Protein 6RMM (pdb70)

CATH classification: 3.40.50.10190 (+1 more: 3.40.50.10190)

Secondary structure (DSSP, 8-state):
--TT--TTTT-EEEE-S--HHHHHHHHHHHHHTT-EE--TT-SS-EEEEEE-TT-----S-EEEEEEHHHHHHHHHHTS---TTSSTTSS-----TT--TTTT-EEEESS--HHHHHHHHHHHHHTT-EE-SS--SS-BTTTTB---SEEEESSS-SHHHHHHHHTT--EEEHHHHHHHHHHSS---GGGGBTT--/--TT--TTTT-EEEE-S--HHHHHHHHHHHHHTT-EE--TT-SS-EEEEEE-TT-----S-EEEEEEHHHHHHHHHHTS---TTSSTTSSPPP--TT--TTTT-EEEESS--HHHHHHHHHHHHHTT-EE-SS--SS-BTTTTB---SEEEESSS-SHHHHHHHHTT--EEEHHHHHHHHHHSS---GGGGBTT--/--TT-EEEE-SS-HHHHHHHHHHHHHTT-EEPPSS-SS--SEEEE-TT-----S--S-EEEHHHHHHHHHTTS---GGGSGGGSPPP--TT--TTTT-EEEE-S--HHHHHHHHHHHHHTT-EE-SSEESS-BTTTTBPPP-EEEESSS-SHHHHHHHHHT--EEEHHHHHHHHHHSS---GGGGBGGG-/--TT-EEEE-SS-HHHHHHHHHHHHHTT-EEPPSS-SS--SEEEE-TT-----S--S-EEEHHHHHHHHHTTS---GGGSGGGSPPP--TT--TTTT-EEEE-S--HHHHHHHHHHHHHTT-EE-SSEESS-BTTTTBPPP-EEEESSS-SHHHHHHHHHT--EEEHHHHHHHHHHSS---GGGGBGGG-/--EE----/--EE----

Foldseek 3Di:
DAVPHQLQAPFEEEEDDDDPVVVVVLVVLCVVRHYHYADPPDDDAGQEYEADQQGDDDPDHHNYYFYVLQVVVCSVVVHNDDQVPDVSGHHAAFDPPFQQCQPFEEEEDPDDPSRVVVLCVLNVRSRYHYDPDADQPADVVVRDDHGQEYEYDAQDDDVNVVCVVSVHAYFYSVQSSVCRNVSHRDDSVVGGNVPD/DAVPHQLQAPFEEEEDDDDPVVVVVLVVLCVVRHYHYADPPDDDAGQEYEADQQGDDDPDHHNYYFYVLQVVVCSVVVHNDDQVPDVSGHHAAFDPPFQQCQPFEEEEDPDDPSRVVVLCVLNVRSRYHYDPDADQPADVVVRDDHGQEYEYDAQDDDNNVVCVVSVHAYFYSVQSSVCRNVSHRDDSVVGGNVPD/DCAPFEEEEDDDDPVVSVVLQVLCVVVPYHYWDDVTDDAGLEYEYDQQGDDDPDDHNAYFYVLQVVVCVVVVHNDDCVPDSSGHHAAADPPFQAQQPFEEEEPPDDDSRVVVLCVLNVRSRYHYDPDAAQPADVVVHDDHGQEYEYDACDDDVNVVCVVNVHAYFYSVQSSVCRNPSHRDDSVVTGNVVD/DCAPFEEEEDDDDPVVSVVLQVLCVVVPYHYWDDVTDDAGLEYEYDQQGDDDPDDHNAYFYVLQVVVCVVVVHNDDCVPDSSGHHAAADPPFQAQQPFEEEEPPDDDSRVVVLCVLNVRSRYHYDPDAAQPADVVVHDDHGQEYEYDACDDDVNVVCVVNVHAYFYSVQSSVCRNPSHRDDSVVTGNVVD/DPDDDDDD/DPDDDDDD

GO terms:
  GO:0090734 site of DNA damage (C, IDA)
  GO:1990166 protein localization to site of double-strand break (P, IDA)
  GO:0140463 chromatin-protein adaptor activity (F, IDA)
  GO:0000077 DNA damage checkpoint signaling (P, IDA)
  GO:0035861 site of double-strand break (C, IDA)
  GO:0005694 chromosome (C, IDA)
  GO:0043539 protein serine/threonine kinase activator activity (F, IDA)
  GO:0141112 broken chromosome clustering (P, IDA)
  GO:0051276 chromosome organization (P, IDA)
  GO:0097680 double-strand break repair via classical nonhomologous end joining (P, IDA)
  GO:0097681 double-strand break repair via alternative nonhomologous end joining (P, IDA)
  GO:0006974 DNA damage response (P, IDA)
  GO:0140031 phosphorylation-dependent protein binding (F, IDA)
  GO:0000076 DNA replication checkpoint signaling (P, IDA)
  GO:0000724 double-strand break repair via homologous recombination (P, IDA)
  GO:0005634 nucleus (C, EXP)
  GO:0005694 chromosome (C, EXP)
  GO:0005515 protein binding (F, IPI)
  GO:0005515 protein binding (F, TAS)
  GO:0005634 nucleus (C, TAS)

Nearest PDB structures (foldseek):
  6rmm-assembly1_A  TM=9.917E-01  e=2.623E-38  Homo sapiens
  3ueo-assembly2_B  TM=9.967E-01  e=1.762E-36  Homo sapiens
  8ok2-assembly1_E  TM=9.906E-01  e=5.248E-37  Homo sapiens
  3ueo-assembly2_D  TM=9.962E-01  e=5.209E-36  Homo sapiens
  5u6k-assembly3_C  TM=9.899E-01  e=4.206E-33  Mus musculus

Structure (mmCIF, N/CA/C/O backbone):
data_6RMM
#
_entry.id   6RMM
#
_cell.length_a   134.810
_cell.length_b   134.810
_cell.length_c   303.020
_cell.angle_alpha   90.00
_cell.angle_beta   90.00
_cell.angle_gamma   120.00
#
_symmetry.space_group_name_H-M   'P 65 2 2'
#
loop_
_entity.id
_entity.type
_entity.pdbx_description
1 polymer 'DNA topoisomerase 2-binding protein 1'
2 polymer 53BP1
#
loop_
_atom_site.group_PDB
_atom_site.id
_atom_site.type_symbol
_atom_site.label_atom_id
_atom_site.label_alt_id
_atom_site.label_comp_id
_atom_site.label_asym_id
_atom_site.label_entity_id
_atom_site.label_seq_id
_atom_site.pdbx_PDB_ins_code
_atom_site.Cartn_x
_atom_site.Cartn_y
_atom_site.Cartn_z
_atom_site.occupancy
_atom_site.B_iso_or_equiv
_atom_site.auth_seq_id
_atom_site.auth_comp_id
_atom_site.auth_asym_id
_atom_site.auth_atom_id
_atom_site.pdbx_PDB_model_num
ATOM 1 N N . HIS A 1 1 ? 68.945 -60.844 -5.460 1.00 134.74 546 HIS A N 1
ATOM 2 C CA . HIS A 1 1 ? 70.114 -61.128 -6.307 1.00 130.69 546 HIS A CA 1
ATOM 3 C C . HIS A 1 1 ? 71.307 -60.322 -5.794 1.00 121.02 546 HIS A C 1
ATOM 4 O O . HIS A 1 1 ? 71.568 -59.182 -6.259 1.00 117.38 546 HIS A O 1
ATOM 11 N N . SER A 1 2 ? 72.018 -60.892 -4.823 1.00 113.71 547 SER A N 1
ATOM 12 C CA . SER A 1 2 ? 73.105 -60.165 -4.179 1.00 116.97 547 SER A CA 1
ATOM 13 C C . SER A 1 2 ? 73.570 -60.986 -2.952 1.00 124.11 547 SER A C 1
ATOM 14 O O . SER A 1 2 ? 74.270 -60.443 -2.088 1.00 128.30 547 SER A O 1
ATOM 17 N N . THR A 1 3 ? 73.221 -62.273 -2.802 1.00 127.79 548 THR A N 1
ATOM 18 C CA . THR A 1 3 ? 73.712 -63.131 -1.649 1.00 131.94 548 THR A CA 1
ATOM 19 C C . THR A 1 3 ? 74.006 -62.726 -0.152 1.00 125.70 548 THR A C 1
ATOM 20 O O . THR A 1 3 ? 73.522 -63.357 0.827 1.00 103.73 548 THR A O 1
ATOM 24 N N . GLU A 1 4 ? 74.914 -61.734 -0.036 1.00 128.35 549 GLU A N 1
ATOM 25 C CA . GLU A 1 4 ? 76.073 -61.614 0.854 1.00 121.35 549 GLU A CA 1
ATOM 26 C C . GLU A 1 4 ? 77.001 -60.575 0.213 1.00 120.41 549 GLU A C 1
ATOM 27 O O . GLU A 1 4 ? 78.193 -60.491 0.542 1.00 120.87 549 GLU A O 1
ATOM 33 N N . GLU A 1 5 ? 76.474 -59.827 -0.763 1.00 118.80 550 GLU A N 1
ATOM 34 C CA . GLU A 1 5 ? 77.041 -58.556 -1.215 1.00 111.74 550 GLU A CA 1
ATOM 35 C C . GLU A 1 5 ? 76.367 -57.415 -0.486 1.00 108.12 550 GLU A C 1
ATOM 36 O O . GLU A 1 5 ? 75.157 -57.423 -0.257 1.00 116.63 550 GLU A O 1
ATOM 42 N N . GLY A 1 6 ? 77.124 -56.399 -0.139 1.00 108.76 551 GLY A N 1
ATOM 43 C CA . GLY A 1 6 ? 76.492 -55.275 0.540 1.00 116.68 551 GLY A CA 1
ATOM 44 C C . GLY A 1 6 ? 75.831 -54.331 -0.444 1.00 114.02 551 GLY A C 1
ATOM 45 O O . GLY A 1 6 ? 76.387 -54.023 -1.502 1.00 115.83 551 GLY A O 1
ATOM 46 N N . LEU A 1 7 ? 74.624 -53.860 -0.096 1.00 116.13 552 LEU A N 1
ATOM 47 C CA . LEU A 1 7 ? 73.853 -53.221 -1.164 1.00 116.15 552 LEU A CA 1
ATOM 48 C C . LEU A 1 7 ? 74.413 -51.850 -1.502 1.00 111.23 552 LEU A C 1
ATOM 49 O O . LEU A 1 7 ? 74.523 -51.458 -2.668 1.00 115.76 552 LEU A O 1
ATOM 54 N N . PHE A 1 8 ? 74.724 -51.099 -0.474 1.00 109.16 553 PHE A N 1
ATOM 55 C CA . PHE A 1 8 ? 75.211 -49.749 -0.598 1.00 107.91 553 PHE A CA 1
ATOM 56 C C . PHE A 1 8 ? 76.707 -49.667 -0.288 1.00 117.00 553 PHE A C 1
ATOM 57 O O . PHE A 1 8 ? 77.177 -48.584 0.125 1.00 113.97 553 PHE A O 1
ATOM 65 N N . SER A 1 9 ? 77.462 -50.791 -0.398 1.00 119.46 554 SER A N 1
ATOM 66 C CA . SER A 1 9 ? 78.897 -50.726 -0.107 1.00 114.14 554 SER A CA 1
ATOM 67 C C . SER A 1 9 ? 79.518 -49.621 -0.934 1.00 111.82 554 SER A C 1
ATOM 68 O O . SER A 1 9 ? 79.237 -49.499 -2.128 1.00 120.48 554 SER A O 1
ATOM 71 N N . GLN A 1 10 ? 80.363 -48.818 -0.268 1.00 110.42 555 GLN A N 1
ATOM 72 C CA . GLN A 1 10 ? 81.058 -47.654 -0.833 1.00 112.44 555 GLN A CA 1
ATOM 73 C C . GLN A 1 10 ? 80.175 -46.529 -1.284 1.00 111.97 555 GLN A C 1
ATOM 74 O O . GLN A 1 10 ? 80.636 -45.710 -2.067 1.00 120.20 555 GLN A O 1
ATOM 80 N N . LYS A 1 11 ? 78.957 -46.401 -0.782 1.00 107.31 556 LYS A N 1
ATOM 81 C CA . LYS A 1 11 ? 78.169 -45.224 -1.102 1.00 111.24 556 LYS A CA 1
ATOM 82 C C . LYS A 1 11 ? 77.923 -44.369 0.147 1.00 108.09 556 LYS A C 1
ATOM 83 O O . LYS A 1 11 ? 77.897 -44.885 1.250 1.00 113.20 556 LYS A O 1
ATOM 89 N N . SER A 1 12 ? 77.783 -43.054 0.013 1.00 106.82 557 SER A N 1
ATOM 90 C CA . SER A 1 12 ? 77.579 -42.204 1.193 1.00 110.22 557 SER A CA 1
ATOM 91 C C . SER A 1 12 ? 76.295 -41.384 1.084 1.00 122.73 557 SER A C 1
ATOM 92 O O . SER A 1 12 ? 75.953 -40.895 -0.012 1.00 125.35 557 SER A O 1
ATOM 95 N N . PHE A 1 13 ? 75.681 -41.049 2.240 1.00 119.78 558 PHE A N 1
ATOM 96 C CA . PHE A 1 13 ? 74.343 -40.461 2.184 1.00 118.03 558 PHE A CA 1
ATOM 97 C C . PHE A 1 13 ? 74.252 -39.306 3.172 1.00 115.26 558 PHE A C 1
ATOM 98 O O . PHE A 1 13 ? 74.791 -39.390 4.278 1.00 125.72 558 PHE A O 1
ATOM 106 N N . LEU A 1 14 ? 73.615 -38.209 2.758 1.00 112.31 559 LEU A N 1
ATOM 107 C CA . LEU A 1 14 ? 73.020 -37.281 3.710 1.00 119.19 559 LEU A CA 1
ATOM 108 C C . LEU A 1 14 ? 71.545 -37.621 3.894 1.00 127.33 559 LEU A C 1
ATOM 109 O O . LEU A 1 14 ? 70.840 -37.909 2.918 1.00 131.88 559 LEU A O 1
ATOM 114 N N . VAL A 1 15 ? 71.030 -37.405 5.108 1.00 124.77 560 VAL A N 1
ATOM 115 C CA . VAL A 1 15 ? 69.611 -37.586 5.381 1.00 114.23 560 VAL A CA 1
ATOM 116 C C . VAL A 1 15 ? 69.047 -36.301 5.927 1.00 115.36 560 VAL A C 1
ATOM 117 O O . VAL A 1 15 ? 69.446 -35.878 7.010 1.00 123.77 560 VAL A O 1
ATOM 121 N N . LEU A 1 16 ? 68.110 -35.692 5.194 1.00 120.63 561 LEU A N 1
ATOM 122 C CA . LEU A 1 16 ? 67.655 -34.323 5.447 1.00 126.34 561 LEU A CA 1
ATOM 123 C C . LEU A 1 16 ? 66.138 -34.285 5.425 1.00 130.76 561 LEU A C 1
ATOM 124 O O . LEU A 1 16 ? 65.504 -34.839 4.508 1.00 133.00 561 LEU A O 1
ATOM 129 N N . GLY A 1 17 ? 65.590 -33.437 6.311 1.00 126.08 562 GLY A N 1
ATOM 130 C CA . GLY A 1 17 ? 64.177 -33.126 6.333 1.00 127.68 562 GLY A CA 1
ATOM 131 C C . GLY A 1 17 ? 63.308 -34.045 7.184 1.00 126.39 562 GLY A C 1
ATOM 132 O O . GLY A 1 17 ? 62.075 -33.940 7.113 1.00 127.66 562 GLY A O 1
ATOM 133 N N . PHE A 1 18 ? 63.885 -35.016 7.886 1.00 124.20 563 PHE A N 1
ATOM 134 C CA . PHE A 1 18 ? 63.082 -35.947 8.659 1.00 132.52 563 PHE A CA 1
ATOM 135 C C . PHE A 1 18 ? 63.108 -35.585 10.146 1.00 143.71 563 PHE A C 1
ATOM 136 O O . PHE A 1 18 ? 64.002 -34.886 10.631 1.00 145.33 563 PHE A O 1
ATOM 144 N N . SER A 1 19 ? 62.104 -36.082 10.865 1.00 146.72 564 SER A N 1
ATOM 145 C CA . SER A 1 19 ? 62.076 -36.079 12.319 1.00 141.95 564 SER A CA 1
ATOM 146 C C . SER A 1 19 ? 63.242 -36.864 12.912 1.00 139.62 564 SER A C 1
ATOM 147 O O . SER A 1 19 ? 63.843 -37.704 12.255 1.00 135.20 564 SER A O 1
ATOM 150 N N . ASN A 1 20 ? 63.521 -36.629 14.195 1.00 141.74 565 ASN A N 1
ATOM 151 C CA . ASN A 1 20 ? 64.579 -37.384 14.875 1.00 140.43 565 ASN A CA 1
ATOM 152 C C . ASN A 1 20 ? 64.356 -38.896 14.785 1.00 138.52 565 ASN A C 1
ATOM 153 O O . ASN A 1 20 ? 65.297 -39.669 14.561 1.00 136.14 565 ASN A O 1
ATOM 158 N N . GLU A 1 21 ? 63.118 -39.334 15.024 1.00 137.61 566 GLU A N 1
ATOM 159 C CA . GLU A 1 21 ? 62.796 -40.748 14.914 1.00 138.31 566 GLU A CA 1
ATOM 160 C C . GLU A 1 21 ? 63.099 -41.301 13.527 1.00 141.16 566 GLU A C 1
ATOM 161 O O . GLU A 1 21 ? 63.871 -42.269 13.402 1.00 136.65 566 GLU A O 1
ATOM 167 N N . ASN A 1 22 ? 62.544 -40.674 12.463 1.00 145.79 567 ASN A N 1
ATOM 168 C CA . ASN A 1 22 ? 62.784 -41.196 11.107 1.00 143.81 567 ASN A CA 1
ATOM 169 C C . ASN A 1 22 ? 64.245 -41.012 10.715 1.00 140.31 567 ASN A C 1
ATOM 170 O O . ASN A 1 22 ? 64.778 -41.788 9.908 1.00 143.63 567 ASN A O 1
ATOM 175 N N . GLU A 1 23 ? 64.878 -39.929 11.161 1.00 137.36 568 GLU A N 1
ATOM 176 C CA . GLU A 1 23 ? 66.295 -39.791 10.866 1.00 130.49 568 GLU A CA 1
ATOM 177 C C . GLU A 1 23 ? 67.085 -41.004 11.375 1.00 134.16 568 GLU A C 1
ATOM 178 O O . GLU A 1 23 ? 67.707 -41.706 10.572 1.00 134.70 568 GLU A O 1
ATOM 184 N N . SER A 1 24 ? 66.943 -41.366 12.660 1.00 137.85 569 SER A N 1
ATOM 185 C CA . SER A 1 24 ? 67.690 -42.520 13.172 1.00 134.57 569 SER A CA 1
ATOM 186 C C . SER A 1 24 ? 67.259 -43.812 12.473 1.00 130.54 569 SER A C 1
ATOM 187 O O . SER A 1 24 ? 68.094 -44.691 12.210 1.00 128.07 569 SER A O 1
ATOM 190 N N . ASN A 1 25 ? 65.961 -43.966 12.197 1.00 134.07 570 ASN A N 1
ATOM 191 C CA . ASN A 1 25 ? 65.501 -45.160 11.485 1.00 134.94 570 ASN A CA 1
ATOM 192 C C . ASN A 1 25 ? 66.156 -45.271 10.096 1.00 131.88 570 ASN A C 1
ATOM 193 O O . ASN A 1 25 ? 66.618 -46.356 9.714 1.00 130.52 570 ASN A O 1
ATOM 198 N N . ILE A 1 26 ? 66.269 -44.153 9.347 1.00 136.25 571 ILE A N 1
ATOM 199 C CA . ILE A 1 26 ? 66.852 -44.190 7.992 1.00 134.33 571 ILE A CA 1
ATOM 200 C C . ILE A 1 26 ? 68.363 -44.401 8.037 1.00 135.78 571 ILE A C 1
ATOM 201 O O . ILE A 1 26 ? 68.930 -45.200 7.264 1.00 130.61 571 ILE A O 1
ATOM 206 N N . ALA A 1 27 ? 69.042 -43.690 8.936 1.00 131.81 572 ALA A N 1
ATOM 207 C CA . ALA A 1 27 ? 70.466 -43.923 9.080 1.00 125.72 572 ALA A CA 1
ATOM 208 C C . ALA A 1 27 ? 70.737 -45.373 9.434 1.00 125.85 572 ALA A C 1
ATOM 209 O O . ALA A 1 27 ? 71.612 -46.006 8.834 1.00 128.17 572 ALA A O 1
ATOM 211 N N . ASN A 1 28 ? 69.933 -45.940 10.325 1.00 127.34 573 ASN A N 1
ATOM 212 C CA . ASN A 1 28 ? 70.130 -47.307 10.750 1.00 130.33 573 ASN A CA 1
ATOM 213 C C . ASN A 1 28 ? 69.909 -48.303 9.596 1.00 127.46 573 ASN A C 1
ATOM 214 O O . ASN A 1 28 ? 70.607 -49.327 9.506 1.00 124.04 573 ASN A O 1
ATOM 219 N N . ILE A 1 29 ? 68.867 -48.102 8.802 1.00 121.34 574 ILE A N 1
ATOM 220 C CA . ILE A 1 29 ? 68.646 -48.936 7.628 1.00 123.61 574 ILE A CA 1
ATOM 221 C C . ILE A 1 29 ? 69.788 -48.825 6.593 1.00 125.35 574 ILE A C 1
ATOM 222 O O . ILE A 1 29 ? 70.276 -49.848 6.019 1.00 121.11 574 ILE A O 1
ATOM 227 N N . ILE A 1 30 ? 70.275 -47.597 6.366 1.00 117.05 575 ILE A N 1
ATOM 228 C CA . ILE A 1 30 ? 71.373 -47.407 5.417 1.00 108.19 575 ILE A CA 1
ATOM 229 C C . ILE A 1 30 ? 72.613 -48.179 5.868 1.00 111.83 575 ILE A C 1
ATOM 230 O O . ILE A 1 30 ? 73.126 -49.042 5.134 1.00 103.56 575 ILE A O 1
ATOM 235 N N . LYS A 1 31 ? 72.948 -48.056 7.165 1.00 120.48 576 LYS A N 1
ATOM 236 C CA . LYS A 1 31 ? 74.120 -48.700 7.744 1.00 114.27 576 LYS A CA 1
ATOM 237 C C . LYS A 1 31 ? 73.976 -50.220 7.723 1.00 114.14 576 LYS A C 1
ATOM 238 O O . LYS A 1 31 ? 74.938 -50.938 7.483 1.00 114.01 576 LYS A O 1
ATOM 244 N N . GLU A 1 32 ? 72.783 -50.749 7.913 1.00 119.49 577 GLU A N 1
ATOM 245 C CA . GLU A 1 32 ? 72.662 -52.197 7.826 1.00 124.45 577 GLU A CA 1
ATOM 246 C C . GLU A 1 32 ? 73.011 -52.694 6.432 1.00 118.06 577 GLU A C 1
ATOM 247 O O . GLU A 1 32 ? 73.355 -53.870 6.261 1.00 110.13 577 GLU A O 1
ATOM 253 N N . ASN A 1 33 ? 72.856 -51.830 5.421 1.00 117.42 578 ASN A N 1
ATOM 254 C CA . ASN A 1 33 ? 73.185 -52.222 4.059 1.00 116.39 578 ASN A CA 1
ATOM 255 C C . ASN A 1 33 ? 74.531 -51.687 3.563 1.00 117.00 578 ASN A C 1
ATOM 256 O O . ASN A 1 33 ? 74.777 -51.695 2.353 1.00 117.62 578 ASN A O 1
ATOM 261 N N . ALA A 1 34 ? 75.450 -51.357 4.471 1.00 118.93 579 ALA A N 1
ATOM 262 C CA . ALA A 1 34 ? 76.829 -50.937 4.209 1.00 104.87 579 ALA A CA 1
ATOM 263 C C . ALA A 1 34 ? 76.987 -49.509 3.689 1.00 89.27 579 ALA A C 1
ATOM 264 O O . ALA A 1 34 ? 78.019 -49.159 3.185 1.00 92.96 579 ALA A O 1
ATOM 266 N N . GLY A 1 35 ? 76.020 -48.698 3.784 1.00 94.90 580 GLY A N 1
ATOM 267 C CA . GLY A 1 35 ? 76.200 -47.322 3.389 1.00 104.47 580 GLY A CA 1
ATOM 268 C C . GLY A 1 35 ? 76.865 -46.454 4.490 1.00 107.76 580 GLY A C 1
ATOM 269 O O . GLY A 1 35 ? 77.059 -46.844 5.626 1.00 109.54 580 GLY A O 1
ATOM 270 N N . LYS A 1 36 ? 77.410 -45.314 4.108 1.00 107.58 581 LYS A N 1
ATOM 271 C CA . LYS A 1 36 ? 78.033 -44.369 5.021 1.00 109.86 581 LYS A CA 1
ATOM 272 C C . LYS A 1 36 ? 77.201 -43.109 5.200 1.00 120.42 581 LYS A C 1
ATOM 273 O O . LYS A 1 36 ? 76.647 -42.566 4.225 1.00 119.69 581 LYS A O 1
ATOM 279 N N . ILE A 1 37 ? 77.195 -42.612 6.435 1.00 122.23 582 ILE A N 1
ATOM 280 C CA . ILE A 1 37 ? 76.438 -41.435 6.844 1.00 129.10 582 ILE A CA 1
ATOM 281 C C . ILE A 1 37 ? 77.378 -40.253 6.997 1.00 131.99 582 ILE A C 1
ATOM 282 O O . ILE A 1 37 ? 78.346 -40.343 7.745 1.00 143.41 582 ILE A O 1
ATOM 287 N N . MET A 1 38 ? 77.109 -39.147 6.329 1.00 130.92 583 MET A N 1
ATOM 288 C CA . MET A 1 38 ? 78.065 -38.050 6.379 1.00 144.52 583 MET A CA 1
ATOM 289 C C . MET A 1 38 ? 77.564 -36.954 7.310 1.00 150.68 583 MET A C 1
ATOM 290 O O . MET A 1 38 ? 76.365 -36.800 7.512 1.00 149.70 583 MET A O 1
ATOM 295 N N . SER A 1 39 ? 78.476 -36.068 7.709 1.00 160.61 584 SER A N 1
ATOM 296 C CA . SER A 1 39 ? 78.167 -34.977 8.634 1.00 173.36 584 SER A CA 1
ATOM 297 C C . SER A 1 39 ? 77.743 -33.690 7.884 1.00 181.68 584 SER A C 1
ATOM 298 O O . SER A 1 39 ? 77.939 -33.583 6.662 1.00 179.44 584 SER A O 1
ATOM 301 N N . LEU A 1 40 ? 76.968 -32.800 8.592 1.00 184.79 585 LEU A N 1
ATOM 302 C CA . LEU A 1 40 ? 76.621 -31.472 8.033 1.00 181.90 585 LEU A CA 1
ATOM 303 C C . LEU A 1 40 ? 77.857 -30.624 7.735 1.00 185.59 585 LEU A C 1
ATOM 304 O O . LEU A 1 40 ? 77.849 -29.781 6.818 1.00 183.14 585 LEU A O 1
ATOM 309 N N . LEU A 1 41 ? 78.937 -30.877 8.470 1.00 189.92 586 LEU A N 1
ATOM 310 C CA . LEU A 1 41 ? 80.191 -30.151 8.373 1.00 193.96 586 LEU A CA 1
ATOM 311 C C . LEU A 1 41 ? 81.210 -30.978 7.566 1.00 194.13 586 LEU A C 1
ATOM 312 O O . LEU A 1 41 ? 82.414 -30.688 7.637 1.00 199.05 586 LEU A O 1
ATOM 317 N N . SER A 1 42 ? 80.771 -32.089 6.929 1.00 187.19 587 SER A N 1
ATOM 318 C CA . SER A 1 42 ? 81.739 -32.960 6.272 1.00 182.15 587 SER A CA 1
ATOM 319 C C . SER A 1 42 ? 82.469 -32.239 5.143 1.00 177.83 587 SER A C 1
ATOM 320 O O . SER A 1 42 ? 81.947 -31.335 4.450 1.00 168.12 587 SER A O 1
ATOM 323 N N . ARG A 1 43 ? 83.641 -32.802 4.872 1.00 181.16 588 ARG A N 1
ATOM 324 C CA . ARG A 1 43 ? 84.500 -32.300 3.821 1.00 182.94 588 ARG A CA 1
ATOM 325 C C . ARG A 1 43 ? 83.885 -32.435 2.438 1.00 178.82 588 ARG A C 1
ATOM 326 O O . ARG A 1 43 ? 83.682 -31.423 1.747 1.00 175.91 588 ARG A O 1
ATOM 334 N N . THR A 1 44 ? 83.323 -33.610 2.146 1.00 178.22 589 THR A N 1
ATOM 335 C CA . THR A 1 44 ? 83.003 -33.946 0.765 1.00 175.47 589 THR A CA 1
ATOM 336 C C . THR A 1 44 ? 81.513 -34.061 0.459 1.00 174.42 589 THR A C 1
ATOM 337 O O . THR A 1 44 ? 80.633 -33.865 1.314 1.00 175.69 589 THR A O 1
ATOM 341 N N . VAL A 1 45 ? 81.272 -34.241 -0.843 1.00 170.95 590 VAL A N 1
ATOM 342 C CA . VAL A 1 45 ? 79.938 -34.350 -1.419 1.00 164.47 590 VAL A CA 1
ATOM 343 C C . VAL A 1 45 ? 79.473 -35.788 -1.259 1.00 162.42 590 VAL A C 1
ATOM 344 O O . VAL A 1 45 ? 80.143 -36.710 -1.741 1.00 160.01 590 VAL A O 1
ATOM 348 N N . ALA A 1 46 ? 78.333 -35.977 -0.584 1.00 153.61 591 ALA A N 1
ATOM 349 C CA . ALA A 1 46 ? 77.694 -37.282 -0.463 1.00 141.49 591 ALA A CA 1
ATOM 350 C C . ALA A 1 46 ? 77.151 -37.796 -1.809 1.00 136.43 591 ALA A C 1
ATOM 351 O O . ALA A 1 46 ? 76.629 -37.018 -2.622 1.00 133.26 591 ALA A O 1
ATOM 353 N N . ASP A 1 47 ? 77.217 -39.132 -2.015 1.00 122.58 592 ASP A N 1
ATOM 354 C CA . ASP A 1 47 ? 76.593 -39.738 -3.204 1.00 120.27 592 ASP A CA 1
ATOM 355 C C . ASP A 1 47 ? 75.106 -39.420 -3.299 1.00 127.65 592 ASP A C 1
ATOM 356 O O . ASP A 1 47 ? 74.576 -39.218 -4.417 1.00 128.94 592 ASP A O 1
ATOM 361 N N . TYR A 1 48 ? 74.389 -39.458 -2.147 1.00 124.75 593 TYR A N 1
ATOM 362 C CA . TYR A 1 48 ? 72.946 -39.266 -2.155 1.00 118.17 593 TYR A CA 1
ATOM 363 C C . TYR A 1 48 ? 72.503 -38.370 -1.002 1.00 118.75 593 TYR A C 1
ATOM 364 O O . TYR A 1 48 ? 72.995 -38.471 0.128 1.00 125.05 593 TYR A O 1
ATOM 373 N N . ALA A 1 49 ? 71.500 -37.558 -1.285 1.00 112.45 594 ALA A N 1
ATOM 374 C CA . ALA A 1 49 ? 70.689 -36.963 -0.243 1.00 118.70 594 ALA A CA 1
ATOM 375 C C . ALA A 1 49 ? 69.324 -37.679 -0.235 1.00 121.70 594 ALA A C 1
ATOM 376 O O . ALA A 1 49 ? 68.680 -37.817 -1.289 1.00 126.96 594 ALA A O 1
ATOM 378 N N . VAL A 1 50 ? 68.984 -38.290 0.916 1.00 114.09 595 VAL A N 1
ATOM 379 C CA . VAL A 1 50 ? 67.704 -38.945 1.161 1.00 107.32 595 VAL A CA 1
ATOM 380 C C . VAL A 1 50 ? 66.746 -37.916 1.788 1.00 115.42 595 VAL A C 1
ATOM 381 O O . VAL A 1 50 ? 67.081 -37.271 2.790 1.00 118.73 595 VAL A O 1
ATOM 385 N N . VAL A 1 51 ? 65.610 -37.660 1.133 1.00 115.65 596 VAL A N 1
ATOM 386 C CA . VAL A 1 51 ? 64.653 -36.623 1.547 1.00 114.12 596 VAL A CA 1
ATOM 387 C C . VAL A 1 51 ? 63.205 -37.161 1.612 1.00 123.23 596 VAL A C 1
ATOM 388 O O . VAL A 1 51 ? 62.930 -38.250 1.036 1.00 119.04 596 VAL A O 1
ATOM 392 N N . PRO A 1 52 ? 62.218 -36.397 2.159 1.00 126.15 597 PRO A N 1
ATOM 393 C CA . PRO A 1 52 ? 60.812 -36.870 2.185 1.00 127.21 597 PRO A CA 1
ATOM 394 C C . PRO A 1 52 ? 60.153 -36.961 0.828 1.00 120.83 597 PRO A C 1
ATOM 395 O O . PRO A 1 52 ? 60.651 -36.457 -0.158 1.00 118.07 597 PRO A O 1
ATOM 399 N N . LEU A 1 53 ? 58.973 -37.573 0.795 1.00 116.99 598 LEU A N 1
ATOM 400 C CA . LEU A 1 53 ? 58.403 -37.855 -0.519 1.00 115.31 598 LEU A CA 1
ATOM 401 C C . LEU A 1 53 ? 58.174 -36.550 -1.261 1.00 109.63 598 LEU A C 1
ATOM 402 O O . LEU A 1 53 ? 58.273 -36.488 -2.499 1.00 113.00 598 LEU A O 1
ATOM 407 N N . LEU A 1 54 ? 57.796 -35.510 -0.533 1.00 104.67 599 LEU A N 1
ATOM 408 C CA . LEU A 1 54 ? 57.495 -34.264 -1.210 1.00 113.03 599 LEU A CA 1
ATOM 409 C C . LEU A 1 54 ? 58.740 -33.385 -1.301 1.00 124.41 599 LEU A C 1
ATOM 410 O O . LEU A 1 54 ? 58.660 -32.270 -1.822 1.00 126.87 599 LEU A O 1
ATOM 415 N N . GLY A 1 55 ? 59.895 -33.884 -0.847 1.00 125.73 600 GLY A N 1
ATOM 416 C CA . GLY A 1 55 ? 61.123 -33.116 -0.869 1.00 133.48 600 GLY A CA 1
ATOM 417 C C . GLY A 1 55 ? 61.203 -32.190 0.326 1.00 146.77 600 GLY A C 1
ATOM 418 O O . GLY A 1 55 ? 60.343 -32.205 1.222 1.00 147.80 600 GLY A O 1
ATOM 419 N N . CYS A 1 56 ? 62.337 -31.456 0.379 1.00 161.25 601 CYS A N 1
ATOM 420 C CA . CYS A 1 56 ? 62.764 -30.456 1.382 1.00 160.58 601 CYS A CA 1
ATOM 421 C C . CYS A 1 56 ? 63.979 -29.734 0.794 1.00 169.46 601 CYS A C 1
ATOM 422 O O . CYS A 1 56 ? 64.404 -30.033 -0.333 1.00 176.43 601 CYS A O 1
ATOM 425 N N . GLU A 1 57 ? 64.567 -28.807 1.578 1.00 172.55 602 GLU A N 1
ATOM 426 C CA . GLU A 1 57 ? 65.771 -28.090 1.122 1.00 179.70 602 GLU A CA 1
ATOM 427 C C . GLU A 1 57 ? 67.065 -28.913 1.052 1.00 180.24 602 GLU A C 1
ATOM 428 O O . GLU A 1 57 ? 67.567 -29.371 2.092 1.00 171.37 602 GLU A O 1
ATOM 434 N N . VAL A 1 58 ? 67.737 -28.901 -0.119 1.00 186.28 603 VAL A N 1
ATOM 435 C CA . VAL A 1 58 ? 69.043 -29.550 -0.208 1.00 184.94 603 VAL A CA 1
ATOM 436 C C . VAL A 1 58 ? 70.049 -28.478 -0.660 1.00 187.28 603 VAL A C 1
ATOM 437 O O . VAL A 1 58 ? 70.132 -28.112 -1.854 1.00 189.14 603 VAL A O 1
ATOM 441 N N . GLU A 1 59 ? 70.749 -27.890 0.360 1.00 185.00 604 GLU A N 1
ATOM 442 C CA . GLU A 1 59 ? 71.664 -26.751 0.190 1.00 188.01 604 GLU A CA 1
ATOM 443 C C . GLU A 1 59 ? 73.091 -27.162 -0.120 1.00 184.83 604 GLU A C 1
ATOM 444 O O . GLU A 1 59 ? 73.844 -26.341 -0.672 1.00 186.37 604 GLU A O 1
ATOM 450 N N . ALA A 1 60 ? 73.462 -28.422 0.123 1.00 174.59 605 ALA A N 1
ATOM 451 C CA . ALA A 1 60 ? 74.855 -28.747 -0.021 1.00 164.58 605 ALA A CA 1
ATOM 452 C C . ALA A 1 60 ? 74.749 -29.538 -1.284 1.00 166.01 605 ALA A C 1
ATOM 453 O O . ALA A 1 60 ? 73.744 -30.185 -1.577 1.00 168.22 605 ALA A O 1
ATOM 455 N N . THR A 1 61 ? 75.787 -29.443 -2.032 1.00 167.92 606 THR A N 1
ATOM 456 C CA . THR A 1 61 ? 75.921 -30.272 -3.181 1.00 166.43 606 THR A CA 1
ATOM 457 C C . THR A 1 61 ? 75.925 -31.741 -2.809 1.00 162.89 606 THR A C 1
ATOM 458 O O . THR A 1 61 ? 76.450 -32.127 -1.745 1.00 158.86 606 THR A O 1
ATOM 462 N N . VAL A 1 62 ? 75.108 -32.493 -3.563 1.00 156.98 607 VAL A N 1
ATOM 463 C CA . VAL A 1 62 ? 75.055 -33.945 -3.473 1.00 152.37 607 VAL A CA 1
ATOM 464 C C . VAL A 1 62 ? 74.923 -34.488 -4.889 1.00 147.62 607 VAL A C 1
ATOM 465 O O . VAL A 1 62 ? 74.395 -33.824 -5.794 1.00 138.71 607 VAL A O 1
ATOM 469 N N . GLY A 1 63 ? 75.261 -35.785 -5.006 1.00 143.02 608 GLY A N 1
ATOM 470 C CA . GLY A 1 63 ? 75.198 -36.576 -6.229 1.00 142.55 608 GLY A CA 1
ATOM 471 C C . GLY A 1 63 ? 73.836 -36.678 -6.857 1.00 138.88 608 GLY A C 1
ATOM 472 O O . GLY A 1 63 ? 73.681 -36.250 -8.005 1.00 143.63 608 GLY A O 1
ATOM 473 N N . GLU A 1 64 ? 72.842 -37.155 -6.095 1.00 135.52 609 GLU A N 1
ATOM 474 C CA . GLU A 1 64 ? 71.454 -37.322 -6.528 1.00 133.16 609 GLU A CA 1
ATOM 475 C C . GLU A 1 64 ? 70.573 -37.090 -5.310 1.00 128.54 609 GLU A C 1
ATOM 476 O O . GLU A 1 64 ? 70.909 -37.537 -4.199 1.00 129.60 609 GLU A O 1
ATOM 482 N N . VAL A 1 65 ? 69.491 -36.332 -5.490 1.00 116.85 610 VAL A N 1
ATOM 483 C CA . VAL A 1 65 ? 68.515 -36.223 -4.429 1.00 112.01 610 VAL A CA 1
ATOM 484 C C . VAL A 1 65 ? 67.493 -37.350 -4.635 1.00 111.26 610 VAL A C 1
ATOM 485 O O . VAL A 1 65 ? 67.011 -37.523 -5.769 1.00 117.16 610 VAL A O 1
ATOM 489 N N . VAL A 1 66 ? 67.284 -38.214 -3.594 1.00 106.98 611 VAL A N 1
ATOM 490 C CA . VAL A 1 66 ? 66.397 -39.389 -3.625 1.00 105.46 611 VAL A CA 1
ATOM 491 C C . VAL A 1 66 ? 65.524 -39.352 -2.349 1.00 112.05 611 VAL A C 1
ATOM 492 O O . VAL A 1 66 ? 65.935 -38.833 -1.299 1.00 112.57 611 VAL A O 1
ATOM 496 N N . THR A 1 67 ? 64.373 -40.070 -2.403 1.00 112.72 612 THR A N 1
ATOM 497 C CA . THR A 1 67 ? 63.377 -40.093 -1.337 1.00 107.63 612 THR A CA 1
ATOM 498 C C . THR A 1 67 ? 63.539 -41.386 -0.577 1.00 107.28 612 THR A C 1
ATOM 499 O O . THR A 1 67 ? 63.824 -42.426 -1.198 1.00 100.81 612 THR A O 1
ATOM 503 N N . ASN A 1 68 ? 63.007 -41.406 0.654 1.00 111.92 613 ASN A N 1
ATOM 504 C CA . ASN A 1 68 ? 63.110 -42.663 1.419 1.00 108.23 613 ASN A CA 1
ATOM 505 C C . ASN A 1 68 ? 62.343 -43.777 0.788 1.00 98.33 613 ASN A C 1
ATOM 506 O O . ASN A 1 68 ? 62.672 -44.942 1.031 1.00 90.76 613 ASN A O 1
ATOM 511 N N . THR A 1 69 ? 61.381 -43.416 -0.054 1.00 101.14 614 THR A N 1
ATOM 512 C CA . THR A 1 69 ? 60.637 -44.394 -0.814 1.00 99.75 614 THR A CA 1
ATOM 513 C C . THR A 1 69 ? 61.573 -45.163 -1.736 1.00 98.40 614 THR A C 1
ATOM 514 O O . THR A 1 69 ? 61.503 -46.398 -1.856 1.00 91.67 614 THR A O 1
ATOM 518 N N . TRP A 1 70 ? 62.455 -44.424 -2.414 1.00 98.44 615 TRP A N 1
ATOM 519 C CA . TRP A 1 70 ? 63.528 -45.048 -3.182 1.00 100.40 615 TRP A CA 1
ATOM 520 C C . TRP A 1 70 ? 64.436 -45.898 -2.270 1.00 99.39 615 TRP A C 1
ATOM 521 O O . TRP A 1 70 ? 64.753 -47.079 -2.571 1.00 90.81 615 TRP A O 1
ATOM 532 N N . LEU A 1 71 ? 64.889 -45.301 -1.157 1.00 97.31 616 LEU A N 1
ATOM 533 C CA . LEU A 1 71 ? 65.799 -46.035 -0.283 1.00 96.32 616 LEU A CA 1
ATOM 534 C C . LEU A 1 71 ? 65.275 -47.386 0.121 1.00 98.94 616 LEU A C 1
ATOM 535 O O . LEU A 1 71 ? 65.860 -48.442 -0.232 1.00 93.08 616 LEU A O 1
ATOM 540 N N . VAL A 1 72 ? 64.065 -47.351 0.700 1.00 98.79 617 VAL A N 1
ATOM 541 C CA . VAL A 1 72 ? 63.427 -48.525 1.259 1.00 92.71 617 VAL A CA 1
ATOM 542 C C . VAL A 1 72 ? 63.107 -49.518 0.175 1.00 96.18 617 VAL A C 1
ATOM 543 O O . VAL A 1 72 ? 63.214 -50.723 0.399 1.00 93.62 617 VAL A O 1
ATOM 547 N N . THR A 1 73 ? 62.701 -49.044 -1.017 1.00 94.85 618 THR A N 1
ATOM 548 C CA . THR A 1 73 ? 62.390 -49.985 -2.087 1.00 95.42 618 THR A CA 1
ATOM 549 C C . THR A 1 73 ? 63.624 -50.774 -2.533 1.00 96.22 618 THR A C 1
ATOM 550 O O . THR A 1 73 ? 63.535 -51.993 -2.854 1.00 96.23 618 THR A O 1
ATOM 554 N N . CYS A 1 74 ? 64.771 -50.056 -2.636 1.00 89.91 619 CYS A N 1
ATOM 555 C CA . CYS A 1 74 ? 66.034 -50.697 -2.972 1.00 87.58 619 CYS A CA 1
ATOM 556 C C . CYS A 1 74 ? 66.429 -51.710 -1.955 1.00 93.27 619 CYS A C 1
ATOM 557 O O . CYS A 1 74 ? 66.733 -52.864 -2.312 1.00 93.90 619 CYS A O 1
ATOM 560 N N . ILE A 1 75 ? 66.289 -51.340 -0.674 1.00 93.42 620 ILE A N 1
ATOM 561 C CA . ILE A 1 75 ? 66.744 -52.264 0.347 1.00 98.66 620 ILE A CA 1
ATOM 562 C C . ILE A 1 75 ? 65.884 -53.506 0.391 1.00 103.15 620 ILE A C 1
ATOM 563 O O . ILE A 1 75 ? 66.417 -54.626 0.420 1.00 98.66 620 ILE A O 1
ATOM 568 N N . ASP A 1 76 ? 64.554 -53.333 0.257 1.00 110.70 621 ASP A N 1
ATOM 569 C CA . ASP A 1 76 ? 63.599 -54.448 0.249 1.00 106.85 621 ASP A CA 1
ATOM 570 C C . ASP A 1 76 ? 63.822 -55.392 -0.910 1.00 105.42 621 ASP A C 1
ATOM 571 O O . ASP A 1 76 ? 63.716 -56.610 -0.726 1.00 108.81 621 ASP A O 1
ATOM 576 N N . TYR A 1 77 ? 64.213 -54.894 -2.090 1.00 103.60 622 TYR A N 1
ATOM 577 C CA . TYR A 1 77 ? 64.346 -55.899 -3.151 1.00 110.04 622 TYR A CA 1
ATOM 578 C C . TYR A 1 77 ? 65.811 -56.269 -3.424 1.00 114.66 622 TYR A C 1
ATOM 579 O O . TYR A 1 77 ? 66.050 -57.244 -4.184 1.00 119.83 622 TYR A O 1
ATOM 588 N N . GLN A 1 78 ? 66.767 -55.715 -2.617 1.00 107.16 623 GLN A N 1
ATOM 589 C CA . GLN A 1 78 ? 68.195 -56.011 -2.797 1.00 106.14 623 GLN A CA 1
ATOM 590 C C . GLN A 1 78 ? 68.566 -55.876 -4.263 1.00 108.64 623 GLN A C 1
ATOM 591 O O . GLN A 1 78 ? 68.871 -56.887 -4.951 1.00 109.20 623 GLN A O 1
ATOM 597 N N . THR A 1 79 ? 68.069 -54.765 -4.796 1.00 108.64 624 THR A N 1
ATOM 598 C CA . THR A 1 79 ? 68.237 -54.383 -6.178 1.00 111.98 624 THR A CA 1
ATOM 599 C C . THR A 1 79 ? 68.426 -52.866 -6.115 1.00 108.70 624 THR A C 1
ATOM 600 O O . THR A 1 79 ? 67.802 -52.182 -5.279 1.00 98.32 624 THR A O 1
ATOM 604 N N . LEU A 1 80 ? 69.387 -52.365 -6.929 1.00 112.83 625 LEU A N 1
ATOM 605 C CA . LEU A 1 80 ? 69.692 -50.926 -7.05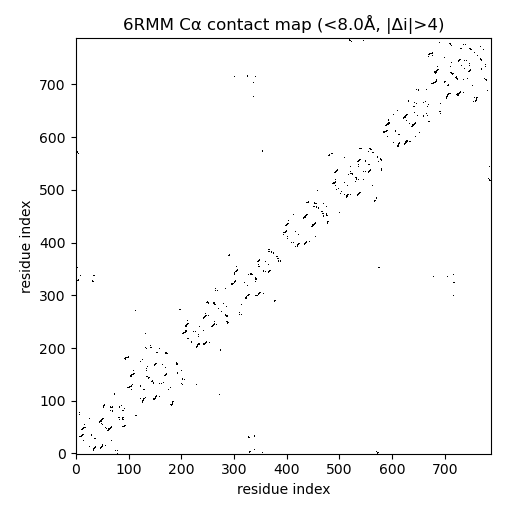2 1.00 107.41 625 LEU A CA 1
ATOM 606 C C . LEU A 1 80 ? 68.870 -50.322 -8.157 1.00 107.39 625 LEU A C 1
ATOM 607 O O . LEU A 1 80 ? 69.337 -50.212 -9.293 1.00 110.47 625 LEU A O 1
ATOM 612 N N . PHE A 1 81 ? 67.654 -49.882 -7.804 1.00 106.40 626 PHE A N 1
ATOM 613 C CA . PHE A 1 81 ? 66.774 -49.303 -8.806 1.00 106.35 626 PHE A CA 1
ATOM 614 C C . PHE A 1 81 ? 67.300 -47.947 -9.220 1.00 100.62 626 PHE A C 1
ATOM 615 O O . PHE A 1 81 ? 67.722 -47.145 -8.377 1.00 94.22 626 PHE A O 1
ATOM 623 N N . ASP A 1 82 ? 67.210 -47.680 -10.527 1.00 103.04 627 ASP A N 1
ATOM 624 C CA . ASP A 1 82 ? 67.448 -46.329 -11.014 1.00 107.69 627 ASP A CA 1
ATOM 625 C C . ASP A 1 82 ? 66.429 -45.325 -10.470 1.00 107.25 627 ASP A C 1
ATOM 626 O O . ASP A 1 82 ? 65.263 -45.383 -10.891 1.00 112.33 627 ASP A O 1
ATOM 631 N N . PRO A 1 83 ? 66.868 -44.234 -9.817 1.00 97.91 628 PRO A N 1
ATOM 632 C CA . PRO A 1 83 ? 65.893 -43.248 -9.285 1.00 104.15 628 PRO A CA 1
ATOM 633 C C . PRO A 1 83 ? 64.937 -42.616 -10.298 1.00 110.11 628 PRO A C 1
ATOM 634 O O . PRO A 1 83 ? 63.930 -41.994 -9.893 1.00 111.50 628 PRO A O 1
ATOM 638 N N . LYS A 1 84 ? 65.353 -42.505 -11.540 1.00 117.08 629 LYS A N 1
ATOM 639 C CA . LYS A 1 84 ? 64.448 -42.009 -12.554 1.00 116.58 629 LYS A CA 1
ATOM 640 C C . LYS A 1 84 ? 63.423 -43.057 -13.039 1.00 114.87 629 LYS A C 1
ATOM 641 O O . LYS A 1 84 ? 62.426 -42.662 -13.642 1.00 122.45 629 LYS A O 1
ATOM 647 N N . SER A 1 85 ? 63.523 -44.348 -12.679 1.00 106.29 630 SER A N 1
ATOM 648 C CA . SER A 1 85 ? 62.607 -45.330 -13.262 1.00 105.57 630 SER A CA 1
ATOM 649 C C . SER A 1 85 ? 61.190 -45.294 -12.677 1.00 113.01 630 SER A C 1
ATOM 650 O O . SER A 1 85 ? 60.302 -45.982 -13.213 1.00 127.30 630 SER A O 1
ATOM 653 N N . ASN A 1 86 ? 60.937 -44.516 -11.613 1.00 106.47 631 ASN A N 1
ATOM 654 C CA . ASN A 1 86 ? 59.626 -44.480 -10.976 1.00 99.99 631 ASN A CA 1
ATOM 655 C C . ASN A 1 86 ? 59.589 -43.108 -10.349 1.00 95.14 631 ASN A C 1
ATOM 656 O O . ASN A 1 86 ? 60.269 -42.881 -9.338 1.00 98.92 631 ASN A O 1
ATOM 661 N N . PRO A 1 87 ? 58.549 -42.364 -10.669 1.00 94.74 632 PRO A N 1
ATOM 662 C CA . PRO A 1 87 ? 58.486 -40.954 -10.258 1.00 96.68 632 PRO A CA 1
ATOM 663 C C . PRO A 1 87 ? 58.414 -40.710 -8.785 1.00 95.95 632 PRO A C 1
ATOM 664 O O . PRO A 1 87 ? 58.674 -39.570 -8.357 1.00 92.73 632 PRO A O 1
ATOM 668 N N . LEU A 1 88 ? 58.061 -41.717 -8.011 1.00 98.17 633 LEU A N 1
ATOM 669 C CA . LEU A 1 88 ? 58.049 -41.592 -6.558 1.00 95.53 633 LEU A CA 1
ATOM 670 C C . LEU A 1 88 ? 59.405 -41.752 -5.913 1.00 98.06 633 LEU A C 1
ATOM 671 O O . LEU A 1 88 ? 59.461 -41.550 -4.694 1.00 101.49 633 LEU A O 1
ATOM 676 N N . PHE A 1 89 ? 60.487 -42.034 -6.684 1.00 100.97 634 PHE A N 1
ATOM 677 C CA . PHE A 1 89 ? 61.834 -42.204 -6.113 1.00 101.40 634 PHE A CA 1
ATOM 678 C C . PHE A 1 89 ? 62.600 -40.903 -5.879 1.00 106.96 634 PHE A C 1
ATOM 679 O O . PHE A 1 89 ? 63.386 -40.862 -4.928 1.00 108.51 634 PHE A O 1
ATOM 687 N N . THR A 1 90 ? 62.147 -39.794 -6.445 1.00 108.33 635 THR A N 1
ATOM 688 C CA . THR A 1 90 ? 62.690 -38.451 -6.340 1.00 105.42 635 THR A CA 1
ATOM 689 C C . THR A 1 90 ? 61.529 -37.583 -5.931 1.00 106.35 635 THR A C 1
ATOM 690 O O . THR A 1 90 ? 60.391 -37.907 -6.286 1.00 113.56 635 THR A O 1
ATOM 694 N N . PRO A 1 91 ? 61.773 -36.401 -5.368 1.00 103.38 636 PRO A N 1
ATOM 695 C CA . PRO A 1 91 ? 60.650 -35.586 -4.868 1.00 112.12 636 PRO A CA 1
ATOM 696 C C . PRO A 1 91 ? 59.530 -35.447 -5.890 1.00 111.11 636 PRO A C 1
ATOM 697 O O . PRO A 1 91 ? 59.736 -35.551 -7.122 1.00 112.31 636 PRO A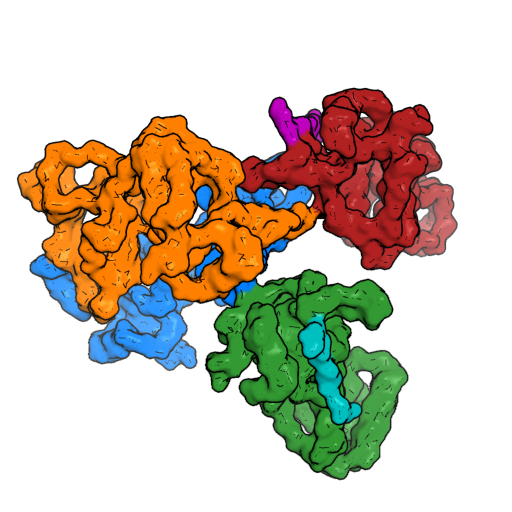 O 1
ATOM 701 N N . VAL A 1 92 ? 58.325 -35.486 -5.332 1.00 104.86 637 VAL A N 1
ATOM 702 C CA . VAL A 1 92 ? 57.087 -35.490 -6.096 1.00 101.64 637 VAL A CA 1
ATOM 703 C C . VAL A 1 92 ? 56.469 -34.104 -6.011 1.00 102.43 637 VAL A C 1
ATOM 704 O O . VAL A 1 92 ? 56.284 -33.582 -4.887 1.00 98.16 637 VAL A O 1
ATOM 708 N N . PRO A 1 93 ? 56.203 -33.466 -7.165 1.00 106.78 638 PRO A N 1
ATOM 709 C CA . PRO A 1 93 ? 55.631 -32.115 -7.204 1.00 103.16 638 PRO A CA 1
ATOM 710 C C . PRO A 1 93 ? 54.195 -32.112 -6.756 1.00 105.09 638 PRO A C 1
ATOM 711 O O . PRO A 1 93 ? 53.338 -32.701 -7.414 1.00 111.82 638 PRO A O 1
ATOM 715 N N . VAL A 1 94 ? 53.893 -31.275 -5.781 1.00 105.73 639 VAL A N 1
ATOM 716 C CA . VAL A 1 94 ? 52.539 -31.246 -5.250 1.00 104.91 639 VAL A CA 1
ATOM 717 C C . VAL A 1 94 ? 52.065 -29.820 -5.131 1.00 118.60 639 VAL A C 1
ATOM 718 O O . VAL A 1 94 ? 52.666 -29.020 -4.384 1.00 124.25 639 VAL A O 1
ATOM 722 N N . MET A 1 95 ? 50.900 -29.548 -5.719 1.00 119.88 640 MET A N 1
ATOM 723 C CA . MET A 1 95 ? 50.348 -28.239 -5.498 1.00 114.64 640 MET A CA 1
ATOM 724 C C . MET A 1 95 ? 49.803 -28.225 -4.089 1.00 117.74 640 MET A C 1
ATOM 725 O O . MET A 1 95 ? 48.792 -28.859 -3.790 1.00 122.15 640 MET A O 1
ATOM 730 N N . THR A 1 96 ? 50.502 -27.520 -3.231 1.00 117.70 641 THR A N 1
ATOM 731 C CA . THR A 1 96 ? 50.177 -27.467 -1.820 1.00 122.70 641 THR A CA 1
ATOM 732 C C . THR A 1 96 ? 48.786 -26.841 -1.621 1.00 124.87 641 THR A C 1
ATOM 733 O O . THR A 1 96 ? 48.429 -25.867 -2.299 1.00 120.55 641 THR A O 1
ATOM 737 N N . GLY A 1 97 ? 47.995 -27.405 -0.695 1.00 122.61 642 GLY A N 1
ATOM 738 C CA . GLY A 1 97 ? 46.687 -26.871 -0.310 1.00 121.14 642 GLY A CA 1
ATOM 739 C C . GLY A 1 97 ? 45.454 -27.269 -1.133 1.00 123.75 642 GLY A C 1
ATOM 740 O O . GLY A 1 97 ? 44.357 -26.787 -0.811 1.00 124.15 642 GLY A O 1
ATOM 741 N N . MET A 1 98 ? 45.602 -28.032 -2.236 1.00 124.77 643 MET A N 1
ATOM 742 C CA . MET A 1 98 ? 44.494 -28.478 -3.106 1.00 120.42 643 MET A CA 1
ATOM 743 C C . MET A 1 98 ? 43.984 -29.867 -2.694 1.00 122.34 643 MET A C 1
ATOM 744 O O . MET A 1 98 ? 44.775 -30.781 -2.439 1.00 119.81 643 MET A O 1
ATOM 749 N N . THR A 1 99 ? 42.660 -30.046 -2.652 1.00 123.99 644 THR A N 1
ATOM 750 C CA . THR A 1 99 ? 42.080 -31.346 -2.309 1.00 123.97 644 THR A CA 1
ATOM 751 C C . THR A 1 99 ? 41.117 -31.773 -3.425 1.00 120.98 644 THR A C 1
ATOM 752 O O . THR A 1 99 ? 39.945 -32.060 -3.180 1.00 124.90 644 THR A O 1
ATOM 756 N N . PRO A 1 100 ? 41.644 -31.997 -4.635 1.00 116.40 645 PRO A N 1
ATOM 757 C CA . PRO A 1 100 ? 40.778 -32.331 -5.784 1.00 114.73 645 PRO A CA 1
ATOM 758 C C . PRO A 1 100 ? 40.128 -33.708 -5.763 1.00 114.91 645 PRO A C 1
ATOM 759 O O . PRO A 1 100 ? 39.249 -33.950 -6.607 1.00 122.17 645 PRO A O 1
ATOM 763 N N . LEU A 1 101 ? 40.610 -34.644 -4.938 1.00 113.02 646 LEU A N 1
ATOM 764 C CA . LEU A 1 101 ? 40.086 -36.007 -4.808 1.00 115.67 646 LEU A CA 1
ATOM 765 C C . LEU A 1 101 ? 39.200 -36.167 -3.574 1.00 116.79 646 LEU A C 1
ATOM 766 O O . LEU A 1 101 ? 39.114 -37.270 -3.032 1.00 114.99 646 LEU A O 1
ATOM 771 N N . GLU A 1 102 ? 38.644 -35.061 -3.059 1.00 123.07 647 GLU A N 1
ATOM 772 C CA . GLU A 1 102 ? 37.897 -35.087 -1.800 1.00 134.11 647 GLU A CA 1
ATOM 773 C C . GLU A 1 102 ? 36.685 -36.043 -1.700 1.00 138.53 647 GLU A C 1
ATOM 774 O O . GLU A 1 102 ? 36.408 -36.553 -0.599 1.00 143.31 647 GLU A O 1
ATOM 780 N N . ASP A 1 103 ? 35.992 -36.370 -2.788 1.00 127.24 648 ASP A N 1
ATOM 781 C CA . ASP A 1 103 ? 34.876 -37.338 -2.741 1.00 123.64 648 ASP A CA 1
ATOM 782 C C . ASP A 1 103 ? 35.208 -38.730 -3.272 1.00 117.19 648 ASP A C 1
ATOM 783 O O . ASP A 1 103 ? 34.298 -39.505 -3.566 1.00 117.29 648 ASP A O 1
ATOM 788 N N . CYS A 1 104 ? 36.468 -39.026 -3.493 1.00 111.58 649 CYS A N 1
ATOM 789 C CA . CYS A 1 104 ? 36.898 -40.277 -4.089 1.00 102.09 649 CYS A CA 1
ATOM 790 C C . CYS A 1 104 ? 37.363 -41.320 -3.084 1.00 99.14 649 CYS A C 1
ATOM 791 O O . CYS A 1 104 ? 37.664 -41.021 -1.929 1.00 105.65 649 CYS A O 1
ATOM 794 N N . VAL A 1 105 ? 37.269 -42.573 -3.490 1.00 97.97 650 VAL A N 1
ATOM 795 C CA . VAL A 1 105 ? 37.688 -43.692 -2.659 1.00 99.04 650 VAL A CA 1
ATOM 796 C C . VAL A 1 105 ? 38.538 -44.606 -3.531 1.00 100.72 650 VAL A C 1
ATOM 797 O O . VAL A 1 105 ? 38.008 -45.224 -4.467 1.00 99.41 650 VAL A O 1
ATOM 801 N N . ILE A 1 106 ? 39.823 -44.796 -3.160 1.00 100.85 651 ILE A N 1
ATOM 802 C CA . ILE A 1 106 ? 40.763 -45.431 -4.075 1.00 90.66 651 ILE A CA 1
ATOM 803 C C . ILE A 1 106 ? 41.216 -46.763 -3.493 1.00 87.00 651 ILE A C 1
ATOM 804 O O . ILE A 1 106 ? 41.542 -46.860 -2.303 1.00 92.90 651 ILE A O 1
ATOM 809 N N . SER A 1 107 ? 41.311 -47.762 -4.342 1.00 80.94 652 SER A N 1
ATOM 810 C CA . SER A 1 107 ? 42.030 -48.968 -3.988 1.00 88.23 652 SER A CA 1
ATOM 811 C C . SER A 1 107 ? 43.161 -49.150 -4.992 1.00 88.47 652 SER A C 1
ATOM 812 O O . SER A 1 107 ? 43.020 -48.760 -6.162 1.00 88.34 652 SER A O 1
ATOM 815 N N . PHE A 1 108 ? 44.297 -49.702 -4.531 1.00 82.81 653 PHE A N 1
ATOM 816 C CA . PHE A 1 108 ? 45.404 -49.937 -5.431 1.00 82.69 653 PHE A CA 1
ATOM 817 C C . PHE A 1 108 ? 45.531 -51.411 -5.737 1.00 89.65 653 PHE A C 1
ATOM 818 O O . PHE A 1 108 ? 45.414 -52.250 -4.832 1.00 89.60 653 PHE A O 1
ATOM 826 N N . SER A 1 109 ? 46.042 -51.693 -6.927 1.00 90.94 654 SER A N 1
ATOM 827 C CA . SER A 1 109 ? 46.386 -53.064 -7.288 1.00 96.03 654 SER A CA 1
ATOM 828 C C . SER A 1 109 ? 47.816 -53.044 -7.807 1.00 100.03 654 SER A C 1
ATOM 829 O O . SER A 1 109 ? 48.244 -52.097 -8.466 1.00 96.29 654 SER A O 1
ATOM 832 N N . GLN A 1 110 ? 48.543 -54.121 -7.523 1.00 103.27 655 GLN A N 1
ATOM 833 C CA . GLN A 1 110 ? 49.902 -54.367 -7.997 1.00 103.02 655 GLN A CA 1
ATOM 834 C C . GLN A 1 110 ? 50.945 -53.436 -7.347 1.00 97.53 655 GLN A C 1
ATOM 835 O O . GLN A 1 110 ? 52.097 -53.385 -7.763 1.00 99.96 655 GLN A O 1
ATOM 841 N N . CYS A 1 111 ? 50.586 -52.776 -6.261 1.00 101.26 656 CYS A N 1
ATOM 842 C CA . CYS A 1 111 ? 51.481 -51.901 -5.519 1.00 104.28 656 CYS A CA 1
ATOM 843 C C . CYS A 1 111 ? 51.654 -52.549 -4.175 1.00 105.13 656 CYS A C 1
ATOM 844 O O . CYS A 1 111 ? 50.668 -52.947 -3.555 1.00 106.35 656 CYS A O 1
ATOM 847 N N . ALA A 1 112 ? 52.878 -52.597 -3.685 1.00 103.38 657 ALA A N 1
ATOM 848 C CA . ALA A 1 112 ? 53.066 -53.262 -2.416 1.00 100.41 657 ALA A CA 1
ATOM 849 C C . ALA A 1 112 ? 54.023 -52.404 -1.669 1.00 95.55 657 ALA A C 1
ATOM 850 O O . ALA A 1 112 ? 54.579 -51.465 -2.242 1.00 99.24 657 ALA A O 1
ATOM 852 N N . GLY A 1 113 ? 54.133 -52.688 -0.379 1.00 89.54 658 GLY A N 1
ATOM 853 C CA . GLY A 1 113 ? 55.168 -52.085 0.412 1.00 95.66 658 GLY A CA 1
ATOM 854 C C . GLY A 1 113 ? 55.317 -50.573 0.396 1.00 99.49 658 GLY A C 1
ATOM 855 O O . GLY A 1 113 ? 54.352 -49.799 0.560 1.00 92.86 658 GLY A O 1
ATOM 856 N N . ALA A 1 114 ? 56.593 -50.162 0.302 1.00 95.51 659 ALA A N 1
ATOM 857 C CA . ALA A 1 114 ? 56.961 -48.761 0.366 1.00 98.32 659 ALA A CA 1
ATOM 858 C C . ALA A 1 114 ? 56.298 -47.887 -0.685 1.00 98.67 659 ALA A C 1
ATOM 859 O O . ALA A 1 114 ? 55.896 -46.742 -0.387 1.00 85.36 659 ALA A O 1
ATOM 861 N N . GLU A 1 115 ? 56.199 -48.414 -1.926 1.00 103.32 660 GLU A N 1
ATOM 862 C CA . GLU A 1 115 ? 55.538 -47.714 -3.035 1.00 96.43 660 GLU A CA 1
ATOM 863 C C . GLU A 1 115 ? 54.089 -47.426 -2.710 1.00 97.30 660 GLU A C 1
ATOM 864 O O . GLU A 1 115 ? 53.607 -46.280 -2.832 1.00 93.13 660 GLU A O 1
ATOM 870 N N . LYS A 1 116 ? 53.375 -48.496 -2.321 1.00 99.96 661 LYS A N 1
ATOM 871 C CA . LYS A 1 116 ? 51.993 -48.402 -1.890 1.00 99.90 661 LYS A CA 1
ATOM 872 C C . LYS A 1 116 ? 51.844 -47.447 -0.721 1.00 94.08 661 LYS A C 1
ATOM 873 O O . LYS A 1 116 ? 50.979 -46.576 -0.745 1.00 85.26 661 LYS A O 1
ATOM 879 N N . GLU A 1 117 ? 52.762 -47.476 0.228 1.00 95.81 662 GLU A N 1
ATOM 880 C CA . GLU A 1 117 ? 52.599 -46.583 1.371 1.00 105.79 662 GLU A CA 1
ATOM 881 C C . GLU A 1 117 ? 52.652 -45.129 0.941 1.00 99.41 662 GLU A C 1
ATOM 882 O O . GLU A 1 117 ? 51.902 -44.281 1.461 1.00 92.93 662 GLU A O 1
ATOM 888 N N . SER A 1 118 ? 53.594 -44.813 0.040 1.00 100.68 663 SER A N 1
ATOM 889 C CA . SER A 1 118 ? 53.754 -43.437 -0.447 1.00 98.99 663 SER A CA 1
ATOM 890 C C . SER A 1 118 ? 52.591 -42.994 -1.340 1.00 95.26 663 SER A C 1
ATOM 891 O O . SER A 1 118 ? 52.092 -41.869 -1.178 1.00 90.61 663 SER A O 1
ATOM 894 N N . LEU A 1 119 ? 52.072 -43.900 -2.197 1.00 95.74 664 LEU A N 1
ATOM 895 C CA . LEU A 1 119 ? 50.917 -43.564 -3.033 1.00 93.13 664 LEU A CA 1
ATOM 896 C C . LEU A 1 119 ? 49.675 -43.270 -2.154 1.00 97.73 664 LEU A C 1
ATOM 897 O O . LEU A 1 119 ? 48.878 -42.350 -2.434 1.00 94.16 664 LEU A O 1
ATOM 902 N N . THR A 1 120 ? 49.498 -44.065 -1.087 1.00 94.04 665 THR A N 1
ATOM 903 C CA . THR A 1 120 ? 48.421 -43.858 -0.130 1.00 90.26 665 THR A CA 1
ATOM 904 C C . THR A 1 120 ? 48.589 -42.546 0.576 1.00 94.82 665 THR A C 1
ATOM 905 O O . THR A 1 120 ? 47.625 -41.800 0.728 1.00 96.40 665 THR A O 1
ATOM 909 N N . PHE A 1 121 ? 49.811 -42.214 0.969 1.00 99.48 666 PHE A N 1
ATOM 910 C CA . PHE A 1 121 ? 50.038 -40.906 1.580 1.00 102.70 666 PHE A CA 1
ATOM 911 C C . PHE A 1 121 ? 49.532 -39.803 0.645 1.00 102.33 666 PHE A C 1
ATOM 912 O O . PHE A 1 121 ? 48.940 -38.810 1.100 1.00 102.04 666 PHE A O 1
ATOM 920 N N . LEU A 1 122 ? 49.869 -39.915 -0.660 1.00 101.33 667 LEU A N 1
ATOM 921 C CA . LEU A 1 122 ? 49.527 -38.861 -1.618 1.00 98.72 667 LEU A CA 1
ATOM 922 C C . LEU A 1 122 ? 48.019 -38.757 -1.808 1.00 100.21 667 LEU A C 1
ATOM 923 O O . LEU A 1 122 ? 47.434 -37.662 -1.674 1.00 95.99 667 LEU A O 1
ATOM 928 N N . ALA A 1 123 ? 47.358 -39.903 -1.985 1.00 98.20 668 ALA A N 1
ATOM 929 C CA . ALA A 1 123 ? 45.910 -39.866 -2.117 1.00 98.81 668 ALA A CA 1
ATOM 930 C C . ALA A 1 123 ? 45.283 -39.194 -0.875 1.00 104.60 668 ALA A C 1
ATOM 931 O O . ALA A 1 123 ? 44.488 -38.265 -1.017 1.00 103.70 668 ALA A O 1
ATOM 933 N N . ASN A 1 124 ? 45.715 -39.554 0.350 1.00 104.41 669 ASN A N 1
ATOM 934 C CA . ASN A 1 124 ? 45.148 -38.870 1.524 1.00 106.22 669 ASN A CA 1
ATOM 935 C C . ASN A 1 124 ? 45.470 -37.404 1.527 1.00 108.06 669 ASN A C 1
ATOM 936 O O . ASN A 1 124 ? 44.774 -36.646 2.209 1.00 114.64 669 ASN A O 1
ATOM 941 N N . LEU A 1 125 ? 46.671 -37.034 1.112 1.00 106.00 670 LEU A N 1
ATOM 942 C CA . LEU A 1 125 ? 46.961 -35.605 1.062 1.00 105.35 670 LEU A CA 1
ATOM 943 C C . LEU A 1 125 ? 46.026 -34.854 0.101 1.00 108.12 670 LEU A C 1
ATOM 944 O O . LEU A 1 125 ? 45.487 -33.787 0.454 1.00 109.15 670 LEU A O 1
ATOM 949 N N . LEU A 1 126 ? 45.658 -35.486 -1.025 1.00 105.33 671 LEU A N 1
ATOM 950 C CA . LEU A 1 126 ? 44.764 -34.809 -1.951 1.00 106.48 671 LEU A CA 1
ATOM 951 C C . LEU A 1 126 ? 43.302 -34.887 -1.529 1.00 114.77 671 LEU A C 1
ATOM 952 O O . LEU A 1 126 ? 42.431 -34.431 -2.282 1.00 118.14 671 LEU A O 1
ATOM 957 N N . GLY A 1 127 ? 43.007 -35.534 -0.397 1.00 113.62 672 GLY A N 1
ATOM 958 C CA . GLY A 1 127 ? 41.710 -35.534 0.258 1.00 113.85 672 GLY A CA 1
ATOM 959 C C . GLY A 1 127 ? 40.915 -36.822 0.139 1.00 113.23 672 GLY A C 1
ATOM 960 O O . GLY A 1 127 ? 39.846 -36.902 0.746 1.00 120.02 672 GLY A O 1
ATOM 961 N N . ALA A 1 128 ? 41.380 -37.816 -0.630 1.00 109.93 673 ALA A N 1
ATOM 962 C CA . ALA A 1 128 ? 40.703 -39.090 -0.874 1.00 109.83 673 ALA A CA 1
ATOM 963 C C . ALA A 1 128 ? 40.873 -40.039 0.334 1.00 113.09 673 ALA A C 1
ATOM 964 O O . ALA A 1 128 ? 41.622 -39.762 1.283 1.00 117.94 673 ALA A O 1
ATOM 966 N N . SER A 1 129 ? 39.963 -40.993 0.435 1.00 105.27 674 SER A N 1
ATOM 967 C CA . SER A 1 129 ? 40.090 -42.151 1.319 1.00 108.62 674 SER A CA 1
ATOM 968 C C . SER A 1 129 ? 40.674 -43.343 0.547 1.00 108.58 674 SER A C 1
ATOM 969 O O . SER A 1 129 ? 40.445 -43.472 -0.684 1.00 103.95 674 SER A O 1
ATOM 972 N N . VAL A 1 130 ? 41.625 -44.045 1.169 1.00 103.88 675 VAL A N 1
ATOM 973 C CA . VAL A 1 130 ? 42.158 -45.265 0.559 1.00 98.91 675 VAL A CA 1
ATOM 974 C C . VAL A 1 130 ? 41.687 -46.517 1.297 1.00 98.00 675 VAL A C 1
ATOM 975 O O . VAL A 1 130 ? 41.651 -46.544 2.537 1.00 103.72 675 VAL A O 1
ATOM 979 N N . GLN A 1 131 ? 41.124 -47.442 0.533 1.00 90.57 676 GLN A N 1
ATOM 980 C CA . GLN A 1 131 ? 40.584 -48.684 1.037 1.00 93.02 676 GLN A CA 1
ATOM 981 C C . GLN A 1 131 ? 41.436 -49.823 0.480 1.00 90.34 676 GLN A C 1
ATOM 982 O O . GLN A 1 131 ? 41.698 -49.868 -0.725 1.00 89.07 676 GLN A O 1
ATOM 988 N N . GLU A 1 132 ? 41.839 -50.738 1.345 1.00 90.97 677 GLU A N 1
ATOM 989 C CA . GLU A 1 132 ? 42.599 -51.936 0.969 1.00 90.62 677 GLU A CA 1
ATOM 990 C C . GLU A 1 132 ? 41.880 -52.868 -0.035 1.00 91.25 677 GLU A C 1
ATOM 991 O O . GLU A 1 132 ? 42.534 -53.480 -0.900 1.00 96.01 677 GLU A O 1
ATOM 997 N N . TYR A 1 133 ? 40.553 -53.059 0.113 1.00 93.86 678 TYR A N 1
ATOM 998 C CA . TYR A 1 133 ? 39.720 -54.000 -0.663 1.00 93.86 678 TYR A CA 1
ATOM 999 C C . TYR A 1 133 ? 38.900 -53.331 -1.747 1.00 96.41 678 TYR A C 1
ATOM 1000 O O . TYR A 1 133 ? 38.514 -52.147 -1.682 1.00 96.26 678 TYR A O 1
ATOM 1009 N N . PHE A 1 134 ? 38.755 -54.042 -2.817 1.00 92.18 679 PHE A N 1
ATOM 1010 C CA . PHE A 1 134 ? 38.033 -53.440 -3.902 1.00 89.92 679 PHE A CA 1
ATOM 1011 C C . PHE A 1 134 ? 36.643 -54.003 -3.957 1.00 98.05 679 PHE A C 1
ATOM 1012 O O . PHE A 1 134 ? 36.490 -55.174 -4.333 1.00 106.18 679 PHE A O 1
ATOM 1020 N N . VAL A 1 135 ? 35.630 -53.172 -3.585 1.00 95.75 680 VAL A N 1
ATOM 1021 C CA . VAL A 1 135 ? 34.214 -53.566 -3.545 1.00 92.87 680 VAL A CA 1
ATOM 1022 C C . VAL A 1 135 ? 33.357 -52.508 -4.244 1.00 101.89 680 VAL A C 1
ATOM 1023 O O . VAL A 1 135 ? 33.567 -51.302 -4.050 1.00 103.42 680 VAL A O 1
ATOM 1027 N N . ARG A 1 136 ? 32.212 -52.967 -4.806 1.00 103.78 681 ARG A N 1
ATOM 1028 C CA . ARG A 1 136 ? 31.272 -52.122 -5.552 1.00 103.30 681 ARG A CA 1
ATOM 1029 C C . ARG A 1 136 ? 30.091 -51.609 -4.759 1.00 108.92 681 ARG A C 1
ATOM 1030 O O . ARG A 1 136 ? 29.514 -50.615 -5.172 1.00 109.12 681 ARG A O 1
ATOM 1038 N N . LYS A 1 137 ? 29.868 -52.072 -3.545 1.00 109.90 682 LYS A N 1
ATOM 1039 C CA . LYS A 1 137 ? 28.705 -51.628 -2.804 1.00 112.99 682 LYS A CA 1
ATOM 1040 C C . LYS A 1 137 ? 29.068 -51.326 -1.384 1.00 110.17 682 LYS A C 1
ATOM 1041 O O . LYS A 1 137 ? 29.667 -52.189 -0.751 1.00 113.78 682 LYS A O 1
ATOM 1047 N N . SER A 1 138 ? 28.681 -50.180 -0.841 1.00 104.31 683 SER A N 1
ATOM 1048 C CA . SER A 1 138 ? 29.034 -50.010 0.565 1.00 97.91 683 SER A CA 1
ATOM 1049 C C . SER A 1 138 ? 28.230 -51.026 1.356 1.00 101.61 683 SER A C 1
ATOM 1050 O O . SER A 1 138 ? 27.208 -51.528 0.890 1.00 108.33 683 SER A O 1
ATOM 1053 N N . ASN A 1 139 ? 28.751 -51.464 2.477 1.00 103.25 684 ASN A N 1
ATOM 1054 C CA . ASN A 1 139 ? 27.997 -52.372 3.351 1.00 108.96 684 ASN A CA 1
ATOM 1055 C C . ASN A 1 139 ? 28.166 -51.883 4.790 1.00 106.39 684 ASN A C 1
ATOM 1056 O O . ASN A 1 139 ? 29.007 -52.411 5.505 1.00 109.70 684 ASN A O 1
ATOM 1061 N N . ALA A 1 140 ? 27.217 -51.187 5.345 1.00 105.73 685 ALA A N 1
ATOM 1062 C CA . ALA A 1 140 ? 27.401 -50.647 6.690 1.00 108.22 685 ALA A CA 1
ATOM 1063 C C . ALA A 1 140 ? 27.727 -51.689 7.757 1.00 115.32 685 ALA A C 1
ATOM 1064 O O . ALA A 1 140 ? 28.329 -51.344 8.787 1.00 111.18 685 ALA A O 1
ATOM 1066 N N . LYS A 1 141 ? 27.085 -52.860 7.692 1.00 117.94 686 LYS A N 1
ATOM 1067 C CA . LYS A 1 141 ? 27.250 -53.848 8.763 1.00 113.44 686 LYS A CA 1
ATOM 1068 C C . LYS A 1 141 ? 28.701 -54.331 8.821 1.00 117.48 686 LYS A C 1
ATOM 1069 O O . LYS A 1 141 ? 29.328 -54.297 9.899 1.00 123.93 686 LYS A O 1
ATOM 1075 N N . LYS A 1 142 ? 29.318 -54.543 7.637 1.00 113.71 687 LYS A N 1
ATOM 1076 C CA . LYS A 1 142 ? 30.688 -55.050 7.524 1.00 115.43 687 LYS A CA 1
ATOM 1077 C C . LYS A 1 142 ? 31.766 -53.950 7.543 1.00 110.96 687 LYS A C 1
ATOM 1078 O O . LYS A 1 142 ? 32.949 -54.265 7.387 1.00 113.68 687 LYS A O 1
ATOM 1084 N N . GLY A 1 143 ? 31.376 -52.681 7.618 1.00 108.30 688 GLY A N 1
ATOM 1085 C CA . GLY A 1 143 ? 32.256 -51.518 7.668 1.00 106.79 688 GLY A CA 1
ATOM 1086 C C . GLY A 1 143 ? 33.074 -51.252 6.429 1.00 108.02 688 GLY A C 1
ATOM 1087 O O . GLY A 1 143 ? 34.071 -50.539 6.512 1.00 115.06 688 GLY A O 1
ATOM 1088 N N . MET A 1 144 ? 32.621 -51.687 5.265 1.00 105.85 689 MET A N 1
ATOM 1089 C CA . MET A 1 144 ? 33.367 -51.502 4.028 1.00 106.65 689 MET A CA 1
ATOM 1090 C C . MET A 1 144 ? 32.775 -50.395 3.138 1.00 105.96 689 MET A C 1
ATOM 1091 O O . MET A 1 144 ? 31.553 -50.256 3.084 1.00 109.99 689 MET A O 1
ATOM 1096 N N . PHE A 1 145 ? 33.610 -49.518 2.542 1.00 101.98 690 PHE A N 1
ATOM 1097 C CA . PHE A 1 145 ? 33.096 -48.535 1.573 1.00 97.35 690 PHE A CA 1
ATOM 1098 C C . PHE A 1 145 ? 33.433 -48.899 0.119 1.00 97.79 690 PHE A C 1
ATOM 1099 O O . PHE A 1 145 ? 34.462 -49.520 -0.181 1.00 101.54 690 PHE A O 1
ATOM 1107 N N . ALA A 1 146 ? 32.497 -48.639 -0.771 1.00 102.34 691 ALA A N 1
ATOM 1108 C CA . ALA A 1 146 ? 32.743 -48.901 -2.184 1.00 105.19 691 ALA A CA 1
ATOM 1109 C C . ALA A 1 146 ? 33.859 -48.002 -2.649 1.00 96.81 691 ALA A C 1
ATOM 1110 O O . ALA A 1 146 ? 33.930 -46.832 -2.266 1.00 91.15 691 ALA A O 1
ATOM 1112 N N . SER A 1 147 ? 34.692 -48.535 -3.507 1.00 95.17 692 SER A N 1
ATOM 1113 C CA . SER A 1 147 ? 35.810 -47.778 -4.030 1.00 97.89 692 SER A CA 1
ATOM 1114 C C . SER A 1 147 ? 35.291 -47.024 -5.263 1.00 96.25 692 SER A C 1
ATOM 1115 O O . SER A 1 147 ? 34.543 -47.593 -6.069 1.00 94.76 692 SER A O 1
ATOM 1118 N N . THR A 1 148 ? 35.797 -45.788 -5.502 1.00 98.13 693 THR A N 1
ATOM 1119 C CA . THR A 1 148 ? 35.406 -45.096 -6.747 1.00 93.38 693 THR A CA 1
ATOM 1120 C C . THR A 1 148 ? 36.377 -45.284 -7.910 1.00 96.35 693 THR A C 1
ATOM 1121 O O . THR A 1 148 ? 35.951 -45.181 -9.077 1.00 95.54 693 THR A O 1
ATOM 1125 N N . HIS A 1 149 ? 37.667 -45.588 -7.607 1.00 99.68 694 HIS A N 1
ATOM 1126 C CA . HIS A 1 149 ? 38.739 -45.655 -8.595 1.00 91.55 694 HIS A CA 1
ATOM 1127 C C . HIS A 1 149 ? 39.717 -46.793 -8.208 1.00 96.14 694 HIS A C 1
ATOM 1128 O O . HIS A 1 149 ? 40.156 -46.875 -7.038 1.00 97.25 694 HIS A O 1
ATOM 1135 N N . LEU A 1 150 ? 40.216 -47.534 -9.204 1.00 85.64 695 LEU A N 1
ATOM 1136 C CA . LEU A 1 150 ? 41.310 -48.478 -9.024 1.00 79.35 695 LEU A CA 1
ATOM 1137 C C . LEU A 1 150 ? 42.520 -47.856 -9.680 1.00 90.29 695 LEU A C 1
ATOM 1138 O O . LEU A 1 150 ? 42.411 -47.429 -10.820 1.00 99.01 695 LEU A O 1
ATOM 1143 N N . ILE A 1 151 ? 43.667 -47.827 -8.998 1.00 89.21 696 ILE A N 1
ATOM 1144 C CA . ILE A 1 151 ? 44.933 -47.368 -9.566 1.00 86.79 696 ILE A CA 1
ATOM 1145 C C . ILE A 1 151 ? 45.875 -48.556 -9.638 1.00 89.70 696 ILE A C 1
ATOM 1146 O O . ILE A 1 151 ? 46.137 -49.206 -8.612 1.00 92.61 696 ILE A O 1
ATOM 1151 N N . LEU A 1 152 ? 46.442 -48.801 -10.813 1.00 82.11 697 LEU A N 1
ATOM 1152 C CA . LEU A 1 152 ? 47.257 -49.994 -10.939 1.00 89.44 697 LEU A CA 1
ATOM 1153 C C . LEU A 1 152 ? 48.351 -49.809 -11.997 1.00 95.39 697 LEU A C 1
ATOM 1154 O O . LEU A 1 152 ? 48.599 -48.709 -12.510 1.00 97.52 697 LEU A O 1
ATOM 1159 N N . LYS A 1 153 ? 49.082 -50.887 -12.268 1.00 92.71 698 LYS A N 1
ATOM 1160 C CA . LYS A 1 153 ? 50.235 -50.666 -13.093 1.00 93.95 698 LYS A CA 1
ATOM 1161 C C . LYS A 1 153 ? 50.111 -51.326 -14.420 1.00 91.01 698 LYS A C 1
ATOM 1162 O O . LYS A 1 153 ? 50.577 -50.763 -15.396 1.00 104.23 698 LYS A O 1
ATOM 1168 N N . GLU A 1 154 ? 49.474 -52.471 -14.483 1.00 89.75 699 GLU A N 1
ATOM 1169 C CA . GLU A 1 154 ? 49.389 -53.275 -15.694 1.00 98.21 699 GLU A CA 1
ATOM 1170 C C . GLU A 1 154 ? 47.994 -53.868 -15.743 1.00 102.09 699 GLU A C 1
ATOM 1171 O O . GLU A 1 154 ? 47.291 -53.859 -14.733 1.00 106.78 699 GLU A O 1
ATOM 1177 N N . ARG A 1 155 ? 47.545 -54.272 -16.934 1.00 98.14 700 ARG A N 1
ATOM 1178 C CA . ARG A 1 155 ? 46.315 -55.074 -17.048 1.00 106.41 700 ARG A CA 1
ATOM 1179 C C . ARG A 1 155 ? 46.480 -56.456 -16.404 1.00 105.75 700 ARG A C 1
ATOM 1180 O O . ARG A 1 155 ? 47.449 -57.153 -16.690 1.00 116.68 700 ARG A O 1
ATOM 1188 N N . GLY A 1 156 ? 45.503 -56.901 -15.602 1.00 102.10 701 GLY A N 1
ATOM 1189 C CA . GLY A 1 156 ? 45.548 -58.249 -15.045 1.00 110.36 701 GLY A CA 1
ATOM 1190 C C . GLY A 1 156 ? 45.338 -58.323 -13.538 1.00 112.07 701 GLY A C 1
ATOM 1191 O O . GLY A 1 156 ? 45.483 -57.339 -12.807 1.00 109.24 701 GLY A O 1
ATOM 1192 N N . GLY A 1 157 ? 44.876 -59.467 -13.078 1.00 114.08 702 GLY A N 1
ATOM 1193 C CA . GLY A 1 157 ? 44.744 -59.656 -11.645 1.00 113.34 702 GLY A CA 1
ATOM 1194 C C . GLY A 1 157 ? 43.314 -59.528 -11.177 1.00 103.37 702 GLY A C 1
ATOM 1195 O O . GLY A 1 157 ? 42.410 -59.185 -11.935 1.00 106.53 702 GLY A O 1
ATOM 1196 N N . SER A 1 158 ? 43.097 -59.844 -9.898 1.00 96.56 703 SER A N 1
ATOM 1197 C CA . SER A 1 158 ? 41.715 -59.902 -9.451 1.00 93.03 703 SER A CA 1
ATOM 1198 C C . SER A 1 158 ? 41.098 -58.503 -9.495 1.00 94.08 703 SER A C 1
ATOM 1199 O O . SER A 1 158 ? 40.038 -58.331 -10.083 1.00 92.48 703 SER A O 1
ATOM 1202 N N . LYS A 1 159 ? 41.764 -57.475 -8.950 1.00 96.49 704 LYS A N 1
ATOM 1203 C CA . LYS A 1 159 ? 41.110 -56.165 -8.918 1.00 91.84 704 LYS A CA 1
ATOM 1204 C C . LYS A 1 159 ? 40.938 -55.574 -10.302 1.00 93.12 704 LYS A C 1
ATOM 1205 O O . LYS A 1 159 ? 40.063 -54.737 -10.488 1.00 89.48 704 LYS A O 1
ATOM 1211 N N . TYR A 1 160 ? 41.883 -55.796 -11.218 1.00 100.21 705 TYR A N 1
ATOM 1212 C CA . TYR A 1 160 ? 41.669 -55.359 -12.610 1.00 99.25 705 TYR A CA 1
ATOM 1213 C C . TYR A 1 160 ? 40.413 -55.933 -13.220 1.00 98.65 705 TYR A C 1
ATOM 1214 O O . TYR A 1 160 ? 39.625 -55.190 -13.817 1.00 104.52 705 TYR A O 1
ATOM 1223 N N . GLU A 1 161 ? 40.266 -57.273 -13.182 1.00 101.76 706 GLU A N 1
ATOM 1224 C CA . GLU A 1 161 ? 39.068 -57.920 -13.744 1.00 101.88 706 GLU A CA 1
ATOM 1225 C C . GLU A 1 161 ? 37.820 -57.418 -13.044 1.00 97.93 706 GLU A C 1
ATOM 1226 O O . GLU A 1 161 ? 36.795 -57.205 -13.698 1.00 98.62 706 GLU A O 1
ATOM 1232 N N . ALA A 1 162 ? 37.882 -57.243 -11.717 1.00 101.21 707 ALA A N 1
ATOM 1233 C CA . ALA A 1 162 ? 36.724 -56.705 -11.006 1.00 99.00 707 ALA A CA 1
ATOM 1234 C C . ALA A 1 162 ? 36.386 -55.302 -11.504 1.00 92.29 707 ALA A C 1
ATOM 1235 O O . ALA A 1 162 ? 35.224 -54.949 -11.545 1.00 98.79 707 ALA A O 1
ATOM 1237 N N . ALA A 1 163 ? 37.363 -54.437 -11.775 1.00 96.67 708 ALA A N 1
ATOM 1238 C CA . ALA A 1 163 ? 37.015 -53.086 -12.246 1.00 94.06 708 ALA A CA 1
ATOM 1239 C C . ALA A 1 163 ? 36.367 -53.119 -13.637 1.00 99.93 708 ALA A C 1
ATOM 1240 O O . ALA A 1 163 ? 35.635 -52.191 -13.972 1.00 102.99 708 ALA A O 1
ATOM 1242 N N . LYS A 1 164 ? 36.818 -54.027 -14.551 1.00 104.84 709 LYS A N 1
ATOM 1243 C CA . LYS A 1 164 ? 36.131 -54.159 -15.854 1.00 101.11 709 LYS A CA 1
ATOM 1244 C C . LYS A 1 164 ? 34.728 -54.685 -15.662 1.00 100.43 709 LYS A C 1
ATOM 1245 O O . LYS A 1 164 ? 33.764 -54.156 -16.217 1.00 103.93 709 LYS A O 1
ATOM 1251 N N . LYS A 1 165 ? 34.600 -55.741 -14.862 1.00 107.80 710 LYS A N 1
ATOM 1252 C CA . LYS A 1 165 ? 33.298 -56.380 -14.647 1.00 109.03 710 LYS A CA 1
ATOM 1253 C C . LYS A 1 165 ? 32.317 -55.382 -14.026 1.00 98.39 710 LYS A C 1
ATOM 1254 O O . LYS A 1 165 ? 31.178 -55.324 -14.443 1.00 105.55 710 LYS A O 1
ATOM 1260 N N . TRP A 1 166 ? 32.743 -54.537 -13.086 1.00 99.22 711 TRP A N 1
ATOM 1261 C CA . TRP A 1 166 ? 31.781 -53.648 -12.424 1.00 99.10 711 TRP A CA 1
ATOM 1262 C C . TRP A 1 166 ? 31.714 -52.298 -13.123 1.00 102.45 711 TRP A C 1
ATOM 1263 O O . TRP A 1 166 ? 31.163 -51.333 -12.546 1.00 99.82 711 TRP A O 1
ATOM 1274 N N . ASN A 1 167 ? 32.498 -52.144 -14.186 1.00 103.10 712 ASN A N 1
ATOM 1275 C CA . ASN A 1 167 ? 32.570 -50.898 -14.943 1.00 105.61 712 ASN A CA 1
ATOM 1276 C C . ASN A 1 167 ? 32.940 -49.623 -14.132 1.00 103.47 712 ASN A C 1
ATOM 1277 O O . ASN A 1 167 ? 32.246 -48.604 -14.186 1.00 101.44 712 ASN A O 1
ATOM 1282 N N . LEU A 1 168 ? 34.020 -49.713 -13.288 1.00 104.75 713 LEU A N 1
ATOM 1283 C CA . LEU A 1 168 ? 34.680 -48.643 -12.510 1.00 96.85 713 LEU A CA 1
ATOM 1284 C C . LEU A 1 168 ? 36.020 -48.279 -13.164 1.00 99.35 713 LEU A C 1
ATOM 1285 O O . LEU A 1 168 ? 36.680 -49.133 -13.788 1.00 99.36 713 LEU A O 1
ATOM 1290 N N . PRO A 1 169 ? 36.445 -47.012 -13.044 1.00 97.14 714 PRO A N 1
ATOM 1291 C CA . PRO A 1 169 ? 37.678 -46.578 -13.731 1.00 99.24 714 PRO A CA 1
ATOM 1292 C C . PRO A 1 169 ? 38.979 -47.224 -13.223 1.00 102.50 714 PRO A C 1
ATOM 1293 O O . PRO A 1 169 ? 39.312 -47.131 -12.025 1.00 103.72 714 PRO A O 1
ATOM 1297 N N . ALA A 1 170 ? 39.800 -47.739 -14.167 1.00 94.33 715 ALA A N 1
ATOM 1298 C CA . ALA A 1 170 ? 41.099 -48.299 -13.802 1.00 88.68 715 ALA A CA 1
ATOM 1299 C C . ALA A 1 170 ? 42.172 -47.480 -14.517 1.00 97.35 715 ALA A C 1
ATOM 1300 O O . ALA A 1 170 ? 42.388 -47.655 -15.723 1.00 100.33 715 ALA A O 1
ATOM 1302 N N . VAL A 1 171 ? 42.990 -46.762 -13.724 1.00 100.80 716 VAL A N 1
ATOM 1303 C CA . VAL A 1 171 ? 43.923 -45.748 -14.216 1.00 100.10 716 VAL A CA 1
ATOM 1304 C C . VAL A 1 171 ? 45.361 -46.030 -13.739 1.00 96.80 716 VAL A C 1
ATOM 1305 O O . VAL A 1 171 ? 45.586 -46.718 -12.733 1.00 100.68 716 VAL A O 1
ATOM 1309 N N . THR A 1 172 ? 46.344 -45.412 -14.429 1.00 85.42 717 THR A N 1
ATOM 1310 C CA . THR A 1 172 ? 47.746 -45.572 -14.096 1.00 86.29 717 THR A CA 1
ATOM 1311 C C . THR A 1 172 ? 48.127 -44.672 -12.942 1.00 88.36 717 THR A C 1
ATOM 1312 O O . THR A 1 172 ? 47.452 -43.684 -12.674 1.00 84.95 717 THR A O 1
ATOM 1316 N N . ILE A 1 173 ? 49.318 -44.925 -12.369 1.00 92.65 718 ILE A N 1
ATOM 1317 C CA . ILE A 1 173 ? 49.751 -44.145 -11.203 1.00 87.39 718 ILE A CA 1
ATOM 1318 C C . ILE A 1 173 ? 49.893 -42.674 -11.591 1.00 86.16 718 ILE A C 1
ATOM 1319 O O . ILE A 1 173 ? 49.555 -41.747 -10.820 1.00 81.67 718 ILE A O 1
ATOM 1324 N N . ALA A 1 174 ? 50.209 -42.458 -12.869 1.00 93.47 719 ALA A N 1
ATOM 1325 C CA . ALA A 1 174 ? 50.359 -41.121 -13.427 1.00 92.42 719 ALA A CA 1
ATOM 1326 C C . ALA A 1 174 ? 49.150 -40.255 -13.210 1.00 89.51 719 ALA A C 1
ATOM 1327 O O . ALA A 1 174 ? 49.289 -39.064 -12.956 1.00 97.20 719 ALA A O 1
ATOM 1329 N N . TRP A 1 175 ? 47.977 -40.854 -13.206 1.00 89.09 720 TRP A N 1
ATOM 1330 C CA . TRP A 1 175 ? 46.763 -40.094 -12.969 1.00 90.51 720 TRP A CA 1
ATOM 1331 C C . TRP A 1 175 ? 46.810 -39.397 -11.639 1.00 91.52 720 TRP A C 1
ATOM 1332 O O . TRP A 1 175 ? 46.567 -38.179 -11.548 1.00 89.78 720 TRP A O 1
ATOM 1343 N N . LEU A 1 176 ? 47.217 -40.154 -10.609 1.00 90.65 721 LEU A N 1
ATOM 1344 C CA . LEU A 1 176 ? 47.258 -39.624 -9.251 1.00 89.83 721 LEU A CA 1
ATOM 1345 C C . LEU A 1 176 ? 48.328 -38.567 -9.130 1.00 100.26 721 LEU A C 1
ATOM 1346 O O . LEU A 1 176 ? 48.075 -37.473 -8.570 1.00 103.23 721 LEU A O 1
ATOM 1351 N N . LEU A 1 177 ? 49.492 -38.831 -9.761 1.00 100.57 722 LEU A N 1
ATOM 1352 C CA . LEU A 1 177 ? 50.622 -37.896 -9.678 1.00 100.06 722 LEU A CA 1
ATOM 1353 C C . LEU A 1 177 ? 50.367 -36.586 -10.407 1.00 104.57 722 LEU A C 1
ATOM 1354 O O . LEU A 1 177 ? 50.695 -35.496 -9.885 1.00 106.21 722 LEU A O 1
ATOM 1359 N N . GLU A 1 178 ? 49.579 -36.689 -11.471 1.00 100.78 723 GLU A N 1
ATOM 1360 C CA . GLU A 1 178 ? 49.296 -35.581 -12.336 1.00 105.88 723 GLU A CA 1
ATOM 1361 C C . GLU A 1 178 ? 48.304 -34.659 -11.676 1.00 106.31 723 GLU A C 1
ATOM 1362 O O . GLU A 1 178 ? 48.429 -33.425 -11.718 1.00 114.17 723 GLU A O 1
ATOM 1368 N N . THR A 1 179 ? 47.375 -35.275 -10.983 1.00 102.11 724 THR A N 1
ATOM 1369 C CA . THR A 1 179 ? 46.441 -34.529 -10.166 1.00 109.96 724 THR A CA 1
ATOM 1370 C C . THR A 1 179 ? 47.147 -33.780 -9.024 1.00 112.67 724 THR A C 1
ATOM 1371 O O . THR A 1 179 ? 46.822 -32.624 -8.704 1.00 108.28 724 THR A O 1
ATOM 1375 N N . ALA A 1 180 ? 48.093 -34.443 -8.373 1.00 107.22 725 ALA A N 1
ATOM 1376 C CA . ALA A 1 180 ? 48.797 -33.771 -7.299 1.00 105.07 725 ALA A CA 1
ATOM 1377 C C . ALA A 1 180 ? 49.616 -32.607 -7.803 1.00 108.25 725 ALA A C 1
ATOM 1378 O O . ALA A 1 180 ? 49.572 -31.501 -7.231 1.00 113.68 725 ALA A O 1
ATOM 1380 N N . ARG A 1 181 ? 50.273 -32.831 -8.945 1.00 110.82 726 ARG A N 1
ATOM 1381 C CA . ARG A 1 181 ? 51.170 -31.853 -9.555 1.00 115.73 726 ARG A CA 1
ATOM 1382 C C . ARG A 1 181 ? 50.441 -30.588 -9.942 1.00 116.79 726 ARG A C 1
ATOM 1383 O O . ARG A 1 181 ? 50.918 -29.486 -9.632 1.00 121.41 726 ARG A O 1
ATOM 1391 N N . THR A 1 182 ? 49.200 -30.736 -10.450 1.00 115.54 727 THR A N 1
ATOM 1392 C CA . THR A 1 182 ? 48.444 -29.601 -10.982 1.00 118.44 727 THR A CA 1
ATOM 1393 C C . THR A 1 182 ? 47.449 -29.030 -9.973 1.00 120.65 727 THR A C 1
ATOM 1394 O O . THR A 1 182 ? 47.072 -27.870 -10.120 1.00 119.81 727 THR A O 1
ATOM 1398 N N . GLY A 1 183 ? 47.073 -29.780 -8.925 1.00 121.01 728 GLY A N 1
ATOM 1399 C CA . GLY A 1 183 ? 46.020 -29.398 -7.994 1.00 120.00 728 GLY A CA 1
ATOM 1400 C C . GLY A 1 183 ? 44.593 -29.502 -8.498 1.00 117.50 728 GLY A C 1
ATOM 1401 O O . GLY A 1 183 ? 43.686 -29.087 -7.779 1.00 121.05 728 GLY A O 1
ATOM 1402 N N . LYS A 1 184 ? 44.366 -30.073 -9.697 1.00 116.88 729 LYS A N 1
ATOM 1403 C CA . LYS A 1 184 ? 43.039 -30.268 -10.287 1.00 115.89 729 LYS A CA 1
ATOM 1404 C C . LYS A 1 184 ? 42.842 -31.753 -10.548 1.00 122.74 729 LYS A C 1
ATOM 1405 O O . LYS A 1 184 ? 43.715 -32.394 -11.149 1.00 121.82 729 LYS A O 1
ATOM 1411 N N . ARG A 1 185 ? 41.641 -32.268 -10.259 1.00 120.31 730 ARG A N 1
ATOM 1412 C CA . ARG A 1 185 ? 41.381 -33.678 -10.510 1.00 113.85 730 ARG A CA 1
ATOM 1413 C C . ARG A 1 185 ? 41.536 -33.977 -12.031 1.00 108.45 730 ARG A C 1
ATOM 1414 O O . ARG A 1 185 ? 40.747 -33.530 -12.852 1.00 108.70 730 ARG A O 1
ATOM 1422 N N . ALA A 1 186 ? 42.512 -34.778 -12.410 1.00 102.75 731 ALA A N 1
ATOM 1423 C CA . ALA A 1 186 ? 42.763 -35.090 -13.806 1.00 98.70 731 ALA A CA 1
ATOM 1424 C C . ALA A 1 186 ? 41.683 -35.959 -14.408 1.00 106.61 731 ALA A C 1
ATOM 1425 O O . ALA A 1 186 ? 40.765 -36.399 -13.722 1.00 113.48 731 ALA A O 1
ATOM 1427 N N . ASP A 1 187 ? 41.656 -35.933 -15.737 1.00 110.19 732 ASP A N 1
ATOM 1428 C CA . ASP A 1 187 ? 40.748 -36.697 -16.609 1.00 114.31 732 ASP A CA 1
ATOM 1429 C C . ASP A 1 187 ? 41.117 -38.176 -16.697 1.00 110.50 732 ASP A C 1
ATOM 1430 O O . ASP A 1 187 ? 42.023 -38.551 -17.446 1.00 111.15 732 ASP A O 1
ATOM 1435 N N . GLU A 1 188 ? 40.295 -39.016 -16.073 1.00 108.57 733 GLU A N 1
ATOM 1436 C CA . GLU A 1 188 ? 40.501 -40.463 -16.061 1.00 104.92 733 GLU A CA 1
ATOM 1437 C C . GLU A 1 188 ? 40.690 -41.087 -17.446 1.00 108.39 733 GLU A C 1
ATOM 1438 O O . GLU A 1 188 ? 41.454 -42.047 -17.599 1.00 110.00 733 GLU A O 1
ATOM 1444 N N . SER A 1 189 ? 39.995 -40.582 -18.460 1.00 109.73 734 SER A N 1
ATOM 1445 C CA . SER A 1 189 ? 40.053 -41.187 -19.793 1.00 110.81 734 SER A CA 1
ATOM 1446 C C . SER A 1 189 ? 41.417 -41.177 -20.493 1.00 109.53 734 SER A C 1
ATOM 1447 O O . SER A 1 189 ? 41.646 -42.004 -21.393 1.00 111.35 734 SER A O 1
ATOM 1450 N N . HIS A 1 190 ? 42.360 -40.380 -20.034 1.00 109.38 735 HIS A N 1
ATOM 1451 C CA . HIS A 1 190 ? 43.712 -40.386 -20.583 1.00 112.55 735 HIS A CA 1
ATOM 1452 C C . HIS A 1 190 ? 44.619 -41.450 -19.975 1.00 113.63 735 HIS A C 1
ATOM 1453 O O . HIS A 1 190 ? 45.697 -41.719 -20.521 1.00 119.53 735 HIS A O 1
ATOM 1460 N N . PHE A 1 191 ? 44.145 -42.154 -18.953 1.00 109.46 736 PHE A N 1
ATOM 1461 C CA . PHE A 1 191 ? 44.969 -42.994 -18.108 1.00 105.88 736 PHE A CA 1
ATOM 1462 C C . PHE A 1 191 ? 44.374 -44.387 -17.943 1.00 104.23 736 PHE A C 1
ATOM 1463 O O . PHE A 1 191 ? 44.710 -45.100 -17.009 1.00 107.09 736 PHE A O 1
ATOM 1471 N N . LEU A 1 192 ? 43.490 -44.787 -18.830 1.00 109.06 737 LEU A N 1
ATOM 1472 C CA . LEU A 1 192 ? 42.857 -46.075 -18.670 1.00 104.83 737 LEU A CA 1
ATOM 1473 C C . LEU A 1 192 ? 43.925 -47.128 -18.766 1.00 104.51 737 LEU A C 1
ATOM 1474 O O . LEU A 1 192 ? 44.848 -47.031 -19.579 1.00 108.59 737 LEU A O 1
ATOM 1479 N N . ILE A 1 193 ? 43.818 -48.107 -17.897 1.00 98.61 738 ILE A N 1
ATOM 1480 C CA . ILE A 1 193 ? 44.838 -49.120 -17.877 1.00 100.98 738 ILE A CA 1
ATOM 1481 C C . ILE A 1 193 ? 44.811 -49.835 -19.246 1.00 111.35 738 ILE A C 1
ATOM 1482 O O . ILE A 1 193 ? 45.843 -50.333 -19.732 1.00 115.57 738 ILE A O 1
ATOM 1487 N N . GLU A 1 194 ? 43.619 -49.930 -19.875 1.00 109.89 739 GLU A N 1
ATOM 1488 C CA . GLU A 1 194 ? 43.452 -50.648 -21.149 1.00 114.86 739 GLU A CA 1
ATOM 1489 C C . GLU A 1 194 ? 44.251 -50.043 -22.333 1.00 119.79 739 GLU A C 1
ATOM 1490 O O . GLU A 1 194 ? 44.475 -50.722 -23.371 1.00 122.70 739 GLU A O 1
ATOM 1496 N N . ASN A 1 195 ? 44.671 -48.780 -22.205 1.00 116.95 740 ASN A N 1
ATOM 1497 C CA . ASN A 1 195 ? 45.358 -48.018 -23.251 1.00 115.62 740 ASN A CA 1
ATOM 1498 C C . ASN A 1 195 ? 46.797 -47.940 -22.742 1.00 115.63 740 ASN A C 1
ATOM 1499 O O . ASN A 1 195 ? 47.127 -47.056 -21.944 1.00 114.84 740 ASN A O 1
ATOM 1504 N N . SER A 1 196 ? 47.621 -48.911 -23.176 1.00 124.60 741 SER A N 1
ATOM 1505 C CA . SER A 1 196 ? 48.992 -49.232 -22.672 1.00 124.95 741 SER A CA 1
ATOM 1506 C C . SER A 1 196 ? 49.219 -50.753 -22.630 1.00 129.44 741 SER A C 1
ATOM 1507 O O . SER A 1 196 ? 49.552 -51.379 -23.652 1.00 130.36 741 SER A O 1
ATOM 1510 N N . HIS B 1 1 ? 44.882 -63.997 -0.128 1.00 120.06 546 HIS B N 1
ATOM 1511 C CA . HIS B 1 1 ? 43.674 -64.836 -0.168 1.00 119.48 546 HIS B CA 1
ATOM 1512 C C . HIS B 1 1 ? 42.538 -64.107 0.548 1.00 113.15 546 HIS B C 1
ATOM 1513 O O . HIS B 1 1 ? 42.317 -64.293 1.772 1.00 107.42 546 HIS B O 1
ATOM 1520 N N . SER B 1 2 ? 41.832 -63.259 -0.199 1.00 99.62 547 SER B N 1
ATOM 1521 C CA . SER B 1 2 ? 40.802 -62.424 0.407 1.00 106.76 547 SER B CA 1
ATOM 1522 C C . SER B 1 2 ? 40.339 -61.393 -0.651 1.00 108.56 547 SER B C 1
ATOM 1523 O O . SER B 1 2 ? 39.693 -60.401 -0.290 1.00 112.48 547 SER B O 1
ATOM 1526 N N . THR B 1 3 ? 40.630 -61.550 -1.952 1.00 109.42 548 THR B N 1
ATOM 1527 C CA . THR B 1 3 ? 40.136 -60.599 -3.028 1.00 114.05 548 THR B CA 1
ATOM 1528 C C . THR B 1 3 ? 39.910 -59.038 -2.959 1.00 104.71 548 THR B C 1
ATOM 1529 O O . THR B 1 3 ? 40.394 -58.246 -3.813 1.00 88.09 548 THR B O 1
ATOM 1533 N N . GLU B 1 4 ? 39.054 -58.664 -1.984 1.00 103.56 549 GLU B N 1
ATOM 1534 C CA . GLU B 1 4 ? 37.931 -57.723 -2.023 1.00 105.30 549 GLU B CA 1
ATOM 1535 C C . GLU B 1 4 ? 37.033 -58.076 -0.830 1.00 105.89 549 GLU B C 1
ATOM 1536 O O . GLU B 1 4 ? 35.857 -57.687 -0.777 1.00 101.70 549 GLU B O 1
ATOM 1542 N N . GLU B 1 5 ? 37.563 -58.881 0.097 1.00 103.88 550 GLU B N 1
ATOM 1543 C CA . GLU B 1 5 ? 37.044 -59.013 1.458 1.00 99.33 550 GLU B CA 1
ATOM 1544 C C . GLU B 1 5 ? 37.794 -58.075 2.379 1.00 102.86 550 GLU B C 1
ATOM 1545 O O . GLU B 1 5 ? 39.009 -57.905 2.271 1.00 109.11 550 GLU B O 1
ATOM 1551 N N . GLY B 1 6 ? 37.098 -57.478 3.319 1.00 101.64 551 GLY B N 1
ATOM 1552 C CA . GLY B 1 6 ? 37.804 -56.592 4.235 1.00 107.09 551 GLY B CA 1
ATOM 1553 C C . GLY B 1 6 ? 38.477 -57.366 5.350 1.00 111.60 551 GLY B C 1
ATOM 1554 O O . GLY B 1 6 ? 37.903 -58.304 5.911 1.00 112.63 551 GLY B O 1
ATOM 1555 N N . LEU B 1 7 ? 39.715 -56.973 5.683 1.00 108.00 552 LEU B N 1
ATOM 1556 C CA . LEU B 1 7 ? 40.482 -57.902 6.515 1.00 113.89 552 LEU B CA 1
ATOM 1557 C C . LEU B 1 7 ? 39.977 -57.900 7.949 1.00 108.28 552 LEU B C 1
ATOM 1558 O O . LEU B 1 7 ? 39.848 -58.943 8.597 1.00 103.12 552 LEU B O 1
ATOM 1563 N N . PHE B 1 8 ? 39.735 -56.719 8.460 1.00 109.61 553 PHE B N 1
ATOM 1564 C CA . PHE B 1 8 ? 39.309 -56.517 9.821 1.00 112.04 553 PHE B CA 1
ATOM 1565 C C . PHE B 1 8 ? 37.830 -56.134 9.889 1.00 116.54 553 PHE B C 1
ATOM 1566 O O . PHE B 1 8 ? 37.425 -55.470 10.869 1.00 120.42 553 PHE B O 1
ATOM 1574 N N . SER B 1 9 ? 37.019 -56.461 8.850 1.00 114.86 554 SER B N 1
ATOM 1575 C CA . SER B 1 9 ? 35.598 -56.103 8.904 1.00 109.54 554 SER B CA 1
ATOM 1576 C C . SER B 1 9 ? 35.005 -56.635 10.190 1.00 116.08 554 SER B C 1
ATOM 1577 O O . SER B 1 9 ? 35.253 -57.782 10.567 1.00 116.58 554 SER B O 1
ATOM 1580 N N . GLN B 1 10 ? 34.220 -55.771 10.855 1.00 115.97 555 GLN B N 1
ATOM 1581 C CA . GLN B 1 10 ? 33.564 -56.032 12.142 1.00 115.43 555 GLN B CA 1
ATOM 1582 C C . GLN B 1 10 ? 34.484 -56.256 13.304 1.00 109.05 555 GLN B C 1
ATOM 1583 O O . GLN B 1 10 ? 34.038 -56.816 14.296 1.00 110.34 555 GLN B O 1
ATOM 1589 N N . LYS B 1 11 ? 35.722 -55.789 13.268 1.00 105.34 556 LYS B N 1
ATOM 1590 C CA . LYS B 1 11 ? 36.554 -55.870 14.456 1.00 101.76 556 LYS B CA 1
ATOM 1591 C C . LYS B 1 11 ? 36.881 -54.474 14.996 1.00 108.06 556 LYS B C 1
ATOM 1592 O O . LYS B 1 11 ? 36.918 -53.516 14.244 1.00 112.04 556 LYS B O 1
ATOM 1598 N N . SER B 1 12 ? 37.079 -54.315 16.302 1.00 110.44 557 SER B N 1
ATOM 1599 C CA . SER B 1 12 ? 37.361 -52.984 16.854 1.00 120.05 557 SER B CA 1
ATOM 1600 C C . SER B 1 12 ? 38.678 -52.961 17.627 1.00 127.02 557 SER B C 1
ATOM 1601 O O . SER B 1 12 ? 39.007 -53.932 18.337 1.00 125.43 557 SER B O 1
ATOM 1604 N N . PHE B 1 13 ? 39.344 -51.786 17.668 1.00 126.18 558 PHE B N 1
ATOM 1605 C CA . PHE B 1 13 ? 40.706 -51.765 18.202 1.00 121.41 558 PHE B CA 1
ATOM 1606 C C . PHE B 1 13 ? 40.883 -50.548 19.099 1.00 126.60 558 PHE B C 1
ATOM 1607 O O . PHE B 1 13 ? 40.376 -49.467 18.789 1.00 123.53 558 PHE B O 1
ATOM 1615 N N . LEU B 1 14 ? 41.558 -50.732 20.236 1.00 127.34 559 LEU B N 1
ATOM 1616 C CA . LEU B 1 14 ? 42.227 -49.622 20.901 1.00 134.89 559 LEU B CA 1
ATOM 1617 C C . LEU B 1 14 ? 43.689 -49.581 20.471 1.00 136.77 559 LEU B C 1
ATOM 1618 O O . LEU B 1 14 ? 44.348 -50.625 20.382 1.00 131.90 559 LEU B O 1
ATOM 1623 N N . VAL B 1 15 ? 44.252 -48.372 20.387 1.00 134.70 560 VAL B N 1
ATOM 1624 C CA . VAL B 1 15 ? 45.669 -48.205 20.094 1.00 135.63 560 VAL B CA 1
ATOM 1625 C C . VAL B 1 15 ? 46.310 -47.410 21.199 1.00 141.73 560 VAL B C 1
ATOM 1626 O O . VAL B 1 15 ? 45.967 -46.244 21.382 1.00 141.15 560 VAL B O 1
ATOM 1630 N N . LEU B 1 16 ? 47.251 -48.026 21.921 1.00 144.74 561 LEU B N 1
ATOM 1631 C CA . LEU B 1 16 ? 47.779 -47.493 23.178 1.00 148.42 561 LEU B CA 1
ATOM 1632 C C . LEU B 1 16 ? 49.294 -47.569 23.162 1.00 144.83 561 LEU B C 1
ATOM 1633 O O . LEU B 1 16 ? 49.872 -48.612 22.803 1.00 142.12 561 LEU B O 1
ATOM 1638 N N . GLY B 1 17 ? 49.911 -46.540 23.765 1.00 141.66 562 GLY B N 1
ATOM 1639 C CA . GLY B 1 17 ? 51.337 -46.508 24.008 1.00 142.87 562 GLY B CA 1
ATOM 1640 C C . GLY B 1 17 ? 52.187 -45.921 22.888 1.00 146.08 562 GLY B C 1
ATOM 1641 O O . GLY B 1 17 ? 53.421 -46.019 22.958 1.00 151.96 562 GLY B O 1
ATOM 1642 N N . PHE B 1 18 ? 51.587 -45.431 21.806 1.00 145.41 563 PHE B N 1
ATOM 1643 C CA . PHE B 1 18 ? 52.370 -44.920 20.695 1.00 139.86 563 PHE B CA 1
ATOM 1644 C C . PHE B 1 18 ? 52.408 -43.390 20.713 1.00 139.16 563 PHE B C 1
ATOM 1645 O O . PHE B 1 18 ? 51.565 -42.724 21.319 1.00 135.09 563 PHE B O 1
ATOM 1653 N N . SER B 1 19 ? 53.410 -42.843 20.028 1.00 137.68 564 SER B N 1
ATOM 1654 C CA . SER B 1 19 ? 53.485 -41.428 19.702 1.00 136.82 564 SER B CA 1
ATOM 1655 C C . SER B 1 19 ? 52.303 -40.978 18.849 1.00 140.76 564 SER B C 1
ATOM 1656 O O . SER B 1 19 ? 51.641 -41.780 18.203 1.00 147.58 564 SER B O 1
ATOM 1659 N N . ASN B 1 20 ? 52.077 -39.664 18.799 1.00 140.79 565 ASN B N 1
ATOM 1660 C CA . ASN B 1 20 ? 51.005 -39.126 17.953 1.00 147.84 565 ASN B CA 1
ATOM 1661 C C . ASN B 1 20 ? 51.153 -39.562 16.492 1.00 148.90 565 ASN B C 1
ATOM 1662 O O . ASN B 1 20 ? 50.170 -39.914 15.827 1.00 146.36 565 ASN B O 1
ATOM 1667 N N . GLU B 1 21 ? 52.376 -39.479 15.963 1.00 146.93 566 GLU B N 1
ATOM 1668 C CA . GLU B 1 21 ? 52.627 -39.916 14.599 1.00 147.67 566 GLU B CA 1
ATOM 1669 C C . GLU B 1 21 ? 52.254 -41.378 14.386 1.00 146.05 566 GLU B C 1
ATOM 1670 O O . GLU B 1 21 ? 51.434 -41.685 13.502 1.00 150.45 566 GLU B O 1
ATOM 1676 N N . ASN B 1 22 ? 52.804 -42.297 15.214 1.00 138.69 567 ASN B N 1
ATOM 1677 C CA . ASN B 1 22 ? 52.496 -43.724 15.021 1.00 145.67 567 ASN B CA 1
ATOM 1678 C C . ASN B 1 22 ? 51.033 -44.004 15.346 1.00 146.44 567 ASN B C 1
ATOM 1679 O O . ASN B 1 22 ? 50.439 -44.941 14.793 1.00 141.19 567 ASN B O 1
ATOM 1684 N N . GLU B 1 23 ? 50.468 -43.301 16.325 1.00 147.93 568 GLU B N 1
ATOM 1685 C CA . GLU B 1 23 ? 49.050 -43.497 16.581 1.00 149.19 568 GLU B CA 1
ATOM 1686 C C . GLU B 1 23 ? 48.220 -43.240 15.316 1.00 143.38 568 GLU B C 1
ATOM 1687 O O . GLU B 1 23 ? 47.540 -44.153 14.838 1.00 143.39 568 GLU B O 1
ATOM 1693 N N . SER B 1 24 ? 48.385 -42.076 14.669 1.00 135.76 569 SER B N 1
ATOM 1694 C CA . SER B 1 24 ? 47.601 -41.805 13.458 1.00 134.71 569 SER B CA 1
ATOM 1695 C C . SER B 1 24 ? 47.948 -42.792 12.342 1.00 137.37 569 SER B C 1
ATOM 1696 O O . SER B 1 24 ? 47.064 -43.211 11.578 1.00 136.05 569 SER B O 1
ATOM 1699 N N . ASN B 1 25 ? 49.228 -43.150 12.203 1.00 141.69 570 ASN B N 1
ATOM 1700 C CA . ASN B 1 25 ? 49.607 -44.130 11.183 1.00 142.26 570 ASN B CA 1
ATOM 1701 C C . ASN B 1 25 ? 48.904 -45.480 11.415 1.00 135.04 570 ASN B C 1
ATOM 1702 O O . ASN B 1 25 ? 48.378 -46.075 10.462 1.00 136.49 570 ASN B O 1
ATOM 1707 N N . ILE B 1 26 ? 48.820 -45.954 12.676 1.00 131.78 571 ILE B N 1
ATOM 1708 C CA . ILE B 1 26 ? 48.193 -47.258 12.968 1.00 129.11 571 ILE B CA 1
ATOM 1709 C C . ILE B 1 26 ? 46.676 -47.197 12.811 1.00 125.14 571 ILE B C 1
ATOM 1710 O O . ILE B 1 26 ? 46.048 -48.105 12.230 1.00 121.16 571 ILE B O 1
ATOM 1715 N N . ALA B 1 27 ? 46.061 -46.134 13.328 1.00 125.39 572 ALA B N 1
ATOM 1716 C CA . ALA B 1 27 ? 44.632 -45.987 13.124 1.00 128.89 572 ALA B CA 1
ATOM 1717 C C . ALA B 1 27 ? 44.304 -45.956 11.643 1.00 126.67 572 ALA B C 1
ATOM 1718 O O . ALA B 1 27 ? 43.382 -46.645 11.197 1.00 130.93 572 ALA B O 1
ATOM 1720 N N . ASN B 1 28 ? 45.109 -45.248 10.860 1.00 122.28 573 ASN B N 1
ATOM 1721 C CA . ASN B 1 28 ? 44.860 -45.133 9.440 1.00 117.59 573 ASN B CA 1
ATOM 1722 C C . ASN B 1 28 ? 44.996 -46.488 8.723 1.00 114.22 573 ASN B C 1
ATOM 1723 O O . ASN B 1 28 ? 44.248 -46.776 7.773 1.00 116.27 573 ASN B O 1
ATOM 1728 N N . ILE B 1 29 ? 46.022 -47.261 9.056 1.00 111.37 574 ILE B N 1
ATOM 1729 C CA . ILE B 1 29 ? 46.165 -48.600 8.500 1.00 110.68 574 ILE B CA 1
ATOM 1730 C C . ILE B 1 29 ? 44.996 -49.535 8.887 1.00 113.54 574 ILE B C 1
ATOM 1731 O O . ILE B 1 29 ? 44.443 -50.302 8.039 1.00 115.63 574 ILE B O 1
ATOM 1736 N N . ILE B 1 30 ? 44.561 -49.460 10.152 1.00 112.24 575 ILE B N 1
ATOM 1737 C CA . ILE B 1 30 ? 43.444 -50.296 10.594 1.00 117.50 575 ILE B CA 1
ATOM 1738 C C . ILE B 1 30 ? 42.184 -49.978 9.789 1.00 118.35 575 ILE B C 1
ATOM 1739 O O . ILE B 1 30 ? 41.608 -50.864 9.135 1.00 117.43 575 ILE B O 1
ATOM 1744 N N . LYS B 1 31 ? 41.897 -48.673 9.630 1.00 114.11 576 LYS B N 1
ATOM 1745 C CA . LYS B 1 31 ? 40.715 -48.205 8.919 1.00 108.17 576 LYS B CA 1
ATOM 1746 C C . LYS B 1 31 ? 40.786 -48.571 7.437 1.00 106.49 576 LYS B C 1
ATOM 1747 O O . LYS B 1 31 ? 39.783 -48.925 6.831 1.00 105.66 576 LYS B O 1
ATOM 1753 N N . GLU B 1 32 ? 41.958 -48.554 6.834 1.00 110.67 577 GLU B N 1
ATOM 1754 C CA . GLU B 1 32 ? 42.007 -48.968 5.438 1.00 106.24 577 GLU B CA 1
ATOM 1755 C C . GLU B 1 32 ? 41.590 -50.423 5.283 1.00 99.67 577 GLU B C 1
ATOM 1756 O O . GLU B 1 32 ? 41.185 -50.838 4.190 1.00 93.81 577 GLU B O 1
ATOM 1762 N N . ASN B 1 33 ? 41.753 -51.220 6.346 1.00 96.23 578 ASN B N 1
ATOM 1763 C CA . ASN B 1 33 ? 41.363 -52.621 6.284 1.00 96.61 578 ASN B CA 1
ATOM 1764 C C . ASN B 1 33 ? 40.029 -52.927 6.970 1.00 103.72 578 ASN B C 1
ATOM 1765 O O . ASN B 1 33 ? 39.744 -54.097 7.244 1.00 106.65 578 ASN B O 1
ATOM 1770 N N . ALA B 1 34 ? 39.156 -51.931 7.122 1.00 104.93 579 ALA B N 1
ATOM 1771 C CA . ALA B 1 34 ? 37.791 -52.034 7.644 1.00 104.18 579 ALA B CA 1
ATOM 1772 C C . ALA B 1 34 ? 37.685 -52.214 9.158 1.00 108.73 579 ALA B C 1
ATOM 1773 O O . ALA B 1 34 ? 36.655 -52.583 9.652 1.00 109.47 579 ALA B O 1
ATOM 1775 N N . GLY B 1 35 ? 38.691 -51.980 9.888 1.00 106.38 580 GLY B N 1
ATOM 1776 C CA . GLY B 1 35 ? 38.565 -52.050 11.323 1.00 104.73 580 GLY B CA 1
ATOM 1777 C C . GLY B 1 35 ? 37.977 -50.755 11.946 1.00 108.77 580 GLY B C 1
ATOM 1778 O O . GLY B 1 35 ? 37.801 -49.728 11.318 1.00 109.07 580 GLY B O 1
ATOM 1779 N N . LYS B 1 36 ? 37.475 -50.849 13.163 1.00 109.50 581 LYS B N 1
ATOM 1780 C CA . LYS B 1 36 ? 36.927 -49.723 13.902 1.00 116.38 581 LYS B CA 1
ATOM 1781 C C . LYS B 1 36 ? 37.823 -49.301 15.055 1.00 117.39 581 LYS B C 1
ATOM 1782 O O . LYS B 1 36 ? 38.371 -50.152 15.782 1.00 112.80 581 LYS B O 1
ATOM 1788 N N . ILE B 1 37 ? 37.893 -47.987 15.260 1.00 114.82 582 ILE B N 1
ATOM 1789 C CA . ILE B 1 37 ? 38.717 -47.357 16.284 1.00 123.81 582 ILE B CA 1
ATOM 1790 C C . ILE B 1 37 ? 37.839 -46.904 17.437 1.00 131.19 582 ILE B C 1
ATOM 1791 O O . ILE B 1 37 ? 36.893 -46.156 17.218 1.00 129.75 582 ILE B O 1
ATOM 1796 N N . MET B 1 38 ? 38.140 -47.319 18.653 1.00 138.69 583 MET B N 1
ATOM 1797 C CA . MET B 1 38 ? 37.239 -46.985 19.747 1.00 149.51 583 MET B CA 1
ATOM 1798 C C . MET B 1 38 ? 37.820 -45.853 20.586 1.00 159.59 583 MET B C 1
ATOM 1799 O O . MET B 1 38 ? 39.032 -45.673 20.643 1.00 153.12 583 MET B O 1
ATOM 1804 N N . SER B 1 39 ? 36.965 -45.229 21.393 1.00 172.66 584 SER B N 1
ATOM 1805 C CA . SER B 1 39 ? 37.355 -44.096 22.234 1.00 183.86 584 SER B CA 1
ATOM 1806 C C . SER B 1 39 ? 37.815 -44.556 23.640 1.00 191.39 584 SER B C 1
ATOM 1807 O O . SER B 1 39 ? 37.586 -45.714 24.028 1.00 187.81 584 SER B O 1
ATOM 1810 N N . LEU B 1 40 ? 38.654 -43.700 24.316 1.00 198.27 585 LEU B N 1
ATOM 1811 C CA . LEU B 1 40 ? 39.046 -43.962 25.721 1.00 201.48 585 LEU B CA 1
ATOM 1812 C C . LEU B 1 40 ? 37.843 -44.010 26.663 1.00 202.42 585 LEU B C 1
ATOM 1813 O O . LEU B 1 40 ? 37.861 -44.715 27.689 1.00 201.60 585 LEU B O 1
ATOM 1818 N N . LEU B 1 41 ? 36.776 -43.306 26.293 1.00 201.60 586 LEU B N 1
ATOM 1819 C CA . LEU B 1 41 ? 35.555 -43.185 27.071 1.00 202.06 586 LEU B CA 1
ATOM 1820 C C . LEU B 1 41 ? 34.473 -44.114 26.488 1.00 198.91 586 LEU B C 1
ATOM 1821 O O . LEU B 1 41 ? 33.287 -43.929 26.801 1.00 199.94 586 LEU B O 1
ATOM 1826 N N . SER B 1 42 ? 34.838 -45.001 25.532 1.00 198.09 587 SER B N 1
ATOM 1827 C CA . SER B 1 42 ? 33.809 -45.796 24.870 1.00 199.43 587 SER B CA 1
ATOM 1828 C C . SER B 1 42 ? 33.079 -46.703 25.855 1.00 198.70 587 SER B C 1
ATOM 1829 O O . SER B 1 42 ? 33.621 -47.197 26.872 1.00 191.61 587 SER B O 1
ATOM 1832 N N . ARG B 1 43 ? 31.873 -47.044 25.415 1.00 197.06 588 ARG B N 1
ATOM 1833 C CA . ARG B 1 43 ? 31.006 -47.919 26.174 1.00 195.69 588 ARG B CA 1
ATOM 1834 C C . ARG B 1 43 ? 31.569 -49.321 26.330 1.00 194.02 588 ARG B C 1
ATOM 1835 O O . ARG B 1 43 ? 31.798 -49.776 27.464 1.00 193.75 588 ARG B O 1
ATOM 1843 N N . THR B 1 44 ? 32.065 -49.892 25.230 1.00 187.69 589 THR B N 1
ATOM 1844 C CA . THR B 1 44 ? 32.324 -51.326 25.202 1.00 175.47 589 THR B CA 1
ATOM 1845 C C . THR B 1 44 ? 33.797 -51.711 25.101 1.00 169.52 589 THR B C 1
ATOM 1846 O O . THR B 1 44 ? 34.712 -50.872 25.064 1.00 168.56 589 THR B O 1
ATOM 1850 N N . VAL B 1 45 ? 33.987 -53.029 25.210 1.00 163.93 590 VAL B N 1
ATOM 1851 C CA . VAL B 1 45 ? 35.295 -53.671 25.181 1.00 158.15 590 VAL B CA 1
ATOM 1852 C C . VAL B 1 45 ? 35.696 -53.856 23.727 1.00 156.85 590 VAL B C 1
ATOM 1853 O O . VAL B 1 45 ? 34.969 -54.504 22.965 1.00 158.50 590 VAL B O 1
ATOM 1857 N N . ALA B 1 46 ? 36.847 -53.290 23.346 1.00 147.72 591 ALA B N 1
ATOM 1858 C CA . ALA B 1 46 ? 37.427 -53.490 22.024 1.00 131.49 591 ALA B CA 1
ATOM 1859 C C . ALA B 1 46 ? 37.901 -54.938 21.805 1.00 127.60 591 ALA B C 1
ATOM 1860 O O . ALA B 1 46 ? 38.434 -55.578 22.726 1.00 130.56 591 ALA B O 1
ATOM 1862 N N . ASP B 1 47 ? 37.765 -55.436 20.554 1.00 122.76 592 ASP B N 1
ATOM 1863 C CA . ASP B 1 47 ? 38.322 -56.755 20.208 1.00 121.41 592 ASP B CA 1
ATOM 1864 C C . ASP B 1 47 ? 39.819 -56.838 20.481 1.00 125.62 592 ASP B C 1
ATOM 1865 O O . ASP B 1 47 ? 40.322 -57.904 20.909 1.00 120.61 592 ASP B O 1
ATOM 1870 N N . TYR B 1 48 ? 40.569 -55.755 20.156 1.00 129.74 593 TYR B N 1
ATOM 1871 C CA . TYR B 1 48 ? 42.019 -55.780 20.288 1.00 121.88 593 TYR B CA 1
ATOM 1872 C C . TYR B 1 48 ? 42.541 -54.476 20.883 1.00 127.36 593 TYR B C 1
ATOM 1873 O O . TYR B 1 48 ? 42.080 -53.378 20.549 1.00 120.68 593 TYR B O 1
ATOM 1882 N N . ALA B 1 49 ? 43.572 -54.611 21.698 1.00 127.56 594 ALA B N 1
ATOM 1883 C CA . ALA B 1 49 ? 44.443 -53.497 22.011 1.00 134.52 594 ALA B CA 1
ATOM 1884 C C . ALA B 1 49 ? 45.772 -53.707 21.258 1.00 136.57 594 ALA B C 1
ATOM 1885 O O . ALA B 1 49 ? 46.375 -54.792 21.337 1.00 131.01 594 ALA B O 1
ATOM 1887 N N . VAL B 1 50 ? 46.119 -52.737 20.391 1.00 133.14 595 VAL B N 1
ATOM 1888 C CA . VAL B 1 50 ? 47.373 -52.699 19.648 1.00 125.33 595 VAL B CA 1
ATOM 1889 C C . VAL B 1 50 ? 48.399 -51.898 20.470 1.00 132.67 595 VAL B C 1
ATOM 1890 O O . VAL B 1 50 ? 48.127 -50.764 20.885 1.00 129.05 595 VAL B O 1
ATOM 1894 N N . VAL B 1 51 ? 49.524 -52.526 20.823 1.00 132.96 596 VAL B N 1
ATOM 1895 C CA . VAL B 1 51 ? 50.542 -51.931 21.702 1.00 133.60 596 VAL B CA 1
ATOM 1896 C C . VAL B 1 51 ? 51.964 -52.049 21.107 1.00 140.49 596 VAL B C 1
ATOM 1897 O O . VAL B 1 51 ? 52.169 -52.864 20.166 1.00 136.14 596 VAL B O 1
ATOM 1901 N N . PRO B 1 52 ? 53.004 -51.386 21.689 1.00 138.84 597 PRO B N 1
ATOM 1902 C CA . PRO B 1 52 ? 54.385 -51.526 21.168 1.00 134.28 597 PRO B CA 1
ATOM 1903 C C . PRO B 1 52 ? 54.995 -52.894 21.358 1.00 128.50 597 PRO B C 1
ATOM 1904 O O . PRO B 1 52 ? 54.491 -53.721 22.091 1.00 134.13 597 PRO B O 1
ATOM 1908 N N . LEU B 1 53 ? 56.144 -53.113 20.724 1.00 133.04 598 LEU B N 1
ATOM 1909 C CA . LEU B 1 53 ? 56.657 -54.480 20.724 1.00 141.17 598 LEU B CA 1
ATOM 1910 C C . LEU B 1 53 ? 56.924 -54.920 22.152 1.00 151.07 598 LEU B C 1
ATOM 1911 O O . LEU B 1 53 ? 56.788 -56.107 22.496 1.00 140.87 598 LEU B O 1
ATOM 1916 N N . LEU B 1 54 ? 57.374 -53.994 22.986 1.00 159.16 599 LEU B N 1
ATOM 1917 C CA . LEU B 1 54 ? 57.712 -54.386 24.340 1.00 157.34 599 LEU B CA 1
ATOM 1918 C C . LEU B 1 54 ? 56.509 -54.226 25.265 1.00 157.45 599 LEU B C 1
ATOM 1919 O O . LEU B 1 54 ? 56.624 -54.488 26.465 1.00 156.46 599 LEU B O 1
ATOM 1924 N N . GLY B 1 55 ? 55.346 -53.848 24.722 1.00 157.48 600 GLY B N 1
ATOM 1925 C CA . GLY B 1 55 ? 54.156 -53.645 25.522 1.00 150.97 600 GLY B CA 1
ATOM 1926 C C . GLY B 1 55 ? 54.158 -52.272 26.158 1.00 155.35 600 GLY B C 1
ATOM 1927 O O . GLY B 1 55 ? 55.045 -51.439 25.907 1.00 146.60 600 GLY B O 1
ATOM 1928 N N . CYS B 1 56 ? 53.062 -52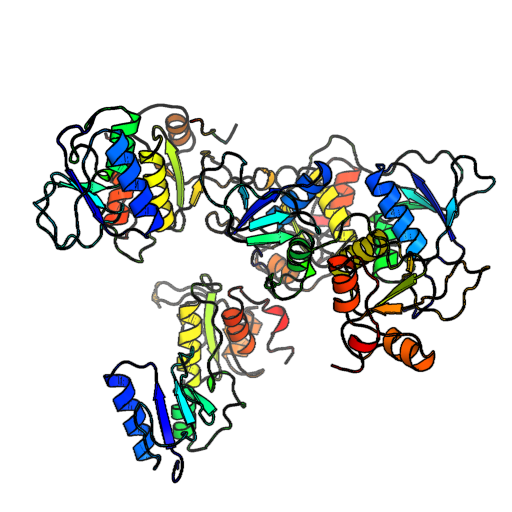.008 26.905 1.00 161.93 601 CYS B N 1
ATOM 1929 C CA . CYS B 1 56 ? 52.716 -50.790 27.669 1.00 167.32 601 CYS B CA 1
ATOM 1930 C C . CYS B 1 56 ? 51.518 -51.150 28.551 1.00 170.85 601 CYS B C 1
ATOM 1931 O O . CYS B 1 56 ? 51.044 -52.296 28.531 1.00 164.84 601 CYS B O 1
ATOM 1934 N N . GLU B 1 57 ? 51.000 -50.155 29.300 1.00 173.12 602 GLU B N 1
ATOM 1935 C CA . GLU B 1 57 ? 49.817 -50.388 30.148 1.00 180.81 602 GLU B CA 1
ATOM 1936 C C . GLU B 1 57 ? 48.485 -50.586 29.413 1.00 184.00 602 GLU B C 1
ATOM 1937 O O . GLU B 1 57 ? 47.995 -49.655 28.752 1.00 180.25 602 GLU B O 1
ATOM 1943 N N . VAL B 1 58 ? 47.777 -51.695 29.715 1.00 181.69 603 VAL B N 1
ATOM 1944 C CA . VAL B 1 58 ? 46.440 -51.873 29.154 1.00 179.09 603 VAL B CA 1
ATOM 1945 C C . VAL B 1 58 ? 45.472 -52.030 30.339 1.00 181.15 603 VAL B C 1
ATOM 1946 O O . VAL B 1 58 ? 45.368 -53.108 30.968 1.00 178.52 603 VAL B O 1
ATOM 1950 N N . GLU B 1 59 ? 44.833 -50.876 30.709 1.00 181.78 604 GLU B N 1
ATOM 1951 C CA . GLU B 1 59 ? 43.969 -50.749 31.892 1.00 183.16 604 GLU B CA 1
ATOM 1952 C C . GLU B 1 59 ? 42.515 -51.083 31.618 1.00 179.03 604 GLU B C 1
ATOM 1953 O O . GLU B 1 59 ? 41.784 -51.405 32.571 1.00 179.15 604 GLU B O 1
ATOM 1959 N N . ALA B 1 60 ? 42.092 -51.113 30.351 1.00 175.52 605 ALA B N 1
ATOM 1960 C CA . ALA B 1 60 ? 40.681 -51.268 30.122 1.00 170.02 605 ALA B CA 1
ATOM 1961 C C . ALA B 1 60 ? 40.709 -52.679 29.632 1.00 166.01 605 ALA B C 1
ATOM 1962 O O . ALA B 1 60 ? 41.673 -53.151 29.029 1.00 160.93 605 ALA B O 1
ATOM 1964 N N . THR B 1 61 ? 39.653 -53.343 29.934 1.00 164.68 606 THR B N 1
ATOM 1965 C CA . THR B 1 61 ? 39.443 -54.641 29.391 1.00 160.28 606 THR B CA 1
ATOM 1966 C C . THR B 1 61 ? 39.381 -54.608 27.877 1.00 156.82 606 THR B C 1
ATOM 1967 O O . THR B 1 61 ? 38.873 -53.637 27.282 1.00 159.18 606 THR B O 1
ATOM 1971 N N . VAL B 1 62 ? 40.137 -55.544 27.283 1.00 146.31 607 VAL B N 1
ATOM 1972 C CA . VAL B 1 62 ? 40.124 -55.784 25.848 1.00 142.07 607 VAL B CA 1
ATOM 1973 C C . VAL B 1 62 ? 40.185 -57.290 25.633 1.00 138.20 607 VAL B C 1
ATOM 1974 O O . VAL B 1 62 ? 40.715 -58.045 26.463 1.00 138.31 607 VAL B O 1
ATOM 1978 N N . GLY B 1 63 ? 39.782 -57.681 24.410 1.00 135.91 608 GLY B N 1
ATOM 1979 C CA . GLY B 1 63 ? 39.768 -59.051 23.914 1.00 130.08 608 GLY B CA 1
ATOM 1980 C C . GLY B 1 63 ? 41.103 -59.742 23.903 1.00 136.55 608 GLY B C 1
ATOM 1981 O O . GLY B 1 63 ? 41.241 -60.771 24.572 1.00 135.63 608 GLY B O 1
ATOM 1982 N N . GLU B 1 64 ? 42.097 -59.148 23.227 1.00 138.50 609 GLU B N 1
ATOM 1983 C CA . GLU B 1 64 ? 43.461 -59.665 23.109 1.00 134.05 609 GLU B CA 1
ATOM 1984 C C . GLU B 1 64 ? 44.390 -58.465 23.026 1.00 138.90 609 GLU B C 1
ATOM 1985 O O . GLU B 1 64 ? 44.070 -57.469 22.353 1.00 133.50 609 GLU B O 1
ATOM 1991 N N . VAL B 1 65 ? 45.501 -58.515 23.761 1.00 139.23 610 VAL B N 1
ATOM 1992 C CA . VAL B 1 65 ? 46.515 -57.498 23.590 1.00 134.19 610 VAL B CA 1
ATOM 1993 C C . VAL B 1 65 ? 47.474 -57.995 22.499 1.00 135.98 610 VAL B C 1
ATOM 1994 O O . VAL B 1 65 ? 47.911 -59.157 22.568 1.00 128.65 610 VAL B O 1
ATOM 1998 N N . VAL B 1 66 ? 47.676 -57.183 21.415 1.00 132.94 611 VAL B N 1
ATOM 1999 C CA . VAL B 1 66 ? 48.505 -57.513 20.244 1.00 124.91 611 VAL B CA 1
ATOM 2000 C C . VAL B 1 66 ? 49.418 -56.299 19.958 1.00 131.09 611 VAL B C 1
ATOM 2001 O O . VAL B 1 66 ? 49.066 -55.143 20.242 1.00 123.40 611 VAL B O 1
ATOM 2005 N N . THR B 1 67 ? 50.532 -56.561 19.226 1.00 129.23 612 THR B N 1
ATOM 2006 C CA . THR B 1 67 ? 51.559 -55.570 18.924 1.00 122.30 612 THR B CA 1
ATOM 2007 C C . THR B 1 67 ? 51.360 -55.112 17.501 1.00 121.17 612 THR B C 1
ATOM 2008 O O . THR B 1 67 ? 51.006 -55.937 16.639 1.00 117.43 612 THR B O 1
ATOM 2012 N N . ASN B 1 68 ? 51.930 -53.940 17.183 1.00 122.07 613 ASN B N 1
ATOM 2013 C CA . ASN B 1 68 ? 51.791 -53.472 15.790 1.00 126.05 613 ASN B CA 1
ATOM 2014 C C . ASN B 1 68 ? 52.484 -54.368 14.818 1.00 117.40 613 ASN B C 1
ATOM 2015 O O . ASN B 1 68 ? 52.108 -54.379 13.642 1.00 115.13 613 ASN B O 1
ATOM 2020 N N . THR B 1 69 ? 53.435 -55.148 15.322 1.00 109.81 614 THR B N 1
ATOM 2021 C CA . THR B 1 69 ? 54.107 -56.138 14.512 1.00 111.67 614 THR B CA 1
ATOM 2022 C C . THR B 1 69 ? 53.106 -57.169 14.008 1.00 109.96 614 THR B C 1
ATOM 2023 O O . THR B 1 69 ? 53.114 -57.565 12.830 1.00 108.93 614 THR B O 1
ATOM 2027 N N . TRP B 1 70 ? 52.239 -57.626 14.915 1.00 117.56 615 TRP B N 1
ATOM 2028 C CA . TRP B 1 70 ? 51.114 -58.469 14.522 1.00 120.74 615 TRP B CA 1
ATOM 2029 C C . TRP B 1 70 ? 50.196 -57.734 13.525 1.00 114.24 615 TRP B C 1
ATOM 2030 O O . TRP B 1 70 ? 49.814 -58.277 12.456 1.00 107.72 615 TRP B O 1
ATOM 2041 N N . LEU B 1 71 ? 49.807 -56.497 13.873 1.00 110.43 616 LEU B N 1
ATOM 2042 C CA . LEU B 1 71 ? 48.893 -55.772 12.997 1.00 107.91 616 LEU B CA 1
ATOM 2043 C C . LEU B 1 71 ? 49.364 -55.702 11.570 1.00 108.75 616 LEU B C 1
ATOM 2044 O O . LEU B 1 71 ? 48.718 -56.259 10.645 1.00 105.79 616 LEU B O 1
ATOM 2049 N N . VAL B 1 72 ? 50.592 -55.181 11.426 1.00 109.25 617 VAL B N 1
ATOM 2050 C CA . VAL B 1 72 ? 51.191 -54.927 10.133 1.00 100.73 617 VAL B CA 1
ATOM 2051 C C . VAL B 1 72 ? 51.429 -56.219 9.398 1.00 101.03 617 VAL B C 1
ATOM 2052 O O . VAL B 1 72 ? 51.272 -56.266 8.179 1.00 106.87 617 VAL B O 1
ATOM 2056 N N . THR B 1 73 ? 51.818 -57.290 10.112 1.00 99.85 618 THR B N 1
ATOM 2057 C CA . THR B 1 73 ? 52.051 -58.555 9.426 1.00 100.32 618 THR B CA 1
ATOM 2058 C C . THR B 1 73 ? 50.767 -59.114 8.806 1.00 111.90 618 THR B C 1
ATOM 2059 O O . THR B 1 73 ? 50.787 -59.703 7.689 1.00 109.35 618 THR B O 1
ATOM 2063 N N . CYS B 1 74 ? 49.653 -59.006 9.573 1.00 114.61 619 CYS B N 1
ATOM 2064 C CA . CYS B 1 74 ? 48.350 -59.424 9.074 1.00 106.28 619 CYS B CA 1
ATOM 2065 C C . CYS B 1 74 ? 47.940 -58.644 7.874 1.00 103.30 619 CYS B C 1
ATOM 2066 O O . CYS B 1 74 ? 47.571 -59.237 6.843 1.00 106.40 619 CYS B O 1
ATOM 2069 N N . ILE B 1 75 ? 48.138 -57.320 7.940 1.00 91.45 620 ILE B N 1
ATOM 2070 C CA . ILE B 1 75 ? 47.672 -56.513 6.828 1.00 94.17 620 ILE B CA 1
ATOM 2071 C C . ILE B 1 75 ? 48.474 -56.785 5.576 1.00 101.80 620 ILE B C 1
ATOM 2072 O O . ILE B 1 75 ? 47.889 -56.985 4.500 1.00 106.01 620 ILE B O 1
ATOM 2077 N N . ASP B 1 76 ? 49.805 -56.932 5.723 1.00 105.87 621 ASP B N 1
ATOM 2078 C CA . ASP B 1 76 ? 50.706 -57.229 4.601 1.00 103.59 621 ASP B CA 1
ATOM 2079 C C . ASP B 1 76 ? 50.401 -58.560 3.953 1.00 103.88 621 ASP B C 1
ATOM 2080 O O . ASP B 1 76 ? 50.455 -58.658 2.721 1.00 107.89 621 ASP B O 1
ATOM 2085 N N . TYR B 1 77 ? 49.997 -59.581 4.718 1.00 106.79 622 TYR B N 1
ATOM 2086 C CA . TYR B 1 77 ? 49.783 -60.833 3.985 1.00 112.80 622 TYR B CA 1
ATOM 2087 C C . TYR B 1 77 ? 48.293 -61.121 3.743 1.00 114.97 622 TYR B C 1
ATOM 2088 O O . TYR B 1 77 ? 47.984 -62.070 2.975 1.00 112.87 622 TYR B O 1
ATOM 2097 N N . GLN B 1 78 ? 47.392 -60.171 4.138 1.00 117.86 623 GLN B N 1
ATOM 2098 C CA . GLN B 1 78 ? 45.946 -60.353 3.946 1.00 115.06 623 GLN B CA 1
ATOM 2099 C C . GLN B 1 78 ? 45.535 -61.735 4.423 1.00 115.71 623 GLN B C 1
ATOM 2100 O O . GLN B 1 78 ? 45.160 -62.618 3.606 1.00 119.64 623 GLN B O 1
ATOM 2106 N N . THR B 1 79 ? 46.066 -62.026 5.605 1.00 109.29 624 THR B N 1
ATOM 2107 C CA . THR B 1 79 ? 45.874 -63.279 6.295 1.00 108.05 624 THR B CA 1
ATOM 2108 C C . THR B 1 79 ? 45.758 -62.870 7.766 1.00 113.17 624 THR B C 1
ATOM 2109 O O . THR B 1 79 ? 46.441 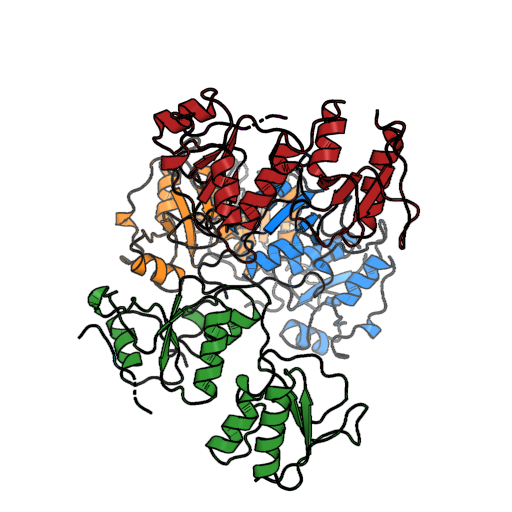-61.929 8.219 1.00 113.38 624 THR B O 1
ATOM 2113 N N . LEU B 1 80 ? 44.797 -63.510 8.474 1.00 113.39 625 LEU B N 1
ATOM 2114 C CA . LEU B 1 80 ? 44.557 -63.295 9.915 1.00 118.48 625 LEU B CA 1
ATOM 2115 C C . LEU B 1 80 ? 45.370 -64.271 10.719 1.00 124.99 625 LEU B C 1
ATOM 2116 O O . LEU B 1 80 ? 44.874 -65.332 11.101 1.00 130.71 625 LEU B O 1
ATOM 2121 N N . PHE B 1 81 ? 46.617 -63.878 11.020 1.00 121.73 626 PHE B N 1
ATOM 2122 C CA . PHE B 1 81 ? 47.491 -64.762 11.776 1.00 121.12 626 PHE B CA 1
ATOM 2123 C C . PHE B 1 81 ? 47.017 -64.840 13.210 1.00 119.35 626 PHE B C 1
ATOM 2124 O O . PHE B 1 81 ? 46.661 -63.822 13.817 1.00 106.56 626 PHE B O 1
ATOM 2132 N N . ASP B 1 82 ? 47.078 -66.056 13.761 1.00 123.17 627 ASP B N 1
ATOM 2133 C CA . ASP B 1 82 ? 46.889 -66.218 15.195 1.00 127.57 627 ASP B CA 1
ATOM 2134 C C . ASP B 1 82 ? 47.972 -65.506 16.010 1.00 121.85 627 ASP B C 1
ATOM 2135 O O . ASP B 1 82 ? 49.120 -65.978 16.003 1.00 128.00 627 ASP B O 1
ATOM 2140 N N . PRO B 1 83 ? 47.606 -64.608 16.942 1.00 112.21 628 PRO B N 1
ATOM 2141 C CA . PRO B 1 83 ? 48.643 -63.910 17.744 1.00 125.23 628 PRO B CA 1
ATOM 2142 C C . PRO B 1 83 ? 49.595 -64.794 18.550 1.00 130.72 628 PRO B C 1
ATOM 2143 O O . PRO B 1 83 ? 50.643 -64.303 19.025 1.00 128.61 628 PRO B O 1
ATOM 2147 N N . LYS B 1 84 ? 49.145 -65.961 18.955 1.00 129.54 629 LYS B N 1
ATOM 2148 C CA . LYS B 1 84 ? 50.040 -66.875 19.631 1.00 135.06 629 LYS B CA 1
ATOM 2149 C C . LYS B 1 84 ? 50.998 -67.626 18.679 1.00 138.48 629 LYS B C 1
ATOM 2150 O O . LYS B 1 84 ? 51.993 -68.166 19.161 1.00 148.49 629 LYS B O 1
ATOM 2156 N N . SER B 1 85 ? 50.849 -67.560 17.345 1.00 135.43 630 SER B N 1
ATOM 2157 C CA . SER B 1 85 ? 51.698 -68.386 16.485 1.00 133.25 630 SER B CA 1
ATOM 2158 C C . SER B 1 85 ? 53.133 -67.867 16.332 1.00 134.94 630 SER B C 1
ATOM 2159 O O . SER B 1 85 ? 53.970 -68.580 15.749 1.00 131.35 630 SER B O 1
ATOM 2162 N N . ASN B 1 86 ? 53.457 -66.668 16.841 1.00 132.74 631 ASN B N 1
ATOM 2163 C CA . ASN B 1 86 ? 54.788 -66.094 16.680 1.00 135.13 631 ASN B CA 1
ATOM 2164 C C . ASN B 1 86 ? 54.909 -65.178 17.874 1.00 132.16 631 ASN B C 1
ATOM 2165 O O . ASN B 1 86 ? 54.273 -64.114 17.893 1.00 127.51 631 ASN B O 1
ATOM 2170 N N . PRO B 1 87 ? 55.973 -65.366 18.628 1.00 127.36 632 PRO B N 1
ATOM 2171 C CA . PRO B 1 87 ? 56.116 -64.653 19.906 1.00 123.23 632 PRO B CA 1
ATOM 2172 C C . PRO B 1 87 ? 56.247 -63.167 19.809 1.00 126.72 632 PRO B C 1
ATOM 2173 O O . PRO B 1 87 ? 56.055 -62.484 20.832 1.00 126.87 632 PRO B O 1
ATOM 2177 N N . LEU B 1 88 ? 56.576 -62.654 18.640 1.00 133.16 633 LEU B N 1
ATOM 2178 C CA . LEU B 1 88 ? 56.640 -61.211 18.434 1.00 141.54 633 LEU B CA 1
ATOM 2179 C C . LEU B 1 88 ? 55.299 -60.562 18.185 1.00 135.16 633 LEU B C 1
ATOM 2180 O O . LEU B 1 88 ? 55.292 -59.327 18.110 1.00 128.79 633 LEU B O 1
ATOM 2185 N N . PHE B 1 89 ? 54.181 -61.331 18.128 1.00 132.56 634 PHE B N 1
ATOM 2186 C CA . PHE B 1 89 ? 52.847 -60.757 17.886 1.00 128.45 634 PHE B CA 1
ATOM 2187 C C . PHE B 1 89 ? 52.151 -60.206 19.130 1.00 129.58 634 PHE B C 1
ATOM 2188 O O . PHE B 1 89 ? 51.398 -59.238 18.986 1.00 122.30 634 PHE B O 1
ATOM 2196 N N . THR B 1 90 ? 52.637 -60.528 20.319 1.00 133.52 635 THR B N 1
ATOM 2197 C CA . THR B 1 90 ? 52.163 -60.102 21.624 1.00 128.30 635 THR B CA 1
ATOM 2198 C C . THR B 1 90 ? 53.377 -59.558 22.331 1.00 134.13 635 THR B C 1
ATOM 2199 O O . THR B 1 90 ? 54.486 -60.024 22.051 1.00 139.24 635 THR B O 1
ATOM 2203 N N . PRO B 1 91 ? 53.207 -58.735 23.365 1.00 136.67 636 PRO B N 1
ATOM 2204 C CA . PRO B 1 91 ? 54.383 -58.112 24.001 1.00 141.70 636 PRO B CA 1
ATOM 2205 C C . PRO B 1 91 ? 55.475 -59.123 24.324 1.00 148.06 636 PRO B C 1
ATOM 2206 O O . PRO B 1 91 ? 55.225 -60.338 24.508 1.00 136.02 636 PRO B O 1
ATOM 2210 N N . VAL B 1 92 ? 56.694 -58.640 24.112 1.00 154.13 637 VAL B N 1
ATOM 2211 C CA . VAL B 1 92 ? 57.905 -59.436 24.233 1.00 155.97 637 VAL B CA 1
ATOM 2212 C C . VAL B 1 92 ? 58.591 -59.069 25.538 1.00 157.12 637 VAL B C 1
ATOM 2213 O O . VAL B 1 92 ? 58.837 -57.865 25.785 1.00 147.57 637 VAL B O 1
ATOM 2217 N N . PRO B 1 93 ? 58.850 -60.061 26.409 1.00 154.96 638 PRO B N 1
ATOM 2218 C CA . PRO B 1 93 ? 59.484 -59.820 27.711 1.00 157.67 638 PRO B CA 1
ATOM 2219 C C . PRO B 1 93 ? 60.932 -59.443 27.556 1.00 161.93 638 PRO B C 1
ATOM 2220 O O . PRO B 1 93 ? 61.739 -60.251 27.097 1.00 157.31 638 PRO B O 1
ATOM 2224 N N . VAL B 1 94 ? 61.305 -58.318 28.140 1.00 165.28 639 VAL B N 1
ATOM 2225 C CA . VAL B 1 94 ? 62.675 -57.852 27.994 1.00 164.45 639 VAL B CA 1
ATOM 2226 C C . VAL B 1 94 ? 63.219 -57.436 29.338 1.00 167.98 639 VAL B C 1
ATOM 2227 O O . VAL B 1 94 ? 62.682 -56.505 29.971 1.00 166.17 639 VAL B O 1
ATOM 2231 N N . MET B 1 95 ? 64.376 -57.997 29.689 1.00 159.13 640 MET B N 1
ATOM 2232 C CA . MET B 1 95 ? 64.997 -57.512 30.892 1.00 164.77 640 MET B CA 1
ATOM 2233 C C . MET B 1 95 ? 65.587 -56.159 30.567 1.00 161.97 640 MET B C 1
ATOM 2234 O O . MET B 1 95 ? 66.576 -56.053 29.842 1.00 160.08 640 MET B O 1
ATOM 2239 N N . THR B 1 96 ? 64.950 -55.137 31.086 1.00 160.13 641 THR B N 1
ATOM 2240 C CA . THR B 1 96 ? 65.322 -53.765 30.808 1.00 164.78 641 THR B CA 1
ATOM 2241 C C . THR B 1 96 ? 66.747 -53.490 31.317 1.00 164.88 641 THR B C 1
ATOM 2242 O O . THR B 1 96 ? 67.128 -53.946 32.405 1.00 171.64 641 THR B O 1
ATOM 2246 N N . GLY B 1 97 ? 67.539 -52.746 30.529 1.00 161.57 642 GLY B N 1
ATOM 2247 C CA . GLY B 1 97 ? 68.883 -52.308 30.911 1.00 161.79 642 GLY B CA 1
ATOM 2248 C C . GLY B 1 97 ? 70.069 -53.249 30.661 1.00 157.16 642 GLY B C 1
ATOM 2249 O O . GLY B 1 97 ? 71.197 -52.874 31.014 1.00 144.32 642 GLY B O 1
ATOM 2250 N N . MET B 1 98 ? 69.849 -54.487 30.172 1.00 160.55 643 MET B N 1
ATOM 2251 C CA . MET B 1 98 ? 70.907 -55.481 29.891 1.00 159.98 643 MET B CA 1
ATOM 2252 C C . MET B 1 98 ? 71.362 -55.412 28.427 1.00 158.05 643 MET B C 1
ATOM 2253 O O . MET B 1 98 ? 70.538 -55.336 27.510 1.00 158.96 643 MET B O 1
ATOM 2258 N N . THR B 1 99 ? 72.677 -55.467 28.190 1.00 154.01 644 THR B N 1
ATOM 2259 C CA . THR B 1 99 ? 73.205 -55.448 26.824 1.00 142.36 644 THR B CA 1
ATOM 2260 C C . THR B 1 99 ? 74.111 -56.670 26.624 1.00 132.12 644 THR B C 1
ATOM 2261 O O . THR B 1 99 ? 75.275 -56.545 26.243 1.00 129.48 644 THR B O 1
ATOM 2265 N N . PRO B 1 100 ? 73.536 -57.877 26.699 1.00 134.35 645 PRO B N 1
ATOM 2266 C CA . PRO B 1 100 ? 74.348 -59.106 26.599 1.00 144.68 645 PRO B CA 1
ATOM 2267 C C . PRO B 1 100 ? 74.931 -59.422 25.228 1.00 151.08 645 PRO B C 1
ATOM 2268 O O . PRO B 1 100 ? 75.771 -60.334 25.149 1.00 144.31 645 PRO B O 1
ATOM 2272 N N . LEU B 1 101 ? 74.433 -58.808 24.150 1.00 156.32 646 LEU B N 1
ATOM 2273 C CA . LEU B 1 101 ? 74.895 -59.008 22.773 1.00 153.58 646 LEU B CA 1
ATOM 2274 C C . LEU B 1 101 ? 75.811 -57.880 22.304 1.00 156.05 646 LEU B C 1
ATOM 2275 O O . LEU B 1 101 ? 75.862 -57.602 21.105 1.00 156.45 646 LEU B O 1
ATOM 2280 N N . GLU B 1 102 ? 76.435 -57.153 23.243 1.00 156.39 647 GLU B N 1
ATOM 2281 C CA . GLU B 1 102 ? 77.220 -55.964 22.905 1.00 151.96 647 GLU B CA 1
ATOM 2282 C C . GLU B 1 102 ? 78.388 -56.133 21.904 1.00 159.28 647 GLU B C 1
ATOM 2283 O O . GLU B 1 102 ? 78.675 -55.186 21.149 1.00 154.02 647 GLU B O 1
ATOM 2289 N N . ASP B 1 103 ? 79.030 -57.293 21.804 1.00 168.30 648 ASP B N 1
ATOM 2290 C CA . ASP B 1 103 ? 80.100 -57.511 20.808 1.00 170.26 648 ASP B CA 1
ATOM 2291 C C . ASP B 1 103 ? 79.685 -58.326 19.585 1.00 164.34 648 ASP B C 1
ATOM 2292 O O . ASP B 1 103 ? 80.547 -58.824 18.861 1.00 160.71 648 ASP B O 1
ATOM 2297 N N . CYS B 1 104 ? 78.406 -58.555 19.396 1.00 162.98 649 CYS B N 1
ATOM 2298 C CA . CYS B 1 104 ? 77.898 -59.398 18.329 1.00 158.21 649 CYS B CA 1
ATOM 2299 C C . CYS B 1 104 ? 77.416 -58.632 17.106 1.00 154.38 649 CYS B C 1
ATOM 2300 O O . CYS B 1 104 ? 77.167 -57.428 17.149 1.00 154.01 649 CYS B O 1
ATOM 2303 N N . VAL B 1 105 ? 77.438 -59.313 15.974 1.00 149.08 650 VAL B N 1
ATOM 2304 C CA . VAL B 1 105 ? 76.993 -58.737 14.714 1.00 143.97 650 VAL B CA 1
ATOM 2305 C C . VAL B 1 105 ? 76.073 -59.755 14.054 1.00 145.54 650 VAL B C 1
ATOM 2306 O O . VAL B 1 105 ? 76.542 -60.826 13.643 1.00 138.75 650 VAL B O 1
ATOM 2310 N N . ILE B 1 106 ? 74.793 -59.382 13.835 1.00 143.12 651 ILE B N 1
ATOM 2311 C CA . ILE B 1 106 ? 73.794 -60.376 13.461 1.00 138.58 651 ILE B CA 1
ATOM 2312 C C . ILE B 1 106 ? 73.298 -60.089 12.050 1.00 132.45 651 ILE B C 1
ATOM 2313 O O . ILE B 1 106 ? 73.005 -58.938 11.701 1.00 119.60 651 ILE B O 1
ATOM 2318 N N . SER B 1 107 ? 73.128 -61.135 11.274 1.00 132.61 652 SER B N 1
ATOM 2319 C CA . SER B 1 107 ? 72.364 -61.030 10.048 1.00 129.33 652 SER B CA 1
ATOM 2320 C C . SER B 1 107 ? 71.194 -62.001 10.140 1.00 135.36 652 SER B C 1
ATOM 2321 O O . SER B 1 107 ? 71.316 -63.059 10.779 1.00 137.96 652 SER B O 1
ATOM 2324 N N . PHE B 1 108 ? 70.049 -61.629 9.544 1.00 130.03 653 PHE B N 1
ATOM 2325 C CA . PHE B 1 108 ? 68.904 -62.511 9.561 1.00 122.97 653 PHE B CA 1
ATOM 2326 C C . PHE B 1 108 ? 68.697 -63.134 8.201 1.00 119.75 653 PHE B C 1
ATOM 2327 O O . PHE B 1 108 ? 68.803 -62.446 7.175 1.00 127.95 653 PHE B O 1
ATOM 2335 N N . SER B 1 109 ? 68.136 -64.334 8.215 1.00 112.27 654 SER B N 1
ATOM 2336 C CA . SER B 1 109 ? 67.715 -64.978 6.974 1.00 124.22 654 SER B CA 1
ATOM 2337 C C . SER B 1 109 ? 66.272 -65.419 7.167 1.00 131.75 654 SER B C 1
ATOM 2338 O O . SER B 1 109 ? 65.869 -65.831 8.254 1.00 137.65 654 SER B O 1
ATOM 2341 N N . GLN B 1 110 ? 65.504 -65.353 6.083 1.00 132.11 655 GLN B N 1
ATOM 2342 C CA . GLN B 1 110 ? 64.121 -65.813 6.004 1.00 126.59 655 GLN B CA 1
ATOM 2343 C C . GLN B 1 110 ? 63.144 -64.928 6.805 1.00 120.98 655 GLN B C 1
ATOM 2344 O O . GLN B 1 110 ? 61.983 -65.274 6.993 1.00 126.74 655 GLN B O 1
ATOM 2350 N N . CYS B 1 111 ? 63.569 -63.738 7.188 1.00 117.08 656 CYS B N 1
ATOM 2351 C CA . CYS B 1 111 ? 62.741 -62.782 7.907 1.00 125.29 656 CYS B CA 1
ATOM 2352 C C . CYS B 1 111 ? 62.580 -61.612 6.980 1.00 126.19 656 CYS B C 1
ATOM 2353 O O . CYS B 1 111 ? 63.565 -61.138 6.414 1.00 131.58 656 CYS B O 1
ATOM 2356 N N . ALA B 1 112 ? 61.371 -61.094 6.871 1.00 118.59 657 ALA B N 1
ATOM 2357 C CA . ALA B 1 112 ? 61.192 -59.999 5.945 1.00 114.76 657 ALA B CA 1
ATOM 2358 C C . ALA B 1 112 ? 60.302 -59.040 6.649 1.00 112.17 657 ALA B C 1
ATOM 2359 O O . ALA B 1 112 ? 59.773 -59.365 7.714 1.00 120.39 657 ALA B O 1
ATOM 2361 N N . GLY B 1 113 ? 60.220 -57.843 6.085 1.00 107.38 658 GLY B N 1
ATOM 2362 C CA . GLY B 1 113 ? 59.241 -56.894 6.535 1.00 114.85 658 GLY B CA 1
ATOM 2363 C C . GLY B 1 113 ? 59.163 -56.565 8.016 1.00 112.95 658 GLY B C 1
ATOM 2364 O O . GLY B 1 113 ? 60.168 -56.272 8.694 1.00 114.81 658 GLY B O 1
ATOM 2365 N N . ALA B 1 114 ? 57.906 -56.511 8.487 1.00 109.65 659 ALA B N 1
ATOM 2366 C CA . ALA B 1 114 ? 57.607 -56.120 9.852 1.00 109.61 659 ALA B CA 1
ATOM 2367 C C . ALA B 1 114 ? 58.276 -56.975 10.913 1.00 114.05 659 ALA B C 1
ATOM 2368 O O . ALA B 1 114 ? 58.742 -56.446 11.945 1.00 117.43 659 ALA B O 1
ATOM 2370 N N . GLU B 1 115 ? 58.311 -58.306 10.676 1.00 109.84 660 GLU B N 1
ATOM 2371 C CA . GLU B 1 115 ? 58.969 -59.257 11.582 1.00 112.12 660 GLU B CA 1
ATOM 2372 C C . GLU B 1 115 ? 60.440 -58.936 11.732 1.00 123.60 660 GLU B C 1
ATOM 2373 O O . GLU B 1 115 ? 60.971 -58.819 12.856 1.00 125.97 660 GLU B O 1
ATOM 2379 N N . LYS B 1 116 ? 61.114 -58.827 10.574 1.00 121.80 661 LYS B N 1
ATOM 2380 C CA . LYS B 1 116 ? 62.512 -58.444 10.515 1.00 116.11 661 LYS B CA 1
ATOM 2381 C C . LYS B 1 116 ? 62.743 -57.098 11.176 1.00 110.79 661 LYS B C 1
ATOM 2382 O O . LYS B 1 116 ? 63.647 -56.963 11.994 1.00 123.33 661 LYS B O 1
ATOM 2388 N N . GLU B 1 117 ? 61.855 -56.142 10.969 1.00 105.17 662 GLU B N 1
ATOM 2389 C CA . GLU B 1 117 ? 62.098 -54.836 11.574 1.00 111.93 662 GLU B CA 1
ATOM 2390 C C . GLU B 1 117 ? 62.100 -54.927 13.088 1.00 122.35 662 GLU B C 1
ATOM 2391 O O . GLU B 1 117 ? 62.906 -54.262 13.768 1.00 124.22 662 GLU B O 1
ATOM 2397 N N . SER B 1 118 ? 61.145 -55.694 13.636 1.00 131.04 663 SER B N 1
ATOM 2398 C CA . SER B 1 118 ? 61.036 -55.853 15.092 1.00 130.60 663 SER B CA 1
ATOM 2399 C C . SER B 1 118 ? 62.189 -56.673 15.679 1.00 124.12 663 SER B C 1
ATOM 2400 O O . SER B 1 118 ? 62.747 -56.284 16.718 1.00 126.54 663 SER B O 1
ATOM 2403 N N . LEU B 1 119 ? 62.637 -57.732 14.970 1.00 112.49 664 LEU B N 1
ATOM 2404 C CA . LEU B 1 119 ? 63.779 -58.518 15.440 1.00 116.13 664 LEU B CA 1
ATOM 2405 C C . LEU B 1 119 ? 65.062 -57.649 15.480 1.00 124.57 664 LEU B C 1
ATOM 2406 O O . LEU B 1 119 ? 65.892 -57.749 16.407 1.00 122.88 664 LEU B O 1
ATOM 2411 N N . THR B 1 120 ? 65.234 -56.796 14.458 1.00 126.88 665 THR B N 1
ATOM 2412 C CA . THR B 1 120 ? 66.350 -55.862 14.402 1.00 121.11 665 THR B CA 1
ATOM 2413 C C . THR B 1 120 ? 66.267 -54.875 15.526 1.00 126.10 665 THR B C 1
ATOM 2414 O O . THR B 1 120 ? 67.270 -54.600 16.180 1.00 139.86 665 THR B O 1
ATOM 2418 N N . PHE B 1 121 ? 65.075 -54.366 15.809 1.00 129.44 666 PHE B N 1
ATOM 2419 C CA . PHE B 1 121 ? 64.931 -53.469 16.953 1.00 135.56 666 PHE B CA 1
ATOM 2420 C C . PHE B 1 121 ? 65.458 -54.153 18.218 1.00 137.44 666 PHE B C 1
ATOM 2421 O O . PHE B 1 121 ? 66.111 -53.513 19.059 1.00 132.99 666 PHE B O 1
ATOM 2429 N N . LEU B 1 122 ? 65.075 -55.435 18.416 1.00 135.76 667 LEU B N 1
ATOM 2430 C CA . LEU B 1 122 ? 65.436 -56.146 19.646 1.00 139.27 667 LEU B CA 1
ATOM 2431 C C . LEU B 1 122 ? 66.940 -56.371 19.730 1.00 140.62 667 LEU B C 1
ATOM 2432 O O . LEU B 1 122 ? 67.580 -56.020 20.743 1.00 140.18 667 LEU B O 1
ATOM 2437 N N . ALA B 1 123 ? 67.540 -56.828 18.628 1.00 140.49 668 ALA B N 1
ATOM 2438 C CA . ALA B 1 123 ? 68.983 -57.008 18.638 1.00 139.99 668 ALA B CA 1
ATOM 2439 C C . ALA B 1 123 ? 69.681 -55.674 18.987 1.00 136.32 668 ALA B C 1
ATOM 2440 O O . ALA B 1 123 ? 70.514 -55.639 19.892 1.00 141.21 668 ALA B O 1
ATOM 2442 N N . ASN B 1 124 ? 69.272 -54.545 18.378 1.00 131.02 669 ASN B N 1
ATOM 2443 C CA . ASN B 1 124 ? 69.908 -53.272 18.757 1.00 137.15 669 ASN B CA 1
ATOM 2444 C C . ASN B 1 124 ? 69.656 -52.927 20.196 1.00 145.45 669 ASN B C 1
ATOM 2445 O O . ASN B 1 124 ? 70.409 -52.123 20.752 1.00 147.03 669 ASN B O 1
ATOM 2450 N N . LEU B 1 125 ? 68.461 -53.199 20.696 1.00 147.26 670 LEU B N 1
ATOM 2451 C CA . LEU B 1 125 ? 68.238 -52.915 22.110 1.00 151.43 670 LEU B CA 1
ATOM 2452 C C . LEU B 1 125 ? 69.176 -53.722 23.021 1.00 150.44 670 LEU B C 1
ATOM 2453 O O . LEU B 1 125 ? 69.777 -53.161 23.959 1.00 149.54 670 LEU B O 1
ATOM 2458 N N . LEU B 1 126 ? 69.478 -54.975 22.646 1.00 140.51 671 LEU B N 1
ATOM 2459 C CA . LEU B 1 126 ? 70.373 -55.763 23.479 1.00 138.18 671 LEU B CA 1
ATOM 2460 C C . LEU B 1 126 ? 71.843 -55.430 23.250 1.00 149.94 671 LEU B C 1
ATOM 2461 O O . LEU B 1 126 ? 72.709 -56.098 23.830 1.00 153.26 671 LEU B O 1
ATOM 2466 N N . GLY B 1 127 ? 72.142 -54.485 22.353 1.00 153.12 672 GLY B N 1
ATOM 2467 C CA . GLY B 1 127 ? 73.458 -53.901 22.154 1.00 147.69 672 GLY B CA 1
ATOM 2468 C C . GLY B 1 127 ? 74.186 -54.339 20.896 1.00 152.45 672 GLY B C 1
ATOM 2469 O O . GLY B 1 127 ? 75.269 -53.811 20.640 1.00 151.55 672 GLY B O 1
ATOM 2470 N N . ALA B 1 128 ? 73.651 -55.291 20.121 1.00 151.96 673 ALA B N 1
ATOM 2471 C CA . ALA B 1 128 ? 74.258 -55.842 18.909 1.00 145.60 673 ALA B CA 1
ATOM 2472 C C . ALA B 1 128 ? 74.082 -54.871 17.719 1.00 147.95 673 ALA B C 1
ATOM 2473 O O . ALA B 1 128 ? 73.378 -53.854 17.805 1.00 148.78 673 ALA B O 1
ATOM 2475 N N . SER B 1 129 ? 74.948 -55.024 16.732 1.00 152.01 674 SER B N 1
ATOM 2476 C CA . SER B 1 129 ? 74.795 -54.418 15.410 1.00 142.41 674 SER B CA 1
ATOM 2477 C C . SER B 1 129 ? 74.130 -55.412 14.447 1.00 134.98 674 SER B C 1
ATOM 2478 O O . SER B 1 129 ? 74.314 -56.648 14.591 1.00 118.54 674 SER B O 1
ATOM 2481 N N . VAL B 1 130 ? 73.167 -54.924 13.661 1.00 134.44 675 VAL B N 1
ATOM 2482 C CA . VAL B 1 130 ? 72.557 -55.769 12.631 1.00 135.52 675 VAL B CA 1
ATOM 2483 C C . VAL B 1 130 ? 72.992 -55.349 11.228 1.00 124.91 675 VAL B C 1
ATOM 2484 O O . VAL B 1 130 ? 73.067 -54.150 10.921 1.00 121.26 675 VAL B O 1
ATOM 2488 N N . GLN B 1 131 ? 73.486 -56.325 10.478 1.00 119.36 676 GLN B N 1
ATOM 2489 C CA . GLN B 1 131 ? 73.982 -56.134 9.134 1.00 118.95 676 GLN B CA 1
ATOM 2490 C C . GLN B 1 131 ? 73.060 -56.896 8.185 1.00 115.74 676 GLN B C 1
ATOM 2491 O O . GLN B 1 131 ? 72.757 -58.068 8.423 1.00 114.06 676 GLN B O 1
ATOM 2497 N N . GLU B 1 132 ? 72.641 -56.241 7.115 1.00 111.52 677 GLU B N 1
ATOM 2498 C CA . GLU B 1 132 ? 71.813 -56.844 6.063 1.00 122.05 677 GLU B CA 1
ATOM 2499 C C . GLU B 1 132 ? 72.455 -58.061 5.354 1.00 116.64 677 GLU B C 1
ATOM 2500 O O . GLU B 1 132 ? 71.745 -59.013 4.979 1.00 108.89 677 GLU B O 1
ATOM 2506 N N . TYR B 1 133 ? 73.775 -58.014 5.083 1.00 118.14 678 TYR B N 1
ATOM 2507 C CA . TYR B 1 133 ? 74.538 -59.016 4.309 1.00 123.61 678 TYR B CA 1
ATOM 2508 C C . TYR B 1 133 ? 75.354 -59.955 5.172 1.00 127.41 678 TYR B C 1
ATOM 2509 O O . TYR B 1 133 ? 75.797 -59.644 6.296 1.00 131.40 678 TYR B O 1
ATOM 2518 N N . PHE B 1 134 ? 75.431 -61.163 4.716 1.00 124.20 679 PHE B N 1
ATOM 2519 C CA . PHE B 1 134 ? 76.145 -62.115 5.518 1.00 128.97 679 PHE B CA 1
ATOM 2520 C C . PHE B 1 134 ? 77.505 -62.352 4.928 1.00 138.95 679 PHE B C 1
ATOM 2521 O O . PHE B 1 134 ? 77.590 -62.987 3.867 1.00 137.82 679 PHE B O 1
ATOM 2529 N N . VAL B 1 135 ? 78.567 -61.847 5.613 1.00 145.90 680 VAL B N 1
ATOM 2530 C CA . VAL B 1 135 ? 79.963 -61.955 5.166 1.00 143.13 680 VAL B CA 1
ATOM 2531 C C . VAL B 1 135 ? 80.847 -62.434 6.319 1.00 141.31 680 VAL B C 1
ATOM 2532 O O . VAL B 1 135 ? 80.701 -61.967 7.459 1.00 136.28 680 VAL B O 1
ATOM 2536 N N . ARG B 1 136 ? 81.950 -63.133 5.955 1.00 144.67 681 ARG B N 1
ATOM 2537 C CA . ARG B 1 136 ? 82.905 -63.709 6.909 1.00 141.87 681 ARG B CA 1
ATOM 2538 C C . ARG B 1 136 ? 84.133 -62.871 7.183 1.00 133.69 681 ARG B C 1
ATOM 2539 O O . ARG B 1 136 ? 84.744 -63.075 8.221 1.00 134.29 681 ARG B O 1
ATOM 2547 N N . LYS B 1 137 ? 84.374 -61.802 6.450 1.00 127.07 682 LYS B N 1
ATOM 2548 C CA . LYS B 1 137 ? 85.579 -61.030 6.670 1.00 123.75 682 LYS B CA 1
ATOM 2549 C C . LYS B 1 137 ? 85.276 -59.565 6.658 1.00 119.87 682 LYS B C 1
ATOM 2550 O O . LYS B 1 137 ? 84.658 -59.116 5.698 1.00 135.66 682 LYS B O 1
ATOM 2556 N N . SER B 1 138 ? 85.734 -58.796 7.636 1.00 112.62 683 SER B N 1
ATOM 2557 C CA . SER B 1 138 ? 85.435 -57.374 7.498 1.00 121.57 683 SER B CA 1
ATOM 2558 C C . SER B 1 138 ? 86.215 -56.864 6.299 1.00 127.71 683 SER B C 1
ATOM 2559 O O . SER B 1 138 ? 87.196 -57.474 5.876 1.00 142.71 683 SER B O 1
ATOM 2562 N N . ASN B 1 139 ? 85.709 -55.849 5.640 1.00 125.22 684 ASN B N 1
ATOM 2563 C CA . ASN B 1 139 ? 86.447 -55.233 4.529 1.00 128.91 684 ASN B CA 1
ATOM 2564 C C . ASN B 1 139 ? 86.347 -53.715 4.688 1.00 125.41 684 ASN B C 1
ATOM 2565 O O . ASN B 1 139 ? 85.506 -53.103 4.046 1.00 129.87 684 ASN B O 1
ATOM 2570 N N . ALA B 1 140 ? 87.346 -53.059 5.203 1.00 117.39 685 ALA B N 1
ATOM 2571 C CA . ALA B 1 140 ? 87.231 -51.621 5.433 1.00 115.89 685 ALA B CA 1
ATOM 2572 C C . ALA B 1 140 ? 86.890 -50.801 4.190 1.00 118.32 685 ALA B C 1
ATOM 2573 O O . ALA B 1 140 ? 86.338 -49.696 4.318 1.00 115.68 685 ALA B O 1
ATOM 2575 N N . LYS B 1 141 ? 87.473 -51.154 3.041 1.00 126.86 686 LYS B N 1
ATOM 2576 C CA . LYS B 1 141 ? 87.296 -50.325 1.843 1.00 130.31 686 LYS B CA 1
ATOM 2577 C C . LYS B 1 141 ? 85.826 -50.315 1.417 1.00 127.21 686 LYS B C 1
ATOM 2578 O O . LYS B 1 141 ? 85.236 -49.232 1.232 1.00 116.57 686 LYS B O 1
ATOM 2584 N N . LYS B 1 142 ? 85.162 -51.491 1.501 1.00 129.17 687 LYS B N 1
ATOM 2585 C CA . LYS B 1 142 ? 83.767 -51.657 1.087 1.00 130.35 687 LYS B CA 1
ATOM 2586 C C . LYS B 1 142 ? 82.743 -51.347 2.196 1.00 127.37 687 LYS B C 1
ATOM 2587 O O . LYS B 1 142 ? 81.542 -51.520 1.971 1.00 127.97 687 LYS B O 1
ATOM 2593 N N . GLY B 1 143 ? 83.195 -51.006 3.399 1.00 128.74 688 GLY B N 1
ATOM 2594 C CA . GLY B 1 143 ? 82.374 -50.661 4.555 1.00 120.52 688 GLY B CA 1
ATOM 2595 C C . GLY B 1 143 ? 81.530 -51.773 5.125 1.00 117.78 688 GLY B C 1
ATOM 2596 O O . GLY B 1 143 ? 80.571 -51.491 5.839 1.00 119.47 688 GLY B O 1
ATOM 2597 N N . MET B 1 144 ? 81.925 -53.023 4.946 1.00 112.45 689 MET B N 1
ATOM 2598 C CA . MET B 1 144 ? 81.149 -54.154 5.434 1.00 117.76 689 MET B CA 1
ATOM 2599 C C . MET B 1 144 ? 81.764 -54.798 6.689 1.00 123.23 689 MET B C 1
ATOM 2600 O O . MET B 1 144 ? 82.989 -54.870 6.789 1.00 134.87 689 MET B O 1
ATOM 2605 N N . PHE B 1 145 ? 80.953 -55.147 7.710 1.00 118.32 690 PHE B N 1
ATOM 2606 C CA . PHE B 1 145 ? 81.482 -55.892 8.865 1.00 118.79 690 PHE B CA 1
ATOM 2607 C C . PHE B 1 145 ? 81.082 -57.376 8.852 1.00 117.83 690 PHE B C 1
ATOM 2608 O O . PHE B 1 145 ? 80.015 -57.763 8.355 1.00 124.91 690 PHE B O 1
ATOM 2616 N N . ALA B 1 146 ? 82.000 -58.223 9.270 1.00 119.24 691 ALA B N 1
ATOM 2617 C CA . ALA B 1 146 ? 81.697 -59.647 9.342 1.00 125.38 691 ALA B CA 1
ATOM 2618 C C . ALA B 1 146 ? 80.611 -59.852 10.366 1.00 125.61 691 ALA B C 1
ATOM 2619 O O . ALA B 1 146 ? 80.608 -59.214 11.422 1.00 123.59 691 ALA B O 1
ATOM 2621 N N . SER B 1 147 ? 79.726 -60.772 10.073 1.00 134.86 692 SER B N 1
ATOM 2622 C CA . SER B 1 147 ? 78.630 -61.065 10.972 1.00 138.42 692 SER B CA 1
ATOM 2623 C C . SER B 1 147 ? 79.144 -62.118 11.964 1.00 140.21 692 SER B C 1
ATOM 2624 O O . SER B 1 147 ? 79.838 -63.062 11.562 1.00 136.37 692 SER B O 1
ATOM 2627 N N . THR B 1 148 ? 78.690 -62.053 13.241 1.00 139.27 693 THR B N 1
ATOM 2628 C CA . THR B 1 148 ? 79.074 -63.127 14.180 1.00 140.59 693 THR B CA 1
ATOM 2629 C C . THR B 1 148 ? 78.058 -64.261 14.297 1.00 143.83 693 THR B C 1
ATOM 2630 O O . THR B 1 148 ? 78.451 -65.392 14.644 1.00 134.27 693 THR B O 1
ATOM 2634 N N . HIS B 1 149 ? 76.765 -63.980 13.983 1.00 152.42 694 HIS B N 1
ATOM 2635 C CA . HIS B 1 149 ? 75.660 -64.912 14.182 1.00 147.85 694 HIS B CA 1
ATOM 2636 C C . HIS B 1 149 ? 74.642 -64.749 13.025 1.00 139.13 694 HIS B C 1
ATOM 2637 O O . HIS B 1 149 ? 74.237 -63.610 12.699 1.00 129.91 694 HIS B O 1
ATOM 2644 N N . LEU B 1 150 ? 74.077 -65.864 12.548 1.00 139.68 695 LEU B N 1
ATOM 2645 C CA . LEU B 1 150 ? 72.946 -65.854 11.632 1.00 139.05 695 LEU B CA 1
ATOM 2646 C C . LEU B 1 150 ? 71.747 -66.303 12.432 1.00 144.93 695 LEU B C 1
ATOM 2647 O O . LEU B 1 150 ? 71.838 -67.322 13.101 1.00 151.59 695 LEU B O 1
ATOM 2652 N N . ILE B 1 151 ? 70.624 -65.585 12.352 1.00 142.00 696 ILE B N 1
ATOM 2653 C CA . ILE B 1 151 ? 69.364 -65.982 12.976 1.00 133.66 696 ILE B CA 1
ATOM 2654 C C . ILE B 1 151 ? 68.365 -66.278 11.873 1.00 134.89 696 ILE B C 1
ATOM 2655 O O . ILE B 1 151 ? 68.105 -65.415 11.019 1.00 135.87 696 ILE B O 1
ATOM 2660 N N . LEU B 1 152 ? 67.750 -67.454 11.922 1.00 131.14 697 LEU B N 1
ATOM 2661 C CA . LEU B 1 152 ? 66.875 -67.809 10.821 1.00 136.27 697 LEU B CA 1
ATOM 2662 C C . LEU B 1 152 ? 65.758 -68.752 11.282 1.00 143.58 697 LEU B C 1
ATOM 2663 O O . LEU B 1 152 ? 65.546 -68.996 12.478 1.00 147.72 697 LEU B O 1
ATOM 2668 N N . LYS B 1 153 ? 64.968 -69.227 10.323 1.00 141.73 698 LYS B N 1
ATOM 2669 C CA . LYS B 1 153 ? 63.801 -69.932 10.769 1.00 135.78 698 LYS B CA 1
ATOM 2670 C C . LYS B 1 153 ? 63.851 -71.378 10.420 1.00 140.30 698 LYS B C 1
ATOM 2671 O O . LYS B 1 153 ? 63.382 -72.183 11.207 1.00 146.48 698 LYS B O 1
ATOM 2677 N N . GLU B 1 154 ? 64.431 -71.723 9.296 1.00 141.92 699 GLU B N 1
ATOM 2678 C CA . GLU B 1 154 ? 64.439 -73.085 8.783 1.00 150.44 699 GLU B CA 1
ATOM 2679 C C . GLU B 1 154 ? 65.801 -73.324 8.162 1.00 158.03 699 GLU B C 1
ATOM 2680 O O . GLU B 1 154 ? 66.536 -72.368 7.915 1.00 154.64 699 GLU B O 1
ATOM 2686 N N . ARG B 1 155 ? 66.193 -74.593 8.019 1.00 163.11 700 ARG B N 1
ATOM 2687 C CA . ARG B 1 155 ? 67.379 -74.934 7.216 1.00 162.06 700 ARG B CA 1
ATOM 2688 C C . ARG B 1 155 ? 67.169 -74.610 5.732 1.00 162.48 700 ARG B C 1
ATOM 2689 O O . ARG B 1 155 ? 66.160 -75.004 5.156 1.00 168.25 700 ARG B O 1
ATOM 2697 N N . GLY B 1 156 ? 68.149 -73.969 5.080 1.00 161.63 701 GLY B N 1
ATOM 2698 C CA . GLY B 1 156 ? 68.058 -73.728 3.644 1.00 151.69 701 GLY B CA 1
ATOM 2699 C C . GLY B 1 156 ? 68.312 -72.286 3.224 1.00 146.06 701 GLY B C 1
ATOM 2700 O O . GLY B 1 156 ? 68.238 -71.347 4.022 1.00 137.63 701 GLY B O 1
ATOM 2701 N N . GLY B 1 157 ? 68.734 -72.113 1.988 1.00 148.49 702 GLY B N 1
ATOM 2702 C CA . GLY B 1 157 ? 68.902 -70.765 1.476 1.00 149.74 702 GLY B CA 1
ATOM 2703 C C . GLY B 1 157 ? 70.351 -70.340 1.439 1.00 146.95 702 GLY B C 1
ATOM 2704 O O . GLY B 1 157 ? 71.245 -71.039 1.909 1.00 144.34 702 GLY B O 1
ATOM 2705 N N . SER B 1 158 ? 70.593 -69.175 0.834 1.00 146.55 703 SER B N 1
ATOM 2706 C CA . SER B 1 158 ? 71.985 -68.811 0.623 1.00 139.94 703 SER B CA 1
ATOM 2707 C C . SER B 1 158 ? 72.666 -68.566 1.971 1.00 134.25 703 SER B C 1
ATOM 2708 O O . SER B 1 158 ? 73.714 -69.144 2.229 1.00 134.73 703 SER B O 1
ATOM 2711 N N . LYS B 1 159 ? 72.067 -67.777 2.875 1.00 133.55 704 LYS B N 1
ATOM 2712 C CA . LYS B 1 159 ? 72.783 -67.480 4.118 1.00 134.45 704 LYS B CA 1
ATOM 2713 C C . LYS B 1 159 ? 72.938 -68.703 4.998 1.00 140.53 704 LYS B C 1
ATOM 2714 O O . LYS B 1 159 ? 73.847 -68.733 5.820 1.00 145.36 704 LYS B O 1
ATOM 2720 N N . TYR B 1 160 ? 71.956 -69.605 5.025 1.00 145.51 705 TYR B N 1
ATOM 2721 C CA . TYR B 1 160 ? 72.146 -70.872 5.756 1.00 149.35 705 TYR B CA 1
ATOM 2722 C C . TYR B 1 160 ? 73.352 -71.646 5.285 1.00 150.50 705 TYR B C 1
ATOM 2723 O O . TYR B 1 160 ? 74.155 -72.095 6.113 1.00 156.72 705 TYR B O 1
ATOM 2732 N N . GLU B 1 161 ? 73.437 -71.916 3.967 1.00 150.12 706 GLU B N 1
ATOM 2733 C CA . GLU B 1 161 ? 74.584 -72.658 3.417 1.00 152.70 706 GLU B CA 1
ATOM 2734 C C . GLU B 1 161 ? 75.876 -71.916 3.700 1.00 148.12 706 GLU B C 1
ATOM 2735 O O . GLU B 1 161 ? 76.890 -72.547 4.014 1.00 138.43 706 GLU B O 1
ATOM 2741 N N . ALA B 1 162 ? 75.865 -70.582 3.572 1.00 148.90 707 ALA B N 1
ATOM 2742 C CA . ALA B 1 162 ? 77.070 -69.818 3.891 1.00 146.13 707 ALA B CA 1
ATOM 2743 C C . ALA B 1 162 ? 77.458 -70.003 5.356 1.00 151.77 707 ALA B C 1
ATOM 2744 O O . ALA B 1 162 ? 78.633 -70.012 5.663 1.00 161.10 707 ALA B O 1
ATOM 2746 N N . ALA B 1 163 ? 76.515 -70.033 6.297 1.00 152.67 708 ALA B N 1
ATOM 2747 C CA . ALA B 1 163 ? 76.912 -70.203 7.705 1.00 147.04 708 ALA B CA 1
ATOM 2748 C C . ALA B 1 163 ? 77.512 -71.592 7.961 1.00 147.84 708 ALA B C 1
ATOM 2749 O O . ALA B 1 163 ? 78.277 -71.741 8.911 1.00 142.97 708 ALA B O 1
ATOM 2751 N N . LYS B 1 164 ? 76.989 -72.666 7.300 1.00 147.87 709 LYS B N 1
ATOM 2752 C CA . LYS B 1 164 ? 77.628 -73.993 7.439 1.00 143.82 709 LYS B CA 1
ATOM 2753 C C . LYS B 1 164 ? 79.010 -73.983 6.829 1.00 152.00 709 LYS B C 1
ATOM 2754 O O . LYS B 1 164 ? 79.979 -74.445 7.431 1.00 152.95 709 LYS B O 1
ATOM 2760 N N . LYS B 1 165 ? 79.113 -73.445 5.616 1.00 155.22 710 LYS B N 1
ATOM 2761 C CA . LYS B 1 165 ? 80.389 -73.434 4.895 1.00 155.20 710 LYS B CA 1
ATOM 2762 C C . LYS B 1 165 ? 81.436 -72.646 5.687 1.00 147.25 710 LYS B C 1
ATOM 2763 O O . LYS B 1 165 ? 82.562 -73.087 5.793 1.00 149.69 710 LYS B O 1
ATOM 2769 N N . TRP B 1 166 ? 81.081 -71.524 6.314 1.00 146.18 711 TRP B N 1
ATOM 2770 C CA . TRP B 1 166 ? 82.105 -70.721 6.993 1.00 146.23 711 TRP B CA 1
ATOM 2771 C C . TRP B 1 166 ? 82.213 -71.102 8.462 1.00 147.29 711 TRP B C 1
ATOM 2772 O O . TRP B 1 166 ? 82.828 -70.347 9.249 1.00 145.87 711 TRP B O 1
ATOM 2783 N N . ASN B 1 167 ? 81.404 -72.070 8.882 1.00 145.19 712 ASN B N 1
ATOM 2784 C CA . ASN B 1 167 ? 81.367 -72.525 10.269 1.00 146.18 712 ASN B CA 1
ATOM 2785 C C . ASN B 1 167 ? 81.084 -71.434 11.342 1.00 146.82 712 ASN B C 1
ATOM 2786 O O . ASN B 1 167 ? 81.824 -71.287 12.318 1.00 140.35 712 ASN B O 1
ATOM 2791 N N . LEU B 1 168 ? 80.029 -70.588 11.106 1.00 149.79 713 LEU B N 1
ATOM 2792 C CA . LEU B 1 168 ? 79.446 -69.563 11.998 1.00 146.18 713 LEU B CA 1
ATOM 2793 C C . LEU B 1 168 ? 78.104 -70.062 12.552 1.00 146.25 713 LEU B C 1
ATOM 2794 O O . LEU B 1 168 ? 77.385 -70.834 11.887 1.00 146.48 713 LEU B O 1
ATOM 2799 N N . PRO B 1 169 ? 77.744 -69.644 13.775 1.00 144.49 714 PRO B N 1
ATOM 2800 C CA . PRO B 1 169 ? 76.511 -70.165 14.400 1.00 147.39 714 PRO B CA 1
ATOM 2801 C C . PRO B 1 169 ? 75.199 -69.760 13.709 1.00 152.77 714 PRO B C 1
ATOM 2802 O O . PRO B 1 169 ? 74.909 -68.559 13.541 1.00 146.30 714 PRO B O 1
ATOM 2806 N N . ALA B 1 170 ? 74.324 -70.760 13.452 1.00 152.65 715 ALA B N 1
ATOM 2807 C CA . ALA B 1 170 ? 73.012 -70.476 12.875 1.00 156.07 715 ALA B CA 1
ATOM 2808 C C . ALA B 1 170 ? 71.957 -70.944 13.875 1.00 156.00 715 ALA B C 1
ATOM 2809 O O . ALA B 1 170 ? 71.695 -72.148 13.986 1.00 153.87 715 ALA B O 1
ATOM 2811 N N . VAL B 1 171 ? 71.200 -69.976 14.428 1.00 156.87 716 VAL B N 1
ATOM 2812 C CA . VAL B 1 171 ? 70.301 -70.189 15.562 1.00 161.08 716 VAL B CA 1
ATOM 2813 C C . VAL B 1 171 ? 68.867 -69.728 15.236 1.00 165.05 716 VAL B C 1
ATOM 2814 O O . VAL B 1 171 ? 68.642 -68.893 14.349 1.00 162.23 716 VAL B O 1
ATOM 2818 N N . THR B 1 172 ? 67.893 -70.220 16.032 1.00 165.11 717 THR B N 1
ATOM 2819 C CA . THR B 1 172 ? 66.497 -69.873 15.856 1.00 156.36 717 THR B CA 1
ATOM 2820 C C . THR B 1 172 ? 66.195 -68.532 16.487 1.00 153.47 717 THR B C 1
ATOM 2821 O O . THR B 1 172 ? 66.925 -68.078 17.362 1.00 153.62 717 THR B O 1
ATOM 2825 N N . ILE B 1 173 ? 65.013 -67.981 16.158 1.00 152.40 718 ILE B N 1
ATOM 2826 C CA . ILE B 1 173 ? 64.655 -66.653 16.672 1.00 159.55 718 ILE B CA 1
ATOM 2827 C C . ILE B 1 173 ? 64.571 -66.695 18.197 1.00 161.30 718 ILE B C 1
ATOM 2828 O O . ILE B 1 173 ? 64.977 -65.751 18.911 1.00 151.64 718 ILE B O 1
ATOM 2833 N N . ALA B 1 174 ? 64.225 -67.878 18.707 1.00 164.72 719 ALA B N 1
ATOM 2834 C CA . ALA B 1 174 ? 64.120 -68.116 20.140 1.00 163.93 719 ALA B CA 1
ATOM 2835 C C . ALA B 1 174 ? 65.376 -67.762 20.887 1.00 157.55 719 ALA B C 1
ATOM 2836 O O . ALA B 1 174 ? 65.302 -67.241 21.995 1.00 146.69 719 ALA B O 1
ATOM 2838 N N . TRP B 1 175 ? 66.519 -67.940 20.258 1.00 158.22 720 TRP B N 1
ATOM 2839 C CA . TRP B 1 175 ? 67.774 -67.590 20.896 1.00 160.30 720 TRP B CA 1
ATOM 2840 C C . TRP B 1 175 ? 67.802 -66.138 21.277 1.00 155.42 720 TRP B C 1
ATOM 2841 O O . TRP B 1 175 ? 68.106 -65.786 22.432 1.00 153.63 720 TRP B O 1
ATOM 2852 N N . LEU B 1 176 ? 67.393 -65.287 20.324 1.00 151.57 721 LEU B N 1
ATOM 2853 C CA . LEU B 1 176 ? 67.421 -63.844 20.535 1.00 151.59 721 LEU B CA 1
ATOM 2854 C C . LEU B 1 176 ? 66.407 -63.445 21.579 1.00 156.76 721 LEU B C 1
ATOM 2855 O O . LEU B 1 176 ? 66.730 -62.666 22.507 1.00 153.10 721 LEU B O 1
ATOM 2860 N N . LEU B 1 177 ? 65.212 -64.070 21.509 1.00 164.98 722 LEU B N 1
ATOM 2861 C CA . LEU B 1 177 ? 64.131 -63.732 22.445 1.00 164.95 722 LEU B CA 1
ATOM 2862 C C . LEU B 1 177 ? 64.425 -64.160 23.874 1.00 161.74 722 LEU B C 1
ATOM 2863 O O . LEU B 1 177 ? 64.165 -63.394 24.831 1.00 152.76 722 LEU B O 1
ATOM 2868 N N . GLU B 1 178 ? 65.172 -65.252 23.983 1.00 164.73 723 GLU B N 1
ATOM 2869 C CA . GLU B 1 178 ? 65.480 -65.858 25.246 1.00 165.21 723 GLU B CA 1
ATOM 2870 C C . GLU B 1 178 ? 66.535 -65.050 25.956 1.00 153.87 723 GLU B C 1
ATOM 2871 O O . GLU B 1 178 ? 66.468 -64.810 27.172 1.00 150.96 723 GLU B O 1
ATOM 2877 N N . THR B 1 179 ? 67.455 -64.552 25.164 1.00 152.83 724 THR B N 1
ATOM 2878 C CA . THR B 1 179 ? 68.450 -63.629 25.669 1.00 155.07 724 THR B CA 1
ATOM 2879 C C . THR B 1 179 ? 67.817 -62.320 26.168 1.00 155.71 724 THR B C 1
ATOM 2880 O O . THR B 1 179 ? 68.206 -61.762 27.209 1.00 160.22 724 THR B O 1
ATOM 2884 N N . ALA B 1 180 ? 66.861 -61.795 25.413 1.00 157.87 725 ALA B N 1
ATOM 2885 C CA . ALA B 1 180 ? 66.225 -60.569 25.852 1.00 160.61 725 ALA B CA 1
ATOM 2886 C C . ALA B 1 180 ? 65.447 -60.765 27.131 1.00 166.63 725 ALA B C 1
ATOM 2887 O O . ALA B 1 180 ? 65.561 -59.962 28.077 1.00 159.67 725 ALA B O 1
ATOM 2889 N N . ARG B 1 181 ? 64.744 -61.900 27.196 1.00 169.41 726 ARG B N 1
ATOM 2890 C CA . ARG B 1 181 ? 63.875 -62.237 28.321 1.00 168.13 726 ARG B CA 1
ATOM 2891 C C . ARG B 1 181 ? 64.650 -62.362 29.611 1.00 168.83 726 ARG B C 1
ATOM 2892 O O . ARG B 1 181 ? 64.236 -61.793 30.633 1.00 162.00 726 ARG B O 1
ATOM 2900 N N . THR B 1 182 ? 65.866 -62.941 29.534 1.00 175.10 727 THR B N 1
ATOM 2901 C CA . THR B 1 182 ? 66.658 -63.236 30.729 1.00 167.80 727 THR B CA 1
ATOM 2902 C C . THR B 1 182 ? 67.710 -62.168 31.018 1.00 157.28 727 THR B C 1
ATOM 2903 O O . THR B 1 182 ? 68.137 -62.067 32.165 1.00 153.45 727 THR B O 1
ATOM 2907 N N . GLY B 1 183 ? 68.084 -61.331 30.037 1.00 158.36 728 GLY B N 1
ATOM 2908 C CA . GLY B 1 183 ? 69.184 -60.382 30.158 1.00 155.17 728 GLY B CA 1
ATOM 2909 C C . GLY B 1 183 ? 70.587 -60.957 30.114 1.00 153.11 728 GLY B C 1
ATOM 2910 O O . GLY B 1 183 ? 71.535 -60.202 30.320 1.00 143.80 728 GLY B O 1
ATOM 2911 N N . LYS B 1 184 ? 70.748 -62.261 29.820 1.00 154.49 729 LYS B N 1
ATOM 2912 C CA . LYS B 1 184 ? 72.045 -62.935 29.711 1.00 152.98 729 LYS B CA 1
ATOM 2913 C C . LYS B 1 184 ? 72.162 -63.530 28.316 1.00 144.79 729 LYS B C 1
ATOM 2914 O O . LYS B 1 184 ? 71.241 -64.222 27.862 1.00 146.25 729 LYS B O 1
ATOM 2920 N N . ARG B 1 185 ? 73.346 -63.414 27.703 1.00 140.37 730 ARG B N 1
ATOM 2921 C CA . ARG B 1 185 ? 73.530 -63.985 26.377 1.00 137.23 730 ARG B CA 1
ATOM 2922 C C . ARG B 1 185 ? 73.313 -65.526 26.435 1.00 137.95 730 ARG B C 1
ATOM 2923 O O . ARG B 1 185 ? 74.096 -66.258 27.025 1.00 142.54 730 ARG B O 1
ATOM 2931 N N . ALA B 1 186 ? 72.289 -66.034 25.779 1.00 135.86 731 ALA B N 1
ATOM 2932 C CA . ALA B 1 186 ? 71.979 -67.453 25.800 1.00 136.25 731 ALA B CA 1
ATOM 2933 C C . ALA B 1 186 ? 72.996 -68.279 25.048 1.00 136.76 731 ALA B C 1
ATOM 2934 O O . ALA B 1 186 ? 73.914 -67.748 24.428 1.00 134.79 731 ALA B O 1
ATOM 2936 N N . ASP B 1 187 ? 72.982 -69.568 25.371 1.00 144.61 732 ASP B N 1
ATOM 2937 C CA . ASP B 1 187 ? 73.824 -70.626 24.788 1.00 157.78 732 ASP B CA 1
ATOM 2938 C C . ASP B 1 187 ? 73.383 -71.027 23.383 1.00 160.40 732 ASP B C 1
ATOM 2939 O O . ASP B 1 187 ? 72.436 -71.802 23.222 1.00 165.75 732 ASP B O 1
ATOM 2944 N N . GLU B 1 188 ? 74.183 -70.643 22.392 1.00 156.76 733 GLU B N 1
ATOM 2945 C CA . GLU B 1 188 ? 73.909 -70.946 20.989 1.00 166.28 733 GLU B CA 1
ATOM 2946 C C . GLU B 1 188 ? 73.647 -72.426 20.702 1.00 175.08 733 GLU B C 1
ATOM 2947 O O . GLU B 1 188 ? 72.833 -72.758 19.831 1.00 181.50 733 GLU B O 1
ATOM 2953 N N . SER B 1 189 ? 74.333 -73.330 21.395 1.00 170.13 734 SER B N 1
ATOM 2954 C CA . SER B 1 189 ? 74.203 -74.760 21.109 1.00 175.82 734 SER B CA 1
ATOM 2955 C C . SER B 1 189 ? 72.820 -75.383 21.330 1.00 183.22 734 SER B C 1
ATOM 2956 O O . SER B 1 189 ? 72.523 -76.434 20.736 1.00 184.70 734 SER B O 1
ATOM 2959 N N . HIS B 1 190 ? 71.931 -74.718 22.039 1.00 181.26 735 HIS B N 1
ATOM 2960 C CA . HIS B 1 190 ? 70.563 -75.198 22.209 1.00 182.90 735 HIS B CA 1
ATOM 2961 C C . HIS B 1 190 ? 69.626 -74.806 21.072 1.00 178.53 735 HIS B C 1
ATOM 2962 O O . HIS B 1 190 ? 68.520 -75.353 20.976 1.00 177.31 735 HIS B O 1
ATOM 2969 N N . PHE B 1 191 ? 70.099 -73.988 20.138 1.00 179.87 736 PHE B N 1
ATOM 2970 C CA . PHE B 1 191 ? 69.263 -73.318 19.162 1.00 173.90 736 PHE B CA 1
ATOM 2971 C C . PHE B 1 191 ? 69.796 -73.495 17.746 1.00 168.77 736 PHE B C 1
ATOM 2972 O O . PHE B 1 191 ? 69.456 -72.731 16.853 1.00 166.25 736 PHE B O 1
ATOM 2980 N N . LEU B 1 192 ? 70.632 -74.485 17.521 1.00 172.95 737 LEU B N 1
ATOM 2981 C CA . LEU B 1 192 ? 71.207 -74.644 16.206 1.00 178.87 737 LEU B CA 1
ATOM 2982 C C . LEU B 1 192 ? 70.088 -74.929 15.245 1.00 176.54 737 LEU B C 1
ATOM 2983 O O . LEU B 1 192 ? 69.145 -75.660 15.559 1.00 172.81 737 LEU B O 1
ATOM 2988 N N . ILE B 1 193 ? 70.176 -74.306 14.092 1.00 175.97 738 ILE B N 1
ATOM 2989 C CA . ILE B 1 193 ? 69.110 -74.471 13.141 1.00 182.55 738 ILE B CA 1
ATOM 2990 C C . ILE B 1 193 ? 69.060 -75.965 12.752 1.00 189.69 738 ILE B C 1
ATOM 2991 O O . ILE B 1 193 ? 67.990 -76.506 12.418 1.00 193.14 738 ILE B O 1
ATOM 2996 N N . GLU B 1 194 ? 70.225 -76.649 12.755 1.00 188.36 739 GLU B N 1
ATOM 2997 C CA . GLU B 1 194 ? 70.317 -78.057 12.337 1.00 190.31 739 GLU B CA 1
ATOM 2998 C C . GLU B 1 194 ? 69.509 -79.041 13.224 1.00 194.07 739 GLU B C 1
ATOM 2999 O O . GLU B 1 194 ? 69.220 -80.195 12.807 1.00 188.32 739 GLU B O 1
ATOM 3005 N N . ASN B 1 195 ? 69.155 -78.616 14.441 1.00 197.33 740 ASN B N 1
ATOM 3006 C CA . ASN B 1 195 ? 68.472 -79.435 15.446 1.00 198.33 740 ASN B CA 1
ATOM 3007 C C . ASN B 1 195 ? 67.055 -78.861 15.464 1.00 203.41 740 ASN B C 1
ATOM 3008 O O . ASN B 1 195 ? 66.793 -77.873 16.157 1.00 198.84 740 ASN B O 1
ATOM 3013 N N . SER B 1 196 ? 66.172 -79.467 14.648 1.00 206.40 741 SER B N 1
ATOM 3014 C CA . SER B 1 196 ? 64.804 -78.991 14.276 1.00 204.36 741 SER B CA 1
ATOM 3015 C C . SER B 1 196 ? 64.507 -79.281 12.795 1.00 199.79 741 SER B C 1
ATOM 3016 O O . SER B 1 196 ? 64.112 -80.402 12.429 1.00 203.86 741 SER B O 1
ATOM 3019 N N . LEU C 1 7 ? 79.673 -69.390 -47.485 1.00 142.19 552 LEU C N 1
ATOM 3020 C CA . LEU C 1 7 ? 78.724 -69.445 -46.342 1.00 149.46 552 LEU C CA 1
ATOM 3021 C C . LEU C 1 7 ? 77.883 -68.225 -46.067 1.00 150.94 552 LEU C C 1
ATOM 3022 O O . LEU C 1 7 ? 76.733 -68.315 -45.615 1.00 150.20 552 LEU C O 1
ATOM 3027 N N . PHE C 1 8 ? 78.549 -67.083 -46.179 1.00 152.00 553 PHE C N 1
ATOM 3028 C CA . PHE C 1 8 ? 77.946 -65.791 -45.906 1.00 149.60 553 PHE C CA 1
ATOM 3029 C C . PHE C 1 8 ? 77.638 -65.093 -47.211 1.00 151.63 553 PHE C C 1
ATOM 3030 O O . PHE C 1 8 ? 77.492 -63.864 -47.243 1.00 150.64 553 PHE C O 1
ATOM 3038 N N . SER C 1 9 ? 77.532 -65.875 -48.284 1.00 154.56 554 SER C N 1
ATOM 3039 C CA . SER C 1 9 ? 77.196 -65.375 -49.607 1.00 157.25 554 SER C CA 1
ATOM 3040 C C . SER C 1 9 ? 75.905 -64.550 -49.473 1.00 163.19 554 SER C C 1
ATOM 3041 O O . SER C 1 9 ? 75.090 -64.833 -48.587 1.00 168.84 554 SER C O 1
ATOM 3044 N N . GLN C 1 10 ? 75.859 -63.378 -50.159 1.00 163.28 555 GLN C N 1
ATOM 3045 C CA . GLN C 1 10 ? 74.780 -62.336 -50.186 1.00 163.18 555 GLN C CA 1
ATOM 3046 C C . GLN C 1 10 ? 74.506 -61.649 -48.820 1.00 160.36 555 GLN C C 1
ATOM 3047 O O . GLN C 1 10 ? 73.435 -61.019 -48.630 1.00 153.10 555 GLN C O 1
ATOM 3053 N N . LYS C 1 11 ? 75.444 -61.650 -47.874 1.00 155.81 556 LYS C N 1
ATOM 3054 C CA . LYS C 1 11 ? 75.257 -60.890 -46.653 1.00 146.77 556 LYS C CA 1
ATOM 3055 C C . LYS C 1 11 ? 76.317 -59.790 -46.673 1.00 137.23 556 LYS C C 1
ATOM 3056 O O . LYS C 1 11 ? 77.412 -60.001 -47.194 1.00 138.82 556 LYS C O 1
ATOM 3062 N N . SER C 1 12 ? 76.017 -58.629 -46.094 1.00 129.00 557 SER C N 1
ATOM 3063 C CA . SER C 1 12 ? 76.942 -57.491 -46.061 1.00 129.84 557 SER C CA 1
ATOM 3064 C C . SER C 1 12 ? 77.152 -57.061 -44.614 1.00 133.21 557 SER C C 1
ATOM 3065 O O . SER C 1 12 ? 76.218 -57.174 -43.817 1.00 138.63 557 SER C O 1
ATOM 3068 N N . PHE C 1 13 ? 78.331 -56.467 -44.283 1.00 129.28 558 PHE C N 1
ATOM 3069 C CA . PHE C 1 13 ? 78.742 -56.203 -42.891 1.00 125.68 558 PHE C CA 1
ATOM 3070 C C . PHE C 1 13 ? 79.394 -54.806 -42.733 1.00 128.30 558 PHE C C 1
ATOM 3071 O O . PHE C 1 13 ? 80.150 -54.380 -43.605 1.00 134.88 558 PHE C O 1
ATOM 3079 N N . LEU C 1 14 ? 79.086 -54.061 -41.652 1.00 125.81 559 LEU C N 1
ATOM 3080 C CA . LEU C 1 14 ? 79.945 -53.002 -41.103 1.00 121.45 559 LEU C CA 1
ATOM 3081 C C . LEU C 1 14 ? 80.797 -53.611 -39.994 1.00 135.41 559 LEU C C 1
ATOM 3082 O O . LEU C 1 14 ? 80.401 -54.609 -39.401 1.00 139.45 559 LEU C O 1
ATOM 3087 N N . VAL C 1 15 ? 82.013 -53.098 -39.785 1.00 137.10 560 VAL C N 1
ATOM 3088 C CA . VAL C 1 15 ? 82.900 -53.508 -38.681 1.00 127.79 560 VAL C CA 1
ATOM 3089 C C . VAL C 1 15 ? 83.263 -52.286 -37.865 1.00 131.99 560 VAL C C 1
ATOM 3090 O O . VAL C 1 15 ? 83.859 -51.358 -38.412 1.00 142.49 560 VAL C O 1
ATOM 3094 N N . LEU C 1 16 ? 82.885 -52.247 -36.572 1.00 133.71 561 LEU C N 1
ATOM 3095 C CA . LEU C 1 16 ? 82.948 -51.001 -35.794 1.00 135.98 561 LEU C CA 1
ATOM 3096 C C . LEU C 1 16 ? 83.592 -51.152 -34.421 1.00 138.35 561 LEU C C 1
ATOM 3097 O O . LEU C 1 16 ? 83.424 -52.178 -33.757 1.00 143.57 561 LEU C O 1
ATOM 3102 N N . GLY C 1 17 ? 84.314 -50.111 -33.992 1.00 133.39 562 GLY C N 1
ATOM 3103 C CA . GLY C 1 17 ? 84.792 -50.040 -32.620 1.00 139.66 562 GLY C CA 1
ATOM 3104 C C . GLY C 1 17 ? 86.131 -50.673 -32.332 1.00 142.66 562 GLY C C 1
ATOM 3105 O O . GLY C 1 17 ? 86.547 -50.686 -31.167 1.00 142.66 562 GLY C O 1
ATOM 3106 N N . PHE C 1 18 ? 86.809 -51.202 -33.337 1.00 139.65 563 PHE C N 1
ATOM 3107 C CA . PHE C 1 18 ? 88.074 -51.902 -33.178 1.00 145.40 563 PHE C CA 1
ATOM 3108 C C . PHE C 1 18 ? 89.290 -51.037 -33.555 1.00 157.55 563 PHE C C 1
ATOM 3109 O O . PHE C 1 18 ? 89.148 -49.979 -34.184 1.00 154.11 563 PHE C O 1
ATOM 3117 N N . SER C 1 19 ? 90.490 -51.451 -33.086 1.00 164.10 564 SER C N 1
ATOM 3118 C CA . SER C 1 19 ? 91.733 -50.877 -33.623 1.00 169.00 564 SER C CA 1
ATOM 3119 C C . SER C 1 19 ? 91.798 -51.162 -35.121 1.00 166.09 564 SER C C 1
ATOM 3120 O O . SER C 1 19 ? 91.192 -52.118 -35.622 1.00 161.98 564 SER C O 1
ATOM 3123 N N . ASN C 1 20 ? 92.657 -50.411 -35.810 1.00 166.50 565 ASN C N 1
ATOM 3124 C CA . ASN C 1 20 ? 92.831 -50.567 -37.257 1.00 168.94 565 ASN C CA 1
ATOM 3125 C C . ASN C 1 20 ? 93.169 -51.998 -37.696 1.00 167.08 565 ASN C C 1
ATOM 3126 O O . ASN C 1 20 ? 92.554 -52.570 -38.621 1.00 167.69 565 ASN C O 1
ATOM 3131 N N . GLU C 1 21 ? 94.117 -52.602 -36.990 1.00 168.97 566 GLU C N 1
ATOM 3132 C CA . GLU C 1 21 ? 94.539 -53.972 -37.252 1.00 175.30 566 GLU C CA 1
ATOM 3133 C C . GLU C 1 21 ? 93.388 -55.002 -37.126 1.00 176.77 566 GLU C C 1
ATOM 3134 O O . GLU C 1 21 ? 93.122 -55.777 -38.071 1.00 175.15 566 GLU C O 1
ATOM 3140 N N . ASN C 1 22 ? 92.647 -54.974 -35.988 1.00 175.65 567 ASN C N 1
ATOM 3141 C CA . ASN C 1 22 ? 91.586 -55.960 -35.719 1.00 170.24 567 ASN C CA 1
ATOM 3142 C C . ASN C 1 22 ? 90.430 -55.809 -36.720 1.00 170.54 567 ASN C C 1
ATOM 3143 O O . ASN C 1 22 ? 89.841 -56.811 -37.162 1.00 165.57 567 ASN C O 1
ATOM 3148 N N . GLU C 1 23 ? 90.121 -54.561 -37.105 1.00 171.83 568 GLU C N 1
ATOM 3149 C CA . GLU C 1 23 ? 89.122 -54.268 -38.134 1.00 163.52 568 GLU C CA 1
ATOM 3150 C C . GLU C 1 23 ? 89.472 -54.979 -39.438 1.00 165.66 568 GLU C C 1
ATOM 3151 O O . GLU C 1 23 ? 88.625 -55.664 -40.041 1.00 161.36 568 GLU C O 1
ATOM 3157 N N . SER C 1 24 ? 90.733 -54.806 -39.897 1.00 171.02 569 SER C N 1
ATOM 3158 C CA . SER C 1 24 ? 91.159 -55.440 -41.151 1.00 168.33 569 SER C CA 1
ATOM 3159 C C . SER C 1 24 ? 91.104 -56.958 -41.031 1.00 166.28 569 SER C C 1
ATOM 3160 O O . SER C 1 24 ? 90.675 -57.648 -41.970 1.00 167.85 569 SER C O 1
ATOM 3163 N N . ASN C 1 25 ? 91.498 -57.490 -39.873 1.00 163.41 570 ASN C N 1
ATOM 3164 C CA . ASN C 1 25 ? 91.447 -58.934 -39.653 1.00 163.94 570 ASN C CA 1
ATOM 3165 C C . ASN C 1 25 ? 90.014 -59.519 -39.756 1.00 168.17 570 ASN C C 1
ATOM 3166 O O . ASN C 1 25 ? 89.783 -60.554 -40.437 1.00 166.87 570 ASN C O 1
ATOM 3171 N N . ILE C 1 26 ? 89.024 -58.824 -39.164 1.00 168.97 571 ILE C N 1
ATOM 3172 C CA . ILE C 1 26 ? 87.630 -59.311 -39.164 1.00 166.56 571 ILE C CA 1
ATOM 3173 C C . ILE C 1 26 ? 87.020 -59.198 -40.575 1.00 164.05 571 ILE C C 1
ATOM 3174 O O . ILE C 1 26 ? 86.335 -60.130 -41.052 1.00 162.01 571 ILE C O 1
ATOM 3179 N N . ALA C 1 27 ? 87.285 -58.071 -41.270 1.00 161.41 572 ALA C N 1
ATOM 3180 C CA . ALA C 1 27 ? 86.821 -57.920 -42.647 1.00 159.34 572 ALA C CA 1
ATOM 3181 C C . ALA C 1 27 ? 87.335 -59.075 -43.522 1.00 161.99 572 ALA C C 1
ATOM 3182 O O . ALA C 1 27 ? 86.613 -59.575 -44.406 1.00 161.48 572 ALA C O 1
ATOM 3184 N N . ASN C 1 28 ? 88.591 -59.498 -43.315 1.00 164.66 573 ASN C N 1
ATOM 3185 C CA . ASN C 1 28 ? 89.153 -60.589 -44.126 1.00 167.08 573 ASN C CA 1
ATOM 3186 C C . ASN C 1 28 ? 88.433 -61.932 -43.892 1.00 166.65 573 ASN C C 1
ATOM 3187 O O . ASN C 1 28 ? 88.126 -62.655 -44.863 1.00 169.25 573 ASN C O 1
ATOM 3192 N N . ILE C 1 29 ? 88.145 -62.270 -42.612 1.00 159.72 574 ILE C N 1
ATOM 3193 C CA . ILE C 1 29 ? 87.402 -63.506 -42.267 1.00 160.00 574 ILE C CA 1
ATOM 3194 C C . ILE C 1 29 ? 86.004 -63.537 -42.923 1.00 166.81 574 ILE C C 1
ATOM 3195 O O . ILE C 1 29 ? 85.515 -64.581 -43.455 1.00 161.80 574 ILE C O 1
ATOM 3200 N N . ILE C 1 30 ? 85.351 -62.367 -42.903 1.00 168.58 575 ILE C N 1
ATOM 3201 C CA . ILE C 1 30 ? 84.034 -62.179 -43.509 1.00 162.39 575 ILE C CA 1
ATOM 3202 C C . ILE C 1 30 ? 84.100 -62.455 -45.018 1.00 164.06 575 ILE C C 1
ATOM 3203 O O . ILE C 1 30 ? 83.275 -63.221 -45.563 1.00 164.38 575 ILE C O 1
ATOM 3208 N N . LYS C 1 31 ? 85.142 -61.904 -45.703 1.00 163.34 576 LYS C N 1
ATOM 3209 C CA . LYS C 1 31 ? 85.258 -62.082 -47.153 1.00 159.85 576 LYS C CA 1
ATOM 3210 C C . LYS C 1 31 ? 85.514 -63.532 -47.511 1.00 162.18 576 LYS C C 1
ATOM 3211 O O . LYS C 1 31 ? 84.976 -64.011 -48.517 1.00 163.20 576 LYS C O 1
ATOM 3217 N N . GLU C 1 32 ? 86.274 -64.260 -46.686 1.00 159.55 577 GLU C N 1
ATOM 3218 C CA . GLU C 1 32 ? 86.471 -65.685 -46.969 1.00 159.03 577 GLU C CA 1
ATOM 3219 C C . GLU C 1 32 ? 85.179 -66.494 -46.907 1.00 163.42 577 GLU C C 1
ATOM 3220 O O . GLU C 1 32 ? 85.131 -67.590 -47.487 1.00 168.48 577 GLU C O 1
ATOM 3226 N N . ASN C 1 33 ? 84.154 -66.040 -46.171 1.00 162.25 578 ASN C N 1
ATOM 3227 C CA . ASN C 1 33 ? 82.931 -66.852 -46.181 1.00 160.99 578 ASN C CA 1
ATOM 3228 C C . ASN C 1 33 ? 81.843 -66.270 -47.112 1.00 158.60 578 ASN C C 1
ATOM 3229 O O . ASN C 1 33 ? 80.673 -66.668 -47.032 1.00 159.82 578 ASN C O 1
ATOM 3234 N N . ALA C 1 34 ? 82.277 -65.480 -48.102 1.00 158.06 579 ALA C N 1
ATOM 3235 C CA . ALA C 1 34 ? 81.593 -64.819 -49.232 1.00 157.67 579 ALA C CA 1
ATOM 3236 C C . ALA C 1 34 ? 80.782 -63.576 -48.862 1.00 151.84 579 ALA C C 1
ATOM 3237 O O . ALA C 1 34 ? 80.003 -63.098 -49.699 1.00 151.89 579 ALA C O 1
ATOM 3239 N N . GLY C 1 35 ? 80.970 -63.000 -47.660 1.00 147.59 580 GLY C N 1
ATOM 3240 C CA . GLY C 1 35 ? 80.287 -61.765 -47.316 1.00 143.65 580 GLY C CA 1
ATOM 3241 C C . GLY C 1 35 ? 81.015 -60.540 -47.864 1.00 133.75 580 GLY C C 1
ATOM 3242 O O . GLY C 1 35 ? 82.201 -60.606 -48.169 1.00 135.50 580 GLY C O 1
ATOM 3243 N N . LYS C 1 36 ? 80.284 -59.423 -47.986 1.00 129.45 581 LYS C N 1
ATOM 3244 C CA . LYS C 1 36 ? 80.769 -58.120 -48.476 1.00 129.79 581 LYS C CA 1
ATOM 3245 C C . LYS C 1 36 ? 80.886 -57.060 -47.374 1.00 130.18 581 LYS C C 1
ATOM 3246 O O . LYS C 1 36 ? 79.949 -56.907 -46.596 1.00 137.97 581 LYS C O 1
ATOM 3252 N N . ILE C 1 37 ? 81.956 -56.232 -47.410 1.00 125.08 582 ILE C N 1
ATOM 3253 C CA . ILE C 1 37 ? 82.314 -55.170 -46.421 1.00 127.83 582 ILE C CA 1
ATOM 3254 C C . ILE C 1 37 ? 82.047 -53.753 -46.931 1.00 121.77 582 ILE C C 1
ATOM 3255 O O . ILE C 1 37 ? 82.423 -53.417 -48.044 1.00 123.71 582 ILE C O 1
ATOM 3260 N N . MET C 1 38 ? 81.349 -52.950 -46.145 1.00 123.58 583 MET C N 1
ATOM 3261 C CA . MET C 1 38 ? 80.856 -51.622 -46.507 1.00 139.74 583 MET C CA 1
ATOM 3262 C C . MET C 1 38 ? 81.663 -50.432 -45.928 1.00 145.77 583 MET C C 1
ATOM 3263 O O . MET C 1 38 ? 82.451 -50.570 -44.991 1.00 143.62 583 MET C O 1
ATOM 3268 N N . SER C 1 39 ? 81.405 -49.235 -46.492 1.00 153.35 584 SER C N 1
ATOM 3269 C CA . SER C 1 39 ? 82.039 -47.940 -46.216 1.00 162.67 584 SER C CA 1
ATOM 3270 C C . SER C 1 39 ? 81.410 -47.037 -45.151 1.00 168.13 584 SER C C 1
ATOM 3271 O O . SER C 1 39 ? 80.362 -47.355 -44.593 1.00 166.75 584 SER C O 1
ATOM 3274 N N . LEU C 1 40 ? 82.272 -46.145 -44.618 1.00 176.00 585 LEU C N 1
ATOM 3275 C CA . LEU C 1 40 ? 81.895 -45.018 -43.746 1.00 183.14 585 LEU C CA 1
ATOM 3276 C C . LEU C 1 40 ? 80.957 -44.072 -44.523 1.00 188.94 585 LEU C C 1
ATOM 3277 O O . LEU C 1 40 ? 81.004 -44.007 -45.768 1.00 183.69 585 LEU C O 1
ATOM 3282 N N . LEU C 1 41 ? 80.131 -43.285 -43.772 1.00 196.83 586 LEU C N 1
ATOM 3283 C CA . LEU C 1 41 ? 79.033 -42.405 -44.275 1.00 201.17 586 LEU C CA 1
ATOM 3284 C C . LEU C 1 41 ? 78.106 -43.239 -45.157 1.00 200.63 586 LEU C C 1
ATOM 3285 O O . LEU C 1 41 ? 77.125 -42.756 -45.754 1.00 190.86 586 LEU C O 1
ATOM 3290 N N . SER C 1 42 ? 78.434 -44.533 -45.083 1.00 205.01 587 SER C N 1
ATOM 3291 C CA . SER C 1 42 ? 78.065 -45.790 -45.720 1.00 197.44 587 SER C CA 1
ATOM 3292 C C . SER C 1 42 ? 77.188 -45.758 -46.951 1.00 191.52 587 SER C C 1
ATOM 3293 O O . SER C 1 42 ? 76.444 -44.811 -47.256 1.00 189.23 587 SER C O 1
ATOM 3296 N N . ARG C 1 43 ? 77.324 -46.878 -47.635 1.00 186.34 588 ARG C N 1
ATOM 3297 C CA . ARG C 1 43 ? 76.575 -47.266 -48.796 1.00 187.18 588 ARG C CA 1
ATOM 3298 C C . ARG C 1 43 ? 75.108 -47.376 -48.297 1.00 180.70 588 ARG C C 1
ATOM 3299 O O . ARG C 1 43 ? 74.470 -46.371 -47.919 1.00 170.37 588 ARG C O 1
ATOM 3307 N N . THR C 1 44 ? 74.650 -48.609 -48.101 1.00 179.56 589 THR C N 1
ATOM 3308 C CA . THR C 1 44 ? 73.282 -49.052 -47.854 1.00 169.38 589 THR C CA 1
ATOM 3309 C C . THR C 1 44 ? 73.307 -49.569 -46.421 1.00 159.92 589 THR C C 1
ATOM 3310 O O . THR C 1 44 ? 74.321 -49.479 -45.717 1.00 161.05 589 THR C O 1
ATOM 3314 N N . VAL C 1 45 ? 72.166 -49.948 -45.890 1.00 151.54 590 VAL C N 1
ATOM 3315 C CA . VAL C 1 45 ? 72.227 -50.405 -44.523 1.00 139.05 590 VAL C CA 1
ATOM 3316 C C . VAL C 1 45 ? 72.673 -51.859 -44.626 1.00 138.68 590 VAL C C 1
ATOM 3317 O O . VAL C 1 45 ? 72.050 -52.677 -45.323 1.00 143.22 590 VAL C O 1
ATOM 3321 N N . ALA C 1 46 ? 73.770 -52.170 -43.948 1.00 136.61 591 ALA C N 1
ATOM 3322 C CA . ALA C 1 46 ? 74.278 -53.533 -43.873 1.00 136.59 591 ALA C CA 1
ATOM 3323 C C . ALA C 1 46 ? 73.357 -54.491 -43.137 1.00 132.80 591 ALA C C 1
ATOM 3324 O O . ALA C 1 46 ? 72.803 -54.166 -42.075 1.00 128.98 591 ALA C O 1
ATOM 3326 N N . ASP C 1 47 ? 73.353 -55.735 -43.649 1.00 133.84 592 ASP C N 1
ATOM 3327 C CA . ASP C 1 47 ? 72.634 -56.858 -43.043 1.00 135.47 592 ASP C CA 1
ATOM 3328 C C . ASP C 1 47 ? 73.089 -57.079 -41.582 1.00 133.99 592 ASP C C 1
ATOM 3329 O O . ASP C 1 47 ? 72.256 -57.386 -40.710 1.00 135.51 592 ASP C O 1
ATOM 3334 N N . TYR C 1 48 ? 74.403 -56.958 -41.293 1.00 128.13 593 TYR C N 1
ATOM 3335 C CA . TYR C 1 48 ? 74.945 -57.208 -39.956 1.00 127.88 593 TYR C CA 1
ATOM 3336 C C . TYR C 1 48 ? 75.967 -56.102 -39.688 1.00 127.55 593 TYR C C 1
ATOM 3337 O O . TYR C 1 48 ? 76.688 -55.711 -40.595 1.00 131.64 593 TYR C O 1
ATOM 3346 N N . ALA C 1 49 ? 76.034 -55.592 -38.448 1.00 130.95 594 ALA C N 1
ATOM 3347 C CA . ALA C 1 49 ? 77.178 -54.846 -37.885 1.00 133.84 594 ALA C CA 1
ATOM 3348 C C . ALA C 1 49 ? 77.928 -55.694 -36.821 1.00 135.29 594 ALA C C 1
ATOM 3349 O O . ALA C 1 49 ? 77.331 -56.133 -35.832 1.00 135.28 594 ALA C O 1
ATOM 3351 N N . VAL C 1 50 ? 79.222 -55.960 -37.027 1.00 129.32 595 VAL C N 1
ATOM 3352 C CA . VAL C 1 50 ? 80.053 -56.684 -36.060 1.00 125.74 595 VAL C CA 1
ATOM 3353 C C . VAL C 1 50 ? 80.734 -55.705 -35.098 1.00 133.91 595 VAL C C 1
ATOM 3354 O O . VAL C 1 50 ? 81.395 -54.751 -35.531 1.00 131.67 595 VAL C O 1
ATOM 3358 N N . VAL C 1 51 ? 80.511 -55.884 -33.793 1.00 136.06 596 VAL C N 1
ATOM 3359 C CA . VAL C 1 51 ? 81.008 -54.920 -32.801 1.00 138.38 596 VAL C CA 1
ATOM 3360 C C . VAL C 1 51 ? 81.784 -55.703 -31.738 1.00 140.73 596 VAL C C 1
ATOM 3361 O O . VAL C 1 51 ? 81.710 -56.954 -31.730 1.00 134.96 596 VAL C O 1
ATOM 3365 N N . PRO C 1 52 ? 82.502 -55.027 -30.805 1.00 142.19 597 PRO C N 1
ATOM 3366 C CA . PRO C 1 52 ? 83.191 -55.761 -29.729 1.00 139.90 597 PRO C CA 1
ATOM 3367 C C . PRO C 1 52 ? 82.175 -56.386 -28.780 1.00 139.09 597 PRO C C 1
ATOM 3368 O O . PRO C 1 52 ? 80.972 -56.105 -28.838 1.00 140.44 597 PRO C O 1
ATOM 3372 N N . LEU C 1 53 ? 82.670 -57.246 -27.885 1.00 133.54 598 LEU C N 1
ATOM 3373 C CA . LEU C 1 53 ? 81.759 -58.024 -27.050 1.00 122.82 598 LEU C CA 1
ATOM 3374 C C . LEU C 1 53 ? 80.911 -57.129 -26.159 1.00 120.79 598 LEU C C 1
ATOM 3375 O O . LEU C 1 53 ? 79.700 -57.335 -26.046 1.00 121.11 598 LEU C O 1
ATOM 3380 N N . LEU C 1 54 ? 81.483 -56.037 -25.665 1.00 121.03 599 LEU C N 1
ATOM 3381 C CA . LEU C 1 54 ? 80.819 -55.172 -24.696 1.00 121.01 599 LEU C CA 1
ATOM 3382 C C . LEU C 1 54 ? 80.008 -54.112 -25.390 1.00 119.02 599 LEU C C 1
ATOM 3383 O O . LEU C 1 54 ? 79.481 -53.211 -24.731 1.00 111.65 599 LEU C O 1
ATOM 3388 N N . GLY C 1 55 ? 79.944 -54.187 -26.710 1.00 123.39 600 GLY C N 1
ATOM 3389 C CA . GLY C 1 55 ? 79.223 -53.224 -27.496 1.00 130.63 600 GLY C CA 1
ATOM 3390 C C . GLY C 1 55 ? 80.070 -51.987 -27.709 1.00 138.57 600 GLY C C 1
ATOM 3391 O O . GLY C 1 55 ? 81.192 -51.849 -27.218 1.00 144.34 600 GLY C O 1
ATOM 3392 N N . CYS C 1 56 ? 79.497 -51.060 -28.450 1.00 139.54 601 CYS C N 1
ATOM 3393 C CA . CYS C 1 56 ? 80.132 -49.801 -28.802 1.00 138.71 601 CYS C CA 1
ATOM 3394 C C . CYS C 1 56 ? 79.042 -48.938 -29.410 1.00 143.67 601 CYS C C 1
ATOM 3395 O O . CYS C 1 56 ? 77.860 -49.292 -29.390 1.00 151.50 601 CYS C O 1
ATOM 3398 N N . GLU C 1 57 ? 79.438 -47.776 -29.887 1.00 147.12 602 GLU C N 1
ATOM 3399 C CA . GLU C 1 57 ? 78.535 -46.852 -30.570 1.00 157.01 602 GLU C CA 1
ATOM 3400 C C . GLU C 1 57 ? 78.089 -47.431 -31.933 1.00 162.23 602 GLU C C 1
ATOM 3401 O O . GLU C 1 57 ? 78.922 -47.892 -32.720 1.00 164.51 602 GLU C O 1
ATOM 3407 N N . VAL C 1 58 ? 76.774 -47.458 -32.207 1.00 161.16 603 VAL C N 1
ATOM 3408 C CA . VAL C 1 58 ? 76.257 -47.888 -33.517 1.00 162.28 603 VAL C CA 1
ATOM 3409 C C . VAL C 1 58 ? 75.459 -46.702 -34.064 1.00 166.54 603 VAL C C 1
ATOM 3410 O O . VAL C 1 58 ? 74.290 -46.469 -33.692 1.00 171.03 603 VAL C O 1
ATOM 3414 N N . GLU C 1 59 ? 76.123 -45.940 -34.978 1.00 163.68 604 GLU C N 1
ATOM 3415 C CA . GLU C 1 59 ? 75.629 -44.655 -35.489 1.00 165.71 604 GLU C CA 1
ATOM 3416 C C . GLU C 1 59 ? 74.658 -44.804 -36.657 1.00 162.86 604 GLU C C 1
ATOM 3417 O O . GLU C 1 59 ? 73.944 -43.846 -36.994 1.00 154.48 604 GLU C O 1
ATOM 3423 N N . ALA C 1 60 ? 74.637 -45.965 -37.302 1.00 162.75 605 ALA C N 1
ATOM 3424 C CA . ALA C 1 60 ? 73.836 -46.141 -38.487 1.00 150.92 605 ALA C CA 1
ATOM 3425 C C . ALA C 1 60 ? 72.748 -47.132 -38.143 1.00 148.18 605 ALA C C 1
ATOM 3426 O O . ALA C 1 60 ? 72.956 -48.069 -37.365 1.00 150.14 605 ALA C O 1
ATOM 3428 N N . THR C 1 61 ? 71.610 -46.961 -38.781 1.00 144.58 606 THR C N 1
ATOM 3429 C CA . THR C 1 61 ? 70.620 -48.003 -38.736 1.00 141.20 606 THR C CA 1
ATOM 3430 C C . THR C 1 61 ? 71.310 -49.216 -39.383 1.00 136.41 606 THR C C 1
ATOM 3431 O O . THR C 1 61 ? 71.999 -49.077 -40.400 1.00 135.84 606 THR C O 1
ATOM 3435 N N . VAL C 1 62 ? 71.239 -50.383 -38.738 1.00 134.19 607 VAL C N 1
ATOM 3436 C CA . VAL C 1 62 ? 71.822 -51.602 -39.297 1.00 135.90 607 VAL C CA 1
ATOM 3437 C C . VAL C 1 62 ? 70.896 -52.784 -39.073 1.00 131.98 607 VAL C C 1
ATOM 3438 O O . VAL C 1 62 ? 69.944 -52.714 -38.289 1.00 130.72 607 VAL C O 1
ATOM 3442 N N . GLY C 1 63 ? 71.161 -53.864 -39.834 1.00 127.55 608 GLY C N 1
ATOM 3443 C CA . GLY C 1 63 ? 70.366 -55.076 -39.694 1.00 132.59 608 GLY C CA 1
ATOM 3444 C C . GLY C 1 63 ? 70.330 -55.775 -38.355 1.00 135.91 608 GLY C C 1
ATOM 3445 O O . GLY C 1 63 ? 69.241 -55.837 -37.782 1.00 145.33 608 GLY C O 1
ATOM 3446 N N . GLU C 1 64 ? 71.449 -56.218 -37.788 1.00 132.31 609 GLU C N 1
ATOM 3447 C CA . GLU C 1 64 ? 71.452 -56.856 -36.468 1.00 139.26 609 GLU C CA 1
ATOM 3448 C C . GLU C 1 64 ? 72.793 -56.462 -35.946 1.00 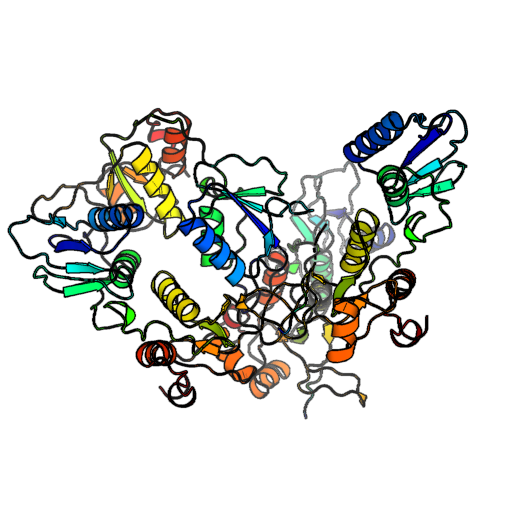135.81 609 GLU C C 1
ATOM 3449 O O . GLU C 1 64 ? 73.791 -56.707 -36.622 1.00 134.23 609 GLU C O 1
ATOM 3455 N N . VAL C 1 65 ? 72.828 -56.029 -34.695 1.00 127.78 610 VAL C N 1
ATOM 3456 C CA . VAL C 1 65 ? 74.097 -55.740 -34.074 1.00 122.17 610 VAL C CA 1
ATOM 3457 C C . VAL C 1 65 ? 74.560 -57.067 -33.485 1.00 125.42 610 VAL C C 1
ATOM 3458 O O . VAL C 1 65 ? 73.748 -57.774 -32.880 1.00 133.19 610 VAL C O 1
ATOM 3462 N N . VAL C 1 66 ? 75.772 -57.521 -33.883 1.00 123.62 611 VAL C N 1
ATOM 3463 C CA . VAL C 1 66 ? 76.321 -58.833 -33.525 1.00 128.38 611 VAL C CA 1
ATOM 3464 C C . VAL C 1 66 ? 77.767 -58.628 -33.069 1.00 132.99 611 VAL C C 1
ATOM 3465 O O . VAL C 1 66 ? 78.415 -57.633 -33.402 1.00 131.76 611 VAL C O 1
ATOM 3469 N N . THR C 1 67 ? 78.294 -59.609 -32.338 1.00 135.86 612 THR C N 1
ATOM 3470 C CA . THR C 1 67 ? 79.642 -59.497 -31.792 1.00 134.32 612 THR C CA 1
ATOM 3471 C C . THR C 1 67 ? 80.586 -60.347 -32.624 1.00 132.58 612 THR C C 1
ATOM 3472 O O . THR C 1 67 ? 80.165 -61.322 -33.255 1.00 125.86 612 THR C O 1
ATOM 3476 N N . ASN C 1 68 ? 81.892 -60.083 -32.465 1.00 141.53 613 ASN C N 1
ATOM 3477 C CA . ASN C 1 68 ? 82.883 -60.903 -33.160 1.00 141.11 613 ASN C CA 1
ATOM 3478 C C . ASN C 1 68 ? 82.845 -62.329 -32.674 1.00 133.37 613 ASN C C 1
ATOM 3479 O O . ASN C 1 68 ? 83.250 -63.251 -33.408 1.00 134.00 613 ASN C O 1
ATOM 3484 N N . THR C 1 69 ? 82.320 -62.515 -31.470 1.00 129.54 614 THR C N 1
ATOM 3485 C CA . THR C 1 69 ? 82.092 -63.844 -30.933 1.00 128.27 614 THR C CA 1
ATOM 3486 C C . THR C 1 69 ? 81.078 -64.609 -31.775 1.00 129.92 614 THR C C 1
ATOM 3487 O O . THR C 1 69 ? 81.280 -65.789 -32.105 1.00 126.87 614 THR C O 1
ATOM 3491 N N . TRP C 1 70 ? 79.991 -63.934 -32.156 1.00 129.46 615 TRP C N 1
ATOM 3492 C CA . TRP C 1 70 ? 79.043 -64.537 -33.077 1.00 126.79 615 TRP C CA 1
ATOM 3493 C C . TRP C 1 70 ? 79.725 -64.937 -34.389 1.00 128.65 615 TRP C C 1
ATOM 3494 O O . TRP C 1 70 ? 79.596 -66.085 -34.833 1.00 132.36 615 TRP C O 1
ATOM 3505 N N . LEU C 1 71 ? 80.477 -64.021 -35.008 1.00 132.13 616 LEU C N 1
ATOM 3506 C CA . LEU C 1 71 ? 81.123 -64.304 -36.294 1.00 132.14 616 LEU C CA 1
ATOM 3507 C C . LEU C 1 71 ? 81.969 -65.587 -36.241 1.00 131.43 616 LEU C C 1
ATOM 3508 O O . LEU C 1 71 ? 81.802 -66.508 -37.063 1.00 135.28 616 LEU C O 1
ATOM 3513 N N . VAL C 1 72 ? 82.889 -65.657 -35.282 1.00 127.24 617 VAL C N 1
ATOM 3514 C CA . VAL C 1 72 ? 83.760 -66.822 -35.220 1.00 129.62 617 VAL C CA 1
ATOM 3515 C C . VAL C 1 72 ? 82.965 -68.097 -34.894 1.00 134.34 617 VAL C C 1
ATOM 3516 O O . VAL C 1 72 ? 83.350 -69.195 -35.311 1.00 140.82 617 VAL C O 1
ATOM 3520 N N . THR C 1 73 ? 81.936 -68.017 -34.037 1.00 133.68 618 THR C N 1
ATOM 3521 C CA . THR C 1 73 ? 81.159 -69.236 -33.744 1.00 139.68 618 THR C CA 1
ATOM 3522 C C . THR C 1 73 ? 80.426 -69.743 -34.991 1.00 146.04 618 THR C C 1
ATOM 3523 O O . THR C 1 73 ? 80.248 -70.963 -35.167 1.00 150.30 618 THR C O 1
ATOM 3527 N N . CYS C 1 74 ? 79.878 -68.812 -35.793 1.00 141.98 619 CYS C N 1
ATOM 3528 C CA . CYS C 1 74 ? 79.238 -69.187 -37.051 1.00 141.82 619 CYS C CA 1
ATOM 3529 C C . CYS C 1 74 ? 80.233 -69.892 -37.971 1.00 150.63 619 CYS C C 1
ATOM 3530 O O . CYS C 1 74 ? 79.898 -70.888 -38.631 1.00 156.35 619 CYS C O 1
ATOM 3533 N N . ILE C 1 75 ? 81.447 -69.349 -38.074 1.00 145.46 620 ILE C N 1
ATOM 3534 C CA . ILE C 1 75 ? 82.449 -69.932 -38.964 1.00 146.38 620 ILE C CA 1
ATOM 3535 C C . ILE C 1 75 ? 82.973 -71.275 -38.445 1.00 149.49 620 ILE C C 1
ATOM 3536 O O . ILE C 1 75 ? 83.214 -72.199 -39.228 1.00 157.24 620 ILE C O 1
ATOM 3541 N N . ASP C 1 76 ? 83.182 -71.390 -37.124 1.00 149.86 621 ASP C N 1
ATOM 3542 C CA . ASP C 1 76 ? 83.653 -72.626 -36.480 1.00 157.57 621 ASP C CA 1
ATOM 3543 C C . ASP C 1 76 ? 82.710 -73.819 -36.639 1.00 160.17 621 ASP C C 1
ATOM 3544 O O . ASP C 1 76 ? 83.168 -74.963 -36.775 1.00 160.85 621 ASP C O 1
ATOM 3549 N N . TYR C 1 77 ? 81.403 -73.594 -36.602 1.00 161.17 622 TYR C N 1
ATOM 3550 C CA . TYR C 1 77 ? 80.453 -74.692 -36.735 1.00 165.04 622 TYR C CA 1
ATOM 3551 C C . TYR C 1 77 ? 79.838 -74.675 -38.130 1.00 169.30 622 TYR C C 1
ATOM 3552 O O . TYR C 1 77 ? 78.889 -75.431 -38.387 1.00 169.69 622 TYR C O 1
ATOM 3561 N N . GLN C 1 78 ? 80.342 -73.785 -39.014 1.00 166.63 623 GLN C N 1
ATOM 3562 C CA . GLN C 1 78 ? 79.873 -73.636 -40.397 1.00 162.56 623 GLN C CA 1
ATOM 3563 C C . GLN C 1 78 ? 78.338 -73.570 -40.473 1.00 162.17 623 GLN C C 1
ATOM 3564 O O . GLN C 1 78 ? 77.712 -74.232 -41.307 1.00 162.55 623 GLN C O 1
ATOM 3570 N N . THR C 1 79 ? 77.718 -72.799 -39.551 1.00 159.05 624 THR C N 1
ATOM 3571 C CA . THR C 1 79 ? 76.261 -72.682 -39.398 1.00 153.20 624 THR C CA 1
ATOM 3572 C C . THR C 1 79 ? 75.953 -71.214 -39.099 1.00 148.71 624 THR C C 1
ATOM 3573 O O . THR C 1 79 ? 76.675 -70.597 -38.307 1.00 151.15 624 THR C O 1
ATOM 3577 N N . LEU C 1 80 ? 74.882 -70.651 -39.708 1.00 138.86 625 LEU C N 1
ATOM 3578 C CA . LEU C 1 80 ? 74.483 -69.249 -39.455 1.00 138.51 625 LEU C CA 1
ATOM 3579 C C . LEU C 1 80 ? 73.478 -69.238 -38.292 1.00 140.15 625 LEU C C 1
ATOM 3580 O O . LEU C 1 80 ? 72.260 -69.226 -38.490 1.00 137.51 625 LEU C O 1
ATOM 3585 N N . PHE C 1 81 ? 74.017 -69.140 -37.062 1.00 142.44 626 PHE C N 1
ATOM 3586 C CA . PHE C 1 81 ? 73.251 -69.122 -35.814 1.00 131.99 626 PHE C CA 1
ATOM 3587 C C . PHE C 1 81 ? 72.463 -67.838 -35.715 1.00 132.65 626 PHE C C 1
ATOM 3588 O O . PHE C 1 81 ? 72.981 -66.756 -35.990 1.00 140.74 626 PHE C O 1
ATOM 3596 N N . ASP C 1 82 ? 71.251 -67.957 -35.212 1.00 134.19 627 ASP C N 1
ATOM 3597 C CA . ASP C 1 82 ? 70.462 -66.787 -34.854 1.00 133.69 627 ASP C CA 1
ATOM 3598 C C . ASP C 1 82 ? 71.165 -65.975 -33.766 1.00 127.26 627 ASP C C 1
ATOM 3599 O O . ASP C 1 82 ? 71.455 -66.521 -32.703 1.00 129.68 627 ASP C O 1
ATOM 3604 N N . PRO C 1 83 ? 71.382 -64.659 -33.958 1.00 122.90 628 PRO C N 1
ATOM 3605 C CA . PRO C 1 83 ? 72.030 -63.858 -32.896 1.00 131.17 628 PRO C CA 1
ATOM 3606 C C . PRO C 1 83 ? 71.310 -63.884 -31.551 1.00 135.98 628 PRO C C 1
ATOM 3607 O O . PRO C 1 83 ? 71.925 -63.597 -30.509 1.00 136.94 628 PRO C O 1
ATOM 3611 N N . LYS C 1 84 ? 69.995 -64.076 -31.557 1.00 139.44 629 LYS C N 1
ATOM 3612 C CA . LYS C 1 84 ? 69.201 -64.165 -30.336 1.00 137.16 629 LYS C CA 1
ATOM 3613 C C . LYS C 1 84 ? 69.354 -65.498 -29.579 1.00 131.42 629 LYS C C 1
ATOM 3614 O O . LYS C 1 84 ? 68.968 -65.536 -28.410 1.00 127.45 629 LYS C O 1
ATOM 3620 N N . SER C 1 85 ? 70.015 -66.543 -30.156 1.00 130.29 630 SER C N 1
ATOM 3621 C CA . SER C 1 85 ? 70.124 -67.900 -29.562 1.00 131.28 630 SER C CA 1
ATOM 3622 C C . SER C 1 85 ? 71.151 -68.059 -28.433 1.00 133.58 630 SER C C 1
ATOM 3623 O O . SER C 1 85 ? 71.284 -69.169 -27.892 1.00 129.43 630 SER C O 1
ATOM 3626 N N . ASN C 1 86 ? 71.970 -67.059 -28.183 1.00 132.36 631 ASN C N 1
ATOM 3627 C CA . ASN C 1 86 ? 73.043 -67.056 -27.201 1.00 125.02 631 ASN C CA 1
ATOM 3628 C C . ASN C 1 86 ? 73.333 -65.620 -26.819 1.00 125.33 631 ASN C C 1
ATOM 3629 O O . ASN C 1 86 ? 73.383 -64.729 -27.671 1.00 132.01 631 ASN C O 1
ATOM 3634 N N . PRO C 1 87 ? 73.389 -65.326 -25.544 1.00 120.08 632 PRO C N 1
ATOM 3635 C CA . PRO C 1 87 ? 73.574 -63.939 -25.151 1.00 120.26 632 PRO C CA 1
ATOM 3636 C C . PRO C 1 87 ? 74.930 -63.353 -25.542 1.00 120.81 632 PRO C C 1
ATOM 3637 O O . PRO C 1 87 ? 75.028 -62.119 -25.631 1.00 121.39 632 PRO C O 1
ATOM 3641 N N . LEU C 1 88 ? 75.944 -64.171 -25.856 1.00 120.72 633 LEU C N 1
ATOM 3642 C CA . LEU C 1 88 ? 77.235 -63.635 -26.307 1.00 124.63 633 LEU C CA 1
ATOM 3643 C C . LEU C 1 88 ? 77.276 -63.238 -27.776 1.00 123.84 633 LEU C C 1
ATOM 3644 O O . LEU C 1 88 ? 78.261 -62.649 -28.211 1.00 126.24 633 LEU C O 1
ATOM 3649 N N . PHE C 1 89 ? 76.216 -63.451 -28.521 1.00 123.60 634 PHE C N 1
ATOM 3650 C CA . PHE C 1 89 ? 76.164 -63.108 -29.927 1.00 120.42 634 PHE C CA 1
ATOM 3651 C C . PHE C 1 89 ? 75.768 -61.663 -30.151 1.00 121.44 634 PHE C C 1
ATOM 3652 O O . PHE C 1 89 ? 75.871 -61.177 -31.275 1.00 129.26 634 PHE C O 1
ATOM 3660 N N . THR C 1 90 ? 75.300 -60.982 -29.121 1.00 122.64 635 THR C N 1
ATOM 3661 C CA . THR C 1 90 ? 74.912 -59.580 -29.115 1.00 126.48 635 THR C CA 1
ATOM 3662 C C . THR C 1 90 ? 75.615 -58.877 -27.958 1.00 122.63 635 THR C C 1
ATOM 3663 O O . THR C 1 90 ? 76.182 -59.541 -27.086 1.00 123.19 635 THR C O 1
ATOM 3667 N N . PRO C 1 91 ? 75.712 -57.546 -27.985 1.00 114.62 636 PRO C N 1
ATOM 3668 C CA . PRO C 1 91 ? 76.428 -56.828 -26.923 1.00 112.51 636 PRO C CA 1
ATOM 3669 C C . PRO C 1 91 ? 75.975 -57.254 -25.525 1.00 114.30 636 PRO C C 1
ATOM 3670 O O . PRO C 1 91 ? 74.806 -57.543 -25.283 1.00 118.92 636 PRO C O 1
ATOM 3674 N N . VAL C 1 92 ? 76.942 -57.347 -24.624 1.00 109.22 637 VAL C N 1
ATOM 3675 C CA . VAL C 1 92 ? 76.765 -57.820 -23.256 1.00 100.43 637 VAL C CA 1
ATOM 3676 C C . VAL C 1 92 ? 76.774 -56.613 -22.332 1.00 104.76 637 VAL C C 1
ATOM 3677 O O . VAL C 1 92 ? 77.792 -55.904 -22.271 1.00 111.48 637 VAL C O 1
ATOM 3681 N N . PRO C 1 93 ? 75.727 -56.401 -21.542 1.00 106.00 638 PRO C N 1
ATOM 3682 C CA . PRO C 1 93 ? 75.687 -55.245 -20.636 1.00 111.19 638 PRO C CA 1
ATOM 3683 C C . PRO C 1 93 ? 76.675 -55.420 -19.505 1.00 113.24 638 PRO C C 1
ATOM 3684 O O . PRO C 1 93 ? 76.716 -56.466 -18.841 1.00 103.90 638 PRO C O 1
ATOM 3688 N N . VAL C 1 94 ? 77.494 -54.402 -19.308 1.00 116.34 639 VAL C N 1
ATOM 3689 C CA . VAL C 1 94 ? 78.501 -54.481 -18.274 1.00 115.31 639 VAL C CA 1
ATOM 3690 C C . VAL C 1 94 ? 78.438 -53.205 -17.503 1.00 115.88 639 VAL C C 1
ATOM 3691 O O . VAL C 1 94 ? 78.426 -52.114 -18.095 1.00 115.78 639 VAL C O 1
ATOM 3695 N N . MET C 1 95 ? 78.321 -53.347 -16.196 1.00 116.88 640 MET C N 1
ATOM 3696 C CA . MET C 1 95 ? 78.394 -52.183 -15.350 1.00 122.23 640 MET C CA 1
ATOM 3697 C C . MET C 1 95 ? 79.870 -51.831 -15.293 1.00 120.76 640 MET C C 1
ATOM 3698 O O . MET C 1 95 ? 80.682 -52.607 -14.760 1.00 125.19 640 MET C O 1
ATOM 3703 N N . THR C 1 96 ? 80.217 -50.727 -15.950 1.00 120.39 641 THR C N 1
ATOM 3704 C CA . THR C 1 96 ? 81.611 -50.323 -16.076 1.00 120.59 641 THR C CA 1
ATOM 3705 C C . THR C 1 96 ? 82.245 -50.022 -14.725 1.00 121.53 641 THR C C 1
ATOM 3706 O O . THR C 1 96 ? 81.651 -49.374 -13.863 1.00 122.46 641 THR C O 1
ATOM 3710 N N . GLY C 1 97 ? 83.471 -50.489 -14.560 1.00 123.55 642 GLY C N 1
ATOM 3711 C CA . GLY C 1 97 ? 84.247 -50.187 -13.385 1.00 124.43 642 GLY C CA 1
ATOM 3712 C C . GLY C 1 97 ? 83.975 -51.077 -12.205 1.00 123.01 642 GLY C C 1
ATOM 3713 O O . GLY C 1 97 ? 84.594 -50.875 -11.149 1.00 134.40 642 GLY C O 1
ATOM 3714 N N . MET C 1 98 ? 82.993 -51.975 -12.312 1.00 119.60 643 MET C N 1
ATOM 3715 C CA . MET C 1 98 ? 82.634 -52.865 -11.221 1.00 122.57 643 MET C CA 1
ATOM 3716 C C . MET C 1 98 ? 83.333 -54.193 -11.338 1.00 120.55 643 MET C C 1
ATOM 3717 O O . MET C 1 98 ? 83.276 -54.848 -12.377 1.00 115.93 643 MET C O 1
ATOM 3722 N N . THR C 1 99 ? 83.841 -54.633 -10.196 1.00 123.24 644 THR C N 1
ATOM 3723 C CA . THR C 1 99 ? 84.562 -55.894 -10.004 1.00 117.98 644 THR C CA 1
ATOM 3724 C C . THR C 1 99 ? 83.947 -56.744 -8.893 1.00 118.79 644 THR C C 1
ATOM 3725 O O . THR C 1 99 ? 84.549 -56.913 -7.831 1.00 127.32 644 THR C O 1
ATOM 3729 N N . PRO C 1 100 ? 82.727 -57.250 -9.095 1.00 115.31 645 PRO C N 1
ATOM 3730 C CA . PRO C 1 100 ? 82.010 -57.980 -8.034 1.00 118.15 645 PRO C CA 1
ATOM 3731 C C . PRO C 1 100 ? 82.553 -59.355 -7.682 1.00 115.74 645 PRO C C 1
ATOM 3732 O O . PRO C 1 100 ? 82.132 -59.913 -6.657 1.00 119.56 645 PRO C O 1
ATOM 3736 N N . LEU C 1 101 ? 83.353 -59.963 -8.542 1.00 108.51 646 LEU C N 1
ATOM 3737 C CA . LEU C 1 101 ? 83.931 -61.281 -8.324 1.00 119.13 646 LEU C CA 1
ATOM 3738 C C . LEU C 1 101 ? 85.416 -61.248 -7.888 1.00 124.65 646 LEU C C 1
ATOM 3739 O O . LEU C 1 101 ? 86.136 -62.235 -8.063 1.00 124.42 646 LEU C O 1
ATOM 3744 N N . GLU C 1 102 ? 85.899 -60.143 -7.336 1.00 129.47 647 GLU C N 1
ATOM 3745 C CA . GLU C 1 102 ? 87.330 -60.043 -7.033 1.00 134.52 647 GLU C CA 1
ATOM 3746 C C . GLU C 1 102 ? 87.882 -61.163 -6.136 1.00 137.56 647 GLU C C 1
ATOM 3747 O O . GLU C 1 102 ? 89.049 -61.552 -6.344 1.00 144.53 647 GLU C O 1
ATOM 3753 N N . ASP C 1 103 ? 87.076 -61.820 -5.281 1.00 133.78 648 ASP C N 1
ATOM 3754 C CA . ASP C 1 103 ? 87.641 -62.935 -4.489 1.00 139.45 648 ASP C CA 1
ATOM 3755 C C . ASP C 1 103 ? 87.341 -64.331 -5.074 1.00 127.72 648 ASP C C 1
ATOM 3756 O O . ASP C 1 103 ? 87.569 -65.342 -4.412 1.00 116.29 648 ASP C O 1
ATOM 3761 N N . CYS C 1 104 ? 86.841 -64.413 -6.282 1.00 123.74 649 CYS C N 1
ATOM 3762 C CA . CYS C 1 104 ? 86.453 -65.688 -6.865 1.00 116.20 649 CYS C CA 1
ATOM 3763 C C . CYS C 1 104 ? 87.476 -66.303 -7.806 1.00 112.02 649 CYS C C 1
ATOM 3764 O O . CYS C 1 104 ? 88.340 -65.618 -8.347 1.00 116.54 649 CYS C O 1
ATOM 3767 N N . VAL C 1 105 ? 87.396 -67.624 -7.936 1.00 105.80 650 VAL C N 1
ATOM 3768 C CA . VAL C 1 105 ? 88.274 -68.440 -8.761 1.00 107.93 650 VAL C CA 1
ATOM 3769 C C . VAL C 1 105 ? 87.387 -69.343 -9.573 1.00 110.38 650 VAL C C 1
ATOM 3770 O O . VAL C 1 105 ? 86.911 -70.342 -9.042 1.00 111.60 650 VAL C O 1
ATOM 3774 N N . ILE C 1 106 ? 87.416 -69.211 -10.869 1.00 111.32 651 ILE C N 1
ATOM 3775 C CA . ILE C 1 106 ? 86.387 -69.855 -11.673 1.00 106.47 651 ILE C CA 1
ATOM 3776 C C . ILE C 1 106 ? 87.014 -70.912 -12.533 1.00 109.93 651 ILE C C 1
ATOM 3777 O O . ILE C 1 106 ? 88.176 -70.785 -12.886 1.00 115.28 651 ILE C O 1
ATOM 3782 N N . SER C 1 107 ? 86.369 -72.031 -12.683 1.00 110.39 652 SER C N 1
ATOM 3783 C CA . SER C 1 107 ? 86.757 -72.897 -13.777 1.00 117.41 652 SER C CA 1
ATOM 3784 C C . SER C 1 107 ? 85.546 -73.122 -14.671 1.00 121.25 652 SER C C 1
ATOM 3785 O O . SER C 1 107 ? 84.425 -73.233 -14.158 1.00 126.14 652 SER C O 1
ATOM 3788 N N . PHE C 1 108 ? 85.746 -73.265 -16.000 1.00 119.99 653 PHE C N 1
ATOM 3789 C CA . PHE C 1 108 ? 84.586 -73.506 -16.868 1.00 121.13 653 PHE C CA 1
ATOM 3790 C C . PHE C 1 108 ? 84.551 -74.950 -17.304 1.00 134.78 653 PHE C C 1
ATOM 3791 O O . PHE C 1 108 ? 85.588 -75.547 -17.604 1.00 141.66 653 PHE C O 1
ATOM 3799 N N . SER C 1 109 ? 83.332 -75.435 -17.512 1.00 139.83 654 SER C N 1
ATOM 3800 C CA . SER C 1 109 ? 83.083 -76.753 -18.079 1.00 147.23 654 SER C CA 1
ATOM 3801 C C . SER C 1 109 ? 82.076 -76.644 -19.202 1.00 151.38 654 SER C C 1
ATOM 3802 O O . SER C 1 109 ? 81.085 -75.913 -19.092 1.00 147.67 654 SER C O 1
ATOM 3805 N N . GLN C 1 110 ? 82.269 -77.495 -20.212 1.00 153.55 655 GLN C N 1
ATOM 3806 C CA . GLN C 1 110 ? 81.357 -77.664 -21.338 1.00 150.64 655 GLN C CA 1
ATOM 3807 C C . GLN C 1 110 ? 81.372 -76.437 -22.251 1.00 151.84 655 GLN C C 1
ATOM 3808 O O . GLN C 1 110 ? 80.396 -76.166 -22.961 1.00 155.62 655 GLN C O 1
ATOM 3814 N N . CYS C 1 111 ? 82.396 -75.597 -22.128 1.00 148.24 656 CYS C N 1
ATOM 3815 C CA . CYS C 1 111 ? 82.534 -74.405 -22.942 1.00 146.66 656 CYS C CA 1
ATOM 3816 C C . CYS C 1 111 ? 83.772 -74.558 -23.797 1.00 141.56 656 CYS C C 1
ATOM 3817 O O . CYS C 1 111 ? 84.799 -75.082 -23.331 1.00 141.60 656 CYS C O 1
ATOM 3820 N N . ALA C 1 112 ? 83.643 -74.165 -25.064 1.00 140.48 657 ALA C N 1
ATOM 3821 C CA . ALA C 1 112 ? 84.755 -74.281 -25.995 1.00 138.16 657 ALA C CA 1
ATOM 3822 C C . ALA C 1 112 ? 84.851 -73.037 -26.881 1.00 137.46 657 ALA C C 1
ATOM 3823 O O . ALA C 1 112 ? 83.871 -72.301 -27.104 1.00 136.48 657 ALA C O 1
ATOM 3825 N N . GLY C 1 113 ? 86.010 -72.946 -27.531 1.00 132.96 658 GLY C N 1
ATOM 3826 C CA . GLY C 1 113 ? 86.281 -71.968 -28.566 1.00 136.65 658 GLY C CA 1
ATOM 3827 C C . GLY C 1 113 ? 86.013 -70.534 -28.179 1.00 131.78 658 GLY C C 1
ATOM 3828 O O . GLY C 1 113 ? 86.506 -70.013 -27.161 1.00 129.30 658 GLY C O 1
ATOM 3829 N N . ALA C 1 114 ? 85.393 -69.839 -29.121 1.00 128.16 659 ALA C N 1
ATOM 3830 C CA . ALA C 1 114 ? 85.077 -68.436 -28.955 1.00 128.17 659 ALA C CA 1
ATOM 3831 C C . ALA C 1 114 ? 84.202 -68.187 -27.719 1.00 133.78 659 ALA C C 1
ATOM 3832 O O . ALA C 1 114 ? 84.354 -67.162 -27.030 1.00 133.31 659 ALA C O 1
ATOM 3834 N N . GLU C 1 115 ? 83.249 -69.095 -27.444 1.00 131.37 660 GLU C N 1
ATOM 3835 C CA . GLU C 1 115 ? 82.392 -68.947 -26.272 1.00 128.61 660 GLU C CA 1
ATOM 3836 C C . GLU C 1 115 ? 83.204 -68.911 -24.984 1.00 130.68 660 GLU C C 1
ATOM 3837 O O . GLU C 1 115 ? 83.014 -68.021 -24.144 1.00 130.33 660 GLU C O 1
ATOM 3843 N N . LYS C 1 116 ? 84.080 -69.916 -24.798 1.00 132.55 661 LYS C N 1
ATOM 3844 C CA . LYS C 1 116 ? 85.021 -70.011 -23.663 1.00 131.06 661 LYS C CA 1
ATOM 3845 C C . LYS C 1 116 ? 85.951 -68.785 -23.580 1.00 123.97 661 LYS C C 1
ATOM 3846 O O . LYS C 1 116 ? 86.198 -68.263 -22.487 1.00 118.82 661 LYS C O 1
ATOM 3852 N N . GLU C 1 117 ? 86.444 -68.284 -24.729 1.00 127.10 662 GLU C N 1
ATOM 3853 C CA . GLU C 1 117 ? 87.296 -67.085 -24.715 1.00 128.98 662 GLU C CA 1
ATOM 3854 C C . GLU C 1 117 ? 86.571 -65.874 -24.178 1.00 131.58 662 GLU C C 1
ATOM 3855 O O . GLU C 1 117 ? 87.108 -65.133 -23.333 1.00 129.02 662 GLU C O 1
ATOM 3861 N N . SER C 1 118 ? 85.323 -65.687 -24.630 1.00 132.13 663 SER C N 1
ATOM 3862 C CA . SER C 1 118 ? 84.539 -64.531 -24.224 1.00 129.07 663 SER C CA 1
ATOM 3863 C C . SER C 1 118 ? 84.125 -64.601 -22.767 1.00 126.06 663 SER C C 1
ATOM 3864 O O . SER C 1 118 ? 84.287 -63.611 -22.023 1.00 123.09 663 SER C O 1
ATOM 3867 N N . LEU C 1 119 ? 83.755 -65.816 -22.317 1.00 126.84 664 LEU C N 1
ATOM 3868 C CA . LEU C 1 119 ? 83.376 -65.996 -20.927 1.00 127.52 664 LEU C CA 1
ATOM 3869 C C . LEU C 1 119 ? 84.572 -65.709 -20.046 1.00 126.06 664 LEU C C 1
ATOM 3870 O O . LEU C 1 119 ? 84.442 -65.063 -18.996 1.00 122.39 664 LEU C O 1
ATOM 3875 N N . THR C 1 120 ? 85.755 -66.150 -20.474 1.00 124.48 665 THR C N 1
ATOM 3876 C CA . THR C 1 120 ? 86.948 -65.853 -19.696 1.00 120.53 665 THR C CA 1
ATOM 3877 C C . THR C 1 120 ? 87.211 -64.357 -19.673 1.00 116.94 665 THR C C 1
ATOM 3878 O O . THR C 1 120 ? 87.573 -63.807 -18.623 1.00 118.08 665 THR C O 1
ATOM 3882 N N . PHE C 1 121 ? 87.029 -63.678 -20.812 1.00 117.94 666 PHE C N 1
ATOM 3883 C CA . PHE C 1 121 ? 87.217 -62.230 -20.793 1.00 115.43 666 PHE C CA 1
ATOM 3884 C C . PHE C 1 121 ? 86.340 -61.587 -19.738 1.00 117.09 666 PHE C C 1
ATOM 3885 O O . PHE C 1 121 ? 86.805 -60.725 -18.959 1.00 114.28 666 PHE C O 1
ATOM 3893 N N . LEU C 1 122 ? 85.069 -61.994 -19.702 1.00 121.01 667 LEU C N 1
ATOM 3894 C CA . LEU C 1 122 ? 84.137 -61.353 -18.790 1.00 119.76 667 LEU C CA 1
ATOM 3895 C C . LEU C 1 122 ? 84.514 -61.656 -17.353 1.00 114.62 667 LEU C C 1
ATOM 3896 O O . LEU C 1 122 ? 84.575 -60.746 -16.521 1.00 120.22 667 LEU C O 1
ATOM 3901 N N . ALA C 1 123 ? 84.849 -62.905 -17.047 1.00 109.44 668 ALA C N 1
ATOM 3902 C CA . ALA C 1 123 ? 85.215 -63.210 -15.674 1.00 111.23 668 ALA C CA 1
ATOM 3903 C C . ALA C 1 123 ? 86.379 -62.348 -15.200 1.00 112.43 668 ALA C C 1
ATOM 3904 O O . ALA C 1 123 ? 86.328 -61.725 -14.119 1.00 112.93 668 ALA C O 1
ATOM 3906 N N . ASN C 1 124 ? 87.421 -62.240 -16.032 1.00 113.29 669 ASN C N 1
ATOM 3907 C CA . ASN C 1 124 ? 88.557 -61.437 -15.591 1.00 109.57 669 ASN C CA 1
ATOM 3908 C C . ASN C 1 124 ? 88.187 -59.988 -15.463 1.00 111.60 669 ASN C C 1
ATOM 3909 O O . ASN C 1 124 ? 88.389 -59.424 -14.387 1.00 118.96 669 ASN C O 1
ATOM 3914 N N . LEU C 1 125 ? 87.400 -59.457 -16.405 1.00 111.85 670 LEU C N 1
ATOM 3915 C CA . LEU C 1 125 ? 87.024 -58.048 -16.301 1.00 105.08 670 LEU C CA 1
ATOM 3916 C C . LEU C 1 125 ? 86.316 -57.729 -14.993 1.00 103.61 670 LEU C C 1
ATOM 3917 O O . LEU C 1 125 ? 86.523 -56.655 -14.417 1.00 104.68 670 LEU C O 1
ATOM 3922 N N . LEU C 1 126 ? 85.521 -58.661 -14.492 1.00 108.21 671 LEU C N 1
ATOM 3923 C CA . LEU C 1 126 ? 84.829 -58.491 -13.221 1.00 114.62 671 LEU C CA 1
ATOM 3924 C C . LEU C 1 126 ? 85.699 -58.830 -12.005 1.00 116.83 671 LEU C C 1
ATOM 3925 O O . LEU C 1 126 ? 85.245 -58.671 -10.852 1.00 119.26 671 LEU C O 1
ATOM 3930 N N . GLY C 1 127 ? 86.936 -59.259 -12.216 1.00 110.64 672 GLY C N 1
ATOM 3931 C CA . GLY C 1 127 ? 87.889 -59.406 -11.138 1.00 117.24 672 GLY C CA 1
ATOM 3932 C C . GLY C 1 127 ? 88.163 -60.830 -10.745 1.00 111.83 672 GLY C C 1
ATOM 3933 O O . GLY C 1 127 ? 88.890 -61.052 -9.760 1.00 117.28 672 GLY C O 1
ATOM 3934 N N . ALA C 1 128 ? 87.451 -61.772 -11.326 1.00 106.05 673 ALA C N 1
ATOM 3935 C CA . ALA C 1 128 ? 87.731 -63.118 -10.911 1.00 111.52 673 ALA C CA 1
ATOM 3936 C C . ALA C 1 128 ? 89.005 -63.529 -11.627 1.00 111.21 673 ALA C C 1
ATOM 3937 O O . ALA C 1 128 ? 89.440 -62.847 -12.549 1.00 111.35 673 ALA C O 1
ATOM 3939 N N . SER C 1 129 ? 89.720 -64.494 -11.071 1.00 114.68 674 SER C N 1
ATOM 3940 C CA . SER C 1 129 ? 90.806 -65.197 -11.757 1.00 114.13 674 SER C CA 1
ATOM 3941 C C . SER C 1 129 ? 90.274 -66.502 -12.369 1.00 106.17 674 SER C C 1
ATOM 3942 O O . SER C 1 129 ? 89.574 -67.251 -11.685 1.00 104.06 674 SER C O 1
ATOM 3945 N N . VAL C 1 130 ? 90.598 -66.802 -13.619 1.00 108.31 675 VAL C N 1
ATOM 3946 C CA . VAL C 1 130 ? 90.161 -68.064 -14.220 1.00 107.54 675 VAL C CA 1
ATOM 3947 C C . VAL C 1 130 ? 91.287 -69.086 -14.413 1.00 111.43 675 VAL C C 1
ATOM 3948 O O . VAL C 1 130 ? 92.255 -68.806 -15.120 1.00 115.58 675 VAL C O 1
ATOM 3952 N N . GLN C 1 131 ? 91.108 -70.304 -13.893 1.00 109.60 676 GLN C N 1
ATOM 3953 C CA . GLN C 1 131 ? 92.079 -71.396 -13.981 1.00 111.14 676 GLN C CA 1
ATOM 3954 C C . GLN C 1 131 ? 91.500 -72.478 -14.858 1.00 117.13 676 GLN C C 1
ATOM 3955 O O . GLN C 1 131 ? 90.289 -72.668 -14.886 1.00 119.35 676 GLN C O 1
ATOM 3961 N N . GLU C 1 132 ? 92.318 -72.990 -15.739 1.00 123.78 677 GLU C N 1
ATOM 3962 C CA . GLU C 1 132 ? 91.885 -74.099 -16.569 1.00 134.18 677 GLU C CA 1
ATOM 3963 C C . GLU C 1 132 ? 91.442 -75.320 -15.707 1.00 131.95 677 GLU C C 1
ATOM 3964 O O . GLU C 1 132 ? 90.432 -76.001 -16.007 1.00 138.25 677 GLU C O 1
ATOM 3970 N N . TYR C 1 133 ? 92.146 -75.595 -14.609 1.00 128.92 678 TYR C N 1
ATOM 3971 C CA . TYR C 1 133 ? 91.823 -76.775 -13.816 1.00 131.02 678 TYR C CA 1
ATOM 3972 C C . TYR C 1 133 ? 91.007 -76.365 -12.600 1.00 127.56 678 TYR C C 1
ATOM 3973 O O . TYR C 1 133 ? 91.074 -75.238 -12.096 1.00 127.82 678 TYR C O 1
ATOM 3982 N N . PHE C 1 134 ? 90.140 -77.267 -12.226 1.00 125.66 679 PHE C N 1
ATOM 3983 C CA . PHE C 1 134 ? 89.191 -77.086 -11.145 1.00 131.52 679 PHE C CA 1
ATOM 3984 C C . PHE C 1 134 ? 89.744 -77.750 -9.898 1.00 132.63 679 PHE C C 1
ATOM 3985 O O . PHE C 1 134 ? 89.900 -78.967 -9.889 1.00 133.48 679 PHE C O 1
ATOM 3993 N N . VAL C 1 135 ? 90.134 -76.983 -8.862 1.00 130.02 680 VAL C N 1
ATOM 3994 C CA . VAL C 1 135 ? 90.738 -77.693 -7.728 1.00 129.43 680 VAL C CA 1
ATOM 3995 C C . VAL C 1 135 ? 90.193 -77.336 -6.360 1.00 129.90 680 VAL C C 1
ATOM 3996 O O . VAL C 1 135 ? 89.733 -76.210 -6.140 1.00 127.36 680 VAL C O 1
ATOM 4000 N N . ARG C 1 136 ? 90.280 -78.310 -5.415 1.00 130.62 681 ARG C N 1
ATOM 4001 C CA . ARG C 1 136 ? 89.749 -77.985 -4.104 1.00 130.67 681 ARG C CA 1
ATOM 4002 C C . ARG C 1 136 ? 90.751 -77.573 -3.046 1.00 137.43 681 ARG C C 1
ATOM 4003 O O . ARG C 1 136 ? 90.328 -77.022 -2.020 1.00 137.68 681 ARG C O 1
ATOM 4011 N N . LYS C 1 137 ? 92.046 -77.681 -3.274 1.00 140.10 682 LYS C N 1
ATOM 4012 C CA . LYS C 1 137 ? 92.978 -77.306 -2.204 1.00 134.83 682 LYS C CA 1
ATOM 4013 C C . LYS C 1 137 ? 94.074 -76.507 -2.883 1.00 133.55 682 LYS C C 1
ATOM 4014 O O . LYS C 1 137 ? 94.480 -76.905 -3.984 1.00 133.36 682 LYS C O 1
ATOM 4020 N N . SER C 1 138 ? 94.469 -75.337 -2.333 1.00 127.72 683 SER C N 1
ATOM 4021 C CA . SER C 1 138 ? 95.533 -74.630 -3.035 1.00 117.45 683 SER C CA 1
ATOM 4022 C C . SER C 1 138 ? 96.777 -75.498 -2.909 1.00 120.52 683 SER C C 1
ATOM 4023 O O . SER C 1 138 ? 96.943 -76.229 -1.931 1.00 124.64 683 SER C O 1
ATOM 4026 N N . ASN C 1 139 ? 97.651 -75.429 -3.912 1.00 121.87 684 ASN C N 1
ATOM 4027 C CA . ASN C 1 139 ? 98.938 -76.151 -3.965 1.00 123.26 684 ASN C CA 1
ATOM 4028 C C . ASN C 1 139 ? 100.096 -75.262 -4.432 1.00 128.79 684 ASN C C 1
ATOM 4029 O O . ASN C 1 139 ? 100.287 -75.148 -5.652 1.00 133.61 684 ASN C O 1
ATOM 4034 N N . ALA C 1 140 ? 100.958 -74.758 -3.531 1.00 122.43 685 ALA C N 1
ATOM 4035 C CA . ALA C 1 140 ? 102.035 -73.858 -3.993 1.00 121.98 685 ALA C CA 1
ATOM 4036 C C . ALA C 1 140 ? 102.964 -74.500 -5.066 1.00 126.49 685 ALA C C 1
ATOM 4037 O O . ALA C 1 140 ? 103.404 -73.830 -6.015 1.00 124.51 685 ALA C O 1
ATOM 4039 N N . LYS C 1 141 ? 103.341 -75.768 -4.892 1.00 126.24 686 LYS C N 1
ATOM 4040 C CA . LYS C 1 141 ? 104.297 -76.374 -5.818 1.00 128.95 686 LYS C CA 1
ATOM 4041 C C . LYS C 1 141 ? 103.726 -76.478 -7.245 1.00 136.93 686 LYS C C 1
ATOM 4042 O O . LYS C 1 141 ? 104.381 -76.028 -8.189 1.00 144.87 686 LYS C O 1
ATOM 4048 N N . LYS C 1 142 ? 102.442 -76.878 -7.425 1.00 132.59 687 LYS C N 1
ATOM 4049 C CA . LYS C 1 142 ? 101.960 -77.001 -8.805 1.00 131.81 687 LYS C CA 1
ATOM 4050 C C . LYS C 1 142 ? 101.368 -75.715 -9.335 1.00 131.92 687 LYS C C 1
ATOM 4051 O O . LYS C 1 142 ? 100.954 -75.692 -10.513 1.00 138.05 687 LYS C O 1
ATOM 4057 N N . GLY C 1 143 ? 101.340 -74.679 -8.482 1.00 126.03 688 GLY C N 1
ATOM 4058 C CA . GLY C 1 143 ? 100.843 -73.322 -8.720 1.00 124.67 688 GLY C CA 1
ATOM 4059 C C . GLY C 1 143 ? 99.351 -73.096 -8.933 1.00 129.56 688 GLY C C 1
ATOM 4060 O O . GLY C 1 143 ? 98.968 -72.200 -9.688 1.00 126.57 688 GLY C O 1
ATOM 4061 N N . MET C 1 144 ? 98.511 -73.975 -8.383 1.00 135.72 689 MET C N 1
ATOM 4062 C CA . MET C 1 144 ? 97.054 -73.942 -8.441 1.00 130.79 689 MET C CA 1
ATOM 4063 C C . MET C 1 144 ? 96.442 -73.531 -7.103 1.00 122.50 689 MET C C 1
ATOM 4064 O O . MET C 1 144 ? 96.891 -73.966 -6.032 1.00 117.72 689 MET C O 1
ATOM 4069 N N . PHE C 1 145 ? 95.421 -72.672 -7.210 1.00 123.05 690 PHE C N 1
ATOM 4070 C CA . PHE C 1 145 ? 94.564 -72.138 -6.163 1.00 120.95 690 PHE C CA 1
ATOM 4071 C C . PHE C 1 145 ? 93.206 -72.822 -6.107 1.00 122.47 690 PHE C C 1
ATOM 4072 O O . PHE C 1 145 ? 92.652 -73.210 -7.133 1.00 125.71 690 PHE C O 1
ATOM 4080 N N . ALA C 1 146 ? 92.665 -72.960 -4.888 1.00 124.02 691 ALA C N 1
ATOM 4081 C CA . ALA C 1 146 ? 91.358 -73.592 -4.738 1.00 124.89 691 ALA C CA 1
ATOM 4082 C C . ALA C 1 146 ? 90.301 -72.834 -5.513 1.00 128.18 691 ALA C C 1
ATOM 4083 O O . ALA C 1 146 ? 90.230 -71.607 -5.408 1.00 120.44 691 ALA C O 1
ATOM 4085 N N . SER C 1 147 ? 89.376 -73.582 -6.168 1.00 132.82 692 SER C N 1
ATOM 4086 C CA . SER C 1 147 ? 88.317 -72.933 -6.927 1.00 122.92 692 SER C CA 1
ATOM 4087 C C . SER C 1 147 ? 87.114 -72.629 -6.039 1.00 116.03 692 SER C C 1
ATOM 4088 O O . SER C 1 147 ? 86.800 -73.365 -5.093 1.00 112.60 692 SER C O 1
ATOM 4091 N N . THR C 1 148 ? 86.487 -71.488 -6.304 1.00 111.81 693 THR C N 1
ATOM 4092 C CA . THR C 1 148 ? 85.237 -71.122 -5.673 1.00 116.01 693 THR C CA 1
ATOM 4093 C C . THR C 1 148 ? 83.976 -71.398 -6.464 1.00 113.09 693 THR C C 1
ATOM 4094 O O . THR C 1 148 ? 82.923 -71.574 -5.839 1.00 116.10 693 THR C O 1
ATOM 4098 N N . HIS C 1 149 ? 84.058 -71.450 -7.796 1.00 101.41 694 HIS C N 1
ATOM 4099 C CA . HIS C 1 149 ? 82.883 -71.559 -8.640 1.00 98.98 694 HIS C CA 1
ATOM 4100 C C . HIS C 1 149 ? 83.122 -72.420 -9.864 1.00 114.62 694 HIS C C 1
ATOM 4101 O O . HIS C 1 149 ? 84.108 -72.236 -10.569 1.00 118.96 694 HIS C O 1
ATOM 4108 N N . LEU C 1 150 ? 82.146 -73.229 -10.220 1.00 117.20 695 LEU C N 1
ATOM 4109 C CA . LEU C 1 150 ? 82.155 -73.898 -11.504 1.00 115.61 695 LEU C CA 1
ATOM 4110 C C . LEU C 1 150 ? 81.080 -73.255 -12.366 1.00 121.40 695 LEU C C 1
ATOM 4111 O O . LEU C 1 150 ? 79.909 -73.242 -11.995 1.00 130.55 695 LEU C O 1
ATOM 4116 N N . ILE C 1 151 ? 81.420 -72.865 -13.575 1.00 117.52 696 ILE C N 1
ATOM 4117 C CA . ILE C 1 151 ? 80.413 -72.360 -14.494 1.00 116.60 696 ILE C CA 1
ATOM 4118 C C . ILE C 1 151 ? 80.316 -73.328 -15.649 1.00 126.11 696 ILE C C 1
ATOM 4119 O O . ILE C 1 151 ? 81.330 -73.694 -16.269 1.00 124.08 696 ILE C O 1
ATOM 4124 N N . LEU C 1 152 ? 79.085 -73.757 -15.906 1.00 131.07 697 LEU C N 1
ATOM 4125 C CA . LEU C 1 152 ? 78.814 -74.778 -16.888 1.00 133.25 697 LEU C CA 1
ATOM 4126 C C . LEU C 1 152 ? 77.399 -74.590 -17.418 1.00 135.26 697 LEU C C 1
ATOM 4127 O O . LEU C 1 152 ? 76.727 -73.580 -17.128 1.00 127.15 697 LEU C O 1
ATOM 4132 N N . LYS C 1 153 ? 76.996 -75.568 -18.278 1.00 142.65 698 LYS C N 1
ATOM 4133 C CA . LYS C 1 153 ? 75.771 -75.634 -19.084 1.00 139.51 698 LYS C CA 1
ATOM 4134 C C . LYS C 1 153 ? 74.792 -76.776 -18.740 1.00 143.28 698 LYS C C 1
ATOM 4135 O O . LYS C 1 153 ? 73.583 -76.543 -18.795 1.00 142.86 698 LYS C O 1
ATOM 4141 N N . GLU C 1 154 ? 75.262 -77.954 -18.288 1.00 150.92 699 GLU C N 1
ATOM 4142 C CA . GLU C 1 154 ? 74.448 -79.175 -18.094 1.00 159.10 699 GLU C CA 1
ATOM 4143 C C . GLU C 1 154 ? 74.790 -79.911 -16.801 1.00 161.97 699 GLU C C 1
ATOM 4144 O O . GLU C 1 154 ? 75.916 -79.842 -16.321 1.00 163.97 699 GLU C O 1
ATOM 4150 N N . ARG C 1 155 ? 73.843 -80.716 -16.302 1.00 163.01 700 ARG C N 1
ATOM 4151 C CA . ARG C 1 155 ? 74.122 -81.630 -15.197 1.00 161.67 700 ARG C CA 1
ATOM 4152 C C . ARG C 1 155 ? 75.153 -82.588 -15.837 1.00 167.67 700 ARG C C 1
ATOM 4153 O O . ARG C 1 155 ? 74.958 -82.990 -16.991 1.00 168.59 700 ARG C O 1
ATOM 4161 N N . GLY C 1 156 ? 76.285 -82.911 -15.191 1.00 165.42 701 GLY C N 1
ATOM 4162 C CA . GLY C 1 156 ? 77.153 -83.912 -15.811 1.00 160.51 701 GLY C CA 1
ATOM 4163 C C . GLY C 1 156 ? 78.635 -83.578 -16.035 1.00 163.08 701 GLY C C 1
ATOM 4164 O O . GLY C 1 156 ? 79.018 -82.425 -16.260 1.00 160.41 701 GLY C O 1
ATOM 4165 N N . GLY C 1 157 ? 79.470 -84.616 -16.088 1.00 171.24 702 GLY C N 1
ATOM 4166 C CA . GLY C 1 157 ? 80.873 -84.390 -16.387 1.00 169.64 702 GLY C CA 1
ATOM 4167 C C . GLY C 1 157 ? 81.762 -84.463 -15.154 1.00 164.35 702 GLY C C 1
ATOM 4168 O O . GLY C 1 157 ? 81.318 -84.705 -14.029 1.00 162.97 702 GLY C O 1
ATOM 4169 N N . SER C 1 158 ? 83.067 -84.387 -15.402 1.00 157.29 703 SER C N 1
ATOM 4170 C CA . SER C 1 158 ? 84.008 -84.582 -14.307 1.00 155.41 703 SER C CA 1
ATOM 4171 C C . SER C 1 158 ? 83.884 -83.455 -13.302 1.00 154.00 703 SER C C 1
ATOM 4172 O O . SER C 1 158 ? 83.762 -83.675 -12.081 1.00 144.35 703 SER C O 1
ATOM 4175 N N . LYS C 1 159 ? 83.902 -82.232 -13.826 1.00 155.05 704 LYS C N 1
ATOM 4176 C CA . LYS C 1 159 ? 83.897 -81.091 -12.955 1.00 151.42 704 LYS C CA 1
ATOM 4177 C C . LYS C 1 159 ? 82.567 -80.961 -12.219 1.00 152.42 704 LYS C C 1
ATOM 4178 O O . LYS C 1 159 ? 82.547 -80.613 -11.032 1.00 152.22 704 LYS C O 1
ATOM 4184 N N . TYR C 1 160 ? 81.450 -81.305 -12.863 1.00 157.91 705 TYR C N 1
ATOM 4185 C CA . TYR C 1 160 ? 80.163 -81.287 -12.150 1.00 162.31 705 TYR C CA 1
ATOM 4186 C C . TYR C 1 160 ? 80.217 -82.125 -10.878 1.00 161.99 705 TYR C C 1
ATOM 4187 O O . TYR C 1 160 ? 79.918 -81.648 -9.756 1.00 157.98 705 TYR C O 1
ATOM 4196 N N . GLU C 1 161 ? 80.652 -83.377 -11.051 1.00 167.29 706 GLU C N 1
ATOM 4197 C CA . GLU C 1 161 ? 80.742 -84.356 -9.974 1.00 166.91 706 GLU C CA 1
ATOM 4198 C C . GLU C 1 161 ? 81.682 -83.847 -8.897 1.00 158.70 706 GLU C C 1
ATOM 4199 O O . GLU C 1 161 ? 81.434 -84.034 -7.692 1.00 151.81 706 GLU C O 1
ATOM 4205 N N . ALA C 1 162 ? 82.795 -83.238 -9.325 1.00 157.68 707 ALA C N 1
ATOM 4206 C CA . ALA C 1 162 ? 83.718 -82.693 -8.347 1.00 155.51 707 ALA C CA 1
ATOM 4207 C C . ALA C 1 162 ? 83.064 -81.603 -7.503 1.00 152.66 707 ALA C C 1
ATOM 4208 O O . ALA C 1 162 ? 83.153 -81.644 -6.264 1.00 151.92 707 ALA C O 1
ATOM 4210 N N . ALA C 1 163 ? 82.251 -80.743 -8.128 1.00 150.92 708 ALA C N 1
ATOM 4211 C CA . ALA C 1 163 ? 81.665 -79.649 -7.362 1.00 145.57 708 ALA C CA 1
ATOM 4212 C C . ALA C 1 163 ? 80.758 -80.206 -6.303 1.00 148.90 708 ALA C C 1
ATOM 4213 O O . ALA C 1 163 ? 80.782 -79.741 -5.157 1.00 142.58 708 ALA C O 1
ATOM 4215 N N . LYS C 1 164 ? 80.043 -81.284 -6.649 1.00 158.20 709 LYS C N 1
ATOM 4216 C CA . LYS C 1 164 ? 79.189 -81.960 -5.671 1.00 155.85 709 LYS C CA 1
ATOM 4217 C C . LYS C 1 164 ? 80.010 -82.585 -4.542 1.00 156.15 709 LYS C C 1
ATOM 4218 O O . LYS C 1 164 ? 79.653 -82.441 -3.365 1.00 156.71 709 LYS C O 1
ATOM 4224 N N . LYS C 1 165 ? 81.096 -83.314 -4.874 1.00 154.48 710 LYS C N 1
ATOM 4225 C CA . LYS C 1 165 ? 81.896 -83.954 -3.815 1.00 151.99 710 LYS C CA 1
ATOM 4226 C C . LYS C 1 165 ? 82.476 -82.910 -2.870 1.00 148.25 710 LYS C C 1
ATOM 4227 O O . LYS C 1 165 ? 82.544 -83.139 -1.656 1.00 150.22 710 LYS C O 1
ATOM 4233 N N . TRP C 1 166 ? 82.916 -81.766 -3.414 1.00 142.66 711 TRP C N 1
ATOM 4234 C CA . TRP C 1 166 ? 83.608 -80.723 -2.669 1.00 141.94 711 TRP C CA 1
ATOM 4235 C C . TRP C 1 166 ? 82.686 -79.646 -2.104 1.00 143.57 711 TRP C C 1
ATOM 4236 O O . TRP C 1 166 ? 83.167 -78.695 -1.463 1.00 146.35 711 TRP C O 1
ATOM 4247 N N . ASN C 1 167 ? 81.391 -79.772 -2.355 1.00 140.34 712 ASN C N 1
ATOM 4248 C CA . ASN C 1 167 ? 80.364 -78.817 -1.960 1.00 141.31 712 ASN C CA 1
ATOM 4249 C C . ASN C 1 167 ? 80.638 -77.410 -2.503 1.00 140.93 712 ASN C C 1
ATOM 4250 O O . ASN C 1 167 ? 80.400 -76.380 -1.846 1.00 141.40 712 ASN C O 1
ATOM 4255 N N . LEU C 1 168 ? 81.005 -77.366 -3.762 1.00 138.41 713 LEU C N 1
ATOM 4256 C CA . LEU C 1 168 ? 81.175 -76.064 -4.363 1.00 133.91 713 LEU C CA 1
ATOM 4257 C C . LEU C 1 168 ? 80.033 -75.758 -5.328 1.00 128.87 713 LEU C C 1
ATOM 4258 O O . LEU C 1 168 ? 79.683 -76.610 -6.162 1.00 125.54 713 LEU C O 1
ATOM 4263 N N . PRO C 1 169 ? 79.629 -74.482 -5.425 1.00 120.26 714 PRO C N 1
ATOM 4264 C CA . PRO C 1 169 ? 78.516 -74.148 -6.300 1.00 112.43 714 PRO C CA 1
ATOM 4265 C C . PRO C 1 169 ? 78.848 -74.398 -7.744 1.00 116.46 714 PRO C C 1
ATOM 4266 O O . PRO C 1 169 ? 79.953 -74.152 -8.181 1.00 123.34 714 PRO C O 1
ATOM 4270 N N . ALA C 1 170 ? 77.937 -75.051 -8.444 1.00 124.88 715 ALA C N 1
ATOM 4271 C CA . ALA C 1 170 ? 78.078 -75.289 -9.880 1.00 129.94 715 ALA C CA 1
ATOM 4272 C C . ALA C 1 170 ? 76.881 -74.544 -10.472 1.00 130.42 715 ALA C C 1
ATOM 4273 O O . ALA C 1 170 ? 75.727 -74.935 -10.241 1.00 138.17 715 ALA C O 1
ATOM 4275 N N . VAL C 1 171 ? 77.160 -73.494 -11.260 1.00 120.63 716 VAL C N 1
ATOM 4276 C CA . VAL C 1 171 ? 76.136 -72.553 -11.665 1.00 117.26 716 VAL C CA 1
ATOM 4277 C C . VAL C 1 171 ? 76.103 -72.380 -13.191 1.00 122.26 716 VAL C C 1
ATOM 4278 O O . VAL C 1 171 ? 77.102 -72.600 -13.893 1.00 120.03 716 VAL C O 1
ATOM 4282 N N . THR C 1 172 ? 74.979 -71.822 -13.680 1.00 121.80 717 THR C N 1
ATOM 4283 C CA . THR C 1 172 ? 74.779 -71.575 -15.100 1.00 120.12 717 THR C CA 1
ATOM 4284 C C . THR C 1 172 ? 75.507 -70.311 -15.583 1.00 117.08 717 THR C C 1
ATOM 4285 O O . THR C 1 172 ? 75.713 -69.363 -14.809 1.00 113.60 717 THR C O 1
ATOM 4289 N N . ILE C 1 173 ? 75.644 -70.186 -16.923 1.00 114.73 718 ILE C N 1
ATOM 4290 C CA . ILE C 1 173 ? 76.337 -69.018 -17.490 1.00 112.77 718 ILE C CA 1
ATOM 4291 C C . ILE C 1 173 ? 75.589 -67.749 -17.148 1.00 110.20 718 ILE C C 1
ATOM 4292 O O . ILE C 1 173 ? 76.186 -66.666 -16.954 1.00 108.38 718 ILE C O 1
ATOM 4297 N N . ALA C 1 174 ? 74.267 -67.896 -16.984 1.00 113.29 719 ALA C N 1
ATOM 4298 C CA . ALA C 1 174 ? 73.388 -66.791 -16.623 1.00 116.35 719 ALA C CA 1
ATOM 4299 C C . ALA C 1 174 ? 73.868 -66.104 -15.372 1.00 116.92 719 ALA C C 1
ATOM 4300 O O . ALA C 1 174 ? 73.775 -64.863 -15.277 1.00 116.77 719 ALA C O 1
ATOM 4302 N N . TRP C 1 175 ? 74.487 -66.888 -14.473 1.00 112.82 720 TRP C N 1
ATOM 4303 C CA . TRP C 1 175 ? 75.028 -66.327 -13.252 1.00 112.67 720 TRP C CA 1
ATOM 4304 C C . TRP C 1 175 ? 76.066 -65.253 -13.558 1.00 112.69 720 TRP C C 1
ATOM 4305 O O . TRP C 1 175 ? 76.045 -64.137 -12.994 1.00 114.15 720 TRP C O 1
ATOM 4316 N N . LEU C 1 176 ? 76.974 -65.560 -14.480 1.00 116.64 721 LEU C N 1
ATOM 4317 C CA . LEU C 1 176 ? 78.028 -64.587 -14.774 1.00 117.17 721 LEU C CA 1
ATOM 4318 C C . LEU C 1 176 ? 77.470 -63.348 -15.497 1.00 115.50 721 LEU C C 1
ATOM 4319 O O . LEU C 1 176 ? 77.747 -62.206 -15.079 1.00 113.21 721 LEU C O 1
ATOM 4324 N N . LEU C 1 177 ? 76.540 -63.561 -16.460 1.00 110.91 722 LEU C N 1
ATOM 4325 C CA . LEU C 1 177 ? 76.021 -62.432 -17.238 1.00 105.03 722 LEU C CA 1
ATOM 4326 C C . LEU C 1 177 ? 75.198 -61.485 -16.391 1.00 112.51 722 LEU C C 1
ATOM 4327 O O . LEU C 1 177 ? 75.282 -60.253 -16.584 1.00 112.02 722 LEU C O 1
ATOM 4332 N N . GLU C 1 178 ? 74.532 -62.025 -15.367 1.00 114.23 723 GLU C N 1
ATOM 4333 C CA . GLU C 1 178 ? 73.720 -61.209 -14.476 1.00 119.80 723 GLU C CA 1
ATOM 4334 C C . GLU C 1 178 ? 74.620 -60.446 -13.516 1.00 119.40 723 GLU C C 1
ATOM 4335 O O . GLU C 1 178 ? 74.409 -59.259 -13.226 1.00 118.84 723 GLU C O 1
ATOM 4341 N N . THR C 1 179 ? 75.697 -61.083 -13.101 1.00 117.54 724 THR C N 1
ATOM 4342 C CA . THR C 1 179 ? 76.649 -60.368 -12.287 1.00 117.57 724 THR C CA 1
ATOM 4343 C C . THR C 1 179 ? 77.262 -59.197 -13.040 1.00 111.97 724 THR C C 1
ATOM 4344 O O . THR C 1 179 ? 77.446 -58.100 -12.487 1.00 109.30 724 THR C O 1
ATOM 4348 N N . ALA C 1 180 ? 77.591 -59.422 -14.308 1.00 108.78 725 ALA C N 1
ATOM 4349 C CA . ALA C 1 180 ? 78.192 -58.369 -15.119 1.00 110.27 725 ALA C CA 1
ATOM 4350 C C . ALA C 1 180 ? 77.251 -57.224 -15.334 1.00 113.97 725 ALA C C 1
ATOM 4351 O O . ALA C 1 180 ? 77.637 -56.047 -15.177 1.00 113.72 725 ALA C O 1
ATOM 4353 N N . ARG C 1 181 ? 75.994 -57.589 -15.594 1.00 116.04 726 ARG C N 1
ATOM 4354 C CA . ARG C 1 181 ? 74.944 -56.632 -15.871 1.00 114.97 726 ARG C CA 1
ATOM 4355 C C . ARG C 1 181 ? 74.692 -55.711 -14.695 1.00 115.36 726 ARG C C 1
ATOM 4356 O O . ARG C 1 181 ? 74.450 -54.517 -14.905 1.00 112.07 726 ARG C O 1
ATOM 4364 N N . THR C 1 182 ? 74.758 -56.237 -13.448 1.00 117.18 727 THR C N 1
ATOM 4365 C CA . THR C 1 182 ? 74.407 -55.449 -12.251 1.00 117.99 727 THR C CA 1
ATOM 4366 C C . THR C 1 182 ? 75.596 -54.856 -11.491 1.00 118.95 727 THR C C 1
ATOM 4367 O O . THR C 1 182 ? 75.431 -53.817 -10.835 1.00 106.69 727 THR C O 1
ATOM 4371 N N . GLY C 1 183 ? 76.807 -55.403 -11.678 1.00 120.28 728 GLY C N 1
ATOM 4372 C CA . GLY C 1 183 ? 77.964 -55.042 -10.882 1.00 118.88 728 GLY C CA 1
ATOM 4373 C C . GLY C 1 183 ? 77.976 -55.585 -9.459 1.00 119.66 728 GLY C C 1
ATOM 4374 O O . GLY C 1 183 ? 78.852 -55.198 -8.666 1.00 126.23 728 GLY C O 1
ATOM 4375 N N . LYS C 1 184 ? 77.025 -56.447 -9.096 1.00 107.73 729 LYS C N 1
ATOM 4376 C CA . LYS C 1 184 ? 76.949 -57.087 -7.791 1.00 102.35 729 LYS C CA 1
ATOM 4377 C C . LYS C 1 184 ? 76.953 -58.597 -8.002 1.00 107.91 729 LYS C C 1
ATOM 4378 O O . LYS C 1 184 ? 76.540 -59.103 -9.046 1.00 108.72 729 LYS C O 1
ATOM 4384 N N . ARG C 1 185 ? 77.625 -59.283 -7.118 1.00 112.92 730 ARG C N 1
ATOM 4385 C CA . ARG C 1 185 ? 77.684 -60.726 -7.185 1.00 113.83 730 ARG C CA 1
ATOM 4386 C C . ARG C 1 185 ? 76.294 -61.362 -7.097 1.00 117.78 730 ARG C C 1
ATOM 4387 O O . ARG C 1 185 ? 75.598 -61.246 -6.074 1.00 122.19 730 ARG C O 1
ATOM 4395 N N . ALA C 1 186 ? 75.878 -62.055 -8.142 1.00 106.41 731 ALA C N 1
ATOM 4396 C CA . ALA C 1 186 ? 74.548 -62.604 -8.024 1.00 116.74 731 ALA C CA 1
ATOM 4397 C C . ALA C 1 186 ? 74.488 -63.711 -6.997 1.00 117.68 731 ALA C C 1
ATOM 4398 O O . ALA C 1 186 ? 75.502 -64.256 -6.605 1.00 116.61 731 ALA C O 1
ATOM 4400 N N . ASP C 1 187 ? 73.284 -63.967 -6.489 1.00 118.95 732 ASP C N 1
ATOM 4401 C CA . ASP C 1 187 ? 73.092 -65.062 -5.541 1.00 120.03 732 ASP C CA 1
ATOM 4402 C C . ASP C 1 187 ? 73.176 -66.391 -6.312 1.00 118.28 732 ASP C C 1
ATOM 4403 O O . ASP C 1 187 ? 72.312 -66.708 -7.127 1.00 120.77 732 ASP C O 1
ATOM 4408 N N . GLU C 1 188 ? 74.255 -67.150 -6.103 1.00 118.73 733 GLU C N 1
ATOM 4409 C CA . GLU C 1 188 ? 74.476 -68.438 -6.775 1.00 116.32 733 GLU C CA 1
ATOM 4410 C C . GLU C 1 188 ? 73.279 -69.381 -6.620 1.00 118.46 733 GLU C C 1
ATOM 4411 O O . GLU C 1 188 ? 72.975 -70.190 -7.505 1.00 114.55 733 GLU C O 1
ATOM 4417 N N . SER C 1 189 ? 72.637 -69.331 -5.440 1.00 125.20 734 SER C N 1
ATOM 4418 C CA . SER C 1 189 ? 71.533 -70.209 -5.061 1.00 124.26 734 SER C CA 1
ATOM 4419 C C . SER C 1 189 ? 70.276 -70.039 -5.936 1.00 125.67 734 SER C C 1
ATOM 4420 O O . SER C 1 189 ? 69.601 -71.055 -6.149 1.00 123.67 734 SER C O 1
ATOM 4423 N N . HIS C 1 190 ? 70.133 -68.908 -6.700 1.00 127.25 735 HIS C N 1
ATOM 4424 C CA . HIS C 1 190 ? 69.046 -68.676 -7.677 1.00 115.13 735 HIS C CA 1
ATOM 4425 C C . HIS C 1 190 ? 69.376 -69.283 -9.050 1.00 118.52 735 HIS C C 1
ATOM 4426 O O . HIS C 1 190 ? 68.506 -69.302 -9.922 1.00 124.92 735 HIS C O 1
ATOM 4433 N N . PHE C 1 191 ? 70.601 -69.781 -9.276 1.00 117.77 736 PHE C N 1
ATOM 4434 C CA . PHE C 1 191 ? 71.091 -70.187 -10.595 1.00 116.84 736 PHE C CA 1
ATOM 4435 C C . PHE C 1 191 ? 71.745 -71.542 -10.574 1.00 114.06 736 PHE C C 1
ATOM 4436 O O . PHE C 1 191 ? 72.364 -71.908 -11.576 1.00 114.28 736 PHE C O 1
ATOM 4444 N N . LEU C 1 192 ? 71.492 -72.346 -9.552 1.00 114.35 737 LEU C N 1
ATOM 4445 C CA . LEU C 1 192 ? 72.190 -73.618 -9.457 1.00 125.59 737 LEU C CA 1
ATOM 4446 C C . LEU C 1 192 ? 71.878 -74.516 -10.636 1.00 134.19 737 LEU C C 1
ATOM 4447 O O . LEU C 1 192 ? 70.833 -74.365 -11.267 1.00 146.16 737 LEU C O 1
ATOM 4452 N N . ILE C 1 193 ? 72.896 -75.249 -11.104 1.00 129.15 738 ILE C N 1
ATOM 4453 C CA . ILE C 1 193 ? 72.746 -76.118 -12.280 1.00 138.06 738 ILE C CA 1
ATOM 4454 C C . ILE C 1 193 ? 71.687 -77.188 -11.996 1.00 153.85 738 ILE C C 1
ATOM 4455 O O . ILE C 1 193 ? 71.081 -77.749 -12.926 1.00 154.64 738 ILE C O 1
ATOM 4460 N N . GLU C 1 194 ? 71.578 -77.590 -10.710 1.00 160.53 739 GLU C N 1
ATOM 4461 C CA . GLU C 1 194 ? 70.677 -78.616 -10.144 1.00 163.16 739 GLU C CA 1
ATOM 4462 C C . GLU C 1 194 ? 69.191 -78.261 -10.298 1.00 160.98 739 GLU C C 1
ATOM 4463 O O . GLU C 1 194 ? 68.336 -79.117 -10.045 1.00 162.35 739 GLU C O 1
ATOM 4469 N N . ASN C 1 195 ? 68.871 -76.982 -10.544 1.00 153.11 740 ASN C N 1
ATOM 4470 C CA . ASN C 1 195 ? 67.514 -76.466 -10.620 1.00 150.50 740 ASN C CA 1
ATOM 4471 C C . ASN C 1 195 ? 67.146 -76.124 -12.051 1.00 155.29 740 ASN C C 1
ATOM 4472 O O . ASN C 1 195 ? 66.204 -75.357 -12.271 1.00 166.78 740 ASN C O 1
ATOM 4477 N N . SER C 1 196 ? 67.939 -76.562 -13.017 1.00 153.41 741 SER C N 1
ATOM 4478 C CA . SER C 1 196 ? 67.800 -76.111 -14.394 1.00 158.21 741 SER C CA 1
ATOM 4479 C C . SER C 1 196 ? 66.929 -77.080 -15.236 1.00 159.18 741 SER C C 1
ATOM 4480 O O . SER C 1 196 ? 67.071 -78.319 -15.171 1.00 159.51 741 SER C O 1
ATOM 4483 N N . LEU D 1 7 ? 99.424 -10.160 -0.709 1.00 200.01 552 LEU D N 1
ATOM 4484 C CA . LEU D 1 7 ? 100.448 -11.210 -0.469 1.00 203.13 552 LEU D CA 1
ATOM 4485 C C . LEU D 1 7 ? 101.252 -11.692 -1.648 1.00 196.47 552 LEU D C 1
ATOM 4486 O O . LEU D 1 7 ? 102.433 -12.049 -1.531 1.00 182.58 552 LEU D O 1
ATOM 4491 N N . PHE D 1 8 ? 100.531 -11.863 -2.750 1.00 199.11 553 PHE D N 1
ATOM 4492 C CA . PHE D 1 8 ? 101.095 -12.371 -3.987 1.00 200.75 553 PHE D CA 1
ATOM 4493 C C . PHE D 1 8 ? 101.285 -11.231 -4.960 1.00 201.45 553 PHE D C 1
ATOM 4494 O O . PHE D 1 8 ? 101.374 -11.453 -6.175 1.00 201.34 553 PHE D O 1
ATOM 4502 N N . SER D 1 9 ? 101.353 -10.011 -4.428 1.00 202.89 554 SER D N 1
ATOM 4503 C CA . SER D 1 9 ? 101.578 -8.809 -5.213 1.00 200.90 554 SER D CA 1
ATOM 4504 C C . SER D 1 9 ? 102.839 -9.043 -6.063 1.00 201.71 554 SER D C 1
ATOM 4505 O O . SER D 1 9 ? 103.721 -9.802 -5.646 1.00 197.70 554 SER D O 1
ATOM 4508 N N . GLN D 1 10 ? 102.788 -8.621 -7.354 1.00 204.02 555 GLN D N 1
ATOM 4509 C CA . GLN D 1 10 ? 103.816 -8.757 -8.437 1.00 204.36 555 GLN D CA 1
ATOM 4510 C C . GLN D 1 10 ? 104.151 -10.221 -8.837 1.00 200.19 555 GLN D C 1
ATOM 4511 O O . GLN D 1 10 ? 105.203 -10.480 -9.472 1.00 195.67 555 GLN D O 1
ATOM 4517 N N . LYS D 1 11 ? 103.279 -11.196 -8.583 1.00 196.36 556 LYS D N 1
ATOM 4518 C CA . LYS D 1 11 ? 103.513 -12.539 -9.079 1.00 191.69 556 LYS D CA 1
ATOM 4519 C C . LYS D 1 11 ? 102.408 -12.813 -10.097 1.00 191.20 556 LYS D C 1
ATOM 4520 O O . LYS D 1 11 ? 101.291 -12.321 -9.939 1.00 189.19 556 LYS D O 1
ATOM 4526 N N . SER D 1 12 ? 102.695 -13.609 -11.126 1.00 193.73 557 SER D N 1
ATOM 4527 C CA . SER D 1 12 ? 101.725 -13.935 -12.177 1.00 196.39 557 SER D CA 1
ATOM 4528 C C . SER D 1 12 ? 101.594 -15.449 -12.281 1.00 202.51 557 SER D C 1
ATOM 4529 O O . SER D 1 12 ? 102.582 -16.151 -12.056 1.00 201.68 557 SER D O 1
ATOM 4532 N N . PHE D 1 13 ? 100.415 -15.965 -12.725 1.00 203.17 558 PHE D N 1
ATOM 4533 C CA . PHE D 1 13 ? 100.086 -17.402 -12.666 1.00 198.15 558 PHE D CA 1
ATOM 4534 C C . PHE D 1 13 ? 99.386 -17.890 -13.960 1.00 196.31 558 PHE D C 1
ATOM 4535 O O . PHE D 1 13 ? 98.556 -17.173 -14.516 1.00 202.71 558 PHE D O 1
ATOM 4543 N N . LEU D 1 14 ? 99.732 -19.087 -14.477 1.00 187.10 559 LEU D N 1
ATOM 4544 C CA . LEU D 1 14 ? 98.867 -19.895 -15.347 1.00 183.93 559 LEU D CA 1
ATOM 4545 C C . LEU D 1 14 ? 98.118 -20.895 -14.471 1.00 183.87 559 LEU D C 1
ATOM 4546 O O . LEU D 1 14 ? 98.595 -21.239 -13.395 1.00 190.19 559 LEU D O 1
ATOM 4551 N N . VAL D 1 15 ? 96.897 -21.276 -14.859 1.00 175.92 560 VAL D N 1
ATOM 4552 C CA . VAL D 1 15 ? 96.104 -22.316 -14.177 1.00 175.44 560 VAL D CA 1
ATOM 4553 C C . VAL D 1 15 ? 95.743 -23.392 -15.178 1.00 178.01 560 VAL D C 1
ATOM 4554 O O . VAL D 1 15 ? 95.073 -23.090 -16.164 1.00 174.26 560 VAL D O 1
ATOM 4558 N N . LEU D 1 16 ? 96.205 -24.640 -14.966 1.00 185.29 561 LEU D N 1
ATOM 4559 C CA . LEU D 1 16 ? 96.139 -25.669 -16.014 1.00 183.98 561 LEU D CA 1
ATOM 4560 C C . LEU D 1 16 ? 95.595 -27.011 -15.542 1.00 186.74 561 LEU D C 1
ATOM 4561 O O . LEU D 1 16 ? 95.852 -27.431 -14.411 1.00 186.81 561 LEU D O 1
ATOM 4566 N N . GLY D 1 17 ? 94.860 -27.693 -16.427 1.00 187.05 562 GLY D N 1
ATOM 4567 C CA . GLY D 1 17 ? 94.471 -29.072 -16.181 1.00 185.07 562 GLY D CA 1
ATOM 4568 C C . GLY D 1 17 ? 93.183 -29.293 -15.427 1.00 189.03 562 GLY D C 1
ATOM 4569 O O . GLY D 1 17 ? 92.846 -30.450 -15.146 1.00 190.49 562 GLY D O 1
ATOM 4570 N N . PHE D 1 18 ? 92.463 -28.238 -15.084 1.00 193.36 563 PHE D N 1
ATOM 4571 C CA . PHE D 1 18 ? 91.243 -28.314 -14.296 1.00 198.14 563 PHE D CA 1
ATOM 4572 C C . PHE D 1 18 ? 89.968 -28.198 -15.151 1.00 198.21 563 PHE D C 1
ATOM 4573 O O . PHE D 1 18 ? 90.022 -27.803 -16.323 1.00 194.24 563 PHE D O 1
ATOM 4581 N N . SER D 1 19 ? 88.821 -28.635 -14.580 1.00 200.40 564 SER D N 1
ATOM 4582 C CA . SER D 1 19 ? 87.521 -28.303 -15.183 1.00 195.27 564 SER D CA 1
ATOM 4583 C C . SER D 1 19 ? 87.370 -26.784 -15.216 1.00 200.20 564 SER D C 1
ATOM 4584 O O . SER D 1 19 ? 87.982 -26.058 -14.423 1.00 199.42 564 SER D O 1
ATOM 4587 N N . ASN D 1 20 ? 86.435 -26.321 -16.045 1.00 200.19 565 ASN D N 1
ATOM 4588 C CA . ASN D 1 20 ? 86.172 -24.886 -16.188 1.00 200.30 565 ASN D CA 1
ATOM 4589 C C . ASN D 1 20 ? 85.868 -24.171 -14.864 1.00 197.11 565 ASN D C 1
ATOM 4590 O O . ASN D 1 20 ? 86.444 -23.113 -14.535 1.00 189.88 565 ASN D O 1
ATOM 4595 N N . GLU D 1 21 ? 84.996 -24.784 -14.073 1.00 197.88 566 GLU D N 1
ATOM 4596 C CA . GLU D 1 21 ? 84.617 -24.260 -12.767 1.00 198.48 566 GLU D CA 1
ATOM 4597 C C . GLU D 1 21 ? 85.817 -24.099 -11.800 1.00 201.09 566 GLU D C 1
ATOM 4598 O O . GLU D 1 21 ? 86.053 -22.997 -11.257 1.00 194.11 566 GLU D O 1
ATOM 4604 N N . ASN D 1 22 ? 86.631 -25.173 -11.630 1.00 205.29 567 ASN D N 1
ATOM 4605 C CA . ASN D 1 22 ? 87.749 -25.166 -10.671 1.00 202.72 567 ASN D CA 1
ATOM 4606 C C . ASN D 1 22 ? 88.828 -24.157 -11.094 1.00 200.24 567 ASN D C 1
ATOM 4607 O O . ASN D 1 22 ? 89.429 -23.479 -10.242 1.00 201.94 567 ASN D O 1
ATOM 4612 N N . GLU D 1 23 ? 89.057 -24.031 -12.410 1.00 196.02 568 GLU D N 1
ATOM 4613 C CA . GLU D 1 23 ? 89.971 -23.034 -12.969 1.00 196.21 568 GLU D CA 1
ATOM 4614 C C . GLU D 1 23 ? 89.567 -21.630 -12.530 1.00 197.91 568 GLU D C 1
ATOM 4615 O O . GLU D 1 23 ? 90.401 -20.848 -12.035 1.00 192.11 568 GLU D O 1
ATOM 4621 N N . SER D 1 24 ? 88.272 -21.290 -12.723 1.00 199.02 569 SER D N 1
ATOM 4622 C CA . SER D 1 24 ? 87.791 -19.955 -12.345 1.00 199.86 569 SER D CA 1
ATOM 4623 C C . SER D 1 24 ? 87.920 -19.745 -10.841 1.00 200.16 569 SER D C 1
ATOM 4624 O O . SER D 1 24 ? 88.314 -18.658 -10.388 1.00 201.73 569 SER D O 1
ATOM 4627 N N . ASN D 1 25 ? 87.627 -20.783 -10.056 1.00 199.77 570 ASN D N 1
ATOM 4628 C CA . ASN D 1 25 ? 87.755 -20.686 -8.603 1.00 204.01 570 ASN D CA 1
ATOM 4629 C C . ASN D 1 25 ? 89.201 -20.381 -8.135 1.00 206.99 570 ASN D C 1
ATOM 4630 O O . ASN D 1 25 ? 89.431 -19.483 -7.281 1.00 205.96 570 ASN D O 1
ATOM 4635 N N . ILE D 1 26 ? 90.198 -21.052 -8.745 1.00 206.65 571 ILE D N 1
ATOM 4636 C CA . ILE D 1 26 ? 91.608 -20.870 -8.347 1.00 206.94 571 ILE D CA 1
ATOM 4637 C C . ILE D 1 26 ? 92.118 -19.484 -8.789 1.00 206.37 571 ILE D C 1
ATOM 4638 O O . ILE D 1 26 ? 92.809 -18.782 -8.019 1.00 202.24 571 ILE D O 1
ATOM 4643 N N . ALA D 1 27 ? 91.758 -19.062 -10.020 1.00 203.51 572 ALA D N 1
ATOM 4644 C CA . ALA D 1 27 ? 92.124 -17.725 -10.483 1.00 200.70 572 ALA D CA 1
ATOM 4645 C C . ALA D 1 27 ? 91.603 -16.653 -9.511 1.00 204.59 572 ALA D C 1
ATOM 4646 O O . ALA D 1 27 ? 92.285 -15.644 -9.249 1.00 206.09 572 ALA D O 1
ATOM 4648 N N . ASN D 1 28 ? 90.383 -16.835 -8.983 1.00 207.49 573 ASN D N 1
ATOM 4649 C CA . ASN D 1 28 ? 89.816 -15.842 -8.058 1.00 204.98 573 ASN D CA 1
ATOM 4650 C C . ASN D 1 28 ? 90.607 -15.745 -6.738 1.00 203.91 573 ASN D C 1
ATOM 4651 O O . ASN D 1 28 ? 90.880 -14.626 -6.254 1.00 200.59 573 ASN D O 1
ATOM 4656 N N . ILE D 1 29 ? 90.994 -16.905 -6.156 1.00 204.41 574 ILE D N 1
ATOM 4657 C CA . ILE D 1 29 ? 91.811 -16.936 -4.918 1.00 204.27 574 ILE D CA 1
ATOM 4658 C C . ILE D 1 29 ? 93.163 -16.212 -5.105 1.00 204.61 574 ILE D C 1
ATOM 4659 O O . ILE D 1 29 ? 93.660 -15.443 -4.226 1.00 202.11 574 ILE D O 1
ATOM 4664 N N . ILE D 1 30 ? 93.764 -16.444 -6.280 1.00 204.05 575 ILE D N 1
ATOM 4665 C CA . ILE D 1 30 ? 95.029 -15.820 -6.665 1.00 204.46 575 ILE D CA 1
ATOM 4666 C C . ILE D 1 30 ? 94.874 -14.292 -6.709 1.00 203.05 575 ILE D C 1
ATOM 4667 O O . ILE D 1 30 ? 95.694 -13.552 -6.123 1.00 197.28 575 ILE D O 1
ATOM 4672 N N . LYS D 1 31 ? 93.767 -13.800 -7.332 1.00 199.91 576 LYS D N 1
ATOM 4673 C CA . LYS D 1 31 ? 93.561 -12.354 -7.456 1.00 194.99 576 LYS D CA 1
ATOM 4674 C C . LYS D 1 31 ? 93.346 -11.710 -6.102 1.00 198.71 576 LYS D C 1
ATOM 4675 O O . LYS D 1 31 ? 93.836 -10.597 -5.877 1.00 197.83 576 LYS D O 1
ATOM 4681 N N . GLU D 1 32 ? 92.674 -12.402 -5.175 1.00 203.36 577 GLU D N 1
ATOM 4682 C CA . GLU D 1 32 ? 92.521 -11.833 -3.833 1.00 204.72 577 GLU D CA 1
ATOM 4683 C C . GLU D 1 32 ? 93.848 -11.649 -3.103 1.00 199.46 577 GLU D C 1
ATOM 4684 O O . GLU D 1 32 ? 93.905 -10.846 -2.158 1.00 194.61 577 GLU D O 1
ATOM 4690 N N . ASN D 1 33 ? 94.899 -12.406 -3.450 1.00 199.51 578 ASN D N 1
ATOM 4691 C CA . ASN D 1 33 ? 96.153 -12.155 -2.728 1.00 200.48 578 ASN D CA 1
ATOM 4692 C C . ASN D 1 33 ? 97.151 -11.310 -3.553 1.00 195.07 578 ASN D C 1
ATOM 4693 O O . ASN D 1 33 ? 98.339 -11.239 -3.214 1.00 188.70 578 ASN D O 1
ATOM 4698 N N . ALA D 1 34 ? 96.617 -10.538 -4.508 1.00 197.59 579 ALA D N 1
ATOM 4699 C CA . ALA D 1 34 ? 97.196 -9.538 -5.429 1.00 196.27 579 ALA D CA 1
ATOM 4700 C C . ALA D 1 34 ? 97.975 -10.119 -6.610 1.00 189.42 579 ALA D C 1
ATOM 4701 O O . ALA D 1 34 ? 98.675 -9.361 -7.297 1.00 187.23 579 ALA D O 1
ATOM 4703 N N . GLY D 1 35 ? 97.842 -11.424 -6.909 1.00 189.17 580 GLY D N 1
ATOM 4704 C CA . GLY D 1 35 ? 98.492 -11.985 -8.081 1.00 188.10 580 GLY D CA 1
ATOM 4705 C C . GLY D 1 35 ? 97.677 -11.753 -9.350 1.00 189.90 580 GLY D C 1
ATOM 4706 O O . GLY D 1 35 ? 96.478 -11.507 -9.283 1.00 190.38 580 GLY D O 1
ATOM 4707 N N . LYS D 1 36 ? 98.350 -11.831 -10.508 1.00 190.95 581 LYS D N 1
ATOM 4708 C CA . LYS D 1 36 ? 97.777 -11.658 -11.855 1.00 192.74 581 LYS D CA 1
ATOM 4709 C C . LYS D 1 36 ? 97.688 -12.966 -12.651 1.00 197.30 581 LYS D C 1
ATOM 4710 O O . LYS D 1 36 ? 98.667 -13.705 -12.690 1.00 199.72 581 LYS D O 1
ATOM 4716 N N . ILE D 1 37 ? 96.583 -13.167 -13.407 1.00 199.34 582 ILE D N 1
ATOM 4717 C CA . ILE D 1 37 ? 96.245 -14.378 -14.215 1.00 202.52 582 ILE D CA 1
ATOM 4718 C C . ILE D 1 37 ? 96.417 -14.168 -15.720 1.00 201.78 582 ILE D C 1
ATOM 4719 O O . ILE D 1 37 ? 95.953 -13.176 -16.261 1.00 203.46 582 ILE D O 1
ATOM 4724 N N . MET D 1 38 ? 97.130 -15.067 -16.379 1.00 203.81 583 MET D N 1
ATOM 4725 C CA . MET D 1 38 ? 97.540 -14.970 -17.778 1.00 210.54 583 MET D CA 1
ATOM 4726 C C . MET D 1 38 ? 96.722 -15.833 -18.772 1.00 214.65 583 MET D C 1
ATOM 4727 O O . MET D 1 38 ? 96.005 -16.762 -18.397 1.00 213.91 583 MET D O 1
ATOM 4732 N N . SER D 1 39 ? 96.890 -15.524 -20.074 1.00 219.28 584 SER D N 1
ATOM 4733 C CA . SER D 1 39 ? 96.221 -16.105 -21.244 1.00 221.81 584 SER D CA 1
ATOM 4734 C C . SER D 1 39 ? 96.879 -17.302 -21.937 1.00 222.84 584 SER D C 1
ATOM 4735 O O . SER D 1 39 ? 97.974 -17.719 -21.568 1.00 221.33 584 SER D O 1
ATOM 4738 N N . LEU D 1 40 ? 96.016 -18.060 -22.647 1.00 224.29 585 LEU D N 1
ATOM 4739 C CA . LEU D 1 40 ? 96.402 -19.129 -23.585 1.00 225.40 585 LEU D CA 1
ATOM 4740 C C . LEU D 1 40 ? 97.243 -18.521 -24.725 1.00 224.34 585 LEU D C 1
ATOM 4741 O O . LEU D 1 40 ? 97.111 -17.323 -25.047 1.00 220.53 585 LEU D O 1
ATOM 4746 N N . LEU D 1 41 ? 98.083 -19.375 -25.382 1.00 227.45 586 LEU D N 1
ATOM 4747 C CA . LEU D 1 41 ? 99.106 -19.012 -26.408 1.00 229.15 586 LEU D CA 1
ATOM 4748 C C . LEU D 1 41 ? 100.007 -17.921 -25.832 1.00 229.00 586 LEU D C 1
ATOM 4749 O O . LEU D 1 41 ? 100.925 -17.387 -26.484 1.00 225.85 586 LEU D O 1
ATOM 4754 N N . SER D 1 42 ? 99.742 -17.736 -24.535 1.00 232.27 587 SER D N 1
ATOM 4755 C CA . SER D 1 42 ? 100.122 -16.825 -23.462 1.00 233.17 587 SER D CA 1
ATOM 4756 C C . SER D 1 42 ? 100.913 -15.583 -23.802 1.00 231.00 587 SER D C 1
ATOM 4757 O O . SER D 1 42 ? 101.593 -15.446 -24.833 1.00 226.55 587 SER D O 1
ATOM 4760 N N . ARG D 1 43 ? 100.780 -14.684 -22.845 1.00 224.71 588 ARG D N 1
ATOM 4761 C CA . ARG D 1 43 ? 101.466 -13.427 -22.753 1.00 216.03 588 ARG D CA 1
ATOM 4762 C C . ARG D 1 43 ? 102.966 -13.809 -22.624 1.00 220.41 588 ARG D C 1
ATOM 4763 O O . ARG D 1 43 ? 103.584 -14.357 -23.560 1.00 219.80 588 ARG D O 1
ATOM 4771 N N . THR D 1 44 ? 103.489 -13.712 -21.405 1.00 222.06 589 THR D N 1
ATOM 4772 C CA . THR D 1 44 ? 104.889 -13.782 -20.997 1.00 220.35 589 THR D CA 1
ATOM 4773 C C . THR D 1 44 ? 104.982 -15.071 -20.190 1.00 224.14 589 THR D C 1
ATOM 4774 O O . THR D 1 44 ? 104.014 -15.833 -20.073 1.00 221.64 589 THR D O 1
ATOM 4778 N N . VAL D 1 45 ? 106.170 -15.444 -19.774 1.00 227.78 590 VAL D N 1
ATOM 4779 C CA . VAL D 1 45 ? 106.220 -16.683 -19.036 1.00 227.09 590 VAL D CA 1
ATOM 4780 C C . VAL D 1 45 ? 105.832 -16.297 -17.613 1.00 228.20 590 VAL D C 1
ATOM 4781 O O . VAL D 1 45 ? 106.443 -15.408 -16.997 1.00 224.89 590 VAL D O 1
ATOM 4785 N N . ALA D 1 46 ? 104.797 -16.953 -17.105 1.00 227.09 591 ALA D N 1
ATOM 4786 C CA . ALA D 1 46 ? 104.355 -16.765 -15.730 1.00 217.50 591 ALA D CA 1
ATOM 4787 C C . ALA D 1 46 ? 105.364 -17.227 -14.693 1.00 216.71 591 ALA D C 1
ATOM 4788 O O . ALA D 1 46 ? 105.972 -18.301 -14.818 1.00 217.14 591 ALA D O 1
ATOM 4790 N N . ASP D 1 47 ? 105.387 -16.462 -13.587 1.00 210.39 592 ASP D N 1
ATOM 4791 C CA . ASP D 1 47 ? 106.193 -16.773 -12.404 1.00 204.67 592 ASP D CA 1
ATOM 4792 C C . ASP D 1 47 ? 105.846 -18.176 -11.856 1.00 206.50 592 ASP D C 1
ATOM 4793 O O . ASP D 1 47 ? 106.748 -18.915 -11.419 1.00 202.87 592 ASP D O 1
ATOM 4798 N N . TYR D 1 48 ? 104.550 -18.557 -11.838 1.00 205.83 593 TYR D N 1
ATOM 4799 C CA . TYR D 1 48 ? 104.109 -19.838 -11.283 1.00 196.18 593 TYR D CA 1
ATOM 4800 C C . TYR D 1 48 ? 103.060 -20.393 -12.248 1.00 193.29 593 TYR D C 1
ATOM 4801 O O . TYR D 1 48 ? 102.265 -19.632 -12.780 1.00 192.88 593 TYR D O 1
ATOM 4810 N N . ALA D 1 49 ? 103.054 -21.715 -12.482 1.00 190.74 594 ALA D N 1
ATOM 4811 C CA . ALA D 1 49 ? 101.919 -22.487 -13.027 1.00 186.55 594 ALA D CA 1
ATOM 4812 C C . ALA D 1 49 ? 101.279 -23.385 -11.933 1.00 189.51 594 ALA D C 1
ATOM 4813 O O . ALA D 1 49 ? 101.959 -24.223 -11.331 1.00 193.10 594 ALA D O 1
ATOM 4815 N N . VAL D 1 50 ? 99.987 -23.200 -11.644 1.00 186.85 595 VAL D N 1
ATOM 4816 C CA . VAL D 1 50 ? 99.254 -24.035 -10.687 1.00 181.38 595 VAL D CA 1
ATOM 4817 C C . VAL D 1 50 ? 98.597 -25.220 -11.401 1.00 180.56 595 VAL D C 1
ATOM 4818 O O . VAL D 1 50 ? 97.868 -25.039 -12.387 1.00 178.48 595 VAL D O 1
ATOM 4822 N N . VAL D 1 51 ? 98.914 -26.442 -10.966 1.00 184.24 596 VAL D N 1
ATOM 4823 C CA . VAL D 1 51 ? 98.442 -27.644 -11.669 1.00 187.24 596 VAL D CA 1
ATOM 4824 C C . VAL D 1 51 ? 97.774 -28.557 -10.639 1.00 185.88 596 VAL D C 1
ATOM 4825 O O . VAL D 1 51 ? 97.902 -28.294 -9.420 1.00 177.71 596 VAL D O 1
ATOM 4829 N N . PRO D 1 52 ? 97.091 -29.651 -11.062 1.00 189.80 597 PRO D N 1
ATOM 4830 C CA . PRO D 1 52 ? 96.507 -30.583 -10.080 1.00 187.03 597 PRO D CA 1
ATOM 4831 C C . PRO D 1 52 ? 97.610 -31.318 -9.327 1.00 185.83 597 PRO D C 1
ATOM 4832 O O . PRO D 1 52 ? 98.794 -31.255 -9.682 1.00 189.12 597 PRO D O 1
ATOM 4836 N N . LEU D 1 53 ? 97.213 -32.035 -8.273 1.00 181.18 598 LEU D N 1
ATOM 4837 C CA . LEU D 1 53 ? 98.211 -32.633 -7.388 1.00 174.36 598 LEU D CA 1
ATOM 4838 C C . LEU D 1 53 ? 99.077 -33.646 -8.123 1.00 167.73 598 LEU D C 1
ATOM 4839 O O . LEU D 1 53 ? 100.300 -33.644 -7.967 1.00 164.20 598 LEU D O 1
ATOM 4844 N N . LEU D 1 54 ? 98.492 -34.393 -9.052 1.00 168.54 599 LEU D N 1
ATOM 4845 C CA . LEU D 1 54 ? 99.181 -35.485 -9.731 1.00 165.56 599 LEU D CA 1
ATOM 4846 C C . LEU D 1 54 ? 99.897 -34.989 -10.956 1.00 173.12 599 LEU D C 1
ATOM 4847 O O . LEU D 1 54 ? 100.427 -35.795 -11.728 1.00 173.37 599 LEU D O 1
ATOM 4852 N N . GLY D 1 55 ? 99.877 -33.682 -11.165 1.00 179.71 600 GLY D N 1
ATOM 4853 C CA . GLY D 1 55 ? 100.501 -33.080 -12.311 1.00 186.88 600 GLY D CA 1
ATOM 4854 C C . GLY D 1 55 ? 99.589 -33.184 -13.515 1.00 197.06 600 GLY D C 1
ATOM 4855 O O . GLY D 1 55 ? 98.497 -33.755 -13.483 1.00 195.60 600 GLY D O 1
ATOM 4856 N N . CYS D 1 56 ? 100.070 -32.626 -14.608 1.00 204.66 601 CYS D N 1
ATOM 4857 C CA . CYS D 1 56 ? 99.360 -32.587 -15.874 1.00 205.63 601 CYS D CA 1
ATOM 4858 C C . CYS D 1 56 ? 100.369 -32.118 -16.906 1.00 214.17 601 CYS D C 1
ATOM 4859 O O . CYS D 1 56 ? 101.564 -31.996 -16.623 1.00 214.93 601 CYS D O 1
ATOM 4862 N N . GLU D 1 57 ? 99.892 -31.922 -18.118 1.00 218.95 602 GLU D N 1
ATOM 4863 C CA . GLU D 1 57 ? 100.707 -31.403 -19.215 1.00 220.51 602 GLU D CA 1
ATOM 4864 C C . GLU D 1 57 ? 101.086 -29.925 -18.962 1.00 217.64 602 GLU D C 1
ATOM 4865 O O . GLU D 1 57 ? 100.222 -29.105 -18.630 1.00 218.51 602 GLU D O 1
ATOM 4871 N N . VAL D 1 58 ? 102.379 -29.578 -19.067 1.00 215.02 603 VAL D N 1
ATOM 4872 C CA . VAL D 1 58 ? 102.826 -28.181 -18.951 1.00 210.43 603 VAL D CA 1
ATOM 4873 C C . VAL D 1 58 ? 103.534 -27.855 -20.270 1.00 215.78 603 VAL D C 1
ATOM 4874 O O . VAL D 1 58 ? 104.714 -28.203 -20.485 1.00 212.15 603 VAL D O 1
ATOM 4878 N N . GLU D 1 59 ? 102.778 -27.163 -21.168 1.00 216.88 604 GLU D N 1
ATOM 4879 C CA . GLU D 1 59 ? 103.181 -26.912 -22.557 1.00 213.28 604 GLU D CA 1
ATOM 4880 C C . GLU D 1 59 ? 104.078 -25.686 -22.712 1.00 211.24 604 GLU D C 1
ATOM 4881 O O . GLU D 1 59 ? 104.726 -25.522 -23.758 1.00 213.73 604 GLU D O 1
ATOM 4887 N N . ALA D 1 60 ? 104.106 -24.809 -21.716 1.00 207.42 605 ALA D N 1
ATOM 4888 C CA . ALA D 1 60 ? 104.834 -23.570 -21.838 1.00 207.80 605 ALA D CA 1
ATOM 4889 C C . ALA D 1 60 ? 105.984 -23.633 -20.861 1.00 205.35 605 ALA D C 1
ATOM 4890 O O . ALA D 1 60 ? 105.869 -24.204 -19.770 1.00 204.31 605 ALA D O 1
ATOM 4892 N N . THR D 1 61 ? 107.068 -22.984 -21.226 1.00 208.08 606 THR D N 1
ATOM 4893 C CA . THR D 1 61 ? 108.104 -22.750 -20.255 1.00 207.09 606 THR D CA 1
ATOM 4894 C C . THR D 1 61 ? 107.425 -21.900 -19.168 1.00 208.53 606 THR D C 1
ATOM 4895 O O . THR D 1 61 ? 106.665 -20.976 -19.479 1.00 207.16 606 THR D O 1
ATOM 4899 N N . VAL D 1 62 ? 107.589 -22.276 -17.898 1.00 207.63 607 VAL D N 1
ATOM 4900 C CA . VAL D 1 62 ? 107.024 -21.502 -16.792 1.00 206.41 607 VAL D CA 1
ATOM 4901 C C . VAL D 1 62 ? 108.013 -21.418 -15.644 1.00 202.21 607 VAL D C 1
ATOM 4902 O O . VAL D 1 62 ? 109.011 -22.144 -15.601 1.00 194.84 607 VAL D O 1
ATOM 4906 N N . GLY D 1 63 ? 107.745 -20.459 -14.735 1.00 204.50 608 GLY D N 1
ATOM 4907 C CA . GLY D 1 63 ? 108.600 -20.293 -13.567 1.00 202.73 608 GLY D CA 1
ATOM 4908 C C . GLY D 1 63 ? 108.755 -21.448 -12.605 1.00 201.31 608 GLY D C 1
ATOM 4909 O O . GLY D 1 63 ? 109.881 -21.933 -12.486 1.00 193.92 608 GLY D O 1
ATOM 4910 N N . GLU D 1 64 ? 107.696 -21.969 -11.991 1.00 202.35 609 GLU D N 1
ATOM 4911 C CA . GLU D 1 64 ? 107.808 -23.120 -11.090 1.00 194.94 609 GLU D CA 1
ATOM 4912 C C . GLU D 1 64 ? 106.489 -23.789 -11.290 1.00 193.30 609 GLU D C 1
ATOM 4913 O O . GLU D 1 64 ? 105.460 -23.133 -11.136 1.00 193.89 609 GLU D O 1
ATOM 4919 N N . VAL D 1 65 ? 106.519 -25.104 -11.447 1.00 190.05 610 VAL D N 1
ATOM 4920 C CA . VAL D 1 65 ? 105.283 -25.841 -11.528 1.00 187.69 610 VAL D CA 1
ATOM 4921 C C . VAL D 1 65 ? 104.918 -26.159 -10.082 1.00 191.49 610 VAL D C 1
ATOM 4922 O O . VAL D 1 65 ? 105.798 -26.553 -9.310 1.00 189.63 610 VAL D O 1
ATOM 4926 N N . VAL D 1 66 ? 103.703 -25.741 -9.654 1.00 192.76 611 VAL D N 1
ATOM 4927 C CA . VAL D 1 66 ? 103.236 -25.841 -8.268 1.00 184.15 611 VAL D CA 1
ATOM 4928 C C . VAL D 1 66 ? 101.816 -26.411 -8.289 1.00 178.63 611 VAL D C 1
ATOM 4929 O O . VAL D 1 66 ? 101.105 -26.334 -9.295 1.00 178.45 611 VAL D O 1
ATOM 4933 N N . THR D 1 67 ? 101.382 -26.944 -7.149 1.00 176.43 612 THR D N 1
ATOM 4934 C CA . THR D 1 67 ? 100.070 -27.576 -7.068 1.00 177.35 612 THR D CA 1
ATOM 4935 C C . THR D 1 67 ? 99.110 -26.635 -6.359 1.00 176.85 612 THR D C 1
ATOM 4936 O O . THR D 1 67 ? 99.530 -25.789 -5.564 1.00 175.97 612 THR D O 1
ATOM 4940 N N . ASN D 1 68 ? 97.807 -26.919 -6.510 1.00 172.73 613 ASN D N 1
ATOM 4941 C CA . ASN D 1 68 ? 96.809 -26.122 -5.799 1.00 172.36 613 ASN D CA 1
ATOM 4942 C C . ASN D 1 68 ? 96.941 -26.289 -4.308 1.00 173.39 613 ASN D C 1
ATOM 4943 O O . ASN D 1 68 ? 96.529 -25.400 -3.540 1.00 173.37 613 ASN D O 1
ATOM 4948 N N . THR D 1 69 ? 97.552 -27.396 -3.903 1.00 173.97 614 THR D N 1
ATOM 4949 C CA . THR D 1 69 ? 97.873 -27.623 -2.506 1.00 176.38 614 THR D CA 1
ATOM 4950 C C . THR D 1 69 ? 98.861 -26.582 -1.993 1.00 180.09 614 THR D C 1
ATOM 4951 O O . THR D 1 69 ? 98.689 -26.019 -0.899 1.00 185.20 614 THR D O 1
ATOM 4955 N N . TRP D 1 70 ? 99.890 -26.293 -2.794 1.00 179.03 615 TRP D N 1
ATOM 4956 C CA . TRP D 1 70 ? 100.800 -25.214 -2.452 1.00 182.41 615 TRP D CA 1
ATOM 4957 C C . TRP D 1 70 ? 100.050 -23.887 -2.299 1.00 187.28 615 TRP D C 1
ATOM 4958 O O . TRP D 1 70 ? 100.199 -23.201 -1.279 1.00 189.39 615 TRP D O 1
ATOM 4969 N N . LEU D 1 71 ? 99.220 -23.521 -3.281 1.00 184.51 616 LEU D N 1
ATOM 4970 C CA . LEU D 1 71 ? 98.502 -22.242 -3.238 1.00 188.44 616 LEU D CA 1
ATOM 4971 C C . LEU D 1 71 ? 97.718 -22.066 -1.928 1.00 186.26 616 LEU D C 1
ATOM 4972 O O . LEU D 1 71 ? 97.870 -21.059 -1.211 1.00 185.31 616 LEU D O 1
ATOM 4977 N N . VAL D 1 72 ? 96.868 -23.039 -1.605 1.00 180.49 617 VAL D N 1
ATOM 4978 C CA . VAL D 1 72 ? 96.054 -22.899 -0.406 1.00 178.54 617 VAL D CA 1
ATOM 4979 C C . VAL D 1 72 ? 96.924 -22.900 0.862 1.00 183.75 617 VAL D C 1
ATOM 4980 O O . VAL D 1 72 ? 96.560 -22.281 1.868 1.00 187.17 617 VAL D O 1
ATOM 4984 N N . THR D 1 73 ? 98.003 -23.696 0.906 1.00 187.96 618 THR D N 1
ATOM 4985 C CA . THR D 1 73 ? 98.850 -23.678 2.114 1.00 190.48 618 THR D CA 1
ATOM 4986 C C . THR D 1 73 ? 99.520 -22.313 2.305 1.00 190.99 618 THR D C 1
ATOM 4987 O O . THR D 1 73 ? 99.738 -21.871 3.448 1.00 190.12 618 THR D O 1
ATOM 4991 N N . CYS D 1 74 ? 99.973 -21.699 1.197 1.00 190.68 619 CYS D N 1
ATOM 4992 C CA . CYS D 1 74 ? 100.543 -20.356 1.262 1.00 193.74 619 CYS D CA 1
ATOM 4993 C C . CYS D 1 74 ? 99.520 -19.364 1.813 1.00 194.27 619 CYS D C 1
ATOM 4994 O O . CYS D 1 74 ? 99.853 -18.490 2.627 1.00 192.41 619 CYS D O 1
ATOM 4997 N N . ILE D 1 75 ? 98.280 -19.447 1.330 1.00 193.66 620 ILE D N 1
ATOM 4998 C CA . ILE D 1 75 ? 97.247 -18.511 1.768 1.00 192.42 620 ILE D CA 1
ATOM 4999 C C . ILE D 1 75 ? 96.817 -18.759 3.218 1.00 192.25 620 ILE D C 1
ATOM 5000 O O . ILE D 1 75 ? 96.565 -17.813 3.968 1.00 189.93 620 ILE D O 1
ATOM 5005 N N . ASP D 1 76 ? 96.702 -20.035 3.620 1.00 197.15 621 ASP D N 1
ATOM 5006 C CA . ASP D 1 76 ? 96.329 -20.426 4.988 1.00 198.75 621 ASP D CA 1
ATOM 5007 C C . ASP D 1 76 ? 97.310 -19.964 6.065 1.00 197.76 621 ASP D C 1
ATOM 5008 O O . ASP D 1 76 ? 96.894 -19.613 7.180 1.00 198.57 621 ASP D O 1
ATOM 5013 N N . TYR D 1 77 ? 98.606 -19.975 5.780 1.00 197.66 622 TYR D N 1
ATOM 5014 C CA . TYR D 1 77 ? 99.591 -19.558 6.770 1.00 196.05 622 TYR D CA 1
ATOM 5015 C C . TYR D 1 77 ? 100.110 -18.167 6.425 1.00 195.34 622 TYR D C 1
ATOM 5016 O O . TYR D 1 77 ? 101.072 -17.702 7.056 1.00 196.33 622 TYR D O 1
ATOM 5025 N N . GLN D 1 78 ? 99.511 -17.522 5.400 1.00 193.30 623 GLN D N 1
ATOM 5026 C CA . GLN D 1 78 ? 99.880 -16.179 4.937 1.00 193.45 623 GLN D CA 1
ATOM 5027 C C . GLN D 1 78 ? 101.403 -16.033 4.769 1.00 199.18 623 GLN D C 1
ATOM 5028 O O . GLN D 1 78 ? 102.000 -15.044 5.205 1.00 201.40 623 GLN D O 1
ATOM 5034 N N . THR D 1 79 ? 102.048 -17.062 4.176 1.00 196.65 624 THR D N 1
ATOM 5035 C CA . THR D 1 79 ? 103.506 -17.156 4.012 1.00 191.27 624 THR D CA 1
ATOM 5036 C C . THR D 1 79 ? 103.768 -17.743 2.624 1.00 188.48 624 THR D C 1
ATOM 5037 O O . THR D 1 79 ? 103.075 -18.688 2.229 1.00 185.43 624 THR D O 1
ATOM 5041 N N . LEU D 1 80 ? 104.772 -17.209 1.886 1.00 190.72 625 LEU D N 1
ATOM 5042 C CA . LEU D 1 80 ? 105.125 -17.733 0.549 1.00 190.91 625 LEU D CA 1
ATOM 5043 C C . LEU D 1 80 ? 106.205 -18.814 0.726 1.00 192.55 625 LEU D C 1
ATOM 5044 O O . LEU D 1 80 ? 107.405 -18.555 0.604 1.00 187.06 625 LEU D O 1
ATOM 5049 N N . PHE D 1 81 ? 105.744 -20.064 0.919 1.00 191.79 626 PHE D N 1
ATOM 5050 C CA . PHE D 1 81 ? 106.591 -21.242 1.120 1.00 186.69 626 PHE D CA 1
ATOM 5051 C C . PHE D 1 81 ? 107.326 -21.569 -0.156 1.00 183.06 626 PHE D C 1
ATOM 5052 O O . PHE D 1 81 ? 106.745 -21.561 -1.241 1.00 178.77 626 PHE D O 1
ATOM 5060 N N . ASP D 1 82 ? 108.573 -21.967 -0.003 1.00 182.93 627 ASP D N 1
ATOM 5061 C CA . ASP D 1 82 ? 109.333 -22.521 -1.114 1.00 185.74 627 ASP D CA 1
ATOM 5062 C C . ASP D 1 82 ? 108.670 -23.795 -1.639 1.00 186.38 627 ASP D C 1
ATOM 5063 O O . ASP D 1 82 ? 108.474 -24.732 -0.866 1.00 190.19 627 ASP D O 1
ATOM 5068 N N . PRO D 1 83 ? 108.383 -23.901 -2.951 1.00 188.59 628 PRO D N 1
ATOM 5069 C CA . PRO D 1 83 ? 107.773 -25.144 -3.473 1.00 190.27 628 PRO D CA 1
ATOM 5070 C C . PRO D 1 83 ? 108.582 -26.410 -3.205 1.00 191.56 628 PRO D C 1
ATOM 5071 O O . PRO D 1 83 ? 108.025 -27.522 -3.232 1.00 186.76 628 PRO D O 1
ATOM 5075 N N . LYS D 1 84 ? 109.900 -26.289 -3.093 1.00 191.67 629 LYS D N 1
ATOM 5076 C CA . LYS D 1 84 ? 110.777 -27.417 -2.795 1.00 186.83 629 LYS D CA 1
ATOM 5077 C C . LYS D 1 84 ? 110.733 -27.880 -1.326 1.00 185.34 629 LYS D C 1
ATOM 5078 O O . LYS D 1 84 ? 111.197 -28.990 -1.065 1.00 183.08 629 LYS D O 1
ATOM 5084 N N . SER D 1 85 ? 110.080 -27.131 -0.390 1.00 189.20 630 SER D N 1
ATOM 5085 C CA . SER D 1 85 ? 110.070 -27.427 1.066 1.00 188.59 630 SER D CA 1
ATOM 5086 C C . SER D 1 85 ? 109.128 -28.551 1.516 1.00 185.03 630 SER D C 1
ATOM 5087 O O . SER D 1 85 ? 109.080 -28.850 2.721 1.00 182.70 630 SER D O 1
ATOM 5090 N N . ASN D 1 86 ? 108.285 -29.055 0.638 1.00 182.29 631 ASN D N 1
ATOM 5091 C CA . ASN D 1 86 ? 107.281 -30.073 0.902 1.00 177.50 631 ASN D CA 1
ATOM 5092 C C . ASN D 1 86 ? 106.955 -30.768 -0.402 1.00 173.42 631 ASN D C 1
ATOM 5093 O O . ASN D 1 86 ? 106.809 -30.130 -1.448 1.00 176.26 631 ASN D O 1
ATOM 5098 N N . PRO D 1 87 ? 106.971 -32.077 -0.417 1.00 166.64 632 PRO D N 1
ATOM 5099 C CA . PRO D 1 87 ? 106.752 -32.767 -1.679 1.00 167.16 632 PRO D CA 1
ATOM 5100 C C . PRO D 1 87 ? 105.349 -32.586 -2.256 1.00 164.94 632 PRO D C 1
ATOM 5101 O O . PRO D 1 87 ? 105.192 -32.768 -3.474 1.00 166.45 632 PRO D O 1
ATOM 5105 N N . LEU D 1 88 ? 104.353 -32.162 -1.466 1.00 163.31 633 LEU D N 1
ATOM 5106 C CA . LEU D 1 88 ? 103.014 -31.909 -2.012 1.00 167.43 633 LEU D CA 1
ATOM 5107 C C . LEU D 1 88 ? 102.858 -30.562 -2.706 1.00 172.95 633 LEU D C 1
ATOM 5108 O O . LEU D 1 88 ? 101.821 -30.319 -3.316 1.00 174.84 633 LEU D O 1
ATOM 5113 N N . PHE D 1 89 ? 103.874 -29.731 -2.714 1.00 173.08 634 PHE D N 1
ATOM 5114 C CA . PHE D 1 89 ? 103.817 -28.430 -3.347 1.00 174.51 634 PHE D CA 1
ATOM 5115 C C . PHE D 1 89 ? 104.135 -28.497 -4.827 1.00 175.92 634 PHE D C 1
ATOM 5116 O O . PHE D 1 89 ? 103.936 -27.511 -5.531 1.00 178.04 634 PHE D O 1
ATOM 5124 N N . THR D 1 90 ? 104.640 -29.622 -5.302 1.00 175.84 635 THR D N 1
ATOM 5125 C CA . THR D 1 90 ? 104.966 -29.905 -6.691 1.00 168.81 635 THR D CA 1
ATOM 5126 C C . THR D 1 90 ? 104.312 -31.223 -7.094 1.00 168.72 635 THR D C 1
ATOM 5127 O O . THR D 1 90 ? 103.834 -31.963 -6.230 1.00 172.22 635 THR D O 1
ATOM 5131 N N . PRO D 1 91 ? 104.155 -31.485 -8.394 1.00 169.46 636 PRO D N 1
ATOM 5132 C CA . PRO D 1 91 ? 103.481 -32.715 -8.830 1.00 168.69 636 PRO D CA 1
ATOM 5133 C C . PRO D 1 91 ? 104.044 -33.962 -8.147 1.00 165.03 636 PRO D C 1
ATOM 5134 O O . PRO D 1 91 ? 105.238 -34.071 -7.879 1.00 160.96 636 PRO D O 1
ATOM 5138 N N . VAL D 1 92 ? 103.144 -34.875 -7.812 1.00 164.89 637 VAL D N 1
ATOM 5139 C CA . VAL D 1 92 ? 103.433 -36.098 -7.072 1.00 153.77 637 VAL D CA 1
ATOM 5140 C C . VAL D 1 92 ? 103.433 -37.258 -8.055 1.00 149.30 637 VAL D C 1
ATOM 5141 O O . VAL D 1 92 ? 102.392 -37.525 -8.677 1.00 150.79 637 VAL D O 1
ATOM 5145 N N . PRO D 1 93 ? 104.520 -38.016 -8.156 1.00 145.00 638 PRO D N 1
ATOM 5146 C CA . PRO D 1 93 ? 104.570 -39.144 -9.096 1.00 145.44 638 PRO D CA 1
ATOM 5147 C C . PRO D 1 93 ? 103.668 -40.264 -8.631 1.00 138.00 638 PRO D C 1
ATOM 5148 O O . PRO D 1 93 ? 103.716 -40.691 -7.469 1.00 139.19 638 PRO D O 1
ATOM 5152 N N . VAL D 1 94 ? 102.820 -40.719 -9.537 1.00 133.07 639 VAL D N 1
ATOM 5153 C CA . VAL D 1 94 ? 101.889 -41.767 -9.186 1.00 134.02 639 VAL D CA 1
ATOM 5154 C C . VAL D 1 94 ? 101.948 -42.788 -10.273 1.00 135.88 639 VAL D C 1
ATOM 5155 O O . VAL D 1 94 ? 101.873 -42.442 -11.463 1.00 138.46 639 VAL D O 1
ATOM 5159 N N . MET D 1 95 ? 102.157 -44.025 -9.866 1.00 133.43 640 MET D N 1
ATOM 5160 C CA . MET D 1 95 ? 102.091 -45.103 -10.821 1.00 138.20 640 MET D CA 1
ATOM 5161 C C . MET D 1 95 ? 100.608 -45.317 -11.069 1.00 138.35 640 MET D C 1
ATOM 5162 O O . MET D 1 95 ? 99.868 -45.716 -10.153 1.00 133.59 640 MET D O 1
ATOM 5167 N N . THR D 1 96 ? 100.170 -44.930 -12.265 1.00 139.17 641 THR D N 1
ATOM 5168 C CA . THR D 1 96 ? 98.755 -44.971 -12.606 1.00 140.67 641 THR D CA 1
ATOM 5169 C C . THR D 1 96 ? 98.199 -46.388 -12.581 1.00 134.28 641 THR D C 1
ATOM 5170 O O . THR D 1 96 ? 98.821 -47.335 -13.066 1.00 130.62 641 THR D O 1
ATOM 5174 N N . GLY D 1 97 ? 97.009 -46.518 -12.021 1.00 135.25 642 GLY D N 1
ATOM 5175 C CA . GLY D 1 97 ? 96.299 -47.772 -12.025 1.00 134.94 642 GLY D CA 1
ATOM 5176 C C . GLY D 1 97 ? 96.688 -48.718 -10.924 1.00 135.57 642 GLY D C 1
ATOM 5177 O O . GLY D 1 97 ? 96.132 -49.826 -10.864 1.00 130.46 642 GLY D O 1
ATOM 5178 N N . MET D 1 98 ? 97.698 -48.367 -10.125 1.00 138.08 643 MET D N 1
ATOM 5179 C CA . MET D 1 98 ? 98.168 -49.222 -9.047 1.00 126.78 643 MET D CA 1
ATOM 5180 C C . MET D 1 98 ? 97.521 -48.864 -7.736 1.00 118.07 643 MET D C 1
ATOM 5181 O O . MET D 1 98 ? 97.537 -47.707 -7.318 1.00 113.05 643 MET D O 1
ATOM 5186 N N . THR D 1 99 ? 97.109 -49.912 -7.038 1.00 119.74 644 THR D N 1
ATOM 5187 C CA . THR D 1 99 ? 96.458 -49.870 -5.726 1.00 124.03 644 THR D CA 1
ATOM 5188 C C . THR D 1 99 ? 97.182 -50.738 -4.698 1.00 122.50 644 THR D C 1
ATOM 5189 O O . THR D 1 99 ? 96.660 -51.771 -4.276 1.00 122.43 644 THR D O 1
ATOM 5193 N N . PRO D 1 100 ? 98.407 -50.365 -4.316 1.00 115.67 645 PRO D N 1
ATOM 5194 C CA . PRO D 1 100 ? 99.223 -51.204 -3.421 1.00 111.45 645 PRO D CA 1
ATOM 5195 C C . PRO D 1 100 ? 98.765 -51.285 -1.974 1.00 108.16 645 PRO D C 1
ATOM 5196 O O . PRO D 1 100 ? 99.277 -52.143 -1.237 1.00 105.31 645 PRO D O 1
ATOM 5200 N N . LEU D 1 101 ? 97.937 -50.361 -1.516 1.00 107.83 646 LEU D N 1
ATOM 5201 C CA . LEU D 1 101 ? 97.433 -50.325 -0.151 1.00 110.14 646 LEU D CA 1
ATOM 5202 C C . LEU D 1 101 ? 95.980 -50.840 -0.008 1.00 115.36 646 LEU D C 1
ATOM 5203 O O . LEU D 1 101 ? 95.293 -50.499 0.959 1.00 114.45 646 LEU D O 1
ATOM 5208 N N . GLU D 1 102 ? 95.487 -51.641 -0.943 1.00 118.06 647 GLU D N 1
ATOM 5209 C CA . GLU D 1 102 ? 94.076 -52.037 -0.896 1.00 124.65 647 GLU D CA 1
ATOM 5210 C C . GLU D 1 102 ? 93.634 -52.705 0.417 1.00 131.09 647 GLU D C 1
ATOM 5211 O O . GLU D 1 102 ? 92.474 -52.484 0.819 1.00 139.87 647 GLU D O 1
ATOM 5217 N N . ASP D 1 103 ? 94.523 -53.353 1.192 1.00 114.95 648 ASP D N 1
ATOM 5218 C CA . ASP D 1 103 ? 94.061 -53.920 2.479 1.00 121.57 648 ASP D CA 1
ATOM 5219 C C . ASP D 1 103 ? 94.381 -53.035 3.701 1.00 112.96 648 ASP D C 1
ATOM 5220 O O . ASP D 1 103 ? 94.242 -53.478 4.841 1.00 106.50 648 ASP D O 1
ATOM 5225 N N . CYS D 1 104 ? 94.803 -51.810 3.500 1.00 106.04 649 CYS D N 1
ATOM 5226 C CA . CYS D 1 104 ? 95.206 -50.948 4.600 1.00 104.48 649 CYS D CA 1
ATOM 5227 C C . CYS D 1 104 ? 94.151 -49.957 5.060 1.00 103.07 649 CYS D C 1
ATOM 5228 O O . CYS D 1 104 ? 93.224 -49.623 4.326 1.00 109.61 649 CYS D O 1
ATOM 5231 N N . VAL D 1 105 ? 94.279 -49.543 6.317 1.00 97.48 650 VAL D N 1
ATOM 5232 C CA . VAL D 1 105 ? 93.385 -48.614 6.990 1.00 92.47 650 VAL D CA 1
ATOM 5233 C C . VAL D 1 105 ? 94.253 -47.580 7.651 1.00 91.81 650 VAL D C 1
ATOM 5234 O O . VAL D 1 105 ? 94.807 -47.858 8.710 1.00 100.96 650 VAL D O 1
ATOM 5238 N N . ILE D 1 106 ? 94.133 -46.345 7.251 1.00 87.16 651 ILE D N 1
ATOM 5239 C CA . ILE D 1 106 ? 95.133 -45.367 7.652 1.00 95.02 651 ILE D CA 1
ATOM 5240 C C . ILE D 1 106 ? 94.496 -44.337 8.539 1.00 100.24 651 ILE D C 1
ATOM 5241 O O . ILE D 1 106 ? 93.309 -44.085 8.406 1.00 113.69 651 ILE D O 1
ATOM 5246 N N . SER D 1 107 ? 95.178 -43.916 9.562 1.00 98.17 652 SER D N 1
ATOM 5247 C CA . SER D 1 107 ? 94.756 -42.686 10.200 1.00 108.84 652 SER D CA 1
ATOM 5248 C C . SER D 1 107 ? 95.914 -41.698 10.163 1.00 111.00 652 SER D C 1
ATOM 5249 O O . SER D 1 107 ? 97.070 -42.112 10.317 1.00 107.12 652 SER D O 1
ATOM 5252 N N . PHE D 1 108 ? 95.632 -40.382 10.034 1.00 119.11 653 PHE D N 1
ATOM 5253 C CA . PHE D 1 108 ? 96.741 -39.420 10.022 1.00 124.31 653 PHE D CA 1
ATOM 5254 C C . PHE D 1 108 ? 96.810 -38.685 11.338 1.00 128.36 653 PHE D C 1
ATOM 5255 O O . PHE D 1 108 ? 95.782 -38.322 11.916 1.00 136.65 653 PHE D O 1
ATOM 5263 N N . SER D 1 109 ? 98.032 -38.310 11.699 1.00 130.17 654 SER D N 1
ATOM 5264 C CA . SER D 1 109 ? 98.300 -37.462 12.852 1.00 136.95 654 SER D CA 1
ATOM 5265 C C . SER D 1 109 ? 99.223 -36.334 12.453 1.00 143.06 654 SER D C 1
ATOM 5266 O O . SER D 1 109 ? 100.187 -36.542 11.706 1.00 145.17 654 SER D O 1
ATOM 5269 N N . GLN D 1 110 ? 99.001 -35.178 13.081 1.00 146.54 655 GLN D N 1
ATOM 5270 C CA . GLN D 1 110 ? 99.843 -33.993 12.958 1.00 138.88 655 GLN D CA 1
ATOM 5271 C C . GLN D 1 110 ? 99.714 -33.365 11.570 1.00 144.16 655 GLN D C 1
ATOM 5272 O O . GLN D 1 110 ? 100.628 -32.676 11.101 1.00 147.21 655 GLN D O 1
ATOM 5278 N N . CYS D 1 111 ? 98.665 -33.721 10.834 1.00 145.67 656 CYS D N 1
ATOM 5279 C CA . CYS D 1 111 ? 98.421 -33.189 9.507 1.00 144.39 656 CYS D CA 1
ATOM 5280 C C . CYS D 1 111 ? 97.137 -32.392 9.547 1.00 149.22 656 CYS D C 1
ATOM 5281 O O . CYS D 1 111 ? 96.167 -32.791 10.214 1.00 150.70 656 CYS D O 1
ATOM 5284 N N . ALA D 1 112 ? 97.165 -31.232 8.889 1.00 152.89 657 ALA D N 1
ATOM 5285 C CA . ALA D 1 112 ? 95.999 -30.361 8.869 1.00 159.35 657 ALA D CA 1
ATOM 5286 C C . ALA D 1 112 ? 95.790 -29.768 7.474 1.00 155.60 657 ALA D C 1
ATOM 5287 O O . ALA D 1 112 ? 96.720 -29.653 6.654 1.00 157.60 657 ALA D O 1
ATOM 5289 N N . GLY D 1 113 ? 94.588 -29.218 7.314 1.00 152.76 658 GLY D N 1
ATOM 5290 C CA . GLY D 1 113 ? 94.207 -28.433 6.158 1.00 158.08 658 GLY D CA 1
ATOM 5291 C C . GLY D 1 113 ? 94.438 -29.101 4.824 1.00 156.46 658 GLY D C 1
ATOM 5292 O O . GLY D 1 113 ? 93.991 -30.233 4.557 1.00 151.81 658 GLY D O 1
ATOM 5293 N N . ALA D 1 114 ? 94.963 -28.296 3.913 1.00 156.88 659 ALA D N 1
ATOM 5294 C CA . ALA D 1 114 ? 95.228 -28.739 2.560 1.00 156.35 659 ALA D CA 1
ATOM 5295 C C . ALA D 1 114 ? 96.172 -29.949 2.528 1.00 156.95 659 ALA D C 1
ATOM 5296 O O . ALA D 1 114 ? 96.022 -30.848 1.680 1.00 152.50 659 ALA D O 1
ATOM 5298 N N . GLU D 1 115 ? 97.179 -29.970 3.418 1.00 155.33 660 GLU D N 1
ATOM 5299 C CA . GLU D 1 115 ? 98.105 -31.098 3.471 1.00 146.06 660 GLU D CA 1
ATOM 5300 C C . GLU D 1 115 ? 97.380 -32.407 3.753 1.00 142.53 660 GLU D C 1
ATOM 5301 O O . GLU D 1 115 ? 97.587 -33.405 3.050 1.00 139.28 660 GLU D O 1
ATOM 5307 N N . LYS D 1 116 ? 96.562 -32.422 4.823 1.00 147.33 661 LYS D N 1
ATOM 5308 C CA . LYS D 1 116 ? 95.704 -33.562 5.207 1.00 145.59 661 LYS D CA 1
ATOM 5309 C C . LYS D 1 116 ? 94.730 -33.956 4.080 1.00 145.30 661 LYS D C 1
ATOM 5310 O O . LYS D 1 116 ? 94.533 -35.147 3.815 1.00 140.30 661 LYS D O 1
ATOM 5316 N N . GLU D 1 117 ? 94.140 -32.969 3.378 1.00 148.45 662 GLU D N 1
ATOM 5317 C CA . GLU D 1 117 ? 93.239 -33.287 2.258 1.00 146.15 662 GLU D CA 1
ATOM 5318 C C . GLU D 1 117 ? 93.946 -34.028 1.148 1.00 146.81 662 GLU D C 1
ATOM 5319 O O . GLU D 1 117 ? 93.434 -35.040 0.633 1.00 140.17 662 GLU D O 1
ATOM 5325 N N . SER D 1 118 ? 95.151 -33.558 0.800 1.00 150.54 663 SER D N 1
ATOM 5326 C CA . SER D 1 118 ? 95.909 -34.157 -0.287 1.00 148.20 663 SER D CA 1
ATOM 5327 C C . SER D 1 118 ? 96.422 -35.539 0.064 1.00 138.77 663 SER D C 1
ATOM 5328 O O . SER D 1 118 ? 96.268 -36.485 -0.737 1.00 129.56 663 SER D O 1
ATOM 5331 N N . LEU D 1 119 ? 96.874 -35.699 1.324 1.00 134.50 664 LEU D N 1
ATOM 5332 C CA . LEU D 1 119 ? 97.352 -36.995 1.771 1.00 124.29 664 LEU D CA 1
ATOM 5333 C C . LEU D 1 119 ? 96.206 -37.982 1.743 1.00 124.14 664 LEU D C 1
ATOM 5334 O O . LEU D 1 119 ? 96.377 -39.138 1.326 1.00 127.39 664 LEU D O 1
ATOM 5339 N N . THR D 1 120 ? 95.017 -37.537 2.151 1.00 124.70 665 THR D N 1
ATOM 5340 C CA . THR D 1 120 ? 93.866 -38.426 2.092 1.00 126.30 665 THR D CA 1
ATOM 5341 C C . THR D 1 120 ? 93.542 -38.782 0.651 1.00 125.10 665 THR D C 1
ATOM 5342 O O . THR D 1 120 ? 93.226 -39.943 0.355 1.00 120.78 665 THR D O 1
ATOM 5346 N N . PHE D 1 121 ? 93.618 -37.805 -0.262 1.00 128.57 666 PHE D N 1
ATOM 5347 C CA . PHE D 1 121 ? 93.369 -38.143 -1.661 1.00 135.10 666 PHE D CA 1
ATOM 5348 C C . PHE D 1 121 ? 94.286 -39.261 -2.115 1.00 130.48 666 PHE D C 1
ATOM 5349 O O . PHE D 1 121 ? 93.836 -40.230 -2.767 1.00 124.90 666 PHE D O 1
ATOM 5357 N N . LEU D 1 122 ? 95.572 -39.138 -1.782 1.00 124.99 667 LEU D N 1
ATOM 5358 C CA . LEU D 1 122 ? 96.534 -40.112 -2.269 1.00 118.92 667 LEU D CA 1
ATOM 5359 C C . LEU D 1 122 ? 96.267 -41.470 -1.650 1.00 120.54 667 LEU D C 1
ATOM 5360 O O . LEU D 1 122 ? 96.222 -42.479 -2.360 1.00 120.58 667 LEU D O 1
ATOM 5365 N N . ALA D 1 123 ? 96.008 -41.521 -0.347 1.00 120.44 668 ALA D N 1
ATOM 5366 C CA . ALA D 1 123 ? 95.747 -42.816 0.260 1.00 112.31 668 ALA D CA 1
ATOM 5367 C C . ALA D 1 123 ? 94.581 -43.527 -0.417 1.00 116.55 668 ALA D C 1
ATOM 5368 O O . ALA D 1 123 ? 94.676 -44.712 -0.800 1.00 107.53 668 ALA D O 1
ATOM 5370 N N . ASN D 1 124 ? 93.482 -42.796 -0.638 1.00 124.03 669 ASN D N 1
ATOM 5371 C CA . ASN D 1 124 ? 92.344 -43.461 -1.265 1.00 121.74 669 ASN D CA 1
ATOM 5372 C C . ASN D 1 124 ? 92.659 -43.875 -2.673 1.00 121.81 669 ASN D C 1
ATOM 5373 O O . ASN D 1 124 ? 92.505 -45.056 -2.986 1.00 123.36 669 ASN D O 1
ATOM 5378 N N . LEU D 1 125 ? 93.357 -43.026 -3.434 1.00 122.15 670 LEU D N 1
ATOM 5379 C CA . LEU D 1 125 ? 93.678 -43.406 -4.809 1.00 121.88 670 LEU D CA 1
ATOM 5380 C C . LEU D 1 125 ? 94.457 -44.710 -4.885 1.00 116.99 670 LEU D C 1
ATOM 5381 O O . LEU D 1 125 ? 94.243 -45.514 -5.801 1.00 113.93 670 LEU D O 1
ATOM 5386 N N . LEU D 1 126 ? 95.323 -44.956 -3.914 1.00 116.05 671 LEU D N 1
ATOM 5387 C CA . LEU D 1 126 ? 96.091 -46.194 -3.853 1.00 118.46 671 LEU D CA 1
ATOM 5388 C C . LEU D 1 126 ? 95.319 -47.356 -3.217 1.00 121.76 671 LEU D C 1
ATOM 5389 O O . LEU D 1 126 ? 95.841 -48.489 -3.156 1.00 122.12 671 LEU D O 1
ATOM 5394 N N . GLY D 1 127 ? 94.090 -47.127 -2.773 1.00 123.31 672 GLY D N 1
ATOM 5395 C CA . GLY D 1 127 ? 93.218 -48.201 -2.349 1.00 122.62 672 GLY D CA 1
ATOM 5396 C C . GLY D 1 127 ? 93.033 -48.295 -0.861 1.00 118.15 672 GLY D C 1
ATOM 5397 O O . GLY D 1 127 ? 92.384 -49.249 -0.396 1.00 114.39 672 GLY D O 1
ATOM 5398 N N . ALA D 1 128 ? 93.745 -47.488 -0.104 1.00 115.52 673 ALA D N 1
ATOM 5399 C CA . ALA D 1 128 ? 93.552 -47.621 1.313 1.00 116.56 673 ALA D CA 1
ATOM 5400 C C . ALA D 1 128 ? 92.252 -46.907 1.636 1.00 119.82 673 ALA D C 1
ATOM 5401 O O . ALA D 1 128 ? 91.728 -46.177 0.800 1.00 131.07 673 ALA D O 1
ATOM 5403 N N . SER D 1 129 ? 91.619 -47.283 2.734 1.00 113.39 674 SER D N 1
ATOM 5404 C CA . SER D 1 129 ? 90.521 -46.524 3.338 1.00 113.44 674 SER D CA 1
ATOM 5405 C C . SER D 1 129 ? 91.066 -45.620 4.453 1.00 110.82 674 SER D C 1
ATOM 5406 O O . SER D 1 129 ? 91.843 -46.088 5.288 1.00 111.46 674 SER D O 1
ATOM 5409 N N . VAL D 1 130 ? 90.674 -44.354 4.501 1.00 107.24 675 VAL D N 1
ATOM 5410 C CA . VAL D 1 130 ? 91.124 -43.474 5.582 1.00 114.41 675 VAL D CA 1
ATOM 5411 C C . VAL D 1 130 ? 90.033 -43.131 6.602 1.00 123.93 675 VAL D C 1
ATOM 5412 O O . VAL D 1 130 ? 89.008 -42.556 6.235 1.00 133.90 675 VAL D O 1
ATOM 5416 N N . GLN D 1 131 ? 90.299 -43.368 7.890 1.00 120.46 676 GLN D N 1
ATOM 5417 C CA . GLN D 1 131 ? 89.372 -43.104 8.992 1.00 121.13 676 GLN D CA 1
ATOM 5418 C C . GLN D 1 131 ? 89.938 -41.985 9.831 1.00 124.86 676 GLN D C 1
ATOM 5419 O O . GLN D 1 131 ? 91.151 -41.850 9.943 1.00 121.48 676 GLN D O 1
ATOM 5425 N N . GLU D 1 132 ? 89.086 -41.062 10.192 1.00 128.67 677 GLU D N 1
ATOM 5426 C CA . GLU D 1 132 ? 89.510 -39.992 11.076 1.00 139.20 677 GLU D CA 1
ATOM 5427 C C . GLU D 1 132 ? 90.062 -40.548 12.424 1.00 142.99 677 GLU D C 1
ATOM 5428 O O . GLU D 1 132 ? 91.079 -40.054 12.968 1.00 133.04 677 GLU D O 1
ATOM 5434 N N . TYR D 1 133 ? 89.446 -41.600 12.963 1.00 141.33 678 TYR D N 1
ATOM 5435 C CA . TYR D 1 133 ? 89.871 -42.103 14.262 1.00 139.12 678 TYR D CA 1
ATOM 5436 C C . TYR D 1 133 ? 90.748 -43.331 14.072 1.00 134.23 678 TYR D C 1
ATOM 5437 O O . TYR D 1 133 ? 90.666 -44.067 13.082 1.00 130.81 678 TYR D O 1
ATOM 5446 N N . PHE D 1 134 ? 91.677 -43.455 14.982 1.00 126.14 679 PHE D N 1
ATOM 5447 C CA . PHE D 1 134 ? 92.686 -44.496 14.979 1.00 115.69 679 PHE D CA 1
ATOM 5448 C C . PHE D 1 134 ? 92.247 -45.601 15.921 1.00 109.86 679 PHE D C 1
ATOM 5449 O O . PHE D 1 134 ? 92.145 -45.358 17.119 1.00 119.18 679 PHE D O 1
ATOM 5457 N N . VAL D 1 135 ? 91.894 -46.796 15.412 1.00 105.90 680 VAL D N 1
ATOM 5458 C CA . VAL D 1 135 ? 91.398 -47.786 16.377 1.00 119.71 680 VAL D CA 1
ATOM 5459 C C . VAL D 1 135 ? 92.016 -49.165 16.286 1.00 117.32 680 VAL D C 1
ATOM 5460 O O . VAL D 1 135 ? 92.441 -49.595 15.207 1.00 114.25 680 VAL D O 1
ATOM 5464 N N . ARG D 1 136 ? 92.035 -49.884 17.440 1.00 106.69 681 ARG D N 1
ATOM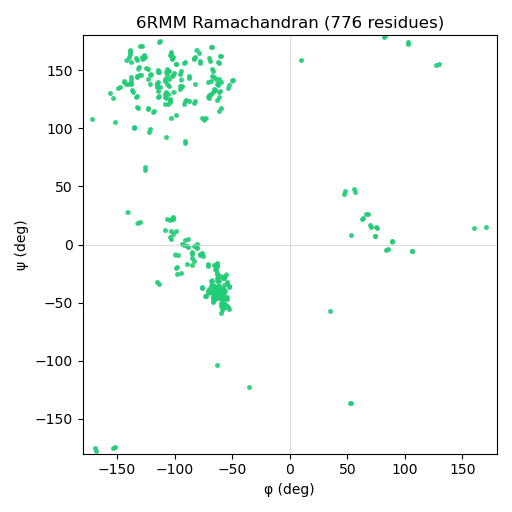 5465 C CA . ARG D 1 136 ? 92.637 -51.203 17.369 1.00 112.64 681 ARG D CA 1
ATOM 5466 C C . ARG D 1 136 ? 91.691 -52.379 17.245 1.00 117.14 681 ARG D C 1
ATOM 5467 O O . ARG D 1 136 ? 92.157 -53.473 16.899 1.00 127.39 681 ARG D O 1
ATOM 5475 N N . LYS D 1 137 ? 90.389 -52.206 17.376 1.00 110.25 682 LYS D N 1
ATOM 5476 C CA . LYS D 1 137 ? 89.515 -53.381 17.287 1.00 119.99 682 LYS D CA 1
ATOM 5477 C C . LYS D 1 137 ? 88.343 -52.951 16.426 1.00 121.76 682 LYS D C 1
ATOM 5478 O O . LYS D 1 137 ? 87.882 -51.814 16.606 1.00 111.76 682 LYS D O 1
ATOM 5484 N N . SER D 1 138 ? 87.935 -53.758 15.423 1.00 124.74 683 SER D N 1
ATOM 5485 C CA . SER D 1 138 ? 86.797 -53.283 14.645 1.00 120.84 683 SER D CA 1
ATOM 5486 C C . SER D 1 138 ? 85.603 -53.290 15.589 1.00 132.88 683 SER D C 1
ATOM 5487 O O . SER D 1 138 ? 85.534 -54.098 16.517 1.00 134.62 683 SER D O 1
ATOM 5490 N N . ASN D 1 139 ? 84.662 -52.376 15.360 1.00 142.43 684 ASN D N 1
ATOM 5491 C CA . ASN D 1 139 ? 83.407 -52.242 16.126 1.00 145.40 684 ASN D CA 1
ATOM 5492 C C . ASN D 1 139 ? 82.183 -52.041 15.226 1.00 142.16 684 ASN D C 1
ATOM 5493 O O . ASN D 1 139 ? 81.907 -50.886 14.869 1.00 141.42 684 ASN D O 1
ATOM 5498 N N . ALA D 1 140 ? 81.362 -53.075 14.972 1.00 139.91 685 ALA D N 1
ATOM 5499 C CA . ALA D 1 140 ? 80.218 -52.876 14.057 1.00 146.88 685 ALA D CA 1
ATOM 5500 C C . ALA D 1 140 ? 79.249 -51.745 14.511 1.00 144.16 685 ALA D C 1
ATOM 5501 O O . ALA D 1 140 ? 78.718 -50.987 13.682 1.00 133.50 685 ALA D O 1
ATOM 5503 N N . LYS D 1 141 ? 78.939 -51.665 15.807 1.00 148.45 686 LYS D N 1
ATOM 5504 C CA . LYS D 1 141 ? 77.951 -50.687 16.257 1.00 153.21 686 LYS D CA 1
ATOM 5505 C C . LYS D 1 141 ? 78.430 -49.240 16.027 1.00 148.83 686 LYS D C 1
ATOM 5506 O O . LYS D 1 141 ? 77.695 -48.452 15.425 1.00 144.72 686 LYS D O 1
ATOM 5512 N N . LYS D 1 142 ? 79.716 -48.908 16.307 1.00 146.74 687 LYS D N 1
ATOM 5513 C CA . LYS D 1 142 ? 80.109 -47.509 16.109 1.00 142.40 687 LYS D CA 1
ATOM 5514 C C . LYS D 1 142 ? 80.609 -47.233 14.709 1.00 142.05 687 LYS D C 1
ATOM 5515 O O . LYS D 1 142 ? 80.942 -46.065 14.415 1.00 132.82 687 LYS D O 1
ATOM 5521 N N . GLY D 1 143 ? 80.648 -48.284 13.875 1.00 144.32 688 GLY D N 1
ATOM 5522 C CA . GLY D 1 143 ? 81.069 -48.314 12.473 1.00 143.53 688 GLY D CA 1
ATOM 5523 C C . GLY D 1 143 ? 82.533 -48.07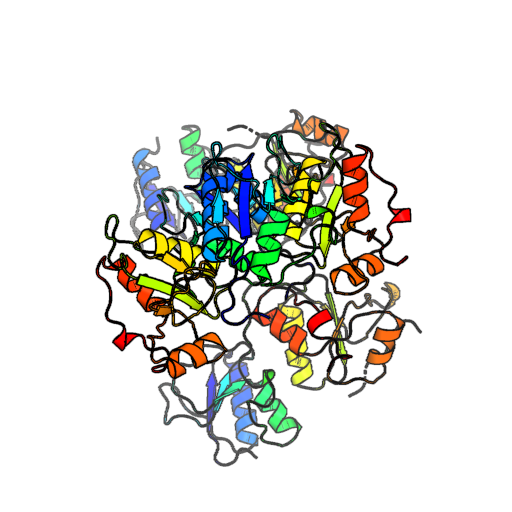1 12.124 1.00 140.41 688 GLY D C 1
ATOM 5524 O O . GLY D 1 143 ? 82.825 -47.504 11.069 1.00 134.07 688 GLY D O 1
ATOM 5525 N N . MET D 1 144 ? 83.445 -48.373 13.050 1.00 139.45 689 MET D N 1
ATOM 5526 C CA . MET D 1 144 ? 84.892 -48.243 12.923 1.00 123.34 689 MET D CA 1
ATOM 5527 C C . MET D 1 144 ? 85.573 -49.601 12.768 1.00 127.89 689 MET D C 1
ATOM 5528 O O . MET D 1 144 ? 85.215 -50.578 13.444 1.00 127.12 689 MET D O 1
ATOM 5533 N N . PHE D 1 145 ? 86.546 -49.622 11.850 1.00 122.60 690 PHE D N 1
ATOM 5534 C CA . PHE D 1 145 ? 87.447 -50.710 11.500 1.00 113.78 690 PHE D CA 1
ATOM 5535 C C . PHE D 1 145 ? 88.834 -50.543 12.103 1.00 115.14 690 PHE D C 1
ATOM 5536 O O . PHE D 1 145 ? 89.335 -49.429 12.234 1.00 111.99 690 PHE D O 1
ATOM 5544 N N . ALA D 1 146 ? 89.461 -51.672 12.463 1.00 113.60 691 ALA D N 1
ATOM 5545 C CA . ALA D 1 146 ? 90.800 -51.611 13.038 1.00 110.61 691 ALA D CA 1
ATOM 5546 C C . ALA D 1 146 ? 91.770 -50.958 12.076 1.00 101.27 691 ALA D C 1
ATOM 5547 O O . ALA D 1 146 ? 91.795 -51.318 10.896 1.00 102.23 691 ALA D O 1
ATOM 5549 N N . SER D 1 147 ? 92.681 -50.108 12.616 1.00 99.54 692 SER D N 1
ATOM 5550 C CA . SER D 1 147 ? 93.658 -49.446 11.763 1.00 96.88 692 SER D CA 1
ATOM 5551 C C . SER D 1 147 ? 94.903 -50.311 11.585 1.00 95.66 692 SER D C 1
ATOM 5552 O O . SER D 1 147 ? 95.311 -51.059 12.485 1.00 104.50 692 SER D O 1
ATOM 5555 N N . THR D 1 148 ? 95.461 -50.260 10.381 1.00 89.12 693 THR D N 1
ATOM 5556 C CA . THR D 1 148 ? 96.733 -50.884 10.086 1.00 90.48 693 THR D CA 1
ATOM 5557 C C . THR D 1 148 ? 97.949 -49.983 10.117 1.00 94.25 693 THR D C 1
ATOM 5558 O O . THR D 1 148 ? 99.049 -50.496 10.361 1.00 96.78 693 THR D O 1
ATOM 5562 N N . HIS D 1 149 ? 97.781 -48.677 9.892 1.00 94.85 694 HIS D N 1
ATOM 5563 C CA . HIS D 1 149 ? 98.901 -47.765 9.755 1.00 95.09 694 HIS D CA 1
ATOM 5564 C C . HIS D 1 149 ? 98.620 -46.402 10.351 1.00 95.57 694 HIS D C 1
ATOM 5565 O O . HIS D 1 149 ? 97.581 -45.808 10.079 1.00 100.80 694 HIS D O 1
ATOM 5572 N N . LEU D 1 150 ? 99.603 -45.827 11.012 1.00 96.67 695 LEU D N 1
ATOM 5573 C CA . LEU D 1 150 ? 99.538 -44.433 11.394 1.00 104.29 695 LEU D CA 1
ATOM 5574 C C . LEU D 1 150 ? 100.524 -43.669 10.525 1.00 106.20 695 LEU D C 1
ATOM 5575 O O . LEU D 1 150 ? 101.716 -43.968 10.524 1.00 104.16 695 LEU D O 1
ATOM 5580 N N . ILE D 1 151 ? 100.089 -42.592 9.910 1.00 111.90 696 ILE D N 1
ATOM 5581 C CA . ILE D 1 151 ? 101.009 -41.747 9.167 1.00 115.34 696 ILE D CA 1
ATOM 5582 C C . ILE D 1 151 ? 101.071 -40.408 9.863 1.00 118.94 696 ILE D C 1
ATOM 5583 O O . ILE D 1 151 ? 100.034 -39.783 10.148 1.00 118.33 696 ILE D O 1
ATOM 5588 N N . LEU D 1 152 ? 102.299 -39.998 10.159 1.00 116.93 697 LEU D N 1
ATOM 5589 C CA . LEU D 1 152 ? 102.548 -38.807 10.933 1.00 121.04 697 LEU D CA 1
ATOM 5590 C C . LEU D 1 152 ? 103.916 -38.252 10.558 1.00 129.43 697 LEU D C 1
ATOM 5591 O O . LEU D 1 152 ? 104.561 -38.712 9.595 1.00 130.91 697 LEU D O 1
ATOM 5596 N N . LYS D 1 153 ? 104.303 -37.182 11.310 1.00 136.68 698 LYS D N 1
ATOM 5597 C CA . LYS D 1 153 ? 105.473 -36.313 11.136 1.00 136.42 698 LYS D CA 1
ATOM 5598 C C . LYS D 1 153 ? 106.521 -36.350 12.267 1.00 139.50 698 LYS D C 1
ATOM 5599 O O . LYS D 1 153 ? 107.713 -36.278 11.959 1.00 137.28 698 LYS D O 1
ATOM 5605 N N . GLU D 1 154 ? 106.134 -36.566 13.538 1.00 143.13 699 GLU D N 1
ATOM 5606 C CA . GLU D 1 154 ? 107.011 -36.449 14.725 1.00 145.12 699 GLU D CA 1
ATOM 5607 C C . GLU D 1 154 ? 106.788 -37.573 15.735 1.00 143.35 699 GLU D C 1
ATOM 5608 O O . GLU D 1 154 ? 105.695 -38.118 15.832 1.00 148.24 699 GLU D O 1
ATO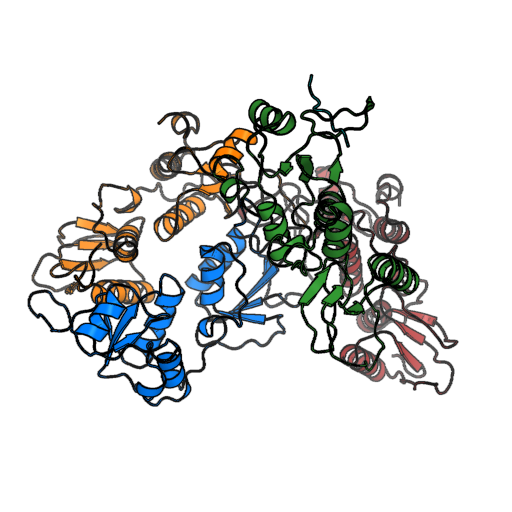M 5614 N N . ARG D 1 155 ? 107.800 -37.834 16.572 1.00 138.58 700 ARG D N 1
ATOM 5615 C CA . ARG D 1 155 ? 107.635 -38.733 17.711 1.00 138.21 700 ARG D CA 1
ATOM 5616 C C . ARG D 1 155 ? 106.607 -37.961 18.570 1.00 143.72 700 ARG D C 1
ATOM 5617 O O . ARG D 1 155 ? 106.741 -36.740 18.710 1.00 148.00 700 ARG D O 1
ATOM 5625 N N . GLY D 1 156 ? 105.535 -38.586 19.086 1.00 139.61 701 GLY D N 1
ATOM 5626 C CA . GLY D 1 156 ? 104.672 -37.817 19.981 1.00 134.98 701 GLY D CA 1
ATOM 5627 C C . GLY D 1 156 ? 103.165 -37.752 19.692 1.00 139.41 701 GLY D C 1
ATOM 5628 O O . GLY D 1 156 ? 102.718 -37.800 18.541 1.00 131.03 701 GLY D O 1
ATOM 5629 N N . GLY D 1 157 ? 102.375 -37.526 20.741 1.00 143.32 702 GLY D N 1
ATOM 5630 C CA . GLY D 1 157 ? 100.946 -37.360 20.536 1.00 134.72 702 GLY D CA 1
ATOM 5631 C C . GLY D 1 157 ? 100.145 -38.597 20.917 1.00 133.92 702 GLY D C 1
ATOM 5632 O O . GLY D 1 157 ? 100.673 -39.618 21.365 1.00 132.31 702 GLY D O 1
ATOM 5633 N N . SER D 1 158 ? 98.824 -38.444 20.864 1.00 136.73 703 SER D N 1
ATOM 5634 C CA . SER D 1 158 ? 97.967 -39.523 21.338 1.00 134.35 703 SER D CA 1
ATOM 5635 C C . SER D 1 158 ? 98.109 -40.737 20.443 1.00 130.44 703 SER D C 1
ATOM 5636 O O . SER D 1 158 ? 98.321 -41.874 20.907 1.00 126.22 703 SER D O 1
ATOM 5639 N N . LYS D 1 159 ? 98.003 -40.488 19.140 1.00 123.37 704 LYS D N 1
ATOM 5640 C CA . LYS D 1 159 ? 98.016 -41.580 18.208 1.00 120.33 704 LYS D CA 1
ATOM 5641 C C . LYS D 1 159 ? 99.386 -42.252 18.162 1.00 121.60 704 LYS D C 1
ATOM 5642 O O . LYS D 1 159 ? 99.469 -43.483 18.070 1.00 121.32 704 LYS D O 1
ATOM 5648 N N . TYR D 1 160 ? 100.471 -41.488 18.299 1.00 119.21 705 TYR D N 1
ATOM 5649 C CA . TYR D 1 160 ? 101.801 -42.115 18.359 1.00 122.55 705 TYR D CA 1
ATOM 5650 C C . TYR D 1 160 ? 101.868 -43.180 19.447 1.00 128.46 705 TYR D C 1
ATOM 5651 O O . TYR D 1 160 ? 102.220 -44.360 19.200 1.00 130.59 705 TYR D O 1
ATOM 5660 N N . GLU D 1 161 ? 101.477 -42.769 20.657 1.00 130.34 706 GLU D N 1
ATOM 5661 C CA . GLU D 1 161 ? 101.501 -43.616 21.844 1.00 130.51 706 GLU D CA 1
ATOM 5662 C C . GLU D 1 161 ? 100.614 -44.827 21.627 1.00 126.70 706 GLU D C 1
ATOM 5663 O O . GLU D 1 161 ? 100.949 -45.948 22.049 1.00 123.14 706 GLU D O 1
ATOM 5669 N N . ALA D 1 162 ? 99.450 -44.601 21.005 1.00 121.57 707 ALA D N 1
ATOM 5670 C CA . ALA D 1 162 ? 98.571 -45.723 20.731 1.00 121.11 707 ALA D CA 1
ATOM 5671 C C . ALA D 1 162 ? 99.232 -46.742 19.808 1.00 122.00 707 ALA D C 1
ATOM 5672 O O . ALA D 1 162 ? 99.227 -47.948 20.113 1.00 121.04 707 ALA D O 1
ATOM 5674 N N . ALA D 1 163 ? 99.964 -46.271 18.790 1.00 116.75 708 ALA D N 1
ATOM 5675 C CA . ALA D 1 163 ? 100.551 -47.218 17.851 1.00 112.80 708 ALA D CA 1
ATOM 5676 C C . ALA D 1 163 ? 101.549 -48.082 18.566 1.00 115.92 708 ALA D C 1
ATOM 5677 O O . ALA D 1 163 ? 101.582 -49.301 18.354 1.00 116.59 708 ALA D O 1
ATOM 5679 N N . LYS D 1 164 ? 102.287 -47.475 19.506 1.00 119.70 709 LYS D N 1
ATOM 5680 C CA . LYS D 1 164 ? 103.231 -48.237 20.323 1.00 122.07 709 LYS D CA 1
ATOM 5681 C C . LYS D 1 164 ? 102.516 -49.250 21.216 1.00 116.95 709 LYS D C 1
ATOM 5682 O O . LYS D 1 164 ? 102.944 -50.410 21.303 1.00 117.98 709 LYS D O 1
ATOM 5688 N N . LYS D 1 165 ? 101.443 -48.832 21.919 1.00 118.83 710 LYS D N 1
ATOM 5689 C CA . LYS D 1 165 ? 100.743 -49.773 22.811 1.00 122.09 710 LYS D CA 1
ATOM 5690 C C . LYS D 1 165 ? 100.182 -50.950 22.023 1.00 121.71 710 LYS D C 1
ATOM 5691 O O . LYS D 1 165 ? 100.205 -52.089 22.507 1.00 124.29 710 LYS D O 1
ATOM 5697 N N . TRP D 1 166 ? 99.659 -50.688 20.818 1.00 119.79 711 TRP D N 1
ATOM 5698 C CA . TRP D 1 166 ? 98.973 -51.675 19.996 1.00 117.40 711 TRP D CA 1
ATOM 5699 C C . TRP D 1 166 ? 99.883 -52.405 19.011 1.00 111.49 711 TRP D C 1
ATOM 5700 O O . TRP D 1 166 ? 99.405 -53.260 18.245 1.00 110.97 711 TRP D O 1
ATOM 5711 N N . ASN D 1 167 ? 101.162 -52.061 19.009 1.00 107.84 712 ASN D N 1
ATOM 5712 C CA . ASN D 1 167 ? 102.172 -52.592 18.101 1.00 106.83 712 ASN D CA 1
ATOM 5713 C C . ASN D 1 167 ? 101.801 -52.379 16.629 1.00 107.53 712 ASN D C 1
ATOM 5714 O O . ASN D 1 167 ? 102.038 -53.226 15.749 1.00 108.37 712 ASN D O 1
ATOM 5719 N N . LEU D 1 168 ? 101.350 -51.180 16.343 1.00 106.17 713 LEU D N 1
ATOM 5720 C CA . LEU D 1 168 ? 101.084 -50.881 14.954 1.00 104.30 713 LEU D CA 1
ATOM 5721 C C . LEU D 1 168 ? 102.145 -49.941 14.388 1.00 107.93 713 LEU D C 1
ATOM 5722 O O . LEU D 1 168 ? 102.475 -48.927 15.025 1.00 112.07 713 LEU D O 1
ATOM 5727 N N . PRO D 1 169 ? 102.485 -50.096 13.100 1.00 103.59 714 PRO D N 1
ATOM 5728 C CA . PRO D 1 169 ? 103.522 -49.252 12.528 1.00 100.39 714 PRO D CA 1
ATOM 5729 C C . PRO D 1 169 ? 103.106 -47.809 12.486 1.00 104.49 714 PRO D C 1
ATOM 5730 O O . PRO D 1 169 ? 101.965 -47.496 12.217 1.00 103.81 714 PRO D O 1
ATOM 5734 N N . ALA D 1 170 ? 103.997 -46.936 12.925 1.00 111.16 715 ALA D N 1
ATOM 5735 C CA . ALA D 1 170 ? 103.771 -45.492 12.864 1.00 111.33 715 ALA D CA 1
ATOM 5736 C C . ALA D 1 170 ? 104.892 -45.007 11.944 1.00 113.04 715 ALA D C 1
ATOM 5737 O O . ALA D 1 170 ? 106.075 -45.085 12.309 1.00 116.23 715 ALA D O 1
ATOM 5739 N N . VAL D 1 171 ? 104.516 -44.478 10.770 1.00 111.59 716 VAL D N 1
ATOM 5740 C CA . VAL D 1 171 ? 105.469 -44.226 9.709 1.00 111.24 716 VAL D CA 1
ATOM 5741 C C . VAL D 1 171 ? 105.393 -42.773 9.217 1.00 116.97 716 VAL D C 1
ATOM 5742 O O . VAL D 1 171 ? 104.360 -42.097 9.340 1.00 116.23 716 VAL D O 1
ATOM 5746 N N . THR D 1 172 ? 106.457 -42.353 8.506 1.00 113.99 717 THR D N 1
ATOM 5747 C CA . THR D 1 172 ? 106.551 -41.009 7.956 1.00 110.29 717 THR D CA 1
ATOM 5748 C C . THR D 1 172 ? 105.738 -40.848 6.661 1.00 110.43 717 THR D C 1
ATOM 5749 O O . THR D 1 172 ? 105.544 -41.817 5.910 1.00 107.74 717 THR D O 1
ATOM 5753 N N . ILE D 1 173 ? 105.507 -39.576 6.265 1.00 108.78 718 ILE D N 1
ATOM 5754 C CA . ILE D 1 173 ? 104.728 -39.310 5.046 1.00 106.17 718 ILE D CA 1
ATOM 5755 C C . ILE D 1 173 ? 105.442 -39.873 3.836 1.00 106.45 718 ILE D C 1
ATOM 5756 O O . ILE D 1 173 ? 104.812 -40.327 2.853 1.00 98.57 718 ILE D O 1
ATOM 5761 N N . ALA D 1 174 ? 106.776 -39.928 3.939 1.00 115.47 719 ALA D N 1
ATOM 5762 C CA . ALA D 1 174 ? 107.629 -40.466 2.887 1.00 115.52 719 ALA D CA 1
ATOM 5763 C C . ALA D 1 174 ? 107.204 -41.860 2.507 1.00 109.20 719 ALA D C 1
ATOM 5764 O O . ALA D 1 174 ? 107.249 -42.212 1.310 1.00 107.74 719 ALA D O 1
ATOM 5766 N N . TRP D 1 175 ? 106.681 -42.604 3.496 1.00 104.63 720 TRP D N 1
ATOM 5767 C CA . TRP D 1 175 ? 106.198 -43.945 3.236 1.00 105.41 720 TRP D CA 1
ATOM 5768 C C . TRP D 1 175 ? 105.097 -43.934 2.182 1.00 104.53 720 TRP D C 1
ATOM 5769 O O . TRP D 1 175 ? 105.106 -44.720 1.210 1.00 101.78 720 TRP D O 1
ATOM 5780 N N . LEU D 1 176 ? 104.143 -43.020 2.338 1.00 103.47 721 LEU D N 1
ATOM 5781 C CA . LEU D 1 176 ? 103.030 -42.998 1.387 1.00 107.18 721 LEU D CA 1
ATOM 5782 C C . LEU D 1 176 ? 103.486 -42.527 -0.006 1.00 110.40 721 LEU D C 1
ATOM 5783 O O . LEU D 1 176 ? 103.188 -43.193 -1.017 1.00 106.49 721 LEU D O 1
ATOM 5788 N N . LEU D 1 177 ? 104.358 -41.490 -0.053 1.00 114.10 722 LEU D N 1
ATOM 5789 C CA . LEU D 1 177 ? 104.775 -40.943 -1.348 1.00 116.27 722 LEU D CA 1
ATOM 5790 C C . LEU D 1 177 ? 105.610 -41.925 -2.141 1.00 116.78 722 LEU D C 1
ATOM 5791 O O . LEU D 1 177 ? 105.460 -42.005 -3.378 1.00 117.30 722 LEU D O 1
ATOM 5796 N N . GLU D 1 178 ? 106.366 -42.772 -1.436 1.00 114.31 723 GLU D N 1
ATOM 5797 C CA . GLU D 1 178 ? 107.199 -43.770 -2.091 1.00 115.67 723 GLU D CA 1
ATOM 5798 C C . GLU D 1 178 ? 106.332 -44.919 -2.583 1.00 114.57 723 GLU D C 1
ATOM 5799 O O . GLU D 1 178 ? 106.510 -45.443 -3.693 1.00 116.28 723 GLU D O 1
ATOM 5805 N N . THR D 1 179 ? 105.314 -45.248 -1.813 1.00 112.61 724 THR D N 1
ATOM 5806 C CA . THR D 1 179 ? 104.388 -46.247 -2.286 1.00 109.03 724 THR D CA 1
ATOM 5807 C C . THR D 1 179 ? 103.676 -45.797 -3.553 1.00 113.30 724 THR D C 1
ATOM 5808 O O . THR D 1 179 ? 103.482 -46.580 -4.497 1.00 116.26 724 THR D O 1
ATOM 5812 N N . ALA D 1 180 ? 103.274 -44.531 -3.581 1.00 113.87 725 ALA D N 1
ATOM 5813 C CA . ALA D 1 180 ? 102.575 -43.998 -4.745 1.00 118.89 725 ALA D CA 1
ATOM 5814 C C . ALA D 1 180 ? 103.449 -43.980 -5.961 1.00 123.47 725 ALA D C 1
ATOM 5815 O O . ALA D 1 180 ? 103.024 -44.406 -7.055 1.00 123.69 725 ALA D O 1
ATOM 5817 N N . ARG D 1 181 ? 104.701 -43.578 -5.731 1.00 121.59 726 ARG D N 1
ATOM 5818 C CA . ARG D 1 181 ? 105.687 -43.454 -6.782 1.00 123.55 726 ARG D CA 1
ATOM 5819 C C . ARG D 1 181 ? 105.977 -44.783 -7.448 1.00 122.15 726 ARG D C 1
ATOM 5820 O O . ARG D 1 181 ? 106.152 -44.819 -8.672 1.00 128.90 726 ARG D O 1
ATOM 5828 N N . THR D 1 182 ? 106.017 -45.891 -6.669 1.00 119.58 727 THR D N 1
ATOM 5829 C CA . THR D 1 182 ? 106.412 -47.207 -7.206 1.00 112.36 727 THR D CA 1
ATOM 5830 C C . THR D 1 182 ? 105.252 -48.141 -7.558 1.00 113.48 727 THR D C 1
ATOM 5831 O O . THR D 1 182 ? 105.415 -48.993 -8.444 1.00 114.49 727 THR D O 1
ATOM 5835 N N . GLY D 1 183 ? 104.056 -47.910 -6.996 1.00 118.16 728 GLY D N 1
ATOM 5836 C CA . GLY D 1 183 ? 102.940 -48.827 -7.115 1.00 115.82 728 GLY D CA 1
ATOM 5837 C C . GLY D 1 183 ? 103.046 -50.100 -6.285 1.00 112.69 728 GLY D C 1
ATOM 5838 O O . GLY D 1 183 ? 102.209 -51.005 -6.447 1.00 116.18 728 GLY D O 1
ATOM 5839 N N . LYS D 1 184 ? 104.056 -50.218 -5.421 1.00 108.83 729 LYS D N 1
ATOM 5840 C CA . LYS D 1 184 ? 104.246 -51.349 -4.526 1.00 107.37 729 LYS D CA 1
ATOM 5841 C C . LYS D 1 184 ? 104.294 -50.822 -3.097 1.00 105.07 729 LYS D C 1
ATOM 5842 O O . LYS D 1 184 ? 104.658 -49.673 -2.846 1.00 105.62 729 LYS D O 1
ATOM 5848 N N . ARG D 1 185 ? 103.712 -51.576 -2.204 1.00 95.28 730 ARG D N 1
ATOM 5849 C CA . ARG D 1 185 ? 103.711 -51.205 -0.806 1.00 98.46 730 ARG D CA 1
ATOM 5850 C C . ARG D 1 185 ? 105.130 -51.078 -0.245 1.00 98.37 730 ARG D C 1
ATOM 5851 O O . ARG D 1 185 ? 105.887 -52.062 -0.183 1.00 102.29 730 ARG D O 1
ATOM 5859 N N . ALA D 1 186 ? 105.505 -49.887 0.188 1.00 95.99 731 ALA D N 1
ATOM 5860 C CA . ALA D 1 186 ? 106.863 -49.812 0.674 1.00 101.93 731 ALA D CA 1
ATOM 5861 C C . ALA D 1 186 ? 107.039 -50.573 1.967 1.00 105.16 731 ALA D C 1
ATOM 5862 O O . ALA D 1 186 ? 106.078 -50.897 2.639 1.00 104.26 731 ALA D O 1
ATOM 5864 N N . ASP D 1 187 ? 108.284 -50.948 2.255 1.00 112.00 732 ASP D N 1
ATOM 5865 C CA . ASP D 1 187 ? 108.586 -51.628 3.513 1.00 112.32 732 ASP D CA 1
ATOM 5866 C C . ASP D 1 187 ? 108.509 -50.597 4.652 1.00 114.95 732 ASP D C 1
ATOM 5867 O O . ASP D 1 187 ? 109.329 -49.687 4.742 1.00 115.01 732 ASP D O 1
ATOM 5872 N N . GLU D 1 188 ? 107.480 -50.699 5.498 1.00 119.85 733 GLU D N 1
ATOM 5873 C CA . GLU D 1 188 ? 107.271 -49.781 6.626 1.00 113.08 733 GLU D CA 1
ATOM 5874 C C . GLU D 1 188 ? 108.516 -49.665 7.512 1.00 119.04 733 GLU D C 1
ATOM 5875 O O . GLU D 1 188 ? 108.795 -48.612 8.098 1.00 116.86 733 GLU D O 1
ATOM 5881 N N . SER D 1 189 ? 109.231 -50.790 7.675 1.00 125.54 734 SER D N 1
ATOM 5882 C CA . SER D 1 189 ? 110.395 -50.911 8.549 1.00 121.65 734 SER D CA 1
ATOM 5883 C C . SER D 1 189 ? 111.583 -50.023 8.128 1.00 124.94 734 SER D C 1
ATOM 5884 O O . SER D 1 189 ? 112.285 -49.562 9.037 1.00 124.12 734 SER D O 1
ATOM 5887 N N . HIS D 1 190 ? 111.625 -49.512 6.855 1.00 124.56 735 HIS D N 1
ATOM 5888 C CA . HIS D 1 190 ? 112.634 -48.548 6.363 1.00 125.00 735 HIS D CA 1
ATOM 5889 C C . HIS D 1 190 ? 112.239 -47.098 6.685 1.00 119.48 735 HIS D C 1
ATOM 5890 O O . HIS D 1 190 ? 113.050 -46.194 6.471 1.00 119.81 735 HIS D O 1
ATOM 5897 N N . PHE D 1 191 ? 111.025 -46.839 7.193 1.00 115.47 736 PHE D N 1
ATOM 5898 C CA . PHE D 1 191 ? 110.467 -45.494 7.339 1.00 110.23 736 PHE D CA 1
ATOM 5899 C C . PHE D 1 191 ? 109.875 -45.262 8.703 1.00 110.56 736 PHE D C 1
ATOM 5900 O O . PHE D 1 191 ? 109.207 -44.241 8.885 1.00 103.14 736 PHE D O 1
ATOM 5908 N N . LEU D 1 192 ? 110.230 -46.072 9.689 1.00 113.20 737 LEU D N 1
ATOM 5909 C CA . LEU D 1 192 ? 109.596 -45.933 10.990 1.00 114.73 737 LEU D CA 1
ATOM 5910 C C . LEU D 1 192 ? 109.867 -44.574 11.600 1.00 126.78 737 LEU D C 1
ATOM 5911 O O . LEU D 1 192 ? 110.860 -43.932 11.261 1.00 133.71 737 LEU D O 1
ATOM 5916 N N . ILE D 1 193 ? 108.853 -44.018 12.275 1.00 131.29 738 ILE D N 1
ATOM 5917 C CA . ILE D 1 193 ? 108.962 -42.677 12.867 1.00 131.73 738 ILE D CA 1
ATOM 5918 C C . ILE D 1 193 ? 110.083 -42.667 13.911 1.00 139.31 738 ILE D C 1
ATOM 5919 O O . ILE D 1 193 ? 110.649 -41.606 14.229 1.00 140.00 738 ILE D O 1
ATOM 5924 N N . GLU D 1 194 ? 110.295 -43.829 14.568 1.00 144.26 739 GLU D N 1
ATOM 5925 C CA . GLU D 1 194 ? 111.275 -44.112 15.638 1.00 143.02 739 GLU D CA 1
ATOM 5926 C C . GLU D 1 194 ? 112.731 -43.955 15.175 1.00 141.76 739 GLU D C 1
ATOM 5927 O O . GLU D 1 194 ? 113.636 -43.972 16.015 1.00 142.76 739 GLU D O 1
ATOM 5933 N N . ASN D 1 195 ? 112.977 -43.970 13.857 1.00 143.28 740 ASN D N 1
ATOM 5934 C CA . ASN D 1 195 ? 114.303 -43.930 13.261 1.00 140.49 740 ASN D CA 1
ATOM 5935 C C . ASN D 1 195 ? 114.560 -42.587 12.605 1.00 143.44 740 ASN D C 1
ATOM 5936 O O . ASN D 1 195 ? 115.450 -42.483 11.757 1.00 151.72 740 ASN D O 1
ATOM 5941 N N . SER D 1 196 ? 113.723 -41.595 12.874 1.00 141.66 741 SER D N 1
ATOM 5942 C CA . SER D 1 196 ? 113.752 -40.341 12.137 1.00 147.48 741 SER D CA 1
ATOM 5943 C C . SER D 1 196 ? 114.606 -39.264 12.857 1.00 155.75 741 SER D C 1
ATOM 5944 O O . SER D 1 196 ? 114.522 -39.071 14.087 1.00 161.94 741 SER D O 1
ATOM 5947 N N . SER E 2 2 ? 89.912 -46.454 26.497 1.00 140.50 360 SER P N 1
ATOM 5948 C CA . SER E 2 2 ? 89.195 -47.078 25.393 1.00 126.50 360 SER P CA 1
ATOM 5949 C C . SER E 2 2 ? 90.065 -48.025 24.555 1.00 122.23 360 SER P C 1
ATOM 5950 O O . SER E 2 2 ? 91.003 -48.707 25.041 1.00 115.20 360 SER P O 1
ATOM 5953 N N . ASP E 2 3 ? 89.686 -48.106 23.289 1.00 120.52 361 ASP P N 1
ATOM 5954 C CA . ASP E 2 3 ? 90.359 -48.963 22.319 1.00 121.17 361 ASP P CA 1
ATOM 5955 C C . ASP E 2 3 ? 90.447 -48.249 20.983 1.00 123.60 361 ASP P C 1
ATOM 5956 O O . ASP E 2 3 ? 90.545 -48.875 19.908 1.00 120.39 361 ASP P O 1
ATOM 5961 N N . LEU E 2 4 ? 90.472 -46.934 21.056 1.00 122.37 362 LEU P N 1
ATOM 5962 C CA . LEU E 2 4 ? 89.972 -46.135 19.970 1.00 109.92 362 LEU P CA 1
ATOM 5963 C C . LEU E 2 4 ? 90.329 -44.685 20.258 1.00 115.16 362 LEU P C 1
ATOM 5964 O O . LEU E 2 4 ? 89.762 -44.096 21.181 1.00 120.40 362 LEU P O 1
ATOM 5969 N N . VAL E 2 5 ? 91.289 -44.120 19.510 1.00 119.99 363 VAL P N 1
ATOM 5970 C CA . VAL E 2 5 ? 91.787 -42.754 19.693 1.00 116.83 363 VAL P CA 1
ATOM 5971 C C . VAL E 2 5 ? 91.172 -41.823 18.669 1.00 125.85 363 VAL P C 1
ATOM 5972 O O . VAL E 2 5 ? 91.274 -42.060 17.452 1.00 130.92 363 VAL P O 1
ATOM 5976 N N . ALA E 2 6 ? 90.670 -40.704 19.155 1.00 125.66 364 ALA P N 1
ATOM 5977 C CA . ALA E 2 6 ? 89.827 -39.804 18.401 1.00 136.50 364 ALA P CA 1
ATOM 5978 C C . ALA E 2 6 ? 90.663 -38.863 17.545 1.00 147.01 364 ALA P C 1
ATOM 5979 O O . ALA E 2 6 ? 91.862 -38.686 17.811 1.00 145.61 364 ALA P O 1
ATOM 5981 N N . PRO E 2 7 ? 90.043 -38.242 16.487 1.00 149.87 365 PRO P N 1
ATOM 5982 C CA . PRO E 2 7 ? 90.501 -37.180 15.570 1.00 155.50 365 PRO P CA 1
ATOM 5983 C C . PRO E 2 7 ? 91.419 -36.042 16.091 1.00 158.88 365 PRO P C 1
ATOM 5984 O O . PRO E 2 7 ? 91.817 -35.898 17.280 1.00 153.52 365 PRO P O 1
ATOM 5998 N N . PRO E 2 9 ? 90.876 -32.688 15.989 1.00 176.00 367 PRO P N 1
ATOM 5999 C CA . PRO E 2 9 ? 89.713 -31.852 15.577 1.00 169.18 367 PRO P CA 1
ATOM 6000 C C . PRO E 2 9 ? 90.057 -30.427 15.038 1.00 171.08 367 PRO P C 1
ATOM 6001 O O . PRO E 2 9 ? 90.416 -29.533 15.836 1.00 169.12 367 PRO P O 1
ATOM 6005 N N . ASP E 2 10 ? 89.957 -30.240 13.704 1.00 172.78 368 ASP P N 1
ATOM 6006 C CA . ASP E 2 10 ? 90.219 -28.938 13.025 1.00 173.00 368 ASP P CA 1
ATOM 6007 C C . ASP E 2 10 ? 90.022 -29.029 11.484 1.00 167.13 368 ASP P C 1
ATOM 6008 O O . ASP E 2 10 ? 88.901 -29.251 10.977 1.00 159.17 368 ASP P O 1
ATOM 6013 N N . SER F 2 2 ? 91.888 -87.966 -6.575 1.00 153.25 360 SER R N 1
ATOM 6014 C CA . SER F 2 2 ? 92.804 -86.846 -6.404 1.00 157.25 360 SER R CA 1
ATOM 6015 C C . SER F 2 2 ? 92.194 -85.667 -5.634 1.00 163.45 360 SER R C 1
ATOM 6016 O O . SER F 2 2 ? 91.343 -85.810 -4.719 1.00 165.25 360 SER R O 1
ATOM 6019 N N . ASP F 2 3 ? 92.702 -84.495 -5.979 1.00 163.28 361 ASP R N 1
ATOM 6020 C CA . ASP F 2 3 ? 92.282 -83.242 -5.359 1.00 161.90 361 ASP R CA 1
ATOM 6021 C C . ASP F 2 3 ? 92.205 -82.154 -6.414 1.00 150.97 361 ASP R C 1
ATOM 6022 O O . ASP F 2 3 ? 92.320 -80.946 -6.122 1.00 146.51 361 ASP R O 1
ATOM 6027 N N . LEU F 2 4 ? 91.950 -82.579 -7.634 1.00 147.15 362 LEU R N 1
ATOM 6028 C CA . LEU F 2 4 ? 92.410 -81.835 -8.775 1.00 149.26 362 LEU R CA 1
ATOM 6029 C C . LEU F 2 4 ? 91.785 -82.454 -10.016 1.00 149.70 362 LEU R C 1
ATOM 6030 O O . LEU F 2 4 ? 92.152 -83.574 -10.381 1.00 153.17 362 LEU R O 1
ATOM 6035 N N . VAL F 2 5 ? 90.821 -81.760 -10.639 1.00 141.13 363 VAL R N 1
ATOM 6036 C CA . VAL F 2 5 ? 90.082 -82.238 -11.812 1.00 143.33 363 VAL R CA 1
ATOM 6037 C C . VAL F 2 5 ? 90.627 -81.605 -13.076 1.00 152.16 363 VAL R C 1
ATOM 6038 O O . VAL F 2 5 ? 90.686 -80.368 -13.193 1.00 150.82 363 VAL R O 1
ATOM 6042 N N . ALA F 2 6 ? 90.881 -82.445 -14.061 1.00 154.94 364 ALA R N 1
ATOM 6043 C CA . ALA F 2 6 ? 91.629 -82.093 -15.247 1.00 156.40 364 ALA R CA 1
ATOM 6044 C C . ALA F 2 6 ? 90.732 -81.416 -16.275 1.00 159.68 364 ALA R C 1
ATOM 6045 O O . ALA F 2 6 ? 89.500 -81.547 -16.203 1.00 162.65 364 ALA R O 1
ATOM 6047 N N . PRO F 2 7 ? 91.337 -80.667 -17.256 1.00 159.22 365 PRO R N 1
ATOM 6048 C CA . PRO F 2 7 ? 90.797 -80.020 -18.467 1.00 162.08 365 PRO R CA 1
ATOM 6049 C C . PRO F 2 7 ? 89.653 -80.696 -19.268 1.00 176.31 365 PRO R C 1
ATOM 6050 O O . PRO F 2 7 ? 89.122 -81.811 -19.004 1.00 177.56 365 PRO R O 1
ATOM 6064 N N . PRO F 2 9 ? 89.624 -81.593 -22.547 1.00 192.70 367 PRO R N 1
ATOM 6065 C CA . PRO F 2 9 ? 90.663 -81.595 -23.616 1.00 196.66 367 PRO R CA 1
ATOM 6066 C C . PRO F 2 9 ? 90.136 -81.422 -25.077 1.00 200.90 367 PRO R C 1
ATOM 6067 O O . PRO F 2 9 ? 89.554 -82.374 -25.642 1.00 198.16 367 PRO R O 1
ATOM 6071 N N . ASP F 2 10 ? 90.332 -80.218 -25.656 1.00 202.44 368 ASP R N 1
ATOM 6072 C CA . ASP F 2 10 ? 89.920 -79.891 -27.053 1.00 202.05 368 ASP R CA 1
ATOM 6073 C C . ASP F 2 10 ? 90.278 -78.428 -27.443 1.00 198.28 368 ASP R C 1
ATOM 6074 O O . ASP F 2 10 ? 91.464 -78.043 -27.532 1.00 198.13 368 ASP R O 1
#

Sequence (788 aa):
HSTEEGLFSQKSFLVLGFSNENESNIANIIKENAGKIMSLLSRTVADYAVVPLLGCEVEATVGEVVTNTWLVTCIDYQTLFDPKSNPLFTPVPVMTGMTPLEDCVISFSQCAGAEKESLTFLANLLGASVQEYFVRKSNAKKGMFASTHLILKERGGSKYEAAKKWNLPAVTIAWLLETARTGKRADESHFLIENSHSTEEGLFSQKSFLVLGFSNENESNIANIIKENAGKIMSLLSRTVADYAVVPLLGCEVEATVGEVVTNTWLVTCIDYQTLFDPKSNPLFTPVPVMTGMTPLEDCVISFSQCAGAEKESLTFLANLLGASVQEYFVRKSNAKKGMFASTHLILKERGGSKYEAAKKWNLPAVTIAWLLETARTGKRADESHFLIENSLFSQKSFLVLGFSNENESNIANIIKENAGKIMSLLSRTVADYAVVPLLGCEVEATVGEVVTNTWLVTCIDYQTLFDPKSNPLFTPVPVMTGMTPLEDCVISFSQCAGAEKESLTFLANLLGASVQEYFVRKSNAKKGMFASTHLILKERGGSKYEAAKKWNLPAVTIAWLLETARTGKRADESHFLIENSLFSQKSFLVLGFSNENESNIANIIKENAGKIMSLLSRTVADYAVVPLLGCEVEATVGEVVTNTWLVTCIDYQTLFDPKSNPLFTPVPVMTGMTPLEDCVISFSQCAGAEKESLTFLANLLGASVQEYFVRKSNAKKGMFASTHLILKERGGSKYEAAKKWNLPAVTIAWLLETARTGKRADESHFLIENSSDLVAPPDSDLVAPPD

B-factor: mean 137.1, std 30.63, range [66.39, 233.17]

Radius of gyration: 31.74 Å; Cα contacts (8 Å, |Δi|>4): 1537; chains: 6; bounding box: 87×78×82 Å

InterPro domains:
  IPR001357 BRCT domain [PF00533] (105-175)
  IPR001357 BRCT domain [PF00533] (196-271)
  IPR001357 BRCT domain [PF00533] (355-431)
  IPR001357 BRCT domain [PF00533] (549-620)
  IPR001357 BRCT domain [PF00533] (643-723)
  IPR001357 BRCT domain [PF00533] (902-977)
  IPR001357 BRCT domain [PF00533] (1262-1337)
  IPR001357 BRCT domain [PS50172] (101-172)
  IPR001357 BRCT domain [PS50172] (195-284)
  IPR001357 BRCT domain [PS50172] (354-444)
  IPR001357 BRCT domain [PS50172] (548-633)
  IPR001357 BRCT domain [PS50172] (641-738)
  IPR001357 BRCT domain [PS50172] (900-991)
  IPR001357 BRCT domain [PS50172] (1259-1351)
  IPR001357 BRCT domain [SM00292] (103-179)
  IPR001357 BRCT domain [SM00292] (197-274)
  IPR001357 BRCT domain [SM00292] (356-434)
  IPR001357 BRCT domain [SM00292] (550-623)
  IPR001357 BRCT domain [SM00292] (643-728)
  IPR001357 BRCT domain [SM00292] (902-981)

Solvent-accessible surface area: 39978 Å² total

Organism: Homo sapiens (NCBI:txid9606)